Protein AF-A0ABD3SPG0-F1 (afdb_monomer_lite)

Organism: NCBI:txid382380

Radius of gyration: 36.23 Å; chains: 1; bounding box: 109×91×98 Å

Foldseek 3Di:
DDDDDDDDDDDDDDDDDDDDDDDDDDDDDDDDDDDDDDDDDDDDDDDDDDDDDDDDDDDDDDDDDDDDDDDDDDDDDDDDDDDDDDDDDDDDDDDDPDDDDPDQDQQQAPVSCVVCCCVVCVQQDQAEDAAAAAFFFQLLLVLLQLVQVLLVVVLVLVVVLLVLLVVVVDDLLQLVQDDPDDPPPDPCSPLNVVSVVSLVCLLSFFQFPSQVLVQLVVQLVLVVVLVVRFNYKYWYDGNQAHGGSLLLVLLLQAADFDPPDDDDPDPDDDDDDPPDGDHPAAEARAAEAEDADPVNLLLLLLPQCNRPQRYWYWHQDPNSGIDIDRNNVVLVQLQCLLQVVDPPDDDPDDDDPVPDDRDHDDSVRSSLSSLLLSLLLVCLPDSFAAHAALQVVRSVLQSVLLSVQLNVQVVPDDDDPNQLSHQWHQPPVRFIKGQLVSLLSSLVVSLVVSVVPVVPAQPDAPQCQLVVVLVVCVVSSVFADDKDKDKAQPVLDCVVVVLVVVCVVPVDPCVVVCCVLPVDSQKIKIKIKTHDDDVCVSHDPPPPPPVPDWDKDKDWDWDDPPPSFIKIKIWIWTDDPPPVSTHIMIMIMTIDGNPDDPSNVSSVRSVVVCCVSSNVVCCCVSPVCPPVVSDPSVRPSNNDDDPPPPVVVPAFEADLLLNVLSSQQVSCSSNNSHRQASQRHQFRHDHHRSVRNSVVSVVCVVVVDSIDGSCNRPHRDLHFRDGSLLSSLSSHQLVPLVRRDPPLSVCSPPVNPVVSVVQQQVQADPRRRRGGPVSSRVSSVVVSVVVCVVDDDDDDDDDDDDFAEQDDRNFWMKMKHFAPDFAPGFHQRSDDSDPVDDHDDTDRGIDIDTGTSDPPRDPPPPPDDDDDDDDDDDDDDDDDDDDDDDDDDDDDDDDDD

Sequence (897 aa):
GPAIVVSSAWGGGRGGRGRAKERNRSGVVFPSHMSMSPWAVSHAVPLLVTSLLMIALIVGAAFVCAFLPSSSSSSSSIGILPRDECIMPTSAIHHHHRRRRTTTTNLNGIKGFRSWFETAFPSAVITIRPGGDGSPGAAKLDRQRRRRYSICKKAESQERQIEALRHRGWEDGDFGFSVAGGGRKNRDNPVIRKHDRERVTLNITPGTAYMDRVTNALLYWSWRHVTRYPRVKVYLSPSSVHGEGEVKLLDWMTFGRGGRGGVSQTPPTTTGERRRHRPNVKRDETVAILGGDSDLVLMGLVVPPSITHNVHVILPSERGESLVASIWETTRIVARMIEGTMTYGVRRSGRSNKNRRKRSLTLNQVNQVRIDTTLLIILNGNDYLPKVRGCRAGFDSFFPVYLDLAKSWMDGRGGNDSEDSFLINLDRNGELQMNVRFAMNFFAALALNAEIVDRNMDNSSSSQWHLGNLNNLVDARIFPGPIRFDTIHPQDSFFRQELWEMNSKLNQNTTRLMSEVFADDEVEIVRLTIGHIPDDYVTSSDRRTNTGSGGEEIFTTLLGESDGHGVISRMVRRKNTIAAGGRRAYLFEVPHRQQSSMKNTKERLSRLALEEIFGRENMDTLFDESDSNGDDERDLESTNSASISEKQQGLAKSDAASYLGGVLWNLETYLYGCCVNYGYDYGSRASPTPSEIVEYLEGIEKQGKLKICCADLIGRTTTTPISDGLSCLAAVPPQAWHIVPEPYSWLVEPSRKERFEDLYNSCFHPKTRVFDIESFSRKCHAELSKIERTEKSPVLSQGISKGRRIHVGSKFWTVISRSDLPLADPFEPPEPYSDRVPRLRRNSRIKATKLPAKSHIERSSDATITELSKNEETSSRIQECVHDIPYKTAFKLSIPK

InterPro domains:
  IPR004859 Xrn1, N-terminal [PF03159] (133-253)
  IPR027073 5'-3' exoribonuclease [PTHR12341] (133-766)

Secondary structure (DSSP, 8-state):
------------------------------------------------------------------------------------------------------------HHHHHHHHHHHH-TT--EEEEEPSP----HHHHHHHHHHHHHHHHHHHHHHHHHHHHHHTT--TTTTT---TT--S-S---HHHHHHHHHHHHTTSSTTSHHHHHHHHHHHHHHHHHHHH-TT-EEEEE-TTSSS-HHHHHHHHHHS-S---S--------TT----PPPPSSPTT--EEEE-S-THHHHHHHHS-TTT-S-EEEEEE-TTS-EEEEEHHHHHHHHHHHHTTSS-SSS---S---TT---PPPPHHHHHHHHHHHHHHHHTT--SSSPPPTT-TTTHHHHHHHHHHHHHHHHHHS-SS--GGGSSEEE-TT--EEEEHHHHHHHHHHHHHHHHHHHTT-TTSSSS-HHHHHHHHHHHTTSSPSPEEEEEE-TTTSHHHHHHHHHHHHH-SSHHHHHHHHHSSTTEEEEEEEES---HHHHH---TT---TT--EEEEEEEE-TTTSS-EEEEEEEESS-TTTT---EEEEEEEEETTS-HHHHHHHHHHHHHHHHH-HHHHHHHH-TTTTTTS-TTTTTS--SS-TTSGGGGSBPP-HHHHHHHHHHHHHHHHTTS-S-TT----SBPPPPHHHHHHHHHHHHHTT-SEE-HHHHH----PPPPPHHHHHHHHS-GGGGGGSPTTGGGGSSTTTHHHHHHHHHTTB-TTT--B-HHHHHHHHHHHHHHHHHH-------PPPPSS-----BTTEEEEEEE-SS--SSPPPPPPPSSTTSPPPPP-TTEEEEEEEPP--------S----------------------------------

pLDDT: mean 73.13, std 24.95, range [19.28, 98.44]

Structure (mmCIF, N/CA/C/O backbone):
data_AF-A0ABD3SPG0-F1
#
_entry.id   AF-A0ABD3SPG0-F1
#
loop_
_atom_site.group_PDB
_atom_site.id
_atom_site.type_symbol
_atom_site.label_atom_id
_atom_site.label_alt_id
_atom_site.label_comp_id
_atom_site.label_asym_id
_atom_site.label_entity_id
_atom_site.label_seq_id
_atom_site.pdbx_PDB_ins_code
_atom_site.Cartn_x
_atom_site.Cartn_y
_atom_site.Cartn_z
_atom_site.occupancy
_atom_site.B_iso_or_equiv
_atom_site.auth_seq_id
_atom_site.auth_comp_id
_atom_site.auth_asym_id
_atom_site.auth_atom_id
_atom_site.pdbx_PDB_model_num
ATOM 1 N N . GLY A 1 1 ? -29.866 -46.680 14.813 1.00 22.48 1 GLY A N 1
ATOM 2 C CA . GLY A 1 1 ? -30.241 -47.118 16.169 1.00 22.48 1 GLY A CA 1
ATOM 3 C C . GLY A 1 1 ? -30.242 -45.902 17.073 1.00 22.48 1 GLY A C 1
ATOM 4 O O . GLY A 1 1 ? -29.217 -45.233 17.074 1.00 22.48 1 GLY A O 1
ATOM 5 N N . PRO A 1 2 ? -31.374 -45.552 17.706 1.00 29.08 2 PRO A N 1
ATOM 6 C CA . PRO A 1 2 ? -31.648 -44.231 18.285 1.00 29.08 2 PRO A CA 1
ATOM 7 C C . PRO A 1 2 ? -31.388 -44.140 19.803 1.00 29.08 2 PRO A C 1
ATOM 9 O O . PRO A 1 2 ? -31.460 -45.146 20.498 1.00 29.08 2 PRO A O 1
ATOM 12 N N . ALA A 1 3 ? -31.161 -42.916 20.292 1.00 19.28 3 ALA A N 1
ATOM 13 C CA . ALA A 1 3 ? -31.382 -42.409 21.664 1.00 19.28 3 ALA A CA 1
ATOM 14 C C . ALA A 1 3 ? -31.219 -40.871 21.567 1.00 19.28 3 ALA A C 1
ATOM 16 O O . ALA A 1 3 ? -30.224 -40.433 20.995 1.00 19.28 3 ALA A O 1
ATOM 17 N N . ILE A 1 4 ? -32.144 -39.945 21.866 1.00 21.34 4 ILE A N 1
ATOM 18 C CA . ILE A 1 4 ? -33.192 -39.733 22.894 1.00 21.34 4 ILE A CA 1
ATOM 19 C C . ILE A 1 4 ? -32.650 -39.634 24.332 1.00 21.34 4 ILE A C 1
ATOM 21 O O . ILE A 1 4 ? -31.947 -40.538 24.769 1.00 21.34 4 ILE A O 1
ATOM 25 N N . VAL A 1 5 ? -33.117 -38.567 25.025 1.00 20.33 5 VAL A N 1
ATOM 26 C CA . VAL A 1 5 ? -33.213 -38.275 26.486 1.00 20.33 5 VAL A CA 1
ATOM 27 C C . VAL A 1 5 ? -32.251 -37.162 26.973 1.00 20.33 5 VAL A C 1
ATOM 29 O O . VAL A 1 5 ? -31.061 -37.254 26.714 1.00 20.33 5 VAL A O 1
ATOM 32 N N . VAL A 1 6 ? -32.633 -36.089 27.698 1.00 20.41 6 VAL A N 1
ATOM 33 C CA . VAL A 1 6 ? -33.923 -35.542 28.200 1.00 20.41 6 VAL A CA 1
ATOM 34 C C . VAL A 1 6 ? -33.737 -34.053 28.568 1.00 20.41 6 VAL A C 1
ATOM 36 O O . VAL A 1 6 ? -32.664 -33.647 29.012 1.00 20.41 6 VAL A O 1
ATOM 39 N N . SER A 1 7 ? -34.802 -33.255 28.425 1.00 20.23 7 SER A N 1
ATOM 40 C CA . SER A 1 7 ? -34.958 -31.914 29.007 1.00 20.23 7 SER A CA 1
ATOM 41 C C . SER A 1 7 ? -35.524 -31.982 30.428 1.00 20.23 7 SER A C 1
ATOM 43 O O . SER A 1 7 ? -36.490 -32.711 30.647 1.00 20.23 7 SER A O 1
ATOM 45 N N . SER A 1 8 ? -35.072 -31.129 31.345 1.00 21.62 8 SER A N 1
ATOM 46 C CA . SER A 1 8 ? -35.847 -30.792 32.544 1.00 21.62 8 SER A CA 1
ATOM 47 C C . SER A 1 8 ? -36.202 -29.305 32.546 1.00 21.62 8 SER A C 1
ATOM 49 O O . SER A 1 8 ? -35.355 -28.426 32.676 1.00 21.62 8 SER A O 1
ATOM 51 N N . ALA A 1 9 ? -37.496 -29.042 32.385 1.00 21.91 9 ALA A N 1
ATOM 52 C CA . ALA A 1 9 ? -38.150 -27.858 32.912 1.00 21.91 9 ALA A CA 1
ATOM 53 C C . ALA A 1 9 ? -38.695 -28.225 34.294 1.00 21.91 9 ALA A C 1
ATOM 55 O O . ALA A 1 9 ? -39.269 -29.299 34.431 1.00 21.91 9 ALA A O 1
ATOM 56 N N . TRP A 1 10 ? -38.561 -27.341 35.280 1.00 23.27 10 TRP A N 1
ATOM 57 C CA . TRP A 1 10 ? -39.485 -27.223 36.410 1.00 23.27 10 TRP A CA 1
ATOM 58 C C . TRP A 1 10 ? -39.471 -25.763 36.868 1.00 23.27 10 TRP A C 1
ATOM 60 O O . TRP A 1 10 ? -38.411 -25.152 37.004 1.00 23.27 10 TRP A O 1
ATOM 70 N N . GLY A 1 11 ? -40.666 -25.193 37.001 1.00 23.89 11 GLY A N 1
ATOM 71 C CA . GLY A 1 11 ? -40.904 -23.815 37.411 1.00 23.89 11 GLY A CA 1
ATOM 72 C C . GLY A 1 11 ? -41.487 -23.709 38.820 1.00 23.89 11 GLY A C 1
ATOM 73 O O . GLY A 1 11 ? -41.857 -24.708 39.429 1.00 23.89 11 GLY A O 1
ATOM 74 N N . GLY A 1 12 ? -41.622 -22.454 39.267 1.00 25.47 12 GLY A N 1
ATOM 75 C CA . GLY A 1 12 ? -42.322 -22.019 40.484 1.00 25.47 12 GLY A CA 1
ATOM 76 C C . GLY A 1 12 ? -41.423 -21.994 41.726 1.00 25.47 12 GLY A C 1
ATOM 77 O O . GLY A 1 12 ? -40.716 -22.949 41.994 1.00 25.47 12 GLY A O 1
ATOM 78 N N . GLY A 1 13 ? -41.371 -20.957 42.560 1.00 26.19 13 GLY A N 1
ATOM 79 C CA . GLY A 1 13 ? -42.110 -19.701 42.664 1.00 26.19 13 GLY A CA 1
ATOM 80 C C . GLY A 1 13 ? -41.979 -19.172 44.106 1.00 26.19 13 GLY A C 1
ATOM 81 O O . GLY A 1 13 ? -41.789 -19.967 45.019 1.00 26.19 13 GLY A O 1
ATOM 82 N N . ARG A 1 14 ? -42.167 -17.850 44.291 1.00 28.34 14 ARG A N 1
ATOM 83 C CA . ARG A 1 14 ? -42.245 -17.084 45.570 1.00 28.34 14 ARG A CA 1
ATOM 84 C C . ARG A 1 14 ? -40.921 -16.981 46.357 1.00 28.34 14 ARG A C 1
ATOM 86 O O . ARG A 1 14 ? -40.174 -17.934 46.445 1.00 28.34 14 ARG A O 1
ATOM 93 N N . GLY A 1 15 ? -40.543 -15.876 46.996 1.00 26.97 15 GLY A N 1
ATOM 94 C CA . GLY A 1 15 ? -41.142 -14.564 47.227 1.00 26.97 15 GLY A CA 1
ATOM 95 C C . GLY A 1 15 ? -40.430 -13.902 48.423 1.00 26.97 15 GLY A C 1
ATOM 96 O O . GLY A 1 15 ? -39.962 -14.604 49.311 1.00 26.97 15 GLY A O 1
ATOM 97 N N . GLY A 1 16 ? -40.403 -12.565 48.470 1.00 27.31 16 GLY A N 1
ATOM 98 C CA . GLY A 1 16 ? -40.362 -11.812 49.734 1.00 27.31 16 GLY A CA 1
ATOM 99 C C . GLY A 1 16 ? -39.066 -11.083 50.130 1.00 27.31 16 GLY A C 1
ATOM 100 O O . GLY A 1 16 ? -38.066 -11.717 50.424 1.00 27.31 16 GLY A O 1
ATOM 101 N N . ARG A 1 17 ? -39.205 -9.744 50.243 1.00 29.50 17 ARG A N 1
ATOM 102 C CA . ARG A 1 17 ? -38.692 -8.806 51.281 1.00 29.50 17 ARG A CA 1
ATOM 103 C C . ARG A 1 17 ? -37.189 -8.899 51.625 1.00 29.50 17 ARG A C 1
ATOM 105 O O . ARG A 1 17 ? -36.720 -9.911 52.105 1.00 29.50 17 ARG A O 1
ATOM 112 N N . GLY A 1 18 ? -36.355 -7.868 51.513 1.00 27.98 18 GLY A N 1
ATOM 113 C CA . GLY A 1 18 ? -36.553 -6.437 51.735 1.00 27.98 18 GLY A CA 1
ATOM 114 C C . GLY A 1 18 ? -35.565 -5.975 52.817 1.00 27.98 18 GLY A C 1
ATOM 115 O O . GLY A 1 18 ? -35.518 -6.600 53.868 1.00 27.98 18 GLY A O 1
ATOM 116 N N . ARG A 1 19 ? -34.786 -4.911 52.577 1.00 31.31 19 ARG A N 1
ATOM 117 C CA . ARG A 1 19 ? -34.445 -3.842 53.546 1.00 31.31 19 ARG A CA 1
ATOM 118 C C . ARG A 1 19 ? -33.327 -2.941 53.026 1.00 31.31 19 ARG A C 1
ATOM 120 O O . ARG A 1 19 ? -32.243 -3.390 52.673 1.00 31.31 19 ARG A O 1
ATOM 127 N N . ALA A 1 20 ? -33.637 -1.652 53.070 1.00 31.80 20 ALA A N 1
ATOM 128 C CA . ALA A 1 20 ? -32.728 -0.530 52.975 1.00 31.80 20 ALA A CA 1
ATOM 129 C C . ALA A 1 20 ? -31.712 -0.502 54.129 1.00 31.80 20 ALA A C 1
ATOM 131 O O . ALA A 1 20 ? -32.011 -0.939 55.245 1.00 31.80 20 ALA A O 1
ATOM 132 N N . LYS A 1 21 ? -30.555 0.115 53.877 1.00 33.38 21 LYS A N 1
ATOM 133 C CA . LYS A 1 21 ? -29.834 0.895 54.887 1.00 33.38 21 LYS A CA 1
ATOM 134 C C . LYS A 1 21 ? -28.997 1.983 54.217 1.00 33.38 21 LYS A C 1
ATOM 136 O O . LYS A 1 21 ? -27.937 1.722 53.657 1.00 33.38 21 LYS A O 1
ATOM 141 N N . GLU A 1 22 ? -29.523 3.198 54.302 1.00 32.25 22 GLU A N 1
ATOM 142 C CA . GLU A 1 22 ? -28.781 4.454 54.289 1.00 32.25 22 GLU A CA 1
ATOM 143 C C . GLU A 1 22 ? -27.610 4.426 55.277 1.00 32.25 22 GLU A C 1
ATOM 145 O O . GLU A 1 22 ? -27.755 3.980 56.420 1.00 32.25 22 GLU A O 1
ATOM 150 N N . ARG A 1 23 ? -26.485 5.019 54.872 1.00 31.92 23 ARG A N 1
ATOM 151 C CA . ARG A 1 23 ? -25.672 5.839 55.773 1.00 31.92 23 ARG A CA 1
ATOM 152 C C . ARG A 1 23 ? -24.850 6.850 54.978 1.00 31.92 23 ARG A C 1
ATOM 154 O O . ARG A 1 23 ? -23.854 6.512 54.349 1.00 31.92 23 ARG A O 1
ATOM 161 N N . ASN A 1 24 ? -25.292 8.099 55.075 1.00 31.12 24 ASN A N 1
ATOM 162 C CA . ASN A 1 24 ? -24.478 9.295 54.917 1.00 31.12 24 ASN A CA 1
ATOM 163 C C . ASN A 1 24 ? -23.264 9.248 55.857 1.00 31.12 24 ASN A C 1
ATOM 165 O O . ASN A 1 24 ? -23.422 8.914 57.034 1.00 31.12 24 ASN A O 1
ATOM 169 N N . ARG A 1 25 ? -22.098 9.693 55.373 1.00 31.28 25 ARG A N 1
ATOM 170 C CA . ARG A 1 25 ? -21.297 10.730 56.046 1.00 31.28 25 ARG A CA 1
ATOM 171 C C . ARG A 1 25 ? -20.187 11.268 55.137 1.00 31.28 25 ARG A C 1
ATOM 173 O O . ARG A 1 25 ? -19.291 10.553 54.708 1.00 31.28 25 ARG A O 1
ATOM 180 N N . SER A 1 26 ? -20.323 12.564 54.898 1.00 29.39 26 SER A N 1
ATOM 181 C CA . SER A 1 26 ? -19.328 13.585 54.583 1.00 29.39 26 SER A CA 1
ATOM 182 C C . SER A 1 26 ? -18.026 13.485 55.386 1.00 29.39 26 SER A C 1
ATOM 184 O O . SER A 1 26 ? -18.054 13.094 56.553 1.00 29.39 26 SER A O 1
ATOM 186 N N . GLY A 1 27 ? -16.925 13.986 54.818 1.00 27.95 27 GLY A N 1
ATOM 187 C CA . GLY A 1 27 ? -15.714 14.291 55.584 1.00 27.95 27 GLY A CA 1
ATOM 188 C C . GLY A 1 27 ? -14.503 14.624 54.720 1.00 27.95 27 GLY A C 1
ATOM 189 O O . GLY A 1 27 ? -13.772 13.734 54.314 1.00 27.95 27 GLY A O 1
ATOM 190 N N . VAL A 1 28 ? -14.336 15.915 54.450 1.00 31.23 28 VAL A N 1
ATOM 191 C CA . VAL A 1 28 ? -13.194 16.594 53.816 1.00 31.23 28 VAL A CA 1
ATOM 192 C C . VAL A 1 28 ? -11.917 16.453 54.670 1.00 31.23 28 VAL A C 1
ATOM 194 O O . VAL A 1 28 ? -12.033 16.243 55.874 1.00 31.23 28 VAL A O 1
ATOM 197 N N . VAL A 1 29 ? -10.738 16.637 54.043 1.00 28.36 29 VAL A N 1
ATOM 198 C CA . VAL A 1 29 ? -9.509 17.333 54.529 1.00 28.36 29 VAL A CA 1
ATOM 199 C C . VAL A 1 29 ? -8.212 16.598 54.108 1.00 28.36 29 VAL A C 1
ATOM 201 O O . VAL A 1 29 ? -7.838 15.566 54.654 1.00 28.36 29 VAL A O 1
ATOM 204 N N . PHE A 1 30 ? -7.526 17.184 53.117 1.00 29.91 30 PHE A N 1
ATOM 205 C CA . PHE A 1 30 ? -6.062 17.171 52.904 1.00 29.91 30 PHE A CA 1
ATOM 206 C C . PHE A 1 30 ? -5.388 17.953 54.056 1.00 29.91 30 PHE A C 1
ATOM 208 O O . PHE A 1 30 ? -6.034 18.890 54.524 1.00 29.91 30 PHE A O 1
ATOM 215 N N . PRO A 1 31 ? -4.114 17.717 54.463 1.00 42.66 31 PRO A N 1
ATOM 216 C CA . PRO A 1 31 ? -3.017 18.156 53.591 1.00 42.66 31 PRO A CA 1
ATOM 217 C C . PRO A 1 31 ? -1.624 17.485 53.743 1.00 42.66 31 PRO A C 1
ATOM 219 O O . PRO A 1 31 ? -1.288 16.846 54.732 1.00 42.66 31 PRO A O 1
ATOM 222 N N . SER A 1 32 ? -0.821 17.739 52.700 1.00 26.98 32 SER A N 1
ATOM 223 C CA . SER A 1 32 ? 0.592 18.177 52.702 1.00 26.98 32 SER A CA 1
ATOM 224 C C . SER A 1 32 ? 1.748 17.307 53.234 1.00 26.98 32 SER A C 1
ATOM 226 O O . SER A 1 32 ? 1.837 17.001 54.413 1.00 26.98 32 SER A O 1
ATOM 228 N N . HIS A 1 33 ? 2.722 17.148 52.322 1.00 27.94 33 HIS A N 1
ATOM 229 C CA . HIS A 1 33 ? 4.177 17.334 52.473 1.00 27.94 33 HIS A CA 1
ATOM 230 C C . HIS A 1 33 ? 4.988 16.488 53.473 1.00 27.94 33 HIS A C 1
ATOM 232 O O . HIS A 1 33 ? 4.924 16.696 54.674 1.00 27.94 33 HIS A O 1
ATOM 238 N N . MET A 1 34 ? 5.918 15.692 52.927 1.00 27.38 34 MET A N 1
ATOM 239 C CA . MET A 1 34 ? 7.295 15.495 53.426 1.00 27.38 34 MET A CA 1
ATOM 240 C C . MET A 1 34 ? 8.114 14.867 52.281 1.00 27.38 34 MET A C 1
ATOM 242 O O . MET A 1 34 ? 7.778 13.796 51.787 1.00 27.38 34 MET A O 1
ATOM 246 N N . SER A 1 35 ? 8.917 15.659 51.567 1.00 25.38 35 SER A N 1
ATOM 247 C CA . SER A 1 35 ? 10.349 15.926 51.796 1.00 25.38 35 SER A CA 1
ATOM 248 C C . SER A 1 35 ? 11.253 14.707 51.582 1.00 25.38 35 SER A C 1
ATOM 250 O O . SER A 1 35 ? 11.259 13.755 52.358 1.00 25.38 35 SER A O 1
ATOM 252 N N . MET A 1 36 ? 12.042 14.810 50.514 1.00 25.02 36 MET A N 1
ATOM 253 C CA . MET A 1 36 ? 13.176 13.967 50.157 1.00 25.02 36 MET A CA 1
ATOM 254 C C . MET A 1 36 ? 14.268 13.999 51.232 1.00 25.02 36 MET A C 1
ATOM 256 O O . MET A 1 36 ? 14.518 15.046 51.826 1.00 25.02 36 MET A O 1
ATOM 260 N N . SER A 1 37 ? 14.996 12.894 51.385 1.00 27.77 37 SER A N 1
ATOM 261 C CA . SER A 1 37 ? 16.442 12.773 51.099 1.00 27.77 37 SER A CA 1
ATOM 262 C C . SER A 1 37 ? 17.003 11.497 51.770 1.00 27.77 37 SER A C 1
ATOM 264 O O . SER A 1 37 ? 16.226 10.724 52.328 1.00 27.77 37 SER A O 1
ATOM 266 N N . PRO A 1 38 ? 18.280 11.152 51.541 1.00 40.12 38 PRO A N 1
ATOM 267 C CA . PRO A 1 38 ? 18.719 10.005 50.748 1.00 40.12 38 PRO A CA 1
ATOM 268 C C . PRO A 1 38 ? 19.179 8.870 51.678 1.00 40.12 38 PRO A C 1
ATOM 270 O O . PRO A 1 38 ? 19.061 9.019 52.880 1.00 40.12 38 PRO A O 1
ATOM 273 N N . TRP A 1 39 ? 19.725 7.763 51.166 1.00 25.94 39 TRP A N 1
ATOM 274 C CA . TRP A 1 39 ? 20.869 7.081 51.796 1.00 25.94 39 TRP A CA 1
ATOM 275 C C . TRP A 1 39 ? 21.496 6.055 50.841 1.00 25.94 39 TRP A C 1
ATOM 277 O O . TRP A 1 39 ? 20.829 5.180 50.300 1.00 25.94 39 TRP A O 1
ATOM 287 N N . ALA A 1 40 ? 22.807 6.236 50.685 1.00 25.72 40 ALA A N 1
ATOM 288 C CA . ALA A 1 40 ? 23.868 5.235 50.644 1.00 25.72 40 ALA A CA 1
ATOM 289 C C . ALA A 1 40 ? 23.834 4.099 49.600 1.00 25.72 40 ALA A C 1
ATOM 291 O O . ALA A 1 40 ? 23.226 3.044 49.760 1.00 25.72 40 ALA A O 1
ATOM 292 N N . VAL A 1 41 ? 24.677 4.327 48.592 1.00 27.42 41 VAL A N 1
ATOM 293 C CA . VAL A 1 41 ? 25.643 3.400 47.984 1.00 27.42 41 VAL A CA 1
ATOM 294 C C . VAL A 1 41 ? 26.061 2.245 48.910 1.00 27.42 41 VAL A C 1
ATOM 296 O O . VAL A 1 41 ? 26.533 2.475 50.021 1.00 27.42 41 VAL A O 1
ATOM 299 N N . SER A 1 42 ? 26.028 1.013 48.396 1.00 25.84 42 SER A N 1
ATOM 300 C CA . SER A 1 42 ? 26.986 -0.018 48.804 1.00 25.84 42 SER A CA 1
ATOM 301 C C . SER A 1 42 ? 27.283 -0.971 47.644 1.00 25.84 42 SER A C 1
ATOM 303 O O . SER A 1 42 ? 26.392 -1.610 47.084 1.00 25.84 42 SER A O 1
ATOM 305 N N . HIS A 1 43 ? 28.559 -1.000 47.264 1.00 28.27 43 HIS A N 1
ATOM 306 C CA . HIS A 1 43 ? 29.180 -1.991 46.398 1.00 28.27 43 HIS A CA 1
ATOM 307 C C . HIS A 1 43 ? 29.331 -3.327 47.133 1.00 28.27 43 HIS A C 1
ATOM 309 O O . HIS A 1 43 ? 29.792 -3.338 48.269 1.00 28.27 43 HIS A O 1
ATOM 315 N N . ALA A 1 44 ? 29.084 -4.442 46.442 1.00 24.72 44 ALA A N 1
ATOM 316 C CA . ALA A 1 44 ? 29.828 -5.685 46.656 1.00 24.72 44 ALA A CA 1
ATOM 317 C C . ALA A 1 44 ? 29.677 -6.626 45.447 1.00 24.72 44 ALA A C 1
ATOM 319 O O . ALA A 1 44 ? 28.595 -7.127 45.151 1.00 24.72 44 ALA A O 1
ATOM 320 N N . VAL A 1 45 ? 30.801 -6.847 44.768 1.00 28.59 45 VAL A N 1
ATOM 321 C CA . VAL A 1 45 ? 31.107 -7.943 43.832 1.00 28.59 45 VAL A CA 1
ATOM 322 C C . VAL A 1 45 ? 31.884 -9.009 44.631 1.00 28.59 45 VAL A C 1
ATOM 324 O O . VAL A 1 45 ? 32.610 -8.634 45.553 1.00 28.59 45 VAL A O 1
ATOM 327 N N . PRO A 1 46 ? 31.706 -10.318 44.361 1.00 38.81 46 PRO A N 1
ATOM 328 C CA . PRO A 1 46 ? 32.768 -11.112 43.703 1.00 38.81 46 PRO A CA 1
ATOM 329 C C . PRO A 1 46 ? 32.178 -12.076 42.640 1.00 38.81 46 PRO A C 1
ATOM 331 O O . PRO A 1 46 ? 31.120 -12.657 42.850 1.00 38.81 46 PRO A O 1
ATOM 334 N N . LEU A 1 47 ? 32.653 -12.143 41.388 1.00 25.91 47 LEU A N 1
ATOM 335 C CA . LEU A 1 47 ? 33.883 -12.763 40.844 1.00 25.91 47 LEU A CA 1
ATOM 336 C C . LEU A 1 47 ? 34.108 -14.251 41.196 1.00 25.91 47 LEU A C 1
ATOM 338 O O . LEU A 1 47 ? 34.483 -14.558 42.321 1.00 25.91 47 LEU A O 1
ATOM 342 N N . LEU A 1 48 ? 33.936 -15.125 40.185 1.00 23.03 48 LEU A N 1
ATOM 343 C CA . LEU A 1 48 ? 34.774 -16.278 39.752 1.00 23.03 48 LEU A CA 1
ATOM 344 C C . LEU A 1 48 ? 33.922 -17.150 38.793 1.00 23.03 48 LEU A C 1
ATOM 346 O O . LEU A 1 48 ? 32.908 -17.699 39.205 1.00 23.03 48 LEU A O 1
ATOM 350 N N . VAL A 1 49 ? 34.087 -17.096 37.463 1.00 24.02 49 VAL A N 1
ATOM 351 C CA . VAL A 1 49 ? 35.160 -17.648 36.595 1.00 24.02 49 VAL A CA 1
ATOM 352 C C . VAL A 1 49 ? 35.166 -19.181 36.537 1.00 24.02 49 VAL A C 1
ATOM 354 O O . VAL A 1 49 ? 35.474 -19.839 37.523 1.00 24.02 49 VAL A O 1
ATOM 357 N N . THR A 1 50 ? 34.846 -19.711 35.349 1.00 26.27 50 THR A N 1
ATOM 358 C CA . THR A 1 50 ? 35.345 -20.925 34.643 1.00 26.27 50 THR A CA 1
ATOM 359 C C . THR A 1 50 ? 34.330 -21.224 33.517 1.00 26.27 50 THR A C 1
ATOM 361 O O . THR A 1 50 ? 33.133 -21.218 33.769 1.00 26.27 50 THR A O 1
ATOM 364 N N . SER A 1 51 ? 34.630 -21.442 32.237 1.00 23.41 51 SER A N 1
ATOM 365 C CA . SER A 1 51 ? 35.865 -21.433 31.457 1.00 23.41 51 SER A CA 1
ATOM 366 C C . SER A 1 51 ? 35.506 -21.226 29.976 1.00 23.41 51 SER A C 1
ATOM 368 O O . SER A 1 51 ? 34.485 -21.714 29.492 1.00 23.41 51 SER A O 1
ATOM 370 N N . LEU A 1 52 ? 36.376 -20.495 29.283 1.00 21.83 52 LEU A N 1
ATOM 371 C CA . LEU A 1 52 ? 36.513 -20.375 27.829 1.00 21.83 52 LEU A CA 1
ATOM 372 C C . LEU A 1 52 ? 37.384 -21.526 27.273 1.00 21.83 52 LEU A C 1
ATOM 374 O O . LEU A 1 52 ? 37.989 -22.251 28.058 1.00 21.83 52 LEU A O 1
ATOM 378 N N . LEU A 1 53 ? 37.519 -21.542 25.934 1.00 22.58 53 LEU A N 1
ATOM 379 C CA . LEU A 1 53 ? 38.455 -22.271 25.043 1.00 22.58 53 LEU A CA 1
ATOM 380 C C . LEU A 1 53 ? 37.950 -23.589 24.403 1.00 22.58 53 LEU A C 1
ATOM 382 O O . LEU A 1 53 ? 37.435 -24.445 25.103 1.00 22.58 53 LEU A O 1
ATOM 386 N N . MET A 1 54 ? 38.144 -23.886 23.103 1.00 21.31 54 MET A N 1
ATOM 387 C CA . MET A 1 54 ? 38.652 -23.155 21.915 1.00 21.31 54 MET A CA 1
ATOM 388 C C . MET A 1 54 ? 38.704 -24.120 20.691 1.00 21.31 54 MET A C 1
ATOM 390 O O . MET A 1 54 ? 38.769 -25.329 20.878 1.00 21.31 54 MET A O 1
ATOM 394 N N . ILE A 1 55 ? 38.801 -23.541 19.479 1.00 21.84 55 ILE A N 1
ATOM 395 C CA . ILE A 1 55 ? 39.458 -24.040 18.231 1.00 21.84 55 ILE A CA 1
ATOM 396 C C . ILE A 1 55 ? 38.730 -25.042 17.291 1.00 21.84 55 ILE A C 1
ATOM 398 O O . ILE A 1 55 ? 38.734 -26.251 17.472 1.00 21.84 55 ILE A O 1
ATOM 402 N N . ALA A 1 56 ? 38.108 -24.469 16.251 1.00 22.69 56 ALA A N 1
ATOM 403 C CA . ALA A 1 56 ? 38.403 -24.497 14.797 1.00 22.69 56 ALA A CA 1
ATOM 404 C C . ALA A 1 56 ? 39.172 -25.653 14.066 1.00 22.69 56 ALA A C 1
ATOM 406 O O . ALA A 1 56 ? 40.157 -26.169 14.577 1.00 22.69 56 ALA A O 1
ATOM 407 N N . LEU A 1 57 ? 38.807 -25.816 12.762 1.00 23.06 57 LEU A N 1
ATOM 408 C CA . LEU A 1 57 ? 39.582 -26.274 11.558 1.00 23.06 57 LEU A CA 1
ATOM 409 C C . LEU A 1 57 ? 39.707 -27.813 11.275 1.00 23.06 57 LEU A C 1
ATOM 411 O O . LEU A 1 57 ? 39.897 -28.551 12.225 1.00 23.06 57 LEU A O 1
ATOM 415 N N . ILE A 1 58 ? 39.651 -28.452 10.067 1.00 22.70 58 ILE A N 1
ATOM 416 C CA . ILE A 1 58 ? 39.501 -28.208 8.585 1.00 22.70 58 ILE A CA 1
ATOM 417 C C . ILE A 1 58 ? 39.112 -29.567 7.901 1.00 22.70 58 ILE A C 1
ATOM 419 O O . ILE A 1 58 ? 39.384 -30.627 8.453 1.00 22.70 58 ILE A O 1
ATOM 423 N N . VAL A 1 59 ? 38.595 -29.509 6.656 1.00 21.80 59 VAL A N 1
ATOM 424 C CA . VAL A 1 59 ? 38.831 -30.398 5.467 1.00 21.80 59 VAL A CA 1
ATOM 425 C C . VAL A 1 59 ? 37.571 -31.075 4.910 1.00 21.80 59 VAL A C 1
ATOM 427 O O . VAL A 1 59 ? 36.898 -31.853 5.575 1.00 21.80 59 VAL A O 1
ATOM 430 N N . GLY A 1 60 ? 37.275 -30.766 3.641 1.00 21.64 60 GLY A N 1
ATOM 431 C CA . GLY A 1 60 ? 36.148 -31.297 2.878 1.00 21.64 60 GLY A CA 1
ATOM 432 C C . GLY A 1 60 ? 36.428 -32.570 2.078 1.00 21.64 60 GLY A C 1
ATOM 433 O O . GLY A 1 60 ? 37.525 -33.114 2.085 1.00 21.64 60 GLY A O 1
ATOM 434 N N . ALA A 1 61 ? 35.417 -32.993 1.322 1.00 21.59 61 ALA A N 1
ATOM 435 C CA . ALA A 1 61 ? 35.569 -33.898 0.191 1.00 21.59 61 ALA A CA 1
ATOM 436 C C . ALA A 1 61 ? 34.432 -33.668 -0.812 1.00 21.59 61 ALA A C 1
ATOM 438 O O . ALA A 1 61 ? 33.249 -33.719 -0.474 1.00 21.59 61 ALA A O 1
ATOM 439 N N . ALA A 1 62 ? 34.826 -33.397 -2.052 1.00 22.42 62 ALA A N 1
ATOM 440 C CA . ALA A 1 62 ? 33.991 -33.477 -3.236 1.00 22.42 62 ALA A CA 1
ATOM 441 C C . ALA A 1 62 ? 33.673 -34.944 -3.563 1.00 22.42 62 ALA A C 1
ATOM 443 O O . ALA A 1 62 ? 34.529 -35.801 -3.372 1.00 22.42 62 ALA A O 1
ATOM 444 N N . PHE A 1 63 ? 32.505 -35.219 -4.152 1.00 22.86 63 PHE A N 1
ATOM 445 C CA . PHE A 1 63 ? 32.355 -36.373 -5.040 1.00 22.86 63 PHE A CA 1
ATOM 446 C C . PHE A 1 63 ? 31.400 -36.062 -6.197 1.00 22.86 63 PHE A C 1
ATOM 448 O O . PHE A 1 63 ? 30.212 -35.792 -6.028 1.00 22.86 63 PHE A O 1
ATOM 455 N N . VAL A 1 64 ? 31.995 -36.091 -7.386 1.00 23.31 64 VAL A N 1
ATOM 456 C CA . VAL A 1 64 ? 31.382 -36.213 -8.707 1.00 23.31 64 VAL A CA 1
ATOM 457 C C . VAL A 1 64 ? 31.011 -37.681 -8.901 1.00 23.31 64 VAL A C 1
ATOM 459 O O . VAL A 1 64 ? 31.864 -38.531 -8.688 1.00 23.31 64 VAL A O 1
ATOM 462 N N . CYS A 1 65 ? 29.794 -37.980 -9.359 1.00 22.84 65 CYS A N 1
ATOM 463 C CA . CYS A 1 65 ? 29.531 -39.171 -10.173 1.00 22.84 65 CYS A CA 1
ATOM 464 C C . CYS A 1 65 ? 28.263 -38.963 -11.009 1.00 22.84 65 CYS A C 1
ATOM 466 O O . CYS A 1 65 ? 27.139 -38.974 -10.510 1.00 22.84 65 CYS A O 1
ATOM 468 N N . ALA A 1 66 ? 28.483 -38.747 -12.303 1.00 24.31 66 ALA A N 1
ATOM 469 C CA . ALA A 1 66 ? 27.514 -38.986 -13.358 1.00 24.31 66 ALA A CA 1
ATOM 470 C C . ALA A 1 66 ? 27.308 -40.498 -13.525 1.00 24.31 66 ALA A C 1
ATOM 472 O O . ALA A 1 66 ? 28.282 -41.223 -13.403 1.00 24.31 66 ALA A O 1
ATOM 473 N N . PHE A 1 67 ? 26.095 -40.950 -13.856 1.00 24.19 67 PHE A N 1
ATOM 474 C CA . PHE A 1 67 ? 25.847 -42.052 -14.801 1.00 24.19 67 PHE A CA 1
ATOM 475 C C . PHE A 1 67 ? 24.346 -42.094 -15.158 1.00 24.19 67 PHE A C 1
ATOM 477 O O . PHE A 1 67 ? 23.486 -42.317 -14.309 1.00 24.19 67 PHE A O 1
ATOM 484 N N . LEU A 1 68 ? 24.045 -41.845 -16.436 1.00 25.42 68 LEU A N 1
ATOM 485 C CA . LEU A 1 68 ? 22.878 -42.393 -17.144 1.00 25.42 68 LEU A CA 1
ATOM 486 C C . LEU A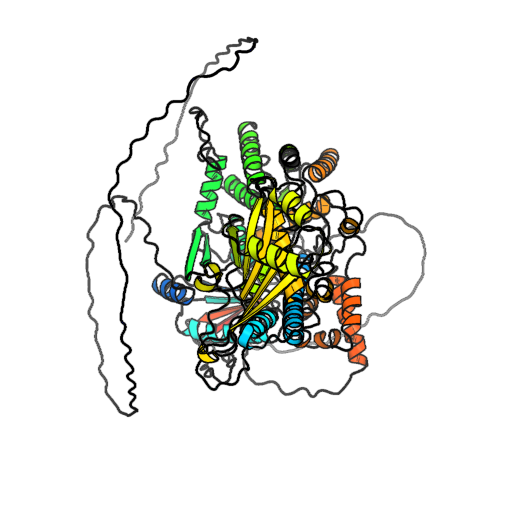 1 68 ? 23.149 -43.889 -17.414 1.00 25.42 68 LEU A C 1
ATOM 488 O O . LEU A 1 68 ? 24.317 -44.258 -17.530 1.00 25.42 68 LEU A O 1
ATOM 492 N N . PRO A 1 69 ? 22.120 -44.741 -17.585 1.00 32.72 69 PRO A N 1
ATOM 493 C CA . PRO A 1 69 ? 21.730 -45.037 -18.965 1.00 32.72 69 PRO A CA 1
ATOM 494 C C . PRO A 1 69 ? 20.216 -45.187 -19.225 1.00 32.72 69 PRO A C 1
ATOM 496 O O . PRO A 1 69 ? 19.432 -45.702 -18.435 1.00 32.72 69 PRO A O 1
ATOM 499 N N . SER A 1 70 ? 19.870 -44.691 -20.411 1.00 25.91 70 SER A N 1
ATOM 500 C CA . SER A 1 70 ? 18.927 -45.160 -21.437 1.00 25.91 70 SER A CA 1
ATOM 501 C C . SER A 1 70 ? 18.157 -46.494 -21.285 1.00 25.91 70 SER A C 1
ATOM 503 O O . SER A 1 70 ? 18.745 -47.557 -21.140 1.00 25.91 70 SER A O 1
ATOM 505 N N . SER A 1 71 ? 16.835 -46.382 -21.509 1.00 27.58 71 SER A N 1
ATOM 506 C CA . SER A 1 71 ? 15.932 -47.197 -22.365 1.00 27.58 71 SER A CA 1
ATOM 507 C C . SER A 1 71 ? 15.990 -48.736 -22.375 1.00 27.58 71 SER A C 1
ATOM 509 O O . SER A 1 71 ? 16.962 -49.313 -22.850 1.00 27.58 71 SER A O 1
ATOM 511 N N . SER A 1 72 ? 14.845 -49.395 -22.133 1.00 26.36 72 SER A N 1
ATOM 512 C CA . SER A 1 72 ? 13.986 -50.033 -23.167 1.00 26.36 72 SER A CA 1
ATOM 513 C C . SER A 1 72 ? 12.926 -50.995 -22.566 1.00 26.36 72 SER A C 1
ATOM 515 O O . SER A 1 72 ? 13.164 -51.636 -21.553 1.00 26.36 72 SER A O 1
ATOM 517 N N . SER A 1 73 ? 11.726 -50.984 -23.176 1.00 26.91 73 SER A N 1
ATOM 518 C CA . SER A 1 73 ? 10.702 -52.053 -23.363 1.00 26.91 73 SER A CA 1
ATOM 519 C C . SER A 1 73 ? 10.787 -53.351 -22.518 1.00 26.91 73 SER A C 1
ATOM 521 O O . SER A 1 73 ? 11.820 -53.996 -22.506 1.00 26.91 73 SER A O 1
ATOM 523 N N . SER A 1 74 ? 9.734 -53.938 -21.928 1.00 26.38 74 SER A N 1
ATOM 524 C CA . SER A 1 74 ? 8.471 -54.372 -22.554 1.00 26.38 74 SER A CA 1
ATOM 525 C C . SER A 1 74 ? 7.580 -55.171 -21.566 1.00 26.38 74 SER A C 1
ATOM 527 O O . SER A 1 74 ? 8.075 -55.950 -20.764 1.00 26.38 74 SER A O 1
ATOM 529 N N . SER A 1 75 ? 6.260 -54.975 -21.704 1.00 25.83 75 SER A N 1
ATOM 530 C CA . SER A 1 75 ? 5.155 -55.968 -21.686 1.00 25.83 75 SER A CA 1
ATOM 531 C C . SER A 1 75 ? 4.756 -56.842 -20.469 1.00 25.83 75 SER A C 1
ATOM 533 O O . SER A 1 75 ? 5.530 -57.659 -19.993 1.00 25.83 75 SER A O 1
ATOM 535 N N . SER A 1 76 ? 3.433 -56.773 -20.180 1.00 25.80 76 SER A N 1
ATOM 536 C CA . SER A 1 76 ? 2.476 -57.798 -19.661 1.00 25.80 76 SER A CA 1
ATOM 537 C C . SER A 1 76 ? 2.779 -58.451 -18.294 1.00 25.80 76 SER A C 1
ATOM 539 O O . SER A 1 76 ? 3.851 -58.982 -18.078 1.00 25.80 76 SER A O 1
ATOM 541 N N . SER A 1 77 ? 1.871 -58.534 -17.310 1.00 24.52 77 SER A N 1
ATOM 542 C CA . SER A 1 77 ? 0.540 -59.158 -17.385 1.00 24.52 77 SER A CA 1
ATOM 543 C C . SER A 1 77 ? -0.302 -58.881 -16.123 1.00 24.52 77 SER A C 1
ATOM 545 O O . SER A 1 77 ? 0.222 -58.768 -15.022 1.00 24.52 77 SER A O 1
ATOM 547 N N . ILE A 1 78 ? -1.616 -58.808 -16.343 1.00 25.81 78 ILE A N 1
ATOM 548 C CA . ILE A 1 78 ? -2.777 -59.241 -15.536 1.00 25.81 78 ILE A CA 1
ATOM 549 C C . ILE A 1 78 ? -2.513 -59.846 -14.135 1.00 25.81 78 ILE A C 1
ATOM 551 O O . ILE A 1 78 ? -1.813 -60.843 -14.000 1.00 25.81 78 ILE A O 1
ATOM 555 N N . GLY A 1 79 ? -3.246 -59.338 -13.134 1.00 23.42 79 GLY A N 1
ATOM 556 C CA . GLY A 1 79 ? -3.512 -59.998 -11.849 1.00 23.42 79 GLY A CA 1
ATOM 557 C C . GLY A 1 79 ? -4.654 -59.306 -11.090 1.00 23.42 79 GLY A C 1
ATOM 558 O O . GLY A 1 79 ? -4.522 -58.157 -10.677 1.00 23.42 79 GLY A O 1
ATOM 559 N N . ILE A 1 80 ? -5.795 -59.985 -10.973 1.00 25.33 80 ILE A N 1
ATOM 560 C CA . ILE A 1 80 ? -7.074 -59.527 -10.405 1.00 25.33 80 ILE A CA 1
ATOM 561 C C . ILE A 1 80 ? -7.227 -60.060 -8.962 1.00 25.33 80 ILE A C 1
ATOM 563 O O . ILE A 1 80 ? -7.204 -61.272 -8.802 1.00 25.33 80 ILE A O 1
ATOM 567 N N . LEU A 1 81 ? -7.494 -59.150 -7.997 1.00 24.14 81 LEU A N 1
ATOM 568 C CA . LEU A 1 81 ? -8.217 -59.289 -6.695 1.00 24.14 81 LEU A CA 1
ATOM 569 C C . LEU A 1 81 ? -7.725 -60.323 -5.635 1.00 24.14 81 LEU A C 1
ATOM 571 O O . LEU A 1 81 ? -6.933 -61.189 -5.977 1.00 24.14 81 LEU A O 1
ATOM 575 N N . PRO A 1 82 ? -8.231 -60.312 -4.368 1.00 36.72 82 PRO A N 1
ATOM 576 C CA . PRO A 1 82 ? -9.175 -59.388 -3.707 1.00 36.72 82 PRO A CA 1
ATOM 577 C C . PRO A 1 82 ? -8.745 -58.855 -2.313 1.00 36.72 82 PRO A C 1
ATOM 579 O O . PRO A 1 82 ? -7.720 -59.214 -1.753 1.00 36.72 82 PRO A O 1
ATOM 582 N N . ARG A 1 83 ? -9.616 -57.962 -1.812 1.00 28.75 83 ARG A N 1
ATOM 583 C CA . ARG A 1 83 ? -9.964 -57.604 -0.421 1.00 28.75 83 ARG A CA 1
ATOM 584 C C . ARG A 1 83 ? -9.326 -58.427 0.706 1.00 28.75 83 ARG A C 1
ATOM 586 O O . ARG A 1 83 ? -9.496 -59.634 0.715 1.00 28.75 83 ARG A O 1
ATOM 593 N N . ASP A 1 84 ? -8.876 -57.710 1.737 1.00 24.86 84 ASP A N 1
ATOM 594 C CA . ASP A 1 84 ? -9.091 -58.118 3.125 1.00 24.86 84 ASP A CA 1
ATOM 595 C C . ASP A 1 84 ? -9.479 -56.921 4.000 1.00 24.86 84 ASP A C 1
ATOM 597 O O . ASP A 1 84 ? -8.914 -55.824 3.932 1.00 24.86 84 ASP A O 1
ATOM 601 N N . GLU A 1 85 ? -10.530 -57.163 4.774 1.00 26.31 85 GLU A N 1
ATOM 602 C CA . GLU A 1 85 ? -11.047 -56.348 5.859 1.00 26.31 85 GLU A CA 1
ATOM 603 C C . GLU A 1 85 ? -10.057 -56.394 7.027 1.00 26.31 85 GLU A C 1
ATOM 605 O O . GLU A 1 85 ? -9.549 -57.456 7.371 1.00 26.31 85 GLU A O 1
ATOM 610 N N . CYS A 1 86 ? -9.808 -55.259 7.681 1.00 24.09 86 CYS A N 1
ATOM 611 C CA . CYS A 1 86 ? -9.114 -55.267 8.964 1.00 24.09 86 CYS A CA 1
ATOM 612 C C . CYS A 1 86 ? -9.862 -54.388 9.965 1.00 24.09 86 CYS A C 1
ATOM 614 O O . CYS A 1 86 ? -9.787 -53.157 9.965 1.00 24.09 86 CYS A O 1
ATOM 616 N N . ILE A 1 87 ? -10.642 -55.092 10.780 1.00 25.25 87 ILE A N 1
ATOM 617 C CA . ILE A 1 87 ? -11.210 -54.689 12.061 1.00 25.25 87 ILE A CA 1
ATOM 618 C C . ILE A 1 87 ? -10.050 -54.434 13.028 1.00 25.25 87 ILE A C 1
ATOM 620 O O . ILE A 1 87 ? -9.211 -55.310 13.192 1.00 25.25 87 ILE A O 1
ATOM 624 N N . MET A 1 88 ? -10.034 -53.288 13.713 1.00 24.56 88 MET A N 1
ATOM 625 C CA . MET A 1 88 ? -9.269 -53.083 14.953 1.00 24.56 88 MET A CA 1
ATOM 626 C C . MET A 1 88 ? -9.939 -51.993 15.821 1.00 24.56 88 MET A C 1
ATOM 628 O O . MET A 1 88 ? -10.732 -51.200 15.308 1.00 24.56 88 MET A O 1
ATOM 632 N N . PRO A 1 89 ? -9.707 -51.988 17.147 1.00 28.69 89 PRO A N 1
ATOM 633 C CA . PRO A 1 89 ? -10.781 -51.994 18.127 1.00 28.69 89 PRO A CA 1
ATOM 634 C C . PRO A 1 89 ? -10.909 -50.686 18.914 1.00 28.69 89 PRO A C 1
ATOM 636 O O . PRO A 1 89 ? -9.992 -49.874 19.026 1.00 28.69 89 PRO A O 1
ATOM 639 N N . THR A 1 90 ? -12.076 -50.528 19.528 1.00 24.98 90 THR A N 1
ATOM 640 C CA . THR A 1 90 ? -12.353 -49.573 20.598 1.00 24.98 90 THR A CA 1
ATOM 641 C C . THR A 1 90 ? -11.558 -49.919 21.856 1.00 24.98 90 THR A C 1
ATOM 643 O O . THR A 1 90 ? -11.850 -50.914 22.517 1.00 24.98 90 THR A O 1
ATOM 646 N N . SER A 1 91 ? -10.623 -49.056 22.251 1.00 27.05 91 SER A N 1
ATOM 647 C CA . SER A 1 91 ? -10.140 -48.992 23.633 1.00 27.05 91 SER A CA 1
ATOM 648 C C . SER A 1 91 ? -10.099 -47.543 24.107 1.00 27.05 91 SER A C 1
ATOM 650 O O . SER A 1 91 ? -9.435 -46.689 23.518 1.00 27.05 91 SER A O 1
ATOM 652 N N . ALA A 1 92 ? -10.851 -47.295 25.174 1.00 30.34 92 ALA A N 1
ATOM 653 C CA . ALA A 1 92 ? -10.944 -46.045 25.902 1.00 30.34 92 ALA A CA 1
ATOM 654 C C . ALA A 1 92 ? -9.580 -45.608 26.457 1.00 30.34 92 ALA A C 1
ATOM 656 O O . ALA A 1 92 ? -8.885 -46.392 27.099 1.00 30.34 92 ALA A O 1
ATOM 657 N N . ILE A 1 93 ? -9.227 -44.335 26.262 1.00 27.73 93 ILE A N 1
ATOM 658 C CA . ILE A 1 93 ? -8.115 -43.686 26.961 1.00 27.73 93 ILE A CA 1
ATOM 659 C C . ILE A 1 93 ? -8.620 -42.357 27.526 1.00 27.73 93 ILE A C 1
ATOM 661 O O . ILE A 1 93 ? -9.050 -41.464 26.796 1.00 27.73 93 ILE A O 1
ATOM 665 N N . HIS A 1 94 ? -8.572 -42.250 28.855 1.00 29.08 94 HIS A N 1
ATOM 666 C CA . HIS A 1 94 ? -8.798 -41.033 29.626 1.00 29.08 94 HIS A CA 1
ATOM 667 C C . HIS A 1 94 ? -7.894 -39.888 29.143 1.00 29.08 94 HIS A C 1
ATOM 669 O O . HIS A 1 94 ? -6.667 -39.971 29.204 1.00 29.08 94 HIS A O 1
ATOM 675 N N . HIS A 1 95 ? -8.500 -38.777 28.717 1.00 27.30 95 HIS A N 1
ATOM 676 C CA . HIS A 1 95 ? -7.775 -37.565 28.353 1.00 27.30 95 HIS A CA 1
ATOM 677 C C . HIS A 1 95 ? -7.440 -36.726 29.595 1.00 27.30 95 HIS A C 1
ATOM 679 O O . HIS A 1 95 ? -8.228 -35.907 30.060 1.00 27.30 95 HIS A O 1
ATOM 685 N N . HIS A 1 96 ? -6.214 -36.882 30.093 1.00 26.03 96 HIS A N 1
ATOM 686 C CA . HIS A 1 96 ? -5.551 -35.869 30.909 1.00 26.03 96 HIS A CA 1
ATOM 687 C C . HIS A 1 96 ? -5.120 -34.700 30.000 1.00 26.03 96 HIS A C 1
ATOM 689 O O . HIS A 1 96 ? -4.336 -34.879 29.063 1.00 26.03 96 HIS A O 1
ATOM 695 N N . HIS A 1 97 ? -5.606 -33.486 30.275 1.00 31.73 97 HIS A N 1
ATOM 696 C CA . HIS A 1 97 ? -5.170 -32.254 29.607 1.00 31.73 97 HIS A CA 1
ATOM 697 C C . HIS A 1 97 ? -3.721 -31.904 29.996 1.00 31.73 97 HIS A C 1
ATOM 699 O O . HIS A 1 97 ? -3.467 -31.127 30.915 1.00 31.73 97 HIS A O 1
ATOM 705 N N . ARG A 1 98 ? -2.743 -32.462 29.275 1.00 26.75 98 ARG A N 1
ATOM 706 C CA . ARG A 1 98 ? -1.340 -32.029 29.334 1.00 26.75 98 ARG A CA 1
ATOM 707 C C . ARG A 1 98 ? -1.100 -31.012 28.215 1.00 26.75 98 ARG A C 1
ATOM 709 O O . ARG A 1 98 ? -1.286 -31.329 27.043 1.00 26.75 98 ARG A O 1
ATOM 716 N N . ARG A 1 99 ? -0.704 -29.784 28.580 1.00 35.50 99 ARG A N 1
ATOM 717 C CA . ARG A 1 99 ? -0.259 -28.720 27.658 1.00 35.50 99 ARG A CA 1
ATOM 718 C C . ARG A 1 99 ? 0.815 -29.275 26.713 1.00 35.50 99 ARG A C 1
ATOM 720 O O . ARG A 1 99 ? 1.975 -29.392 27.104 1.00 35.50 99 ARG A O 1
ATOM 727 N N . ARG A 1 100 ? 0.446 -29.616 25.475 1.00 28.06 100 ARG A N 1
ATOM 728 C CA . ARG A 1 100 ? 1.421 -29.854 24.405 1.00 28.06 100 ARG A CA 1
ATOM 729 C C . ARG A 1 100 ? 2.029 -28.505 24.033 1.00 28.06 100 ARG A C 1
ATOM 731 O O . ARG A 1 100 ? 1.318 -27.611 23.586 1.00 28.06 100 ARG A O 1
ATOM 738 N N . ARG A 1 101 ? 3.343 -28.368 24.236 1.00 28.47 101 ARG A N 1
ATOM 739 C CA . ARG A 1 101 ? 4.150 -27.375 23.521 1.00 28.47 101 ARG A CA 1
ATOM 740 C C . ARG A 1 101 ? 3.917 -27.618 22.030 1.00 28.47 101 ARG A C 1
ATOM 742 O O . ARG A 1 101 ? 4.104 -28.738 21.560 1.00 28.47 101 ARG A O 1
ATOM 749 N N . THR A 1 102 ? 3.444 -26.602 21.322 1.00 30.31 102 THR A N 1
ATOM 750 C CA . THR A 1 102 ? 3.333 -26.611 19.865 1.00 30.31 102 THR A CA 1
ATOM 751 C C . THR A 1 102 ? 4.730 -26.810 19.293 1.00 30.31 102 THR A C 1
ATOM 753 O O . THR A 1 102 ? 5.579 -25.931 19.414 1.00 30.31 102 THR A O 1
ATOM 756 N N . THR A 1 103 ? 4.996 -27.983 18.726 1.00 29.81 103 THR A N 1
ATOM 757 C CA . THR A 1 103 ? 6.199 -28.225 17.931 1.00 29.81 103 THR A CA 1
ATOM 758 C C . THR A 1 103 ? 6.114 -27.341 16.692 1.00 29.81 103 THR A C 1
ATOM 760 O O . THR A 1 103 ? 5.254 -27.562 15.838 1.00 29.81 103 THR A O 1
ATOM 763 N N . THR A 1 104 ? 6.964 -26.319 16.618 1.00 33.84 104 THR A N 1
ATOM 764 C CA . THR A 1 104 ? 7.159 -25.495 15.423 1.00 33.84 104 THR A CA 1
ATOM 765 C C . THR A 1 104 ? 7.617 -26.409 14.295 1.00 33.84 104 THR A C 1
ATOM 767 O O . THR A 1 104 ? 8.730 -26.927 14.305 1.00 33.84 104 THR A O 1
ATOM 770 N N . THR A 1 105 ? 6.723 -26.696 13.355 1.00 40.12 105 THR A N 1
ATOM 771 C CA . THR A 1 105 ? 7.093 -27.391 12.124 1.00 40.12 105 THR A CA 1
ATOM 772 C C . THR A 1 105 ? 7.682 -26.338 11.200 1.00 40.12 105 THR A C 1
ATOM 774 O O . THR A 1 105 ? 6.976 -25.424 10.785 1.00 40.12 105 THR A O 1
ATOM 777 N N . ASN A 1 106 ? 8.980 -26.436 10.914 1.00 40.34 106 ASN A N 1
ATOM 778 C CA . ASN A 1 106 ? 9.639 -25.531 9.979 1.00 40.34 106 ASN A CA 1
ATOM 779 C C . ASN A 1 106 ? 9.077 -25.787 8.576 1.00 40.34 106 ASN A C 1
ATOM 781 O O . ASN A 1 106 ? 9.343 -26.814 7.951 1.00 40.34 106 ASN A O 1
ATOM 785 N N . LEU A 1 107 ? 8.243 -24.870 8.096 1.00 44.09 107 LEU A N 1
ATOM 786 C CA . LEU A 1 107 ? 7.742 -24.888 6.730 1.00 44.09 107 LEU A CA 1
ATOM 787 C C . LEU A 1 107 ? 8.860 -24.328 5.850 1.00 44.09 107 LEU A C 1
ATOM 789 O O . LEU A 1 107 ? 9.213 -23.179 6.010 1.00 44.09 107 LEU A O 1
ATOM 793 N N . ASN A 1 108 ? 9.454 -25.114 4.950 1.00 40.28 108 ASN A N 1
ATOM 794 C CA . ASN A 1 108 ? 10.541 -24.650 4.067 1.00 40.28 108 ASN A CA 1
ATOM 795 C C . ASN A 1 108 ? 10.006 -23.758 2.921 1.00 40.28 108 ASN A C 1
ATOM 797 O O . ASN A 1 108 ? 9.986 -24.166 1.752 1.00 40.28 108 ASN A O 1
ATOM 801 N N . GLY A 1 109 ? 9.495 -22.569 3.254 1.00 46.47 109 GLY A N 1
ATOM 802 C CA . GLY A 1 109 ? 8.863 -21.637 2.315 1.00 46.47 109 GLY A CA 1
ATOM 803 C C . GLY A 1 109 ? 7.600 -22.194 1.637 1.00 46.47 109 GLY A C 1
ATOM 804 O O . GLY A 1 109 ? 7.008 -23.178 2.081 1.00 46.47 109 GLY A O 1
ATOM 805 N N . ILE A 1 110 ? 7.187 -21.599 0.508 1.00 38.00 110 ILE A N 1
ATOM 806 C CA . ILE A 1 110 ? 5.928 -21.941 -0.197 1.00 38.00 110 ILE A CA 1
ATOM 807 C C . ILE A 1 110 ? 5.864 -23.425 -0.598 1.00 38.00 110 ILE A C 1
ATOM 809 O O . ILE A 1 110 ? 4.797 -24.035 -0.551 1.00 38.00 110 ILE A O 1
ATOM 813 N N . LYS A 1 111 ? 6.998 -24.035 -0.975 1.00 45.12 111 LYS A N 1
ATOM 814 C CA . LYS A 1 111 ? 7.057 -25.468 -1.315 1.00 45.12 111 LYS A CA 1
ATOM 815 C C . LYS A 1 111 ? 6.851 -26.353 -0.081 1.00 45.12 111 LYS A C 1
ATOM 817 O O . LYS A 1 111 ? 6.094 -27.319 -0.165 1.00 45.12 111 LYS A O 1
ATOM 822 N N . GLY A 1 112 ? 7.483 -26.014 1.046 1.00 55.00 112 GLY A N 1
ATOM 823 C CA . GLY A 1 112 ? 7.305 -26.717 2.317 1.00 55.00 112 GLY A CA 1
ATOM 824 C C . GLY A 1 112 ? 5.887 -26.570 2.865 1.00 55.00 112 GLY A C 1
ATOM 825 O O . GLY A 1 112 ? 5.265 -27.572 3.206 1.00 55.00 112 GLY A O 1
ATOM 826 N N . PHE A 1 113 ? 5.338 -25.352 2.842 1.00 49.47 113 PHE A N 1
ATOM 827 C CA . PHE A 1 113 ? 3.949 -25.085 3.213 1.00 49.47 113 PHE A CA 1
ATOM 828 C C . PHE A 1 113 ? 2.967 -25.852 2.340 1.00 49.47 113 PHE A C 1
ATOM 830 O O . PHE A 1 113 ? 2.076 -26.505 2.864 1.00 49.47 113 PHE A O 1
ATOM 837 N N . ARG A 1 114 ? 3.156 -25.842 1.018 1.00 54.44 114 ARG A N 1
ATOM 838 C CA . ARG A 1 114 ? 2.316 -26.609 0.098 1.00 54.44 114 ARG A CA 1
ATOM 839 C C . ARG A 1 114 ? 2.327 -28.099 0.432 1.00 54.44 114 ARG A C 1
ATOM 841 O O . ARG A 1 114 ? 1.259 -28.685 0.538 1.00 54.44 114 ARG A O 1
ATOM 848 N N . SER A 1 115 ? 3.510 -28.691 0.600 1.00 60.59 115 SER A N 1
ATOM 849 C CA . SER A 1 115 ? 3.651 -30.115 0.930 1.00 60.59 115 SER A CA 1
ATOM 850 C C . SER A 1 115 ? 2.979 -30.451 2.265 1.00 60.59 115 SER A C 1
ATOM 852 O O . SER A 1 115 ? 2.184 -31.386 2.355 1.00 60.59 115 SER A O 1
ATOM 854 N N . TRP A 1 116 ? 3.228 -29.634 3.291 1.00 68.94 116 TRP A N 1
ATOM 855 C CA . TRP A 1 116 ? 2.604 -29.778 4.603 1.00 68.94 116 TRP A CA 1
ATOM 856 C C . TRP A 1 116 ? 1.082 -29.629 4.537 1.00 68.94 116 TRP A C 1
ATOM 858 O O . TRP A 1 116 ? 0.368 -30.465 5.075 1.00 68.94 116 TRP A O 1
ATOM 868 N N . PHE A 1 117 ? 0.574 -28.614 3.839 1.00 54.38 117 PHE A N 1
ATOM 869 C CA . PHE A 1 117 ? -0.853 -28.314 3.746 1.00 54.38 117 PHE A CA 1
ATOM 870 C C . PHE A 1 117 ? -1.610 -29.373 2.935 1.00 54.38 117 PHE A C 1
ATOM 872 O O . PHE A 1 117 ? -2.674 -29.823 3.356 1.00 54.38 117 PHE A O 1
ATOM 879 N N . GLU A 1 118 ? -1.040 -29.826 1.810 1.00 61.34 118 GLU A N 1
ATOM 880 C CA . GLU A 1 118 ? -1.571 -30.945 1.017 1.00 61.34 118 GLU A CA 1
ATOM 881 C C . GLU A 1 118 ? -1.619 -32.247 1.844 1.00 61.34 118 GLU A C 1
ATOM 883 O O . GLU A 1 118 ? -2.550 -33.035 1.680 1.00 61.34 118 GLU A O 1
ATOM 888 N N . THR A 1 119 ? -0.666 -32.444 2.762 1.00 63.22 119 THR A N 1
ATOM 889 C CA . THR A 1 119 ? -0.605 -33.614 3.658 1.00 63.22 119 THR A CA 1
ATOM 890 C C . THR A 1 119 ? -1.572 -33.500 4.841 1.00 63.22 119 THR A C 1
ATOM 892 O O . THR A 1 119 ? -2.249 -34.465 5.183 1.00 63.22 119 THR A O 1
ATOM 895 N N . ALA A 1 120 ? -1.648 -32.329 5.473 1.00 47.34 120 ALA A N 1
ATOM 896 C CA . ALA A 1 120 ? -2.410 -32.110 6.700 1.00 47.34 120 ALA A CA 1
ATOM 897 C C . ALA A 1 120 ? -3.914 -31.930 6.448 1.00 47.34 120 ALA A C 1
ATOM 899 O O . ALA A 1 120 ? -4.725 -32.275 7.307 1.00 47.34 120 ALA A O 1
ATOM 900 N N . PHE A 1 121 ? -4.304 -31.417 5.276 1.00 55.38 121 PHE A N 1
ATOM 901 C CA . PHE A 1 121 ? -5.693 -31.057 4.981 1.00 55.38 121 PHE A CA 1
ATOM 902 C C . PHE A 1 121 ? -6.181 -31.554 3.607 1.00 55.38 121 PHE A C 1
ATOM 904 O O . PHE A 1 121 ? -6.723 -30.767 2.824 1.00 55.38 121 PHE A O 1
ATOM 911 N N . PRO A 1 122 ? -6.080 -32.863 3.297 1.00 52.88 122 PRO A N 1
ATOM 912 C CA . PRO A 1 122 ? -6.385 -33.403 1.965 1.00 52.88 122 PRO A CA 1
ATOM 913 C C . PRO A 1 122 ? -7.845 -33.188 1.519 1.00 52.88 122 PRO A C 1
ATOM 915 O O . PRO A 1 122 ? -8.151 -33.242 0.327 1.00 52.88 122 PRO A O 1
ATOM 918 N N . SER A 1 123 ? -8.759 -32.928 2.461 1.00 44.97 123 SER A N 1
ATOM 919 C CA . SER A 1 123 ? -10.195 -32.724 2.231 1.00 44.97 123 SER A CA 1
ATOM 920 C C . SER A 1 123 ? -10.699 -31.292 2.453 1.00 44.97 123 SER A C 1
ATOM 922 O O . SER A 1 123 ? -11.863 -31.038 2.155 1.00 44.97 123 SER A O 1
ATOM 924 N N . ALA A 1 124 ? -9.875 -30.368 2.967 1.00 43.97 124 ALA A N 1
ATOM 925 C CA . ALA A 1 124 ? -10.330 -29.040 3.414 1.00 43.97 124 ALA A CA 1
ATOM 926 C C . ALA A 1 124 ? -10.042 -27.904 2.417 1.00 43.97 124 ALA A C 1
ATOM 928 O O . ALA A 1 124 ? -10.222 -26.729 2.727 1.00 43.97 124 ALA A O 1
ATOM 929 N N . VAL A 1 125 ? -9.570 -28.228 1.213 1.00 44.81 125 VAL A N 1
ATOM 930 C CA . VAL A 1 125 ? -9.051 -27.204 0.310 1.00 44.81 125 VAL A CA 1
ATOM 931 C C . VAL A 1 125 ? -10.175 -26.587 -0.526 1.00 44.81 125 VAL A C 1
ATOM 933 O O . VAL A 1 125 ? -10.630 -27.146 -1.523 1.00 44.81 125 VAL A O 1
ATOM 936 N N . ILE A 1 126 ? -10.584 -25.379 -0.152 1.00 54.69 126 ILE A N 1
ATOM 937 C CA . ILE A 1 126 ? -11.085 -24.388 -1.104 1.00 54.69 126 ILE A CA 1
ATOM 938 C C . ILE A 1 126 ? -9.895 -23.483 -1.411 1.00 54.69 126 ILE A C 1
ATOM 940 O O . ILE A 1 126 ? -9.558 -22.607 -0.621 1.00 54.69 126 ILE A O 1
ATOM 944 N N . THR A 1 127 ? -9.197 -23.721 -2.525 1.00 50.47 127 THR A N 1
ATOM 945 C CA . THR A 1 127 ? -8.116 -22.810 -2.919 1.00 50.47 127 THR A CA 1
ATOM 946 C C . THR A 1 127 ? -8.752 -21.598 -3.572 1.00 50.47 127 THR A C 1
ATOM 948 O O . THR A 1 127 ? -9.123 -21.626 -4.747 1.00 50.47 127 THR A O 1
ATOM 951 N N . ILE A 1 128 ? -8.868 -20.516 -2.819 1.00 49.75 128 ILE A N 1
ATOM 952 C CA . ILE A 1 128 ? -9.031 -19.203 -3.421 1.00 49.75 128 ILE A CA 1
ATOM 953 C C . ILE A 1 128 ? -7.634 -18.794 -3.837 1.00 49.75 128 ILE A C 1
ATOM 955 O O . ILE A 1 128 ? -6.744 -18.638 -3.005 1.00 49.75 128 ILE A O 1
ATOM 959 N N . ARG A 1 129 ? -7.417 -18.692 -5.140 1.00 49.72 129 ARG A N 1
ATOM 960 C CA . ARG A 1 129 ? -6.300 -17.910 -5.631 1.00 49.72 129 ARG A CA 1
ATOM 961 C C . ARG A 1 129 ? -6.886 -16.537 -5.882 1.00 49.72 129 ARG A C 1
ATOM 963 O O . ARG A 1 129 ? -7.574 -16.398 -6.899 1.00 49.72 129 ARG A O 1
ATOM 970 N N . PRO A 1 130 ? -6.681 -15.548 -4.992 1.00 50.44 130 PRO A N 1
ATOM 971 C CA . PRO A 1 130 ? -6.771 -14.182 -5.467 1.00 50.44 130 PRO A CA 1
ATOM 972 C C . PRO A 1 130 ? -5.828 -14.140 -6.675 1.00 50.44 130 PRO A C 1
ATOM 974 O O . PRO A 1 130 ? -4.629 -14.397 -6.559 1.00 50.44 130 PRO A O 1
ATOM 977 N N . GLY A 1 131 ? -6.398 -14.038 -7.877 1.00 51.25 131 GLY A N 1
ATOM 978 C CA . GLY A 1 131 ? -5.589 -13.626 -9.011 1.00 51.25 131 GLY A CA 1
ATOM 979 C C . GLY A 1 131 ? -5.215 -12.175 -8.740 1.00 51.25 131 GLY A C 1
ATOM 980 O O . GLY A 1 131 ? -5.787 -11.550 -7.844 1.00 51.25 131 GLY A O 1
ATOM 981 N N . GLY A 1 132 ? -4.180 -11.704 -9.426 1.00 61.31 132 GLY A N 1
ATOM 982 C CA . GLY A 1 132 ? -3.510 -10.465 -9.050 1.00 61.31 132 GLY A CA 1
ATOM 983 C C . GLY A 1 132 ? -4.447 -9.278 -8.845 1.00 61.31 132 GLY A C 1
ATOM 984 O O . GLY A 1 132 ? -5.613 -9.280 -9.263 1.00 61.31 132 GLY A O 1
ATOM 985 N N . ASP A 1 133 ? -3.900 -8.259 -8.197 1.00 82.75 133 ASP A N 1
ATOM 986 C CA . ASP A 1 133 ? -4.598 -7.003 -7.972 1.00 82.75 133 ASP A CA 1
ATOM 987 C C . ASP A 1 133 ? -5.240 -6.514 -9.267 1.00 82.75 133 ASP A C 1
ATOM 989 O O . ASP A 1 133 ? -4.681 -6.642 -10.362 1.00 82.75 133 ASP A O 1
ATOM 993 N N . GLY A 1 134 ? -6.479 -6.052 -9.133 1.00 88.25 134 GLY A N 1
ATOM 994 C CA . GLY A 1 134 ? -7.193 -5.394 -10.213 1.00 88.25 134 GLY A CA 1
ATOM 995 C C . GLY A 1 134 ? -7.051 -3.895 -10.113 1.00 88.25 134 GLY A C 1
ATOM 996 O O . GLY A 1 134 ? -6.313 -3.416 -9.257 1.00 88.25 134 GLY A O 1
ATOM 997 N N . SER A 1 135 ? -7.786 -3.153 -10.946 1.00 90.81 135 SER A N 1
ATOM 998 C CA . SER A 1 135 ? -7.810 -1.691 -10.818 1.00 90.81 135 SER A CA 1
ATOM 999 C C . SER A 1 135 ? -8.246 -1.300 -9.402 1.00 90.81 135 SER A C 1
ATOM 1001 O O . SER A 1 135 ? -9.379 -1.634 -9.024 1.00 90.81 135 SER A O 1
ATOM 1003 N N . PRO A 1 136 ? -7.392 -0.618 -8.622 1.00 94.06 136 PRO A N 1
ATOM 1004 C CA . PRO A 1 136 ? -7.759 -0.133 -7.306 1.00 94.06 136 PRO A CA 1
ATOM 1005 C C . PRO A 1 136 ? -8.445 1.244 -7.414 1.00 94.06 136 PRO A C 1
ATOM 1007 O O . PRO A 1 136 ? -8.706 1.729 -8.521 1.00 94.06 136 PRO A O 1
ATOM 1010 N N . GLY A 1 137 ? -8.801 1.843 -6.274 1.00 94.44 137 GLY A N 1
ATOM 1011 C CA . GLY A 1 137 ? -9.330 3.214 -6.209 1.00 94.44 137 GLY A CA 1
ATOM 1012 C C . GLY A 1 137 ? -8.252 4.283 -6.427 1.00 94.44 137 GLY A C 1
ATOM 1013 O O . GLY A 1 137 ? -7.059 3.979 -6.404 1.00 94.44 137 GLY A O 1
ATOM 1014 N N . ALA A 1 138 ? -8.674 5.535 -6.613 1.00 96.38 138 ALA A N 1
ATOM 1015 C CA . ALA A 1 138 ? -7.815 6.687 -6.890 1.00 96.38 138 ALA A CA 1
ATOM 1016 C C . ALA A 1 138 ? -6.691 6.858 -5.852 1.00 96.38 138 ALA A C 1
ATOM 1018 O O . ALA A 1 138 ? -5.528 6.924 -6.244 1.00 96.38 138 ALA A O 1
ATOM 1019 N N . ALA A 1 139 ? -7.015 6.804 -4.553 1.00 94.81 139 ALA A N 1
ATOM 1020 C CA . ALA A 1 139 ? -6.033 6.881 -3.465 1.00 94.81 139 ALA A CA 1
ATOM 1021 C C . ALA A 1 139 ? -4.875 5.873 -3.624 1.00 94.81 139 ALA A C 1
ATOM 1023 O O . ALA A 1 139 ? -3.699 6.224 -3.546 1.00 94.81 139 ALA A O 1
ATOM 1024 N N . LYS A 1 140 ? -5.196 4.604 -3.909 1.00 95.12 140 LYS A N 1
ATOM 1025 C CA . LYS A 1 140 ? -4.184 3.553 -4.093 1.00 95.12 140 LYS A CA 1
ATOM 1026 C C . LYS A 1 140 ? -3.453 3.685 -5.426 1.00 95.12 140 LYS A C 1
ATOM 1028 O O . LYS A 1 140 ? -2.268 3.369 -5.491 1.00 95.12 140 LYS A O 1
ATOM 1033 N N . LEU A 1 141 ? -4.136 4.116 -6.491 1.00 95.19 141 LEU A N 1
ATOM 1034 C CA . LEU A 1 141 ? -3.517 4.345 -7.800 1.00 95.19 141 LEU A CA 1
ATOM 1035 C C . LEU A 1 141 ? -2.400 5.381 -7.715 1.00 95.19 141 LEU A C 1
ATOM 1037 O O . LEU A 1 141 ? -1.319 5.133 -8.250 1.00 95.19 141 LEU A O 1
ATOM 1041 N N . ASP A 1 142 ? -2.637 6.491 -7.016 1.00 91.00 142 ASP A N 1
ATOM 1042 C CA . ASP A 1 142 ? -1.619 7.521 -6.827 1.00 91.00 142 ASP A CA 1
ATOM 1043 C C . ASP A 1 142 ? -0.408 6.962 -6.062 1.00 91.00 142 ASP A C 1
ATOM 1045 O O . ASP A 1 142 ? 0.725 7.045 -6.546 1.00 91.00 142 ASP A O 1
ATOM 1049 N N . ARG A 1 143 ? -0.636 6.247 -4.947 1.00 90.69 143 ARG A N 1
ATOM 1050 C CA . ARG A 1 143 ? 0.446 5.589 -4.187 1.00 90.69 143 ARG A CA 1
ATOM 1051 C C . ARG A 1 143 ? 1.214 4.559 -5.024 1.00 90.69 143 ARG A C 1
ATOM 1053 O O . ARG A 1 143 ? 2.442 4.480 -4.952 1.00 90.69 143 ARG A O 1
ATOM 1060 N N . GLN A 1 144 ? 0.520 3.776 -5.854 1.00 94.06 144 GLN A N 1
ATOM 1061 C CA . GLN A 1 144 ? 1.158 2.829 -6.771 1.00 94.06 144 GLN A CA 1
ATOM 1062 C C . GLN A 1 144 ? 1.999 3.534 -7.838 1.00 94.06 144 GLN A C 1
ATOM 1064 O O . GLN A 1 144 ? 3.088 3.042 -8.149 1.00 94.06 144 GLN A O 1
ATOM 1069 N N . ARG A 1 145 ? 1.532 4.667 -8.382 1.00 94.12 145 ARG A N 1
ATOM 1070 C CA . ARG A 1 145 ? 2.295 5.458 -9.354 1.00 94.12 145 ARG A CA 1
ATOM 1071 C C . ARG A 1 145 ? 3.592 5.958 -8.743 1.00 94.12 145 ARG A C 1
ATOM 1073 O O . ARG A 1 145 ? 4.642 5.697 -9.324 1.00 94.12 145 ARG A O 1
ATOM 1080 N N . ARG A 1 146 ? 3.532 6.599 -7.571 1.00 90.00 146 ARG A N 1
ATOM 1081 C CA . ARG A 1 146 ? 4.715 7.127 -6.868 1.00 90.00 146 ARG A CA 1
ATOM 1082 C C . ARG A 1 146 ? 5.750 6.029 -6.632 1.00 90.00 146 ARG A C 1
ATOM 1084 O O . ARG A 1 146 ? 6.825 6.061 -7.229 1.00 90.00 146 ARG A O 1
ATOM 1091 N N . ARG A 1 147 ? 5.345 4.931 -5.977 1.00 89.31 147 ARG A N 1
ATOM 1092 C CA . ARG A 1 147 ? 6.203 3.756 -5.740 1.00 89.31 147 ARG A CA 1
ATOM 1093 C C . ARG A 1 147 ? 6.894 3.248 -7.010 1.00 89.31 147 ARG A C 1
ATOM 1095 O O . ARG A 1 147 ? 8.069 2.887 -6.976 1.00 89.31 147 ARG A O 1
ATOM 1102 N N . ARG A 1 148 ? 6.179 3.174 -8.134 1.00 93.25 148 ARG A N 1
ATOM 1103 C CA . ARG A 1 148 ? 6.742 2.701 -9.411 1.00 93.25 148 ARG A CA 1
ATOM 1104 C C . ARG A 1 148 ? 7.653 3.730 -10.066 1.00 93.25 148 ARG A C 1
ATOM 1106 O O . ARG A 1 148 ? 8.669 3.347 -10.644 1.00 93.25 148 ARG A O 1
ATOM 1113 N N . TYR A 1 149 ? 7.327 5.011 -9.943 1.00 92.19 149 TYR A N 1
ATOM 1114 C CA . TYR A 1 149 ? 8.192 6.103 -10.366 1.00 92.19 149 TYR A CA 1
ATOM 1115 C C . TYR A 1 149 ? 9.507 6.082 -9.580 1.00 92.19 149 TYR A C 1
ATOM 1117 O O . TYR A 1 149 ? 10.572 6.139 -10.186 1.00 92.19 149 TYR A O 1
ATOM 1125 N N . SER A 1 150 ? 9.443 5.879 -8.260 1.00 86.81 150 SER A N 1
ATOM 1126 C CA . SER A 1 150 ? 10.609 5.700 -7.390 1.00 86.81 150 SER A CA 1
ATOM 1127 C C . SER A 1 150 ? 11.480 4.517 -7.823 1.00 86.81 150 SER A C 1
ATOM 1129 O O . SER A 1 150 ? 12.696 4.666 -7.916 1.00 86.81 150 SER A O 1
ATOM 1131 N N . ILE A 1 151 ? 10.891 3.378 -8.216 1.00 88.19 151 ILE A N 1
ATOM 1132 C CA . ILE A 1 151 ? 11.651 2.244 -8.780 1.00 88.19 151 ILE A CA 1
ATOM 1133 C C . ILE A 1 151 ? 12.417 2.654 -10.048 1.00 88.19 151 ILE A C 1
ATOM 1135 O O . ILE A 1 151 ? 13.619 2.403 -10.149 1.00 88.19 151 ILE A O 1
ATOM 1139 N N . CYS A 1 152 ? 11.745 3.288 -11.016 1.00 89.75 152 CYS A N 1
ATOM 1140 C CA . CYS A 1 152 ? 12.387 3.737 -12.256 1.00 89.75 152 CYS A CA 1
ATOM 1141 C C . CYS A 1 152 ? 13.481 4.767 -11.986 1.00 89.75 152 CYS A C 1
ATOM 1143 O O . CYS A 1 152 ? 14.593 4.631 -12.492 1.00 89.75 152 CYS A O 1
ATOM 1145 N N . LYS A 1 153 ? 13.178 5.756 -11.150 1.00 87.12 153 LYS A N 1
ATOM 1146 C CA . LYS A 1 153 ? 14.091 6.834 -10.804 1.00 87.12 153 LYS A CA 1
ATOM 1147 C C . LYS A 1 153 ? 15.315 6.328 -10.048 1.00 87.12 153 LYS A C 1
ATOM 1149 O O . LYS A 1 153 ? 16.424 6.779 -10.315 1.00 87.12 153 LYS A O 1
ATOM 1154 N N . LYS A 1 154 ? 15.133 5.387 -9.121 1.00 85.06 154 LYS A N 1
ATOM 1155 C CA . LYS A 1 154 ? 16.226 4.742 -8.392 1.00 85.06 154 LYS A CA 1
ATOM 1156 C C . LYS A 1 154 ? 17.149 3.995 -9.350 1.00 85.06 154 LYS A C 1
ATOM 1158 O O . LYS A 1 154 ? 18.358 4.191 -9.284 1.00 85.06 154 LYS A O 1
ATOM 1163 N N . ALA A 1 155 ? 16.586 3.223 -10.282 1.00 86.06 155 ALA A N 1
ATOM 1164 C CA . ALA A 1 155 ? 17.370 2.553 -11.317 1.00 86.06 155 ALA A CA 1
ATOM 1165 C C . ALA A 1 155 ? 18.151 3.559 -12.186 1.00 86.06 155 ALA A C 1
ATOM 1167 O O . ALA A 1 155 ? 19.348 3.386 -12.377 1.00 86.06 155 ALA A O 1
ATOM 1168 N N . GLU A 1 156 ? 17.514 4.641 -12.643 1.00 88.25 156 GLU A N 1
ATOM 1169 C CA . GLU A 1 156 ? 18.165 5.696 -13.440 1.00 88.25 156 GLU A CA 1
ATOM 1170 C C . GLU A 1 156 ? 19.245 6.460 -12.655 1.00 88.25 156 GLU A C 1
ATOM 1172 O O . GLU A 1 156 ? 20.296 6.797 -13.195 1.00 88.25 156 GLU A O 1
ATOM 1177 N N . SER A 1 157 ? 19.006 6.753 -11.375 1.00 86.06 157 SER A N 1
ATOM 1178 C CA . SER A 1 157 ? 19.985 7.391 -10.488 1.00 86.06 157 SER A CA 1
ATOM 1179 C C . SER A 1 157 ? 21.208 6.496 -10.294 1.00 86.06 157 SER A C 1
ATOM 1181 O O . SER A 1 157 ? 22.335 6.965 -10.425 1.00 86.06 157 SER A O 1
ATOM 1183 N N . GLN A 1 158 ? 21.002 5.197 -10.075 1.00 86.31 158 GLN A N 1
ATOM 1184 C CA . GLN A 1 158 ? 22.094 4.239 -9.914 1.00 86.31 158 GLN A CA 1
ATOM 1185 C C . GLN A 1 158 ? 22.850 3.995 -11.225 1.00 86.31 158 GLN A C 1
ATOM 1187 O O . GLN A 1 158 ? 24.074 3.897 -11.204 1.00 86.31 158 GLN A O 1
ATOM 1192 N N . GLU A 1 159 ? 22.161 3.969 -12.370 1.00 87.56 159 GLU A N 1
ATOM 1193 C CA . GLU A 1 159 ? 22.794 3.955 -13.697 1.00 87.56 159 GLU A CA 1
ATOM 1194 C C . GLU A 1 159 ? 23.692 5.192 -13.889 1.00 87.56 159 GLU A C 1
ATOM 1196 O O . GLU A 1 159 ? 24.853 5.046 -14.271 1.00 87.56 159 GLU A O 1
ATOM 1201 N N . ARG A 1 160 ? 23.210 6.394 -13.533 1.00 90.50 160 ARG A N 1
ATOM 1202 C CA . ARG A 1 160 ? 24.009 7.635 -13.571 1.00 90.50 160 ARG A CA 1
ATOM 1203 C C . ARG A 1 160 ? 25.204 7.601 -12.619 1.00 90.50 160 ARG A C 1
ATOM 1205 O O . ARG A 1 160 ? 26.290 8.018 -13.004 1.00 90.50 160 ARG A O 1
ATOM 1212 N N . GLN A 1 161 ? 25.030 7.082 -11.403 1.00 90.19 161 GLN A N 1
ATOM 1213 C CA . GLN A 1 161 ? 26.117 6.920 -10.433 1.00 90.19 161 GLN A CA 1
ATOM 1214 C C . GLN A 1 161 ? 27.193 5.962 -10.959 1.00 90.19 161 GLN A C 1
ATOM 1216 O O . GLN A 1 161 ? 28.377 6.280 -10.898 1.00 90.19 161 GLN A O 1
ATOM 1221 N N . ILE A 1 162 ? 26.803 4.814 -11.521 1.00 89.44 162 ILE A N 1
ATOM 1222 C CA . ILE A 1 162 ? 27.747 3.860 -12.122 1.00 89.44 162 ILE A CA 1
ATOM 1223 C C . ILE A 1 162 ? 28.502 4.510 -13.287 1.00 89.44 162 ILE A C 1
ATOM 1225 O O . ILE A 1 162 ? 29.716 4.337 -13.395 1.00 89.44 162 ILE A O 1
ATOM 1229 N N . GLU A 1 163 ? 27.819 5.282 -14.133 1.00 90.94 163 GLU A N 1
ATOM 1230 C CA . GLU A 1 163 ? 28.458 5.962 -15.262 1.00 90.94 163 GLU A CA 1
ATOM 1231 C C . GLU A 1 163 ? 29.420 7.071 -14.809 1.00 90.94 163 GLU A C 1
ATOM 1233 O O . GLU A 1 163 ? 30.537 7.167 -15.315 1.00 90.94 163 GLU A O 1
ATOM 1238 N N . ALA A 1 164 ? 29.060 7.840 -13.778 1.00 92.25 164 ALA A N 1
ATOM 1239 C CA . ALA A 1 164 ? 29.961 8.815 -13.168 1.00 92.25 164 ALA A CA 1
ATOM 1240 C C . ALA A 1 164 ? 31.236 8.149 -12.619 1.00 92.25 164 ALA A C 1
ATOM 1242 O O . ALA A 1 164 ? 32.344 8.640 -12.833 1.00 92.25 164 ALA A O 1
ATOM 1243 N N . LEU A 1 165 ? 31.109 6.984 -11.975 1.00 91.38 165 LEU A N 1
ATOM 1244 C CA . LEU A 1 165 ? 32.265 6.218 -11.502 1.00 91.38 165 LEU A CA 1
ATOM 1245 C C . LEU A 1 165 ? 33.130 5.717 -12.667 1.00 91.38 165 LEU A C 1
ATOM 1247 O O . LEU A 1 165 ? 34.358 5.798 -12.592 1.00 91.38 165 LEU A O 1
ATOM 1251 N N . ARG A 1 166 ? 32.518 5.262 -13.767 1.00 90.69 166 ARG A N 1
ATOM 1252 C CA . ARG A 1 166 ? 33.244 4.862 -14.987 1.00 90.69 166 ARG A CA 1
ATOM 1253 C C . ARG A 1 166 ? 34.047 6.008 -15.584 1.00 90.69 166 ARG A C 1
ATOM 1255 O O . ARG A 1 166 ? 35.215 5.815 -15.915 1.00 90.69 166 ARG A O 1
ATOM 1262 N N . HIS A 1 167 ? 33.478 7.212 -15.638 1.00 91.75 167 HIS A N 1
ATOM 1263 C CA . HIS A 1 167 ? 34.208 8.409 -16.063 1.00 91.75 167 HIS A CA 1
ATOM 1264 C C . HIS A 1 167 ? 35.418 8.720 -15.171 1.00 91.75 167 HIS A C 1
ATOM 1266 O O . HIS A 1 167 ? 36.418 9.244 -15.657 1.00 91.75 167 HIS A O 1
ATOM 1272 N N . ARG A 1 168 ? 35.381 8.324 -13.892 1.00 88.94 168 ARG A N 1
ATOM 1273 C CA . ARG A 1 168 ? 36.512 8.428 -12.950 1.00 88.94 168 ARG A CA 1
ATOM 1274 C C . ARG A 1 168 ? 37.408 7.185 -12.926 1.00 88.94 168 ARG A C 1
ATOM 1276 O O . ARG A 1 168 ? 38.156 6.955 -11.975 1.00 88.94 168 ARG A O 1
ATOM 1283 N N . GLY A 1 169 ? 37.339 6.371 -13.976 1.00 90.50 169 GLY A N 1
ATOM 1284 C CA . GLY A 1 169 ? 38.208 5.221 -14.186 1.00 90.50 169 GLY A CA 1
ATOM 1285 C C . GLY A 1 169 ? 37.869 4.009 -13.325 1.00 90.50 169 GLY A C 1
ATOM 1286 O O . GLY A 1 169 ? 38.753 3.181 -13.112 1.00 90.50 169 GLY A O 1
ATOM 1287 N N . TRP A 1 170 ? 36.650 3.904 -12.781 1.00 88.38 170 TRP A N 1
ATOM 1288 C CA . TRP A 1 170 ? 36.148 2.643 -12.224 1.00 88.38 170 TRP A CA 1
ATOM 1289 C C . TRP A 1 170 ? 35.831 1.650 -13.341 1.00 88.38 170 TRP A C 1
ATOM 1291 O O . TRP A 1 170 ? 35.207 1.991 -14.344 1.00 88.38 170 TRP A O 1
ATOM 1301 N N . GLU A 1 171 ? 36.246 0.406 -13.149 1.00 86.44 171 GLU A N 1
ATOM 1302 C CA . GLU A 1 171 ? 36.016 -0.695 -14.078 1.00 86.44 171 GLU A CA 1
ATOM 1303 C C . GLU A 1 171 ? 34.935 -1.634 -13.533 1.00 86.44 171 GLU A C 1
ATOM 1305 O O . GLU A 1 171 ? 34.708 -1.706 -12.327 1.00 86.44 171 GLU A O 1
ATOM 1310 N N . ASP A 1 172 ? 34.304 -2.436 -14.397 1.00 82.19 172 ASP A N 1
ATOM 1311 C CA . ASP A 1 172 ? 33.290 -3.420 -13.978 1.00 82.19 172 ASP A CA 1
ATOM 1312 C C . ASP A 1 172 ? 33.815 -4.385 -12.881 1.00 82.19 172 ASP A C 1
ATOM 1314 O O . ASP A 1 172 ? 33.058 -4.869 -12.036 1.00 82.19 172 ASP A O 1
ATOM 1318 N N . GLY A 1 173 ? 35.129 -4.641 -12.858 1.00 78.81 173 GLY A N 1
ATOM 1319 C CA . GLY A 1 173 ? 35.781 -5.447 -11.826 1.00 78.81 173 GLY A CA 1
ATOM 1320 C C . GLY A 1 173 ? 35.773 -4.816 -10.430 1.00 78.81 173 GLY A C 1
ATOM 1321 O O . GLY A 1 173 ? 35.670 -5.554 -9.449 1.00 78.81 173 GLY A O 1
ATOM 1322 N N . ASP A 1 174 ? 35.807 -3.483 -10.335 1.00 80.94 174 ASP A N 1
ATOM 1323 C CA . ASP A 1 174 ? 35.850 -2.744 -9.065 1.00 80.94 174 ASP A CA 1
ATOM 1324 C C . ASP A 1 174 ? 34.535 -2.880 -8.275 1.00 80.94 174 ASP A C 1
ATOM 1326 O O . ASP A 1 174 ? 34.532 -2.876 -7.045 1.00 80.94 174 ASP A O 1
ATOM 1330 N N . PHE A 1 175 ? 33.417 -3.087 -8.972 1.00 78.44 175 PHE A N 1
ATOM 1331 C CA . PHE A 1 175 ? 32.102 -3.322 -8.370 1.00 78.44 175 PHE A CA 1
ATOM 1332 C C . PHE A 1 175 ? 31.872 -4.793 -7.960 1.00 78.44 175 PHE A C 1
ATOM 1334 O O . PHE A 1 175 ? 30.775 -5.196 -7.563 1.00 78.44 175 PHE A O 1
ATOM 1341 N N . GLY A 1 176 ? 32.891 -5.649 -8.104 1.00 72.88 176 GLY A N 1
ATOM 1342 C CA . GLY A 1 176 ? 32.791 -7.076 -7.804 1.00 72.88 176 GLY A CA 1
ATOM 1343 C C . GLY A 1 176 ? 31.961 -7.872 -8.818 1.00 72.88 176 GLY A C 1
ATOM 1344 O O . GLY A 1 176 ? 31.409 -8.917 -8.464 1.00 72.88 176 GLY A O 1
ATOM 1345 N N . PHE A 1 177 ? 31.852 -7.403 -10.070 1.00 72.69 177 PHE A N 1
ATOM 1346 C CA . PHE A 1 177 ? 31.105 -8.101 -11.130 1.00 72.69 177 PHE A CA 1
ATOM 1347 C C . PHE A 1 177 ? 31.889 -9.252 -11.770 1.00 72.69 177 PHE A C 1
ATOM 1349 O O . PHE A 1 177 ? 31.296 -10.144 -12.380 1.00 72.69 177 PHE A O 1
ATOM 1356 N N . SER A 1 178 ? 33.211 -9.273 -11.595 1.00 64.62 178 SER A N 1
ATOM 1357 C CA . SER A 1 178 ? 34.081 -10.317 -12.130 1.00 64.62 178 SER A CA 1
ATOM 1358 C C . SER A 1 178 ? 33.876 -11.639 -11.388 1.00 64.62 178 SER A C 1
ATOM 1360 O O . SER A 1 178 ? 34.453 -11.879 -10.327 1.00 64.62 178 SER A O 1
ATOM 1362 N N . VAL A 1 179 ? 33.065 -12.532 -11.959 1.00 61.62 179 VAL A N 1
ATOM 1363 C CA . VAL A 1 179 ? 33.005 -13.930 -11.517 1.00 61.62 179 VAL A CA 1
ATOM 1364 C C . VAL A 1 179 ? 34.301 -14.612 -11.953 1.00 61.62 179 VAL A C 1
ATOM 1366 O O . VAL A 1 179 ? 34.499 -14.899 -13.134 1.00 61.62 179 VAL A O 1
ATOM 1369 N N . ALA A 1 180 ? 35.192 -14.867 -10.997 1.00 59.44 180 ALA A N 1
ATOM 1370 C CA . ALA A 1 180 ? 36.394 -15.654 -11.227 1.00 59.44 180 ALA A CA 1
ATOM 1371 C C . ALA A 1 180 ? 35.997 -17.067 -11.700 1.00 59.44 180 ALA A C 1
ATOM 1373 O O . ALA A 1 180 ? 35.449 -17.850 -10.926 1.00 59.44 180 ALA A O 1
ATOM 1374 N N . GLY A 1 181 ? 36.246 -17.396 -12.974 1.00 64.94 181 GLY A N 1
ATOM 1375 C CA . GLY A 1 181 ? 36.321 -18.798 -13.410 1.00 64.94 181 GLY A CA 1
ATOM 1376 C C . GLY A 1 181 ? 35.381 -19.302 -14.513 1.00 64.94 181 GLY A C 1
ATOM 1377 O O . GLY A 1 181 ? 35.220 -20.513 -14.626 1.00 64.94 181 GLY A O 1
ATOM 1378 N N . GLY A 1 182 ? 34.788 -18.471 -15.376 1.00 59.03 182 GLY A N 1
ATOM 1379 C CA . GLY A 1 182 ? 34.068 -19.025 -16.533 1.00 59.03 182 GLY A CA 1
ATOM 1380 C C . GLY A 1 182 ? 33.889 -18.047 -17.681 1.00 59.03 182 GLY A C 1
ATOM 1381 O O . GLY A 1 182 ? 33.302 -16.991 -17.490 1.00 59.03 182 GLY A O 1
ATOM 1382 N N . GLY A 1 183 ? 34.324 -18.422 -18.890 1.00 62.81 183 GLY A N 1
ATOM 1383 C CA . GLY A 1 183 ? 34.258 -17.636 -20.136 1.00 62.81 183 GLY A CA 1
ATOM 1384 C C . GLY A 1 183 ? 32.855 -17.251 -20.640 1.00 62.81 183 GLY A C 1
ATOM 1385 O O . GLY A 1 183 ? 32.673 -16.972 -21.825 1.00 62.81 183 GLY A O 1
ATOM 1386 N N . ARG A 1 184 ? 31.840 -17.211 -19.770 1.00 62.06 184 ARG A N 1
ATOM 1387 C CA . ARG A 1 184 ? 30.571 -16.539 -20.048 1.00 62.06 184 ARG A CA 1
ATOM 1388 C C . ARG A 1 184 ? 30.800 -15.038 -19.916 1.00 62.06 184 ARG A C 1
ATOM 1390 O O . ARG A 1 184 ? 30.715 -14.482 -18.829 1.00 62.06 184 ARG A O 1
ATOM 1397 N N . LYS A 1 185 ? 31.126 -14.414 -21.051 1.00 56.81 185 LYS A N 1
ATOM 1398 C CA . LYS A 1 185 ? 31.267 -12.964 -21.234 1.00 56.81 185 LYS A CA 1
ATOM 1399 C C . LYS A 1 185 ? 30.227 -12.189 -20.414 1.00 56.81 185 LYS A C 1
ATOM 1401 O O . LYS A 1 185 ? 29.051 -12.232 -20.758 1.00 56.81 185 LYS A O 1
ATOM 1406 N N . ASN A 1 186 ? 30.697 -11.529 -19.355 1.00 52.66 186 ASN A N 1
ATOM 1407 C CA . ASN A 1 186 ? 30.414 -10.182 -18.828 1.00 52.66 186 ASN A CA 1
ATOM 1408 C C . ASN A 1 186 ? 29.032 -9.501 -19.003 1.00 52.66 186 ASN A C 1
ATOM 1410 O O . ASN A 1 186 ? 28.916 -8.309 -18.753 1.00 52.66 186 ASN A O 1
ATOM 1414 N N . ARG A 1 187 ? 27.967 -10.187 -19.427 1.00 56.19 187 ARG A N 1
ATOM 1415 C CA . ARG A 1 187 ? 26.665 -9.563 -19.740 1.00 56.19 187 ARG A CA 1
ATOM 1416 C C . ARG A 1 187 ? 25.764 -9.326 -18.532 1.00 56.19 187 ARG A C 1
ATOM 1418 O O . ARG A 1 187 ? 24.630 -8.904 -18.689 1.00 56.19 187 ARG A O 1
ATOM 1425 N N . ASP A 1 188 ? 26.247 -9.621 -17.336 1.00 66.00 188 ASP A N 1
ATOM 1426 C CA . ASP A 1 188 ? 25.380 -9.970 -16.223 1.00 66.00 188 ASP A CA 1
ATOM 1427 C C . ASP A 1 188 ? 25.811 -9.297 -14.917 1.00 66.00 188 ASP A C 1
ATOM 1429 O O . ASP A 1 188 ? 25.936 -9.947 -13.878 1.00 66.00 188 ASP A O 1
ATOM 1433 N N . ASN A 1 189 ? 26.020 -7.980 -14.976 1.00 70.69 189 ASN A N 1
ATOM 1434 C CA . ASN A 1 189 ? 26.227 -7.147 -13.797 1.00 70.69 189 ASN A CA 1
ATOM 1435 C C . ASN A 1 189 ? 25.067 -7.388 -12.793 1.00 70.69 189 ASN A C 1
ATOM 1437 O O . ASN A 1 189 ? 23.906 -7.156 -13.137 1.00 70.69 189 ASN A O 1
ATOM 1441 N N . PRO A 1 190 ? 25.331 -7.891 -11.570 1.00 76.38 190 PRO A N 1
ATOM 1442 C CA . PRO A 1 190 ? 24.307 -8.203 -10.574 1.00 76.38 190 PRO A CA 1
ATOM 1443 C C . PRO A 1 190 ? 23.460 -6.995 -10.155 1.00 76.38 190 PRO A C 1
ATOM 1445 O O . PRO A 1 190 ? 22.304 -7.191 -9.782 1.00 76.38 190 PRO A O 1
ATOM 1448 N N . VAL A 1 191 ? 24.004 -5.778 -10.234 1.00 73.88 191 VAL A N 1
ATOM 1449 C CA . VAL A 1 191 ? 23.318 -4.517 -9.917 1.00 73.88 191 VAL A CA 1
ATOM 1450 C C . VAL A 1 191 ? 22.358 -4.151 -11.036 1.00 73.88 191 VAL A C 1
ATOM 1452 O O . VAL A 1 191 ? 21.164 -4.021 -10.788 1.00 73.88 191 VAL A O 1
ATOM 1455 N N . ILE A 1 192 ? 22.834 -4.155 -12.286 1.00 75.56 192 ILE A N 1
ATOM 1456 C CA . ILE A 1 192 ? 21.966 -3.981 -13.463 1.00 75.56 192 ILE A CA 1
ATOM 1457 C C . ILE A 1 192 ? 20.876 -5.056 -13.473 1.00 75.56 192 ILE A C 1
ATOM 1459 O O . ILE A 1 192 ? 19.705 -4.743 -13.615 1.00 75.56 192 ILE A O 1
ATOM 1463 N N . ARG A 1 193 ? 21.209 -6.316 -13.169 1.00 80.62 193 ARG A N 1
ATOM 1464 C CA . ARG A 1 193 ? 20.221 -7.397 -13.023 1.00 80.62 193 ARG A CA 1
ATOM 1465 C C . ARG A 1 193 ? 19.224 -7.158 -11.896 1.00 80.62 193 ARG A C 1
ATOM 1467 O O . ARG A 1 193 ? 18.092 -7.622 -12.001 1.00 80.62 193 ARG A O 1
ATOM 1474 N N . LYS A 1 194 ? 19.628 -6.523 -10.793 1.00 83.12 194 LYS A N 1
ATOM 1475 C CA . LYS A 1 194 ? 18.709 -6.140 -9.717 1.00 83.12 194 LYS A CA 1
ATOM 1476 C C . LYS A 1 194 ? 17.740 -5.075 -10.228 1.00 83.12 194 LYS A C 1
ATOM 1478 O O . LYS A 1 194 ? 16.543 -5.263 -10.047 1.00 83.12 194 LYS A O 1
ATOM 1483 N N . HIS A 1 195 ? 18.221 -4.057 -10.935 1.00 80.94 195 HIS A N 1
ATOM 1484 C CA . HIS A 1 195 ? 17.366 -3.032 -11.544 1.00 80.94 195 HIS A CA 1
ATOM 1485 C C . HIS A 1 195 ? 16.461 -3.594 -12.626 1.00 80.94 195 HIS A C 1
ATOM 1487 O O . HIS A 1 195 ? 15.277 -3.290 -12.637 1.00 80.94 195 HIS A O 1
ATOM 1493 N N . ASP A 1 196 ? 16.964 -4.487 -13.472 1.00 83.81 196 ASP A N 1
ATOM 1494 C CA . ASP A 1 196 ? 16.151 -5.195 -14.453 1.00 83.81 196 ASP A CA 1
ATOM 1495 C C . ASP A 1 196 ? 15.077 -6.026 -13.755 1.00 83.81 196 ASP A C 1
ATOM 1497 O O . ASP A 1 196 ? 13.928 -6.025 -14.179 1.00 83.81 196 ASP A O 1
ATOM 1501 N N . ARG A 1 197 ? 15.403 -6.702 -12.645 1.00 85.75 197 ARG A N 1
ATOM 1502 C CA . ARG A 1 197 ? 14.406 -7.422 -11.835 1.00 85.75 197 ARG A CA 1
ATOM 1503 C C . ARG A 1 197 ? 13.373 -6.472 -11.239 1.00 85.75 197 ARG A C 1
ATOM 1505 O O . ARG A 1 197 ? 12.189 -6.790 -11.293 1.00 85.75 197 ARG A O 1
ATOM 1512 N N . GLU A 1 198 ? 13.796 -5.335 -10.695 1.00 85.75 198 GLU A N 1
ATOM 1513 C CA . GLU A 1 198 ? 12.916 -4.304 -10.136 1.00 85.75 198 GLU A CA 1
ATOM 1514 C C . GLU A 1 198 ? 12.015 -3.696 -11.225 1.00 85.75 198 GLU A C 1
ATOM 1516 O O . GLU A 1 198 ? 10.800 -3.654 -11.054 1.00 85.75 198 GLU A O 1
ATOM 1521 N N . ARG A 1 199 ? 12.552 -3.359 -12.401 1.00 87.81 199 ARG A N 1
ATOM 1522 C CA . ARG A 1 199 ? 11.789 -2.927 -13.584 1.00 87.81 199 ARG A CA 1
ATOM 1523 C C . ARG A 1 199 ? 10.840 -4.018 -14.075 1.00 87.81 199 ARG A C 1
ATOM 1525 O O . ARG A 1 199 ? 9.698 -3.735 -14.421 1.00 87.81 199 ARG A O 1
ATOM 1532 N N . VAL A 1 200 ? 11.250 -5.287 -14.037 1.00 91.38 200 VAL A N 1
ATOM 1533 C CA . VAL A 1 200 ? 10.368 -6.418 -14.356 1.00 91.38 200 VAL A CA 1
ATOM 1534 C C . VAL A 1 200 ? 9.188 -6.479 -13.386 1.00 91.38 200 VAL A C 1
ATOM 1536 O O . VAL A 1 200 ? 8.097 -6.837 -13.827 1.00 91.38 200 VAL A O 1
ATOM 1539 N N . THR A 1 201 ? 9.335 -6.065 -12.120 1.00 93.31 201 THR A N 1
ATOM 1540 C CA . THR A 1 201 ? 8.192 -6.013 -11.187 1.00 93.31 201 THR A CA 1
ATOM 1541 C C . THR A 1 201 ? 7.101 -5.032 -11.613 1.00 93.31 201 THR A C 1
ATOM 1543 O O . THR A 1 201 ? 5.949 -5.244 -11.246 1.00 93.31 201 THR A O 1
ATOM 1546 N N . LEU A 1 202 ? 7.399 -4.045 -12.470 1.00 95.19 202 LEU A N 1
ATOM 1547 C CA . LEU A 1 202 ? 6.385 -3.158 -13.058 1.00 95.19 202 LEU A CA 1
ATOM 1548 C C . LEU A 1 202 ? 5.380 -3.924 -13.931 1.00 95.19 202 LEU A C 1
ATOM 1550 O O . LEU A 1 202 ? 4.239 -3.496 -14.076 1.00 95.19 202 LEU A O 1
ATOM 1554 N N . ASN A 1 203 ? 5.760 -5.093 -14.458 1.00 96.19 203 ASN A N 1
ATOM 1555 C CA . ASN A 1 203 ? 4.836 -5.983 -15.163 1.00 96.19 203 ASN A CA 1
ATOM 1556 C C . ASN A 1 203 ? 3.775 -6.588 -14.231 1.00 96.19 203 ASN A C 1
ATOM 1558 O O . ASN A 1 203 ? 2.777 -7.118 -14.707 1.00 96.19 203 ASN A O 1
ATOM 1562 N N . ILE A 1 204 ? 3.958 -6.532 -12.909 1.00 96.25 204 ILE A N 1
ATOM 1563 C CA . ILE A 1 204 ? 2.966 -6.978 -11.923 1.00 96.25 204 ILE A CA 1
ATOM 1564 C C . ILE A 1 204 ? 1.965 -5.836 -11.698 1.00 96.25 204 ILE A C 1
ATOM 1566 O O . ILE A 1 204 ? 1.829 -5.279 -10.612 1.00 96.25 204 ILE A O 1
ATOM 1570 N N . THR A 1 205 ? 1.289 -5.472 -12.785 1.00 95.94 205 THR A N 1
ATOM 1571 C CA . THR A 1 205 ? 0.315 -4.384 -12.860 1.00 95.94 205 THR A CA 1
ATOM 1572 C C . THR A 1 205 ? -0.904 -4.866 -13.645 1.00 95.94 205 THR A C 1
ATOM 1574 O O . THR A 1 205 ? -0.715 -5.440 -14.729 1.00 95.94 205 THR A O 1
ATOM 1577 N N . PRO A 1 206 ? -2.139 -4.662 -13.144 1.00 96.06 206 PRO A N 1
ATOM 1578 C CA . PRO A 1 206 ? -3.349 -4.972 -13.903 1.00 96.06 206 PRO A CA 1
ATOM 1579 C C . PRO A 1 206 ? -3.324 -4.332 -15.297 1.00 96.06 206 PRO A C 1
ATOM 1581 O O . PRO A 1 206 ? -2.838 -3.222 -15.448 1.00 96.06 206 PRO A O 1
ATOM 1584 N N . GLY A 1 207 ? -3.817 -5.042 -16.313 1.00 95.50 207 GLY A N 1
ATOM 1585 C CA . GLY A 1 207 ? -3.850 -4.577 -17.706 1.00 95.50 207 GLY A CA 1
ATOM 1586 C C . GLY A 1 207 ? -2.599 -4.903 -18.529 1.00 95.50 207 GLY A C 1
ATOM 1587 O O . GLY A 1 207 ? -2.652 -4.873 -19.752 1.00 95.50 207 GLY A O 1
ATOM 1588 N N . THR A 1 208 ? -1.477 -5.273 -17.907 1.00 96.75 208 THR A N 1
ATOM 1589 C CA . THR A 1 208 ? -0.282 -5.678 -18.666 1.00 96.75 208 THR A CA 1
ATOM 1590 C C . THR A 1 208 ? -0.450 -7.062 -19.304 1.00 96.75 208 THR A C 1
ATOM 1592 O O . THR A 1 208 ? -1.019 -7.986 -18.713 1.00 96.75 208 THR A O 1
ATOM 1595 N N . ALA A 1 209 ? 0.187 -7.276 -20.460 1.00 95.06 209 ALA A N 1
ATOM 1596 C CA . ALA A 1 209 ? 0.223 -8.588 -21.115 1.00 95.06 209 ALA A CA 1
ATOM 1597 C C . ALA A 1 209 ? 0.856 -9.689 -20.235 1.00 95.06 209 ALA A C 1
ATOM 1599 O O . ALA A 1 209 ? 0.592 -10.883 -20.404 1.00 95.06 209 ALA A O 1
ATOM 1600 N N . TYR A 1 210 ? 1.723 -9.312 -19.289 1.00 95.31 210 TYR A N 1
ATOM 1601 C CA . TYR A 1 210 ? 2.267 -10.247 -18.308 1.00 95.31 210 TYR A CA 1
ATOM 1602 C C . TYR A 1 210 ? 1.180 -10.792 -17.378 1.00 95.31 210 TYR A C 1
ATOM 1604 O O . TYR A 1 210 ? 1.123 -12.006 -17.172 1.00 95.31 210 TYR A O 1
ATOM 1612 N N . MET A 1 211 ? 0.291 -9.940 -16.863 1.00 95.00 211 MET A N 1
ATOM 1613 C CA . MET A 1 211 ? -0.787 -10.374 -15.971 1.00 95.00 211 MET A CA 1
ATOM 1614 C C . MET A 1 211 ? -1.829 -11.256 -16.675 1.00 95.00 211 MET A C 1
ATOM 1616 O O . MET A 1 211 ? -2.361 -12.188 -16.059 1.00 95.00 211 MET A O 1
ATOM 1620 N N . ASP A 1 212 ? -2.028 -11.081 -17.982 1.00 90.56 212 ASP A N 1
ATOM 1621 C CA . ASP A 1 212 ? -2.814 -12.014 -18.800 1.00 90.56 212 ASP A CA 1
ATOM 1622 C C . ASP A 1 212 ? -2.151 -13.392 -18.895 1.00 90.56 212 ASP A C 1
ATOM 1624 O O . ASP A 1 212 ? -2.794 -14.427 -18.681 1.00 90.56 212 ASP A O 1
ATOM 1628 N N . ARG A 1 213 ? -0.832 -13.433 -19.138 1.00 92.31 213 ARG A N 1
ATOM 1629 C CA . ARG A 1 213 ? -0.065 -14.690 -19.126 1.00 92.31 213 ARG A CA 1
ATOM 1630 C C . ARG A 1 213 ? -0.114 -15.367 -17.761 1.00 92.31 213 ARG A C 1
ATOM 1632 O O . ARG A 1 213 ? -0.279 -16.586 -17.703 1.00 92.31 213 ARG A O 1
ATOM 1639 N N . VAL A 1 214 ? -0.020 -14.603 -16.671 1.00 92.12 214 VAL A N 1
ATOM 1640 C CA . VAL A 1 214 ? -0.180 -15.122 -15.304 1.00 92.12 214 VAL A CA 1
ATOM 1641 C C . VAL A 1 214 ? -1.572 -15.724 -15.128 1.00 92.12 214 VAL A C 1
ATOM 1643 O O . VAL A 1 214 ? -1.687 -16.857 -14.663 1.00 92.12 214 VAL A O 1
ATOM 1646 N N . THR A 1 215 ? -2.626 -15.033 -15.558 1.00 90.50 215 THR A N 1
ATOM 1647 C CA . THR A 1 215 ? -4.005 -15.539 -15.498 1.00 90.50 215 THR A CA 1
ATOM 1648 C C . THR A 1 215 ? -4.154 -16.860 -16.258 1.00 90.50 215 THR A C 1
ATOM 1650 O O . THR A 1 215 ? -4.667 -17.838 -15.707 1.00 90.50 215 THR A O 1
ATOM 1653 N N . ASN A 1 216 ? -3.621 -16.943 -17.478 1.00 89.56 216 ASN A N 1
ATOM 1654 C CA . ASN A 1 216 ? -3.630 -18.168 -18.281 1.00 89.56 216 ASN A CA 1
ATOM 1655 C C . ASN A 1 216 ? -2.830 -19.302 -17.622 1.00 89.56 216 ASN A C 1
ATOM 1657 O O . ASN A 1 216 ? -3.301 -20.442 -17.551 1.00 89.56 216 ASN A O 1
ATOM 1661 N N . ALA A 1 217 ? -1.662 -18.998 -17.054 1.00 91.69 217 ALA A N 1
ATOM 1662 C CA . ALA A 1 217 ? -0.861 -19.964 -16.308 1.00 91.69 217 ALA A CA 1
ATOM 1663 C C . ALA A 1 217 ? -1.591 -20.483 -15.057 1.00 91.69 217 ALA A C 1
ATOM 1665 O O . ALA A 1 217 ? -1.536 -21.678 -14.750 1.00 91.69 217 ALA A O 1
ATOM 1666 N N . LEU A 1 218 ? -2.327 -19.618 -14.352 1.00 91.69 218 LEU A N 1
ATOM 1667 C CA . LEU A 1 218 ? -3.139 -19.995 -13.196 1.00 91.69 218 LEU A CA 1
ATOM 1668 C C . LEU A 1 218 ? -4.344 -20.854 -13.596 1.00 91.69 218 LEU A C 1
ATOM 1670 O O . LEU A 1 218 ? -4.646 -21.819 -12.889 1.00 91.69 218 LEU A O 1
ATOM 1674 N N . LEU A 1 219 ? -5.000 -20.571 -14.724 1.00 90.56 219 LEU A N 1
ATOM 1675 C CA . LEU A 1 219 ? -6.060 -21.422 -15.277 1.00 90.56 219 LEU A CA 1
ATOM 1676 C C . LEU A 1 219 ? -5.528 -22.807 -15.649 1.00 90.56 219 LEU A C 1
ATOM 1678 O O . LEU A 1 219 ? -6.104 -23.818 -15.239 1.00 90.56 219 LEU A O 1
ATOM 1682 N N . TYR A 1 220 ? -4.407 -22.854 -16.373 1.00 92.50 220 TYR A N 1
ATOM 1683 C CA . TYR A 1 220 ? -3.716 -24.088 -16.741 1.00 92.50 220 TYR A CA 1
ATOM 1684 C C . TYR A 1 220 ? -3.383 -24.916 -15.490 1.00 92.50 220 TYR A C 1
ATOM 1686 O O . TYR A 1 220 ? -3.697 -26.108 -15.399 1.00 92.50 220 TYR A O 1
ATOM 1694 N N . TRP A 1 221 ? -2.796 -24.269 -14.478 1.00 92.06 221 TRP A N 1
ATOM 1695 C CA . TRP A 1 221 ? -2.484 -24.896 -13.195 1.00 92.06 221 TRP A CA 1
ATOM 1696 C C . TRP A 1 221 ? -3.743 -25.448 -12.515 1.00 92.06 221 TRP A C 1
ATOM 1698 O O . TRP A 1 221 ? -3.758 -26.600 -12.075 1.00 92.06 221 TRP A O 1
ATOM 1708 N N . SER A 1 222 ? -4.815 -24.656 -12.472 1.00 90.50 222 SER A N 1
ATOM 1709 C CA . SER A 1 222 ? -6.073 -25.019 -11.812 1.00 90.50 222 SER A CA 1
ATOM 1710 C C . SER A 1 222 ? -6.724 -26.225 -12.480 1.00 90.50 222 SER A C 1
ATOM 1712 O O . SER A 1 222 ? -7.116 -27.168 -11.794 1.00 90.50 222 SER A O 1
ATOM 1714 N N . TRP A 1 223 ? -6.760 -26.252 -13.815 1.00 91.94 223 TRP A N 1
ATOM 1715 C CA . TRP A 1 223 ? -7.252 -27.388 -14.597 1.00 91.94 223 TRP A CA 1
ATOM 1716 C C . TRP A 1 223 ? -6.503 -28.680 -14.249 1.00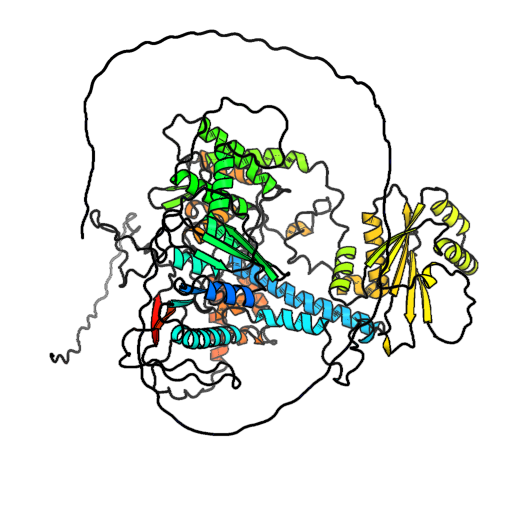 91.94 223 TRP A C 1
ATOM 1718 O O . TRP A 1 223 ? -7.105 -29.716 -13.934 1.00 91.94 223 TRP A O 1
ATOM 1728 N N . ARG A 1 224 ? -5.166 -28.610 -14.242 1.00 90.44 224 ARG A N 1
ATOM 1729 C CA . ARG A 1 224 ? -4.301 -29.749 -13.916 1.00 90.44 224 ARG A CA 1
ATOM 1730 C C . ARG A 1 224 ? -4.540 -30.263 -12.495 1.00 90.44 224 ARG A C 1
ATOM 1732 O O . ARG A 1 224 ? -4.557 -31.476 -12.286 1.00 90.44 224 ARG A O 1
ATOM 1739 N N . HIS A 1 225 ? -4.718 -29.369 -11.524 1.00 87.88 225 HIS A N 1
ATOM 1740 C CA . HIS A 1 225 ? -4.818 -29.747 -10.114 1.00 87.88 225 HIS A CA 1
ATOM 1741 C C . HIS A 1 225 ? -6.218 -30.174 -9.677 1.00 87.88 225 HIS A C 1
ATOM 1743 O O . HIS A 1 225 ? -6.335 -31.173 -8.972 1.00 87.88 225 HIS A O 1
ATOM 1749 N N . VAL A 1 226 ? -7.283 -29.532 -10.157 1.00 89.56 226 VAL A N 1
ATOM 1750 C CA . VAL A 1 226 ? -8.668 -29.951 -9.863 1.00 89.56 226 VAL A CA 1
ATOM 1751 C C . VAL A 1 226 ? -8.947 -31.375 -10.362 1.00 89.56 226 VAL A C 1
ATOM 1753 O O . VAL A 1 226 ? -9.720 -32.115 -9.757 1.00 89.56 226 VAL A O 1
ATOM 1756 N N . THR A 1 227 ? -8.255 -31.815 -11.417 1.00 87.94 227 THR A N 1
ATOM 1757 C CA . THR A 1 227 ? -8.309 -33.216 -11.865 1.00 87.94 227 THR A CA 1
ATOM 1758 C C . THR A 1 227 ? -7.852 -34.189 -10.770 1.00 87.94 227 THR A C 1
ATOM 1760 O O . THR A 1 227 ? -8.471 -35.240 -10.589 1.00 87.94 227 THR A O 1
ATOM 1763 N N . ARG A 1 228 ? -6.789 -33.832 -10.035 1.00 88.38 228 ARG A N 1
ATOM 1764 C CA . ARG A 1 228 ? -6.169 -34.657 -8.984 1.00 88.38 228 ARG A CA 1
ATOM 1765 C C . ARG A 1 228 ? -6.929 -34.600 -7.662 1.00 88.38 228 ARG A C 1
ATOM 1767 O O . ARG A 1 228 ? -6.943 -35.589 -6.941 1.00 88.38 228 ARG A O 1
ATOM 1774 N N . TYR A 1 229 ? -7.587 -33.478 -7.374 1.00 87.19 229 TYR A N 1
ATOM 1775 C CA . TYR A 1 229 ? -8.286 -33.245 -6.112 1.00 87.19 229 TYR A CA 1
ATOM 1776 C C . TYR A 1 229 ? -9.782 -32.984 -6.362 1.00 87.19 229 TYR A C 1
ATOM 1778 O O . TYR A 1 229 ? -10.211 -31.833 -6.410 1.00 87.19 229 TYR A O 1
ATOM 1786 N N . PRO A 1 230 ? -10.608 -34.037 -6.530 1.00 83.19 230 PRO A N 1
ATOM 1787 C CA . PRO A 1 230 ? -11.997 -33.907 -6.987 1.00 83.19 230 PRO A CA 1
ATOM 1788 C C . PRO A 1 230 ? -12.904 -33.103 -6.046 1.00 83.19 230 PRO A C 1
ATOM 1790 O O . PRO A 1 230 ? -13.898 -32.543 -6.493 1.00 83.19 230 PRO A O 1
ATOM 1793 N N . ARG A 1 231 ? -12.569 -33.037 -4.752 1.00 88.31 231 ARG A N 1
ATOM 1794 C CA . ARG A 1 231 ? -13.343 -32.303 -3.736 1.00 88.31 231 ARG A CA 1
ATOM 1795 C C . ARG A 1 231 ? -12.957 -30.825 -3.629 1.00 88.31 231 ARG A C 1
ATOM 1797 O O . ARG A 1 231 ? -13.611 -30.079 -2.907 1.00 88.31 231 ARG A O 1
ATOM 1804 N N . VAL A 1 232 ? -11.920 -30.406 -4.350 1.00 88.06 232 VAL A N 1
ATOM 1805 C CA . VAL A 1 232 ? -11.382 -29.049 -4.292 1.00 88.06 232 VAL A CA 1
ATOM 1806 C C . VAL A 1 232 ? -12.069 -28.172 -5.322 1.00 88.06 232 VAL A C 1
ATOM 1808 O O . VAL A 1 232 ? -12.218 -28.532 -6.492 1.00 88.06 232 VAL A O 1
ATOM 1811 N N . LYS A 1 233 ? -12.469 -26.984 -4.875 1.00 90.31 233 LYS A N 1
ATOM 1812 C CA . LYS A 1 233 ? -12.933 -25.905 -5.745 1.00 90.31 233 LYS A CA 1
ATOM 1813 C C . LYS A 1 233 ? -11.854 -24.841 -5.795 1.00 90.31 233 LYS A C 1
ATOM 1815 O O . LYS A 1 233 ? -11.372 -24.411 -4.748 1.00 90.31 233 LYS A O 1
ATOM 1820 N N . VAL A 1 234 ? -11.502 -24.425 -7.007 1.00 91.50 234 VAL A N 1
ATOM 1821 C CA . VAL A 1 234 ? -10.556 -23.334 -7.227 1.00 91.50 234 VAL A CA 1
ATOM 1822 C C . VAL A 1 234 ? -11.323 -22.111 -7.692 1.00 91.50 234 VAL A C 1
ATOM 1824 O O . VAL A 1 234 ? -12.022 -22.166 -8.703 1.00 91.50 234 VAL A O 1
ATOM 1827 N N . TYR A 1 235 ? -11.191 -21.021 -6.946 1.00 91.94 235 TYR A N 1
ATOM 1828 C CA . TYR A 1 235 ? -11.738 -19.715 -7.296 1.00 91.94 235 TYR A CA 1
ATOM 1829 C C . TYR A 1 235 ? -10.586 -18.850 -7.795 1.00 91.94 235 TYR A C 1
ATOM 1831 O O . TYR A 1 235 ? -9.582 -18.717 -7.098 1.00 91.94 235 TYR A O 1
ATOM 1839 N N . LEU A 1 236 ? -10.724 -18.304 -9.001 1.00 92.50 236 LEU A N 1
ATOM 1840 C CA . LEU A 1 236 ? -9.747 -17.428 -9.633 1.00 92.50 236 LEU A CA 1
ATOM 1841 C C . LEU A 1 236 ? -10.385 -16.062 -9.891 1.00 92.50 236 LEU A C 1
ATOM 1843 O O . LEU A 1 236 ? -11.335 -15.962 -10.673 1.00 92.50 236 LEU A O 1
ATOM 1847 N N . SER A 1 237 ? -9.841 -15.026 -9.258 1.00 92.94 237 SER A N 1
ATOM 1848 C CA . SER A 1 237 ? -10.196 -13.628 -9.524 1.00 92.94 237 SER A CA 1
ATOM 1849 C C . SER A 1 237 ? -9.054 -12.949 -10.284 1.00 92.94 237 SER A C 1
ATOM 1851 O O . SER A 1 237 ? -8.116 -12.524 -9.629 1.00 92.94 237 SER A O 1
ATOM 1853 N N . PRO A 1 238 ? -9.068 -12.874 -11.623 1.00 92.94 238 PRO A N 1
ATOM 1854 C CA . PRO A 1 238 ? -7.966 -12.299 -12.412 1.00 92.94 238 PRO A CA 1
ATOM 1855 C C . PRO A 1 238 ? -7.721 -10.810 -12.094 1.00 92.94 238 PRO A C 1
ATOM 1857 O O . PRO A 1 238 ? -8.578 -10.147 -11.506 1.00 92.94 238 PRO A O 1
ATOM 1860 N N . SER A 1 239 ? -6.607 -10.264 -12.588 1.00 93.94 239 SER A N 1
ATOM 1861 C CA . SER A 1 239 ? -6.316 -8.821 -12.534 1.00 93.94 239 SER A CA 1
ATOM 1862 C C . SER A 1 239 ? -7.314 -7.968 -13.322 1.00 93.94 239 SER A C 1
ATOM 1864 O O . SER A 1 239 ? -7.465 -6.786 -13.050 1.00 93.94 239 SER A O 1
ATOM 1866 N N . SER A 1 240 ? -8.052 -8.555 -14.267 1.00 91.44 240 SER A N 1
ATOM 1867 C CA . SER A 1 240 ? -9.116 -7.837 -14.976 1.00 91.44 240 SER A CA 1
ATOM 1868 C C . SER A 1 240 ? -10.328 -7.533 -14.086 1.00 91.44 240 SER A C 1
ATOM 1870 O O . SER A 1 240 ? -11.122 -6.658 -14.411 1.00 91.44 240 SER A O 1
ATOM 1872 N N . VAL A 1 241 ? -10.543 -8.286 -12.996 1.00 92.56 241 VAL A N 1
ATOM 1873 C CA . VAL A 1 241 ? -11.604 -7.980 -12.018 1.00 92.56 241 VAL A CA 1
ATOM 1874 C C . VAL A 1 241 ? -11.109 -6.839 -11.143 1.00 92.56 241 VAL A C 1
ATOM 1876 O O . VAL A 1 241 ? -10.022 -6.953 -10.595 1.00 92.56 241 VAL A O 1
ATOM 1879 N N . HIS A 1 242 ? -11.879 -5.764 -10.989 1.00 91.88 242 HIS A N 1
ATOM 1880 C CA . HIS A 1 242 ? -11.460 -4.583 -10.224 1.00 91.88 242 HIS A CA 1
ATOM 1881 C C . HIS A 1 242 ? -11.324 -4.858 -8.715 1.00 91.88 242 HIS A C 1
ATOM 1883 O O . HIS A 1 242 ? -11.955 -5.774 -8.184 1.00 91.88 242 HIS A O 1
ATOM 1889 N N . GLY A 1 243 ? -10.521 -4.044 -8.027 1.00 92.19 243 GLY A N 1
ATOM 1890 C CA . GLY A 1 243 ? -10.234 -4.144 -6.594 1.00 92.19 243 GLY A CA 1
ATOM 1891 C C . GLY A 1 243 ? -8.937 -4.886 -6.259 1.00 92.19 243 GLY A C 1
ATOM 1892 O O . GLY A 1 243 ? -8.441 -5.715 -7.032 1.00 92.19 243 GLY A O 1
ATOM 1893 N N . GLU A 1 244 ? -8.397 -4.587 -5.084 1.00 94.50 244 GLU A N 1
ATOM 1894 C CA . GLU A 1 244 ? -7.202 -5.227 -4.524 1.00 94.50 244 GLU A CA 1
ATOM 1895 C C . GLU A 1 244 ? -7.473 -6.676 -4.112 1.00 94.50 244 GLU A C 1
ATOM 1897 O O . GLU A 1 244 ? -8.618 -7.057 -3.837 1.00 94.50 244 GLU A O 1
ATOM 1902 N N . GLY A 1 245 ? -6.427 -7.506 -4.117 1.00 92.88 245 GLY A N 1
ATOM 1903 C CA . GLY A 1 245 ? -6.518 -8.928 -3.802 1.00 92.88 245 GLY A CA 1
ATOM 1904 C C . GLY A 1 245 ? -7.140 -9.203 -2.432 1.00 92.88 245 GLY A C 1
ATOM 1905 O O . GLY A 1 245 ? -8.035 -10.050 -2.335 1.00 92.88 245 GLY A O 1
ATOM 1906 N N . GLU A 1 246 ? -6.723 -8.477 -1.390 1.00 93.50 246 GLU A N 1
ATOM 1907 C CA . GLU A 1 246 ? -7.289 -8.598 -0.041 1.00 93.50 246 GLU A CA 1
ATOM 1908 C C . GLU A 1 246 ? -8.757 -8.157 0.031 1.00 93.50 246 GLU A C 1
ATOM 1910 O O . GLU A 1 246 ? -9.583 -8.855 0.621 1.00 93.50 246 GLU A O 1
ATOM 1915 N N . VAL A 1 247 ? -9.128 -7.071 -0.649 1.00 93.19 247 VAL A N 1
ATOM 1916 C CA . VAL A 1 247 ? -10.510 -6.567 -0.664 1.00 93.19 247 VAL A CA 1
ATOM 1917 C C . VAL A 1 247 ? -11.432 -7.557 -1.383 1.00 93.19 247 VAL A C 1
ATOM 1919 O O . VAL A 1 247 ? -12.462 -7.954 -0.846 1.00 93.19 247 VAL A O 1
ATOM 1922 N N . LYS A 1 248 ? -11.023 -8.078 -2.547 1.00 91.69 248 LYS A N 1
ATOM 1923 C CA . LYS A 1 248 ? -11.745 -9.155 -3.254 1.00 91.69 248 LYS A CA 1
ATOM 1924 C C . LYS A 1 248 ? -11.929 -10.394 -2.379 1.00 91.69 248 LYS A C 1
ATOM 1926 O O . LYS A 1 248 ? -12.977 -11.041 -2.419 1.00 91.69 248 LYS A O 1
ATOM 1931 N N . LEU A 1 249 ? -10.902 -10.768 -1.616 1.00 92.69 249 LEU A N 1
ATOM 1932 C CA . LEU A 1 249 ? -10.971 -11.918 -0.722 1.00 92.69 249 LEU A CA 1
ATOM 1933 C C . LEU A 1 249 ? -11.999 -11.688 0.394 1.00 92.69 249 LEU A C 1
ATOM 1935 O O . LEU A 1 249 ? -12.769 -12.603 0.693 1.00 92.69 249 LEU A O 1
ATOM 1939 N N . LEU A 1 250 ? -12.060 -10.478 0.954 1.00 91.88 250 LEU A N 1
ATOM 1940 C CA . LEU A 1 250 ? -13.117 -10.075 1.882 1.00 91.88 250 LEU A CA 1
ATOM 1941 C C . LEU A 1 250 ? -14.503 -10.176 1.252 1.00 91.88 250 LEU A C 1
ATOM 1943 O O . LEU A 1 250 ? -15.334 -10.854 1.852 1.00 91.88 250 LEU A O 1
ATOM 1947 N N . ASP A 1 251 ? -14.733 -9.603 0.058 1.00 89.69 251 ASP A N 1
ATOM 1948 C CA . ASP A 1 251 ? -16.020 -9.714 -0.664 1.00 89.69 251 ASP A CA 1
ATOM 1949 C C . ASP A 1 251 ? -16.459 -11.174 -0.745 1.00 89.69 251 ASP A C 1
ATOM 1951 O O . ASP A 1 251 ? -17.580 -11.544 -0.396 1.00 89.69 251 ASP A O 1
ATOM 1955 N N . TRP A 1 252 ? -15.532 -12.045 -1.147 1.00 89.62 252 TRP A N 1
ATOM 1956 C CA . TRP A 1 252 ? -15.812 -13.463 -1.274 1.00 89.62 252 TRP A CA 1
ATOM 1957 C C . TRP A 1 252 ? -16.163 -14.112 0.065 1.00 89.62 252 TRP A C 1
ATOM 1959 O O . TRP A 1 252 ? -17.064 -14.951 0.107 1.00 89.62 252 TRP A O 1
ATOM 1969 N N . MET A 1 253 ? -15.475 -13.767 1.156 1.00 90.44 253 MET A N 1
ATOM 1970 C CA . MET A 1 253 ? -15.742 -14.357 2.470 1.00 90.44 253 MET A CA 1
ATOM 1971 C C . MET A 1 253 ? -17.092 -13.902 3.027 1.00 90.44 253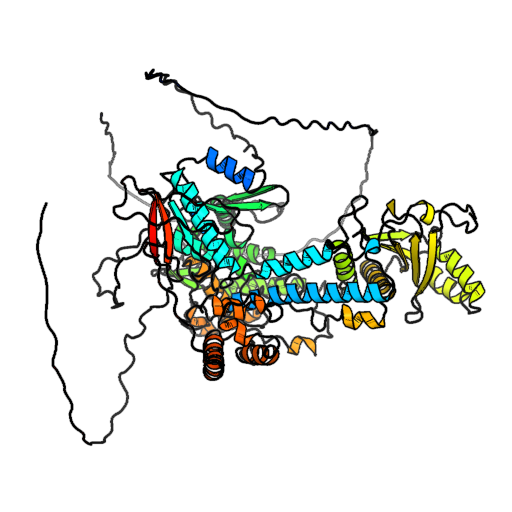 MET A C 1
ATOM 1973 O O . MET A 1 253 ? -17.864 -14.728 3.527 1.00 90.44 253 MET A O 1
ATOM 1977 N N . THR A 1 254 ? -17.380 -12.606 2.927 1.00 85.50 254 THR A N 1
ATOM 1978 C CA . THR A 1 254 ? -18.533 -11.965 3.565 1.00 85.50 254 THR A CA 1
ATOM 1979 C C . THR A 1 254 ? -19.807 -12.094 2.734 1.00 85.50 254 THR A C 1
ATOM 1981 O O . THR A 1 254 ? -20.884 -12.333 3.290 1.00 85.50 254 THR A O 1
ATOM 1984 N N . PHE A 1 255 ? -19.709 -12.049 1.405 1.00 76.50 255 PHE A N 1
ATOM 1985 C CA . PHE A 1 255 ? -20.853 -12.074 0.503 1.00 76.50 255 PHE A CA 1
ATOM 1986 C C . PHE A 1 255 ? -20.847 -13.330 -0.365 1.00 76.50 255 PHE A C 1
ATOM 1988 O O . PHE A 1 255 ? -20.222 -13.424 -1.421 1.00 76.50 255 PHE A O 1
ATOM 1995 N N . GLY A 1 256 ? -21.598 -14.340 0.077 1.00 59.09 256 GLY A N 1
ATOM 1996 C CA . GLY A 1 256 ? -21.721 -15.563 -0.699 1.00 59.09 256 GLY A CA 1
ATOM 1997 C C . GLY A 1 256 ? -22.599 -15.435 -1.939 1.00 59.09 256 GLY A C 1
ATOM 1998 O O . GLY A 1 256 ? -23.384 -14.499 -2.102 1.00 59.09 256 GLY A O 1
ATOM 1999 N N . ARG A 1 257 ? -22.413 -16.415 -2.833 1.00 49.28 257 ARG A N 1
ATOM 2000 C CA . ARG A 1 257 ? -23.070 -16.599 -4.140 1.00 49.28 257 ARG A CA 1
ATOM 2001 C C . ARG A 1 257 ? -24.438 -15.905 -4.273 1.00 49.28 257 ARG A C 1
ATOM 2003 O O . ARG A 1 257 ? -25.444 -16.439 -3.825 1.00 49.28 257 ARG A O 1
ATOM 2010 N N . GLY A 1 258 ? -24.432 -14.775 -4.983 1.00 47.22 258 GLY A N 1
ATOM 2011 C CA . GLY A 1 258 ? -25.510 -14.178 -5.778 1.00 47.22 258 GLY A CA 1
ATOM 2012 C C . GLY A 1 258 ? -26.964 -14.418 -5.362 1.00 47.22 258 GLY A C 1
ATOM 2013 O O . GLY A 1 258 ? -27.505 -15.514 -5.512 1.00 47.22 258 GLY A O 1
ATOM 2014 N N . GLY A 1 259 ? -27.671 -13.319 -5.098 1.00 38.56 259 GLY A N 1
ATOM 2015 C CA . GLY A 1 259 ? -29.011 -13.198 -5.666 1.00 38.56 259 GLY A CA 1
ATOM 2016 C C . GLY A 1 259 ? -28.860 -13.251 -7.185 1.00 38.56 259 GLY A C 1
ATOM 2017 O O . GLY A 1 259 ? -28.425 -12.288 -7.805 1.00 38.56 259 GLY A O 1
ATOM 2018 N N . ARG A 1 260 ? -29.087 -14.423 -7.783 1.00 39.69 260 ARG A N 1
ATOM 2019 C CA . ARG A 1 260 ? -29.240 -14.547 -9.234 1.00 39.69 260 ARG A CA 1
ATOM 2020 C C . ARG A 1 260 ? -30.494 -13.775 -9.637 1.00 39.69 260 ARG A C 1
ATOM 2022 O O . ARG A 1 260 ? -31.564 -14.084 -9.127 1.00 39.69 260 ARG A O 1
ATOM 2029 N N . GLY A 1 261 ? -30.346 -12.883 -10.608 1.00 36.91 261 GLY A N 1
ATOM 2030 C CA . GLY A 1 261 ? -31.448 -12.200 -11.280 1.00 36.91 261 GLY A CA 1
ATOM 2031 C C . GLY A 1 261 ? -31.526 -10.744 -10.858 1.00 36.91 261 GLY A C 1
ATOM 2032 O O . GLY A 1 261 ? -31.617 -10.465 -9.669 1.00 36.91 261 GLY A O 1
ATOM 2033 N N . GLY A 1 262 ? -31.446 -9.841 -11.836 1.00 40.88 262 GLY A N 1
ATOM 2034 C CA . GLY A 1 262 ? -31.589 -8.406 -11.629 1.00 40.88 262 GLY A CA 1
ATOM 2035 C C . GLY A 1 262 ? -32.817 -8.108 -10.777 1.00 40.88 262 GLY A C 1
ATOM 2036 O O . GLY A 1 262 ? -33.943 -8.424 -11.153 1.00 40.88 262 GLY A O 1
ATOM 2037 N N . VAL A 1 263 ? -32.571 -7.539 -9.606 1.00 39.62 263 VAL A N 1
ATOM 2038 C CA . VAL A 1 263 ? -33.598 -6.941 -8.771 1.00 39.62 263 VAL A CA 1
ATOM 2039 C C . VAL A 1 263 ? -33.492 -5.458 -9.054 1.00 39.62 263 VAL A C 1
ATOM 2041 O O . VAL A 1 263 ? -32.550 -4.801 -8.615 1.00 39.62 263 VAL A O 1
ATOM 2044 N N . SER A 1 264 ? -34.444 -4.973 -9.848 1.00 41.31 264 SER A N 1
ATOM 2045 C CA . SER A 1 264 ? -34.857 -3.576 -9.826 1.00 41.31 264 SER A CA 1
ATOM 2046 C C . SER A 1 264 ? -34.864 -3.100 -8.376 1.00 41.31 264 SER A C 1
ATOM 2048 O O . SER A 1 264 ? -35.480 -3.726 -7.511 1.00 41.31 264 SER A O 1
ATOM 2050 N N . GLN A 1 265 ? -34.128 -2.031 -8.105 1.00 40.50 265 GLN A N 1
ATOM 2051 C CA . GLN A 1 265 ? -33.947 -1.471 -6.771 1.00 40.50 265 GLN A CA 1
ATOM 2052 C C . GLN A 1 265 ? -35.140 -0.627 -6.342 1.00 40.50 265 GLN A C 1
ATOM 2054 O O . GLN A 1 265 ? -34.987 0.450 -5.773 1.00 40.50 265 GLN A O 1
ATOM 2059 N N . THR A 1 266 ? -36.349 -1.121 -6.584 1.00 42.59 266 THR A N 1
ATOM 2060 C CA . THR A 1 266 ? -37.508 -0.598 -5.879 1.00 42.59 266 THR A CA 1
ATOM 2061 C C . THR A 1 266 ? -37.316 -0.886 -4.388 1.00 42.59 266 THR A C 1
ATOM 2063 O O . THR A 1 266 ? -37.077 -2.049 -4.027 1.00 42.59 266 THR A O 1
ATOM 2066 N N . PRO A 1 267 ? -37.390 0.137 -3.516 1.00 41.81 267 PRO A N 1
ATOM 2067 C CA . PRO A 1 267 ? -37.348 -0.040 -2.075 1.00 41.81 267 PRO A CA 1
ATOM 2068 C C . PRO A 1 267 ? -38.360 -1.115 -1.670 1.00 41.81 267 PRO A C 1
ATOM 2070 O O . PRO A 1 267 ? -39.483 -1.112 -2.180 1.00 41.81 267 PRO A O 1
ATOM 2073 N N . PRO A 1 268 ? -37.989 -2.059 -0.791 1.00 39.56 268 PRO A N 1
ATOM 2074 C CA . PRO A 1 268 ? -38.904 -3.099 -0.366 1.00 39.56 268 PRO A CA 1
ATOM 2075 C C . PRO A 1 268 ? -40.089 -2.437 0.337 1.00 39.56 268 PRO A C 1
ATOM 2077 O O . PRO A 1 268 ? -39.943 -1.872 1.421 1.00 39.56 268 PRO A O 1
ATOM 2080 N N . THR A 1 269 ? -41.265 -2.523 -0.283 1.00 46.59 269 THR A N 1
ATOM 2081 C CA . THR A 1 269 ? -42.535 -2.314 0.407 1.00 46.59 269 THR A CA 1
ATOM 2082 C C . THR A 1 269 ? -42.539 -3.178 1.669 1.00 46.59 269 THR A C 1
ATOM 2084 O O . THR A 1 269 ? -42.071 -4.320 1.661 1.00 46.59 269 THR A O 1
ATOM 2087 N N . THR A 1 270 ? -43.028 -2.587 2.752 1.00 52.72 270 THR A N 1
ATOM 2088 C CA . THR A 1 270 ? -42.815 -2.837 4.191 1.00 52.72 270 THR A CA 1
ATOM 2089 C C . THR A 1 270 ? -43.042 -4.252 4.749 1.00 52.72 270 THR A C 1
ATOM 2091 O O . THR A 1 270 ? -43.015 -4.433 5.962 1.00 52.72 270 THR A O 1
ATOM 2094 N N . THR A 1 271 ? -43.212 -5.282 3.924 1.00 58.50 271 THR A N 1
ATOM 2095 C CA . THR A 1 271 ? -43.578 -6.639 4.370 1.00 58.50 271 THR A CA 1
ATOM 2096 C C . THR A 1 271 ? -42.724 -7.770 3.782 1.00 58.50 271 THR A C 1
ATOM 2098 O O . THR A 1 271 ? -42.928 -8.930 4.132 1.00 58.50 271 THR A O 1
ATOM 2101 N N . GLY A 1 272 ? -41.732 -7.478 2.934 1.00 48.97 272 GLY A N 1
ATOM 2102 C CA . GLY A 1 272 ? -40.879 -8.507 2.326 1.00 48.97 272 GLY A CA 1
ATOM 2103 C C . GLY A 1 272 ? -39.677 -8.903 3.188 1.00 48.97 272 GLY A C 1
ATOM 2104 O O . GLY A 1 272 ? -38.719 -8.137 3.306 1.00 48.97 272 GLY A O 1
ATOM 2105 N N . GLU A 1 273 ? -39.679 -10.119 3.742 1.00 54.44 273 GLU A N 1
ATOM 2106 C CA . GLU A 1 273 ? -38.514 -10.724 4.403 1.00 54.44 273 GLU A CA 1
ATOM 2107 C C . GLU A 1 273 ? -37.260 -10.617 3.517 1.00 54.44 273 GLU A C 1
ATOM 2109 O O . GLU A 1 273 ? -37.152 -11.245 2.459 1.00 54.44 273 GLU A O 1
ATOM 2114 N N . ARG A 1 274 ? -36.268 -9.832 3.959 1.00 52.34 274 ARG A N 1
ATOM 2115 C CA . ARG A 1 274 ? -34.949 -9.774 3.320 1.00 52.34 274 ARG A CA 1
ATOM 2116 C C . ARG A 1 274 ? -34.336 -11.175 3.344 1.00 52.34 274 ARG A C 1
ATOM 2118 O O . ARG A 1 274 ? -33.798 -11.599 4.369 1.00 52.34 274 ARG A O 1
ATOM 2125 N N . ARG A 1 275 ? -34.364 -11.888 2.212 1.00 58.53 275 ARG A N 1
ATOM 2126 C CA . ARG A 1 275 ? -33.575 -13.113 2.010 1.00 58.53 275 ARG A CA 1
ATOM 2127 C C . ARG A 1 275 ? -32.095 -12.762 2.158 1.00 58.53 275 ARG A C 1
ATOM 2129 O O . ARG A 1 275 ? -31.451 -12.321 1.212 1.00 58.53 275 ARG A O 1
ATOM 2136 N N . ARG A 1 276 ? -31.566 -12.930 3.373 1.00 61.69 276 ARG A N 1
ATOM 2137 C CA . ARG A 1 276 ? -30.159 -12.681 3.694 1.00 61.69 276 ARG A CA 1
ATOM 2138 C C . ARG A 1 276 ? -29.290 -13.573 2.809 1.00 61.69 276 ARG A C 1
ATOM 2140 O O . ARG A 1 276 ? -29.462 -14.794 2.797 1.00 61.69 276 ARG A O 1
ATOM 2147 N N . HIS A 1 277 ? -28.364 -12.966 2.069 1.00 67.88 277 HIS A N 1
ATOM 2148 C CA . HIS A 1 277 ? -27.343 -13.712 1.342 1.00 67.88 277 HIS A CA 1
ATOM 2149 C C . HIS A 1 277 ? -26.562 -14.578 2.333 1.00 67.88 277 HIS A C 1
ATOM 2151 O O . HIS A 1 277 ? -26.142 -14.104 3.388 1.00 67.88 277 HIS A O 1
ATOM 2157 N N . ARG A 1 278 ? -26.401 -15.866 2.018 1.00 79.19 278 ARG A N 1
ATOM 2158 C CA . ARG A 1 278 ? -25.564 -16.755 2.827 1.00 79.19 278 ARG A CA 1
ATOM 2159 C C . ARG A 1 278 ? -24.098 -16.471 2.489 1.00 79.19 278 ARG A C 1
ATOM 2161 O O . ARG A 1 278 ? -23.807 -16.462 1.296 1.00 79.19 278 ARG A O 1
ATOM 2168 N N . PRO A 1 279 ? -23.202 -16.265 3.470 1.00 84.88 279 PRO A N 1
ATOM 2169 C CA . PRO A 1 279 ? -21.764 -16.112 3.223 1.00 84.88 279 PRO A CA 1
ATOM 2170 C C . PRO A 1 279 ? -21.176 -17.371 2.562 1.00 84.88 279 PRO A C 1
ATOM 2172 O O . PRO A 1 279 ? -21.739 -18.464 2.698 1.00 84.88 279 PRO A O 1
ATOM 2175 N N . ASN A 1 280 ? -20.066 -17.234 1.820 1.00 85.75 280 ASN A N 1
ATOM 2176 C CA . ASN A 1 280 ? -19.385 -18.404 1.238 1.00 85.75 280 ASN A CA 1
ATOM 2177 C C . ASN A 1 280 ? -18.670 -19.229 2.314 1.00 85.75 280 ASN A C 1
ATOM 2179 O O . ASN A 1 280 ? -18.579 -20.447 2.165 1.00 85.75 280 ASN A O 1
ATOM 2183 N N . VAL A 1 281 ? -18.195 -18.567 3.373 1.00 90.12 281 VAL A N 1
ATOM 2184 C CA . VAL A 1 281 ? -17.603 -19.198 4.555 1.00 90.12 281 VAL A CA 1
ATOM 2185 C C . VAL A 1 281 ? -18.708 -19.503 5.556 1.00 90.12 281 VAL A C 1
ATOM 2187 O O . VAL A 1 281 ? -19.524 -18.637 5.883 1.00 90.12 281 VAL A O 1
ATOM 2190 N N . LYS A 1 282 ? -18.758 -20.741 6.042 1.00 89.25 282 LYS A N 1
ATOM 2191 C CA . LYS A 1 282 ? -19.721 -21.134 7.074 1.00 89.25 282 LYS A CA 1
ATOM 2192 C C . LYS A 1 282 ? -19.189 -20.829 8.467 1.00 89.25 282 LYS A C 1
ATOM 2194 O O . LYS A 1 282 ? -17.983 -20.833 8.709 1.00 89.25 282 LYS A O 1
ATOM 2199 N N . ARG A 1 283 ? -20.130 -20.687 9.404 1.00 87.00 283 ARG A N 1
ATOM 2200 C CA . ARG A 1 283 ? -19.838 -20.684 10.837 1.00 87.00 283 ARG A CA 1
ATOM 2201 C C . ARG A 1 283 ? -18.999 -21.919 11.170 1.00 87.00 283 ARG A C 1
ATOM 2203 O O . ARG A 1 283 ? -19.354 -23.023 10.768 1.00 87.00 283 ARG A O 1
ATOM 2210 N N . ASP A 1 284 ? -17.876 -21.682 11.839 1.00 87.88 284 ASP A N 1
ATOM 2211 C CA . ASP A 1 284 ? -16.881 -22.670 12.281 1.00 87.88 284 ASP A CA 1
ATOM 2212 C C . ASP A 1 284 ? -15.898 -23.188 11.214 1.00 87.88 284 ASP A C 1
ATOM 2214 O O . ASP A 1 284 ? -14.960 -23.907 11.563 1.00 87.88 284 ASP A O 1
ATOM 2218 N N . GLU A 1 285 ? -16.011 -22.773 9.946 1.00 91.56 285 GLU A N 1
ATOM 2219 C CA . GLU A 1 285 ? -14.972 -23.069 8.952 1.00 91.56 285 GLU A CA 1
ATOM 2220 C C . GLU A 1 285 ? -13.670 -22.323 9.276 1.00 91.56 285 GLU A C 1
ATOM 2222 O O . GLU A 1 285 ? -13.667 -21.140 9.629 1.00 91.56 285 GLU A O 1
ATOM 2227 N N . THR A 1 286 ? -12.544 -23.026 9.147 1.00 93.31 286 THR A N 1
ATOM 2228 C CA . THR A 1 286 ? -11.210 -22.442 9.295 1.00 93.31 286 THR A CA 1
ATOM 2229 C C . THR A 1 286 ? -10.794 -21.761 8.000 1.00 93.31 286 THR A C 1
ATOM 2231 O O . THR A 1 286 ? -10.790 -22.377 6.935 1.00 93.31 286 THR A O 1
ATOM 2234 N N . VAL A 1 287 ? -10.393 -20.499 8.106 1.00 94.25 287 VAL A N 1
ATOM 2235 C CA . VAL A 1 287 ? -9.869 -19.704 6.999 1.00 94.25 287 VAL A CA 1
ATOM 2236 C C . VAL A 1 287 ? -8.379 -19.487 7.225 1.00 94.25 287 VAL A C 1
ATOM 2238 O O . VAL A 1 287 ? -7.973 -18.962 8.259 1.00 94.25 287 VAL A O 1
ATOM 2241 N N . ALA A 1 288 ? -7.567 -19.880 6.247 1.00 94.25 288 ALA A N 1
ATOM 2242 C CA . ALA A 1 288 ? -6.142 -19.581 6.208 1.00 94.25 288 ALA A CA 1
ATOM 2243 C C . ALA A 1 288 ? -5.863 -18.617 5.047 1.00 94.25 288 ALA A C 1
ATOM 2245 O O . ALA A 1 288 ? -6.117 -18.946 3.889 1.00 94.25 288 ALA A O 1
ATOM 2246 N N . ILE A 1 289 ? -5.349 -17.434 5.369 1.00 93.94 289 ILE A N 1
ATOM 2247 C CA . ILE A 1 289 ? -4.956 -16.384 4.427 1.00 93.94 289 ILE A CA 1
ATOM 2248 C C . ILE A 1 289 ? -3.435 -16.425 4.303 1.00 93.94 289 ILE A C 1
ATOM 2250 O O . ILE A 1 289 ? -2.744 -16.494 5.315 1.00 93.94 289 ILE A O 1
ATOM 2254 N N . LEU A 1 290 ? -2.906 -16.378 3.082 1.00 91.69 290 LEU A N 1
ATOM 2255 C CA . LEU A 1 290 ? -1.466 -16.366 2.818 1.00 91.69 290 LEU A CA 1
ATOM 2256 C C . LEU A 1 290 ? -1.086 -15.063 2.116 1.00 91.69 290 LEU A C 1
ATOM 2258 O O . LEU A 1 290 ? -1.608 -14.786 1.038 1.00 91.69 290 LEU A O 1
ATOM 2262 N N . GLY A 1 291 ? -0.135 -14.324 2.679 1.00 90.69 291 GLY A N 1
ATOM 2263 C CA . GLY A 1 291 ? 0.464 -13.158 2.032 1.00 90.69 291 GLY A CA 1
ATOM 2264 C C . GLY A 1 291 ? 1.451 -12.440 2.948 1.00 90.69 291 GLY A C 1
ATOM 2265 O O . GLY A 1 291 ? 1.586 -12.808 4.107 1.00 90.69 291 GLY A O 1
ATOM 2266 N N . GLY A 1 292 ? 2.202 -11.483 2.401 1.00 88.31 292 GLY A N 1
ATOM 2267 C CA . GLY A 1 292 ? 3.257 -10.766 3.132 1.00 88.31 292 GLY A CA 1
ATOM 2268 C C . GLY A 1 292 ? 2.829 -9.423 3.722 1.00 88.31 292 GLY A C 1
ATOM 2269 O O . GLY A 1 292 ? 3.616 -8.819 4.441 1.00 88.31 292 GLY A O 1
ATOM 2270 N N . ASP A 1 293 ? 1.619 -8.959 3.408 1.00 89.75 293 ASP A N 1
ATOM 2271 C CA . ASP A 1 293 ? 1.140 -7.640 3.812 1.00 89.75 293 ASP A CA 1
ATOM 2272 C C . ASP A 1 293 ? 0.546 -7.656 5.230 1.00 89.75 293 ASP A C 1
ATOM 2274 O O . ASP A 1 293 ? -0.166 -8.593 5.613 1.00 89.75 293 ASP A O 1
ATOM 2278 N N . SER A 1 294 ? 0.820 -6.607 6.005 1.00 87.94 294 SER A N 1
ATOM 2279 C CA . SER A 1 294 ? 0.209 -6.384 7.317 1.00 87.94 294 SER A CA 1
ATOM 2280 C C . SER A 1 294 ? -1.295 -6.142 7.223 1.00 87.94 294 SER A C 1
ATOM 2282 O O . SER A 1 294 ? -2.026 -6.523 8.143 1.00 87.94 294 SER A O 1
ATOM 2284 N N . ASP A 1 295 ? -1.775 -5.605 6.099 1.00 91.44 295 ASP A N 1
ATOM 2285 C CA . ASP A 1 295 ? -3.196 -5.321 5.874 1.00 91.44 295 ASP A CA 1
ATOM 2286 C C . ASP A 1 295 ? -4.056 -6.596 5.898 1.00 91.44 295 ASP A C 1
ATOM 2288 O O . ASP A 1 295 ? -5.237 -6.570 6.245 1.00 91.44 295 ASP A O 1
ATOM 2292 N N . LEU A 1 296 ? -3.450 -7.769 5.685 1.00 93.62 296 LEU A N 1
ATOM 2293 C CA . LEU A 1 296 ? -4.127 -9.062 5.821 1.00 93.62 296 LEU A CA 1
ATOM 2294 C C . LEU A 1 296 ? -4.574 -9.353 7.260 1.00 93.62 296 LEU A C 1
ATOM 2296 O O . LEU A 1 296 ? -5.572 -10.049 7.472 1.00 93.62 296 LEU A O 1
ATOM 2300 N N . VAL A 1 297 ? -3.860 -8.826 8.258 1.00 91.88 297 VAL A N 1
ATOM 2301 C CA . VAL A 1 297 ? -4.256 -8.931 9.669 1.00 91.88 297 VAL A CA 1
ATOM 2302 C C . VAL A 1 297 ? -5.442 -8.011 9.956 1.00 91.88 297 VAL A C 1
ATOM 2304 O O . VAL A 1 297 ? -6.373 -8.436 10.642 1.00 91.88 297 VAL A O 1
ATOM 2307 N N . LEU A 1 298 ? -5.455 -6.803 9.381 1.00 92.31 298 LEU A N 1
ATOM 2308 C CA . LEU A 1 298 ? -6.578 -5.857 9.463 1.00 92.31 298 LEU A CA 1
ATOM 2309 C C . LEU A 1 298 ? -7.841 -6.443 8.838 1.00 92.31 298 LEU A C 1
ATOM 2311 O O . LEU A 1 298 ? -8.889 -6.513 9.480 1.00 92.31 298 LEU A O 1
ATOM 2315 N N . MET A 1 299 ? -7.700 -6.987 7.631 1.00 93.50 299 MET A N 1
ATOM 2316 C CA . MET A 1 299 ? -8.727 -7.768 6.956 1.00 93.50 299 MET A CA 1
ATOM 2317 C C . MET A 1 299 ? -9.264 -8.883 7.863 1.00 93.50 299 MET A C 1
ATOM 2319 O O . MET A 1 299 ? -10.472 -9.050 8.014 1.00 93.50 299 MET A O 1
ATOM 2323 N N . GLY A 1 300 ? -8.375 -9.648 8.500 1.00 94.38 300 GLY A N 1
ATOM 2324 C CA . GLY A 1 300 ? -8.774 -10.685 9.443 1.00 94.38 300 GLY A CA 1
ATOM 2325 C C . GLY A 1 300 ? -9.585 -10.128 10.617 1.00 94.38 300 GLY A C 1
ATOM 2326 O O . GLY A 1 300 ? -10.602 -10.714 10.993 1.00 94.38 300 GLY A O 1
ATOM 2327 N N . LEU A 1 301 ? -9.180 -8.989 11.184 1.00 94.56 301 LEU A N 1
ATOM 2328 C CA . LEU A 1 301 ? -9.861 -8.334 12.305 1.00 94.56 301 LEU A CA 1
ATOM 2329 C C . LEU A 1 301 ? -11.271 -7.846 11.956 1.00 94.56 301 LEU A C 1
ATOM 2331 O O . LEU A 1 301 ? -12.127 -7.909 12.834 1.00 94.56 301 LEU A O 1
ATOM 2335 N N . VAL A 1 302 ? -11.560 -7.461 10.713 1.00 94.25 302 VAL A N 1
ATOM 2336 C CA . VAL A 1 302 ? -12.915 -7.019 10.335 1.00 94.25 302 VAL A CA 1
ATOM 2337 C C . VAL A 1 302 ? -13.889 -8.164 10.033 1.00 94.25 302 VAL A C 1
ATOM 2339 O O . VAL A 1 302 ? -15.096 -7.937 10.054 1.00 94.25 302 VAL A O 1
ATOM 2342 N N . VAL A 1 303 ? -13.419 -9.403 9.805 1.00 93.25 303 VAL A N 1
ATOM 2343 C CA . VAL A 1 303 ? -14.308 -10.560 9.552 1.00 93.25 303 VAL A CA 1
ATOM 2344 C C . VAL A 1 303 ? -15.168 -10.842 10.790 1.00 93.25 303 VAL A C 1
ATOM 2346 O O . VAL A 1 303 ? -14.623 -11.283 11.808 1.00 93.25 303 VAL A O 1
ATOM 2349 N N . PRO A 1 304 ? -16.502 -10.668 10.752 1.00 89.56 304 PRO A N 1
ATOM 2350 C CA . PRO A 1 304 ? -17.332 -10.836 11.939 1.00 89.56 304 PRO A CA 1
ATOM 2351 C C . PRO A 1 304 ? -17.228 -12.258 12.519 1.00 89.56 304 PRO A C 1
ATOM 2353 O O . PRO A 1 304 ? -17.276 -13.227 11.753 1.00 89.56 304 PRO A O 1
ATOM 2356 N N . PRO A 1 305 ? -17.179 -12.438 13.857 1.00 88.69 305 PRO A N 1
ATOM 2357 C CA . PRO A 1 305 ? -17.136 -13.774 14.465 1.00 88.69 305 PRO A CA 1
ATOM 2358 C C . PRO A 1 305 ? -18.361 -14.635 14.122 1.00 88.69 305 PRO A C 1
ATOM 2360 O O . PRO A 1 305 ? -18.317 -15.859 14.230 1.00 88.69 305 PRO A O 1
ATOM 2363 N N . SER A 1 306 ? -19.466 -13.990 13.731 1.00 87.06 306 SER A N 1
ATOM 2364 C CA . SER A 1 306 ? -20.686 -14.638 13.248 1.00 87.06 306 SER A CA 1
ATOM 2365 C C . SER A 1 306 ? -20.506 -15.336 11.896 1.00 87.06 306 SER A C 1
ATOM 2367 O O . SER A 1 306 ? -21.250 -16.277 11.620 1.00 87.06 306 SER A O 1
ATOM 2369 N N . ILE A 1 307 ? -19.529 -14.908 11.085 1.00 89.50 307 ILE A N 1
ATOM 2370 C CA . ILE A 1 307 ? -19.100 -15.605 9.867 1.00 89.50 307 ILE A CA 1
ATOM 2371 C C . ILE A 1 307 ? -18.138 -16.718 10.256 1.00 89.50 307 ILE A C 1
ATOM 2373 O O . ILE A 1 307 ? -18.447 -17.888 10.070 1.00 89.50 307 ILE A O 1
ATOM 2377 N N . THR A 1 308 ? -16.994 -16.364 10.840 1.00 91.56 308 THR A N 1
ATOM 2378 C CA . THR A 1 308 ? -16.067 -17.320 11.445 1.00 91.56 308 THR A CA 1
ATOM 2379 C C . THR A 1 308 ? -15.136 -16.605 12.419 1.00 91.56 308 THR A C 1
ATOM 2381 O O . THR A 1 308 ? -14.759 -15.453 12.215 1.00 91.56 308 THR A O 1
ATOM 2384 N N . HIS A 1 309 ? -14.754 -17.297 13.489 1.00 90.38 309 HIS A N 1
ATOM 2385 C CA . HIS A 1 309 ? -13.699 -16.862 14.402 1.00 90.38 309 HIS A CA 1
ATOM 2386 C C . HIS A 1 309 ? -12.350 -17.527 14.078 1.00 90.38 309 HIS A C 1
ATOM 2388 O O . HIS A 1 309 ? -11.317 -17.081 14.565 1.00 90.38 309 HIS A O 1
ATOM 2394 N N . ASN A 1 310 ? -12.330 -18.564 13.236 1.00 94.31 310 ASN A N 1
ATOM 2395 C CA . ASN A 1 310 ? -11.144 -19.372 12.947 1.00 94.31 310 ASN A CA 1
ATOM 2396 C C . ASN A 1 310 ? -10.358 -18.813 11.753 1.00 94.31 310 ASN A C 1
ATOM 2398 O O . ASN A 1 310 ? -10.168 -19.503 10.752 1.00 94.31 310 ASN A O 1
ATOM 2402 N N . VAL A 1 311 ? -9.932 -17.550 11.849 1.00 95.62 311 VAL A N 1
ATOM 2403 C CA . VAL A 1 311 ? -9.128 -16.878 10.817 1.00 95.62 311 VAL A CA 1
ATOM 2404 C C . VAL A 1 311 ? -7.651 -16.883 11.211 1.00 95.62 311 VAL A C 1
ATOM 2406 O O . VAL A 1 311 ? -7.277 -16.418 12.292 1.00 95.62 311 VAL A O 1
ATOM 2409 N N . HIS A 1 312 ? -6.813 -17.389 10.311 1.00 95.31 312 HIS A N 1
ATOM 2410 C CA . HIS A 1 312 ? -5.363 -17.451 10.448 1.00 95.31 312 HIS A CA 1
ATOM 2411 C C . HIS A 1 312 ? -4.700 -16.722 9.282 1.00 95.31 312 HIS A C 1
ATOM 2413 O O . HIS A 1 312 ? -5.007 -17.008 8.126 1.00 95.31 312 HIS A O 1
ATOM 2419 N N . VAL A 1 313 ? -3.765 -15.822 9.576 1.00 94.44 313 VAL A N 1
ATOM 2420 C CA . VAL A 1 313 ? -2.938 -15.149 8.567 1.00 94.44 313 VAL A CA 1
ATOM 2421 C C . VAL A 1 313 ? -1.536 -15.740 8.622 1.00 94.44 313 VAL A C 1
ATOM 2423 O O . VAL A 1 313 ? -0.907 -15.762 9.677 1.00 94.44 313 VAL A O 1
ATOM 2426 N N . ILE A 1 314 ? -1.069 -16.264 7.497 1.00 93.12 314 ILE A N 1
ATOM 2427 C CA . ILE A 1 314 ? 0.229 -16.911 7.335 1.00 93.12 314 ILE A CA 1
ATOM 2428 C C . ILE A 1 314 ? 1.139 -15.929 6.601 1.00 93.12 314 ILE A C 1
ATOM 2430 O O . ILE A 1 314 ? 0.950 -15.676 5.411 1.00 93.12 314 ILE A O 1
ATOM 2434 N N . LEU A 1 315 ? 2.116 -15.392 7.325 1.00 87.44 315 LEU A N 1
ATOM 2435 C CA . LEU A 1 315 ? 3.085 -14.416 6.845 1.00 87.44 315 LEU A CA 1
ATOM 2436 C C . LEU A 1 315 ? 4.406 -15.141 6.525 1.00 87.44 315 LEU A C 1
ATOM 2438 O O . LEU A 1 315 ? 5.034 -15.688 7.440 1.00 87.44 315 LEU A O 1
ATOM 2442 N N . PRO A 1 316 ? 4.830 -15.211 5.251 1.00 87.06 316 PRO A N 1
ATOM 2443 C CA . PRO A 1 316 ? 6.099 -15.831 4.888 1.00 87.06 316 PRO A CA 1
ATOM 2444 C C . PRO A 1 316 ? 7.279 -14.981 5.387 1.00 87.06 316 PRO A C 1
ATOM 2446 O O . PRO A 1 316 ? 7.299 -13.771 5.182 1.00 87.06 316 PRO A O 1
ATOM 2449 N N . SER A 1 317 ? 8.273 -15.614 6.014 1.00 83.12 317 SER A N 1
ATOM 2450 C CA . SER A 1 317 ? 9.538 -14.988 6.423 1.00 83.12 317 SER A CA 1
ATOM 2451 C C . SER A 1 317 ? 10.643 -15.263 5.405 1.00 83.12 317 SER A C 1
ATOM 2453 O O . SER A 1 317 ? 10.674 -16.311 4.753 1.00 83.12 317 SER A O 1
ATOM 2455 N N . GLU A 1 318 ? 11.607 -14.347 5.311 1.00 78.00 318 GLU A N 1
ATOM 2456 C CA . GLU A 1 318 ? 12.795 -14.479 4.458 1.00 78.00 318 GLU A CA 1
ATOM 2457 C C . GLU A 1 318 ? 13.640 -15.710 4.808 1.00 78.00 318 GLU A C 1
ATOM 2459 O O . GLU A 1 318 ? 14.247 -16.327 3.935 1.00 78.00 318 GLU A O 1
ATOM 2464 N N . ARG A 1 319 ? 13.630 -16.124 6.083 1.00 81.94 319 ARG A N 1
ATOM 2465 C CA . ARG A 1 319 ? 14.375 -17.297 6.576 1.00 81.94 319 ARG A CA 1
ATOM 2466 C C . ARG A 1 319 ? 13.687 -18.628 6.265 1.00 81.94 319 ARG A C 1
ATOM 2468 O O . ARG A 1 319 ? 14.039 -19.658 6.830 1.00 81.94 319 ARG A O 1
ATOM 2475 N N . GLY A 1 320 ? 12.673 -18.616 5.405 1.00 78.88 320 GLY A N 1
ATOM 2476 C CA . GLY A 1 320 ? 11.858 -19.780 5.078 1.00 78.88 320 GLY A CA 1
ATOM 2477 C C . GLY A 1 320 ? 10.777 -20.073 6.114 1.00 78.88 320 GLY A C 1
ATOM 2478 O O . GLY A 1 320 ? 9.758 -20.630 5.732 1.00 78.88 320 GLY A O 1
ATOM 2479 N N . GLU A 1 321 ? 10.939 -19.655 7.372 1.00 84.06 321 GLU A N 1
ATOM 2480 C CA . GLU A 1 321 ? 9.916 -19.777 8.415 1.00 84.06 321 GLU A CA 1
ATOM 2481 C C . GLU A 1 321 ? 8.621 -19.037 8.034 1.00 84.06 321 GLU A C 1
ATOM 2483 O O . GLU A 1 321 ? 8.606 -18.137 7.199 1.00 84.06 321 GLU A O 1
ATOM 2488 N N . SER A 1 322 ? 7.486 -19.426 8.607 1.00 84.19 322 SER A N 1
ATOM 2489 C CA . SER A 1 322 ? 6.218 -18.718 8.397 1.00 84.19 322 SER A CA 1
ATOM 2490 C C . SER A 1 322 ? 5.613 -18.371 9.745 1.00 84.19 322 SER A C 1
ATOM 2492 O O . SER A 1 322 ? 5.473 -19.241 10.605 1.00 84.19 322 SER A O 1
ATOM 2494 N N . LEU A 1 323 ? 5.255 -17.104 9.928 1.00 87.81 323 LEU A N 1
ATOM 2495 C CA . LEU A 1 323 ? 4.544 -16.640 11.110 1.00 87.81 323 LEU A CA 1
ATOM 2496 C C . LEU A 1 323 ? 3.046 -16.867 10.898 1.00 87.81 323 LEU A C 1
ATOM 2498 O O . LEU A 1 323 ? 2.502 -16.503 9.860 1.00 87.81 323 LEU A O 1
ATOM 2502 N N . VAL A 1 324 ? 2.371 -17.461 11.881 1.00 91.44 324 VAL A N 1
ATOM 2503 C CA . VAL A 1 324 ? 0.917 -17.659 11.838 1.00 91.44 324 VAL A CA 1
ATOM 2504 C C . VAL A 1 324 ? 0.263 -16.765 12.883 1.00 91.44 324 VAL A C 1
ATOM 2506 O O . VAL A 1 324 ? 0.332 -17.042 14.080 1.00 91.44 324 VAL A O 1
ATOM 2509 N N . ALA A 1 325 ? -0.401 -15.706 12.431 1.00 91.00 325 ALA A N 1
ATOM 2510 C CA . ALA A 1 325 ? -1.206 -14.838 13.276 1.00 91.00 325 ALA A CA 1
ATOM 2511 C C . ALA A 1 325 ? -2.628 -15.407 13.403 1.00 91.00 325 ALA A C 1
ATOM 2513 O O . ALA A 1 325 ? -3.367 -15.514 12.424 1.00 91.00 325 ALA A O 1
ATOM 2514 N N . SER A 1 326 ? -3.018 -15.787 14.622 1.00 95.25 326 SER A N 1
ATOM 2515 C CA . SER A 1 326 ? -4.396 -16.178 14.942 1.00 95.25 326 SER A CA 1
ATOM 2516 C C . SER A 1 326 ? -5.206 -14.938 15.296 1.00 95.25 326 SER A C 1
ATOM 2518 O O . SER A 1 326 ? -5.029 -14.368 16.374 1.00 95.25 326 SER A O 1
ATOM 2520 N N . ILE A 1 327 ? -6.135 -14.549 14.422 1.00 94.94 327 ILE A N 1
ATOM 2521 C CA . ILE A 1 327 ? -6.988 -13.373 14.639 1.00 94.94 327 ILE A CA 1
ATOM 2522 C C . ILE A 1 327 ? -7.824 -13.526 15.913 1.00 94.94 327 ILE A C 1
ATOM 2524 O O . ILE A 1 327 ? -8.056 -12.556 16.639 1.00 94.94 327 ILE A O 1
ATOM 2528 N N . TRP A 1 328 ? -8.237 -14.754 16.232 1.00 93.44 328 TRP A N 1
ATOM 2529 C CA . TRP A 1 328 ? -8.970 -15.043 17.460 1.00 93.44 328 TRP A CA 1
ATOM 2530 C C . TRP A 1 328 ? -8.130 -14.849 18.723 1.00 93.44 328 TRP A C 1
ATOM 2532 O O . TRP A 1 328 ? -8.640 -14.366 19.735 1.00 93.44 328 TRP A O 1
ATOM 2542 N N . GLU A 1 329 ? -6.849 -15.225 18.699 1.00 92.75 329 GLU A N 1
ATOM 2543 C CA . GLU A 1 329 ? -5.954 -14.967 19.833 1.00 92.75 329 GLU A CA 1
ATOM 2544 C C . GLU A 1 329 ? -5.716 -13.464 19.996 1.00 92.75 329 GLU A C 1
ATOM 2546 O O . GLU A 1 329 ? -5.895 -12.950 21.097 1.00 92.75 329 GLU A O 1
ATOM 2551 N N . THR A 1 330 ? -5.436 -12.747 18.902 1.00 91.44 330 THR A N 1
ATOM 2552 C CA . THR A 1 330 ? -5.289 -11.282 18.910 1.00 91.44 330 THR A CA 1
ATOM 2553 C C . THR A 1 330 ? -6.528 -10.604 19.494 1.00 91.44 330 THR A C 1
ATOM 2555 O O . THR A 1 330 ? -6.424 -9.799 20.417 1.00 91.44 330 THR A O 1
ATOM 2558 N N . THR A 1 331 ? -7.719 -11.002 19.039 1.00 92.56 331 THR A N 1
ATOM 2559 C CA . THR A 1 331 ? -8.998 -10.489 19.552 1.00 92.56 331 THR A CA 1
ATOM 2560 C C . THR A 1 331 ? -9.142 -10.736 21.055 1.00 92.56 331 THR A C 1
ATOM 2562 O O . THR A 1 331 ? -9.524 -9.834 21.796 1.00 92.56 331 THR A O 1
ATOM 2565 N N . ARG A 1 332 ? -8.815 -11.945 21.536 1.00 91.88 332 ARG A N 1
ATOM 2566 C CA . ARG A 1 332 ? -8.890 -12.275 22.968 1.00 91.88 332 ARG A CA 1
ATOM 2567 C C . ARG A 1 332 ? -7.901 -11.474 23.805 1.00 91.88 332 ARG A C 1
ATOM 2569 O O . ARG A 1 332 ? -8.240 -11.106 24.926 1.00 91.88 332 ARG A O 1
ATOM 2576 N N . ILE A 1 333 ? -6.705 -11.209 23.289 1.00 91.88 333 ILE A N 1
ATOM 2577 C CA . ILE A 1 333 ? -5.702 -10.380 23.964 1.00 91.88 333 ILE A CA 1
ATOM 2578 C C . ILE A 1 333 ? -6.231 -8.951 24.132 1.00 91.88 333 ILE A C 1
ATOM 2580 O O . ILE A 1 333 ? -6.269 -8.454 25.257 1.00 91.88 333 ILE A O 1
ATOM 2584 N N . VAL A 1 334 ? -6.721 -8.330 23.054 1.00 91.00 334 VAL A N 1
ATOM 2585 C CA . VAL A 1 334 ? -7.276 -6.966 23.099 1.00 91.00 334 VAL A CA 1
ATOM 2586 C C . VAL A 1 334 ? -8.509 -6.902 24.006 1.00 91.00 334 VAL A C 1
ATOM 2588 O O . VAL A 1 334 ? -8.596 -6.033 24.873 1.00 91.00 334 VAL A O 1
ATOM 2591 N N . ALA A 1 335 ? -9.429 -7.865 23.892 1.00 91.62 335 ALA A N 1
ATOM 2592 C CA . ALA A 1 335 ? -10.600 -7.948 24.763 1.00 91.62 335 ALA A CA 1
ATOM 2593 C C . ALA A 1 335 ? -10.198 -8.025 26.245 1.00 91.62 335 ALA A C 1
ATOM 2595 O O . ALA A 1 335 ? -10.707 -7.265 27.063 1.00 91.62 335 ALA A O 1
ATOM 2596 N N . ARG A 1 336 ? -9.214 -8.864 26.596 1.00 91.94 336 ARG A N 1
ATOM 2597 C CA . ARG A 1 336 ? -8.697 -8.967 27.971 1.00 91.94 336 ARG A CA 1
ATOM 2598 C C . ARG A 1 336 ? -8.041 -7.680 28.460 1.00 91.94 336 ARG A C 1
ATOM 2600 O O . ARG A 1 336 ? -8.140 -7.365 29.648 1.00 91.94 336 ARG A O 1
ATOM 2607 N N . MET A 1 337 ? -7.372 -6.941 27.574 1.00 92.12 337 MET A N 1
ATOM 2608 C CA . MET A 1 337 ? -6.808 -5.633 27.911 1.00 92.12 337 MET A CA 1
ATOM 2609 C C . MET A 1 337 ? -7.903 -4.641 28.287 1.00 92.12 337 MET A C 1
ATOM 2611 O O . MET A 1 337 ? -7.748 -3.921 29.272 1.00 92.12 337 MET A O 1
ATOM 2615 N N . ILE A 1 338 ? -9.020 -4.651 27.561 1.00 88.81 338 ILE A N 1
ATOM 2616 C CA . ILE A 1 338 ? -10.189 -3.799 27.802 1.00 88.81 338 ILE A CA 1
ATOM 2617 C C . ILE A 1 338 ? -10.951 -4.223 29.063 1.00 88.81 338 ILE A C 1
ATOM 2619 O O . ILE A 1 338 ? -11.268 -3.381 29.896 1.00 88.81 338 ILE A O 1
ATOM 2623 N N . GLU A 1 339 ? -11.139 -5.525 29.283 1.00 89.44 339 GLU A N 1
ATOM 2624 C CA . GLU A 1 339 ? -11.717 -6.083 30.518 1.00 89.44 339 GLU A CA 1
ATOM 2625 C C . GLU A 1 339 ? -10.837 -5.837 31.762 1.00 89.44 339 GLU A C 1
ATOM 2627 O O . GLU A 1 339 ? -11.251 -6.110 32.890 1.00 89.44 339 GLU A O 1
ATOM 2632 N N . GLY A 1 340 ? -9.598 -5.366 31.576 1.00 85.94 340 GLY A N 1
ATOM 2633 C CA . GLY A 1 340 ? -8.630 -5.143 32.651 1.00 85.94 340 GLY A CA 1
ATOM 2634 C C . GLY A 1 340 ? -8.030 -6.432 33.219 1.00 85.94 340 GLY A C 1
ATOM 2635 O O . GLY A 1 340 ? -7.418 -6.410 34.286 1.00 85.94 340 GLY A O 1
ATOM 2636 N N . THR A 1 341 ? -8.191 -7.563 32.525 1.00 85.94 341 THR A N 1
ATOM 2637 C CA . THR A 1 341 ? -7.580 -8.849 32.899 1.00 85.94 341 THR A CA 1
ATOM 2638 C C . THR A 1 341 ? -6.169 -9.021 32.330 1.00 85.94 341 THR A C 1
ATOM 2640 O O . THR A 1 341 ? -5.443 -9.922 32.752 1.00 85.94 341 THR A O 1
ATOM 2643 N N . MET A 1 342 ? -5.761 -8.133 31.419 1.00 87.25 342 MET A N 1
ATOM 2644 C CA . MET A 1 342 ? -4.412 -8.019 30.871 1.00 87.25 342 MET A CA 1
ATOM 2645 C C . MET A 1 342 ? -3.983 -6.544 30.824 1.00 87.25 342 MET A C 1
ATOM 2647 O O . MET A 1 342 ? -4.816 -5.651 30.686 1.00 87.25 342 MET A O 1
ATOM 2651 N N . THR A 1 343 ? -2.685 -6.273 30.957 1.00 83.81 343 THR A N 1
ATOM 2652 C CA . THR A 1 343 ? -2.111 -4.922 30.840 1.00 83.81 343 THR A CA 1
ATOM 2653 C C . THR A 1 343 ? -1.380 -4.771 29.511 1.00 83.81 343 THR A C 1
ATOM 2655 O O . THR A 1 343 ? -0.728 -5.714 29.064 1.00 83.81 343 THR A O 1
ATOM 2658 N N . TYR A 1 344 ? -1.469 -3.590 28.902 1.00 85.56 344 TYR A N 1
ATOM 2659 C CA . TYR A 1 344 ? -0.631 -3.210 27.766 1.00 85.56 344 TYR A CA 1
ATOM 2660 C C . TYR A 1 344 ? 0.756 -2.768 28.264 1.00 85.56 344 TYR A C 1
ATOM 2662 O O . TYR A 1 344 ? 0.837 -2.037 29.251 1.00 85.56 344 TYR A O 1
ATOM 2670 N N . GLY A 1 345 ? 1.836 -3.214 27.613 1.00 83.06 345 GLY A N 1
ATOM 2671 C CA . GLY A 1 345 ? 3.215 -2.841 27.962 1.00 83.06 345 GLY A CA 1
ATOM 2672 C C . GLY A 1 345 ? 3.812 -3.510 29.217 1.00 83.06 345 GLY A C 1
ATOM 2673 O O . GLY A 1 345 ? 3.242 -4.430 29.812 1.00 83.06 345 GLY A O 1
ATOM 2674 N N . VAL A 1 346 ? 5.018 -3.061 29.596 1.00 60.59 346 VAL A N 1
ATOM 2675 C CA . VAL A 1 346 ? 5.818 -3.602 30.714 1.00 60.59 346 VAL A CA 1
ATOM 2676 C C . VAL A 1 346 ? 5.136 -3.327 32.059 1.00 60.59 346 VAL A C 1
ATOM 2678 O O . VAL A 1 346 ? 4.638 -2.231 32.311 1.00 60.59 346 VAL A O 1
ATOM 2681 N N . ARG A 1 347 ? 5.119 -4.344 32.936 1.00 53.25 347 ARG A N 1
ATOM 2682 C CA . ARG A 1 347 ? 4.507 -4.330 34.277 1.00 53.25 347 ARG A CA 1
ATOM 2683 C C . ARG A 1 347 ? 4.881 -3.064 35.059 1.00 53.25 347 ARG A C 1
ATOM 2685 O O . ARG A 1 347 ? 5.946 -3.016 35.669 1.00 53.25 347 ARG A O 1
ATOM 2692 N N . ARG A 1 348 ? 3.966 -2.094 35.155 1.00 54.62 348 ARG A N 1
ATOM 2693 C CA . ARG A 1 348 ? 4.022 -1.099 36.233 1.00 54.62 348 ARG A CA 1
ATOM 2694 C C . ARG A 1 348 ? 3.881 -1.839 37.563 1.00 54.62 348 ARG A C 1
ATOM 2696 O O . ARG A 1 348 ? 2.834 -2.405 37.882 1.00 54.62 348 ARG A O 1
ATOM 2703 N N . SER A 1 349 ? 4.973 -1.886 38.312 1.00 51.97 349 SER A N 1
ATOM 2704 C CA . SER A 1 349 ? 5.024 -2.394 39.674 1.00 51.97 349 SER A CA 1
ATOM 2705 C C . SER A 1 349 ? 4.166 -1.513 40.584 1.00 51.97 349 SER A C 1
ATOM 2707 O O . SER A 1 349 ? 4.429 -0.324 40.717 1.00 51.97 349 SER A O 1
ATOM 2709 N N . GLY A 1 350 ? 3.177 -2.109 41.255 1.00 58.41 350 GLY A N 1
ATOM 2710 C CA . GLY A 1 350 ? 2.748 -1.607 42.564 1.00 58.41 350 GLY A CA 1
ATOM 2711 C C . GLY A 1 350 ? 1.408 -0.874 42.651 1.00 58.41 350 GLY A C 1
ATOM 2712 O O . GLY A 1 350 ? 1.374 0.272 43.068 1.00 58.41 350 GLY A O 1
ATOM 2713 N N . ARG A 1 351 ? 0.296 -1.558 42.352 1.00 59.78 351 ARG A N 1
ATOM 2714 C CA . ARG A 1 351 ? -0.943 -1.603 43.176 1.00 59.78 351 ARG A CA 1
ATOM 2715 C C . ARG A 1 351 ? -2.047 -2.286 42.370 1.00 59.78 351 ARG A C 1
ATOM 2717 O O . ARG A 1 351 ? -2.825 -1.662 41.659 1.00 59.78 351 ARG A O 1
ATOM 2724 N N . SER A 1 352 ? -2.106 -3.612 42.478 1.00 58.34 352 SER A N 1
ATOM 2725 C CA . SER A 1 352 ? -3.223 -4.396 41.947 1.00 58.34 352 SER A CA 1
ATOM 2726 C C . SER A 1 352 ? -4.496 -4.012 42.699 1.00 58.34 352 SER A C 1
ATOM 2728 O O . SER A 1 352 ? -4.655 -4.380 43.863 1.00 58.34 352 SER A O 1
ATOM 2730 N N . ASN A 1 353 ? -5.415 -3.316 42.035 1.00 63.22 353 ASN A N 1
ATOM 2731 C CA . ASN A 1 353 ? -6.731 -3.005 42.579 1.00 63.22 353 ASN A CA 1
ATOM 2732 C C . ASN A 1 353 ? -7.590 -4.289 42.579 1.00 63.22 353 ASN A C 1
ATOM 2734 O O . ASN A 1 353 ? -8.360 -4.544 41.656 1.00 63.22 353 ASN A O 1
ATOM 2738 N N . LYS A 1 354 ? -7.386 -5.159 43.584 1.00 73.62 354 LYS A N 1
ATOM 2739 C CA . LYS A 1 354 ? -7.956 -6.524 43.664 1.00 73.62 354 LYS A CA 1
ATOM 2740 C C . LYS A 1 354 ? -9.495 -6.572 43.712 1.00 73.62 354 LYS A C 1
ATOM 2742 O O . LYS A 1 354 ? -10.053 -7.653 43.566 1.00 73.62 354 LYS A O 1
ATOM 2747 N N . ASN A 1 355 ? -10.173 -5.433 43.864 1.00 76.75 355 ASN A N 1
ATOM 2748 C CA . ASN A 1 355 ? -11.619 -5.375 44.094 1.00 76.75 355 ASN A CA 1
ATOM 2749 C C . ASN A 1 355 ? -12.462 -4.988 42.865 1.00 76.75 355 ASN A C 1
ATOM 2751 O O . ASN A 1 355 ? -13.683 -4.894 42.983 1.00 76.75 355 ASN A O 1
ATOM 2755 N N . ARG A 1 356 ? -11.872 -4.773 41.680 1.00 73.38 356 ARG A N 1
ATOM 2756 C CA . ARG A 1 356 ? -12.673 -4.498 40.474 1.00 73.38 356 ARG A CA 1
ATOM 2757 C C . ARG A 1 356 ? -13.370 -5.777 39.992 1.00 73.38 356 ARG A C 1
ATOM 2759 O O . ARG A 1 356 ? -12.717 -6.783 39.711 1.00 73.38 356 ARG A O 1
ATOM 2766 N N . ARG A 1 357 ? -14.707 -5.744 39.902 1.00 72.56 357 ARG A N 1
ATOM 2767 C CA . ARG A 1 357 ? -15.513 -6.830 39.319 1.00 72.56 357 ARG A CA 1
ATOM 2768 C C . ARG A 1 357 ? -15.054 -7.065 37.880 1.00 72.56 357 ARG A C 1
ATOM 2770 O O . ARG A 1 357 ? -15.012 -6.131 37.088 1.00 72.56 357 ARG A O 1
ATOM 2777 N N . LYS A 1 358 ? -14.727 -8.314 37.544 1.00 79.25 358 LYS A N 1
ATOM 2778 C CA . LYS A 1 358 ? -14.386 -8.708 36.173 1.00 79.25 358 LYS A CA 1
ATOM 2779 C C . LYS A 1 358 ? -15.649 -8.627 35.320 1.00 79.25 358 LYS A C 1
ATOM 2781 O O . LYS A 1 358 ? -16.536 -9.467 35.462 1.00 79.25 358 LYS A O 1
ATOM 2786 N N . ARG A 1 359 ? -15.744 -7.610 34.468 1.00 84.25 359 ARG A N 1
ATOM 2787 C CA . ARG A 1 359 ? -16.757 -7.551 33.413 1.00 84.25 359 ARG A CA 1
ATOM 2788 C C . ARG A 1 359 ? -16.260 -8.386 32.237 1.00 84.25 359 ARG A C 1
ATOM 2790 O O . ARG A 1 359 ? -15.091 -8.285 31.886 1.00 84.25 359 ARG A O 1
ATOM 2797 N N . SER A 1 360 ? -17.136 -9.202 31.656 1.00 90.50 360 SER A N 1
ATOM 2798 C CA . SER A 1 360 ? -16.863 -9.873 30.384 1.00 90.50 360 SER A CA 1
ATOM 2799 C C . SER A 1 360 ? -17.560 -9.114 29.260 1.00 90.50 360 SER A C 1
ATOM 2801 O O . SER A 1 360 ? -18.706 -8.688 29.434 1.00 90.50 360 SER A O 1
ATOM 2803 N N . LEU A 1 361 ? -16.870 -8.909 28.140 1.00 91.00 361 LEU A N 1
ATOM 2804 C CA . LEU A 1 361 ? -17.447 -8.252 26.968 1.00 91.00 361 LEU A CA 1
ATOM 2805 C C . LEU A 1 361 ? -18.479 -9.159 26.285 1.00 91.00 361 LEU A C 1
ATOM 2807 O O . LEU A 1 361 ? -18.276 -10.364 26.135 1.00 91.00 361 LEU A O 1
ATOM 2811 N N . THR A 1 362 ? -19.586 -8.575 25.823 1.00 91.06 362 THR A N 1
ATOM 2812 C CA . THR A 1 362 ? -20.534 -9.289 24.954 1.00 91.06 362 THR A CA 1
ATOM 2813 C C . THR A 1 362 ? -19.922 -9.524 23.570 1.00 91.06 362 THR A C 1
ATOM 2815 O O . THR A 1 362 ? -18.981 -8.841 23.171 1.00 91.06 362 THR A O 1
ATOM 2818 N N . LEU A 1 363 ? -20.472 -10.457 22.784 1.00 88.75 363 LEU A N 1
ATOM 2819 C CA . LEU A 1 363 ? -19.970 -10.725 21.429 1.00 88.75 363 LEU A CA 1
ATOM 2820 C C . LEU A 1 363 ? -19.996 -9.476 20.528 1.00 88.75 363 LEU A C 1
ATOM 2822 O O . LEU A 1 363 ? -19.071 -9.265 19.747 1.00 88.75 363 LEU A O 1
ATOM 2826 N N . ASN A 1 364 ? -21.023 -8.632 20.670 1.00 89.19 364 ASN A N 1
ATOM 2827 C CA . ASN A 1 364 ? -21.123 -7.371 19.933 1.00 89.19 364 ASN A CA 1
ATOM 2828 C C . ASN A 1 364 ? -20.024 -6.394 20.360 1.00 89.19 364 ASN A C 1
ATOM 2830 O O . ASN A 1 364 ? -19.387 -5.796 19.503 1.00 89.19 364 ASN A O 1
ATOM 2834 N N . GLN A 1 365 ? -19.748 -6.288 21.663 1.00 91.12 365 GLN A N 1
ATOM 2835 C CA . GLN A 1 365 ? -18.650 -5.460 22.169 1.00 91.12 365 GLN A CA 1
ATOM 2836 C C . GLN A 1 365 ? -17.292 -5.970 21.679 1.00 91.12 365 GLN A C 1
ATOM 2838 O O . GLN A 1 365 ? -16.471 -5.176 21.246 1.00 91.12 365 GLN A O 1
ATOM 2843 N N . VAL A 1 366 ? -17.067 -7.287 21.664 1.00 91.50 366 VAL A N 1
ATOM 2844 C CA . VAL A 1 366 ? -15.848 -7.876 21.083 1.00 91.50 366 VAL A CA 1
ATOM 2845 C C . VAL A 1 366 ? -15.717 -7.519 19.599 1.00 91.50 366 VAL A C 1
ATOM 2847 O O . VAL A 1 366 ? -14.616 -7.233 19.139 1.00 91.50 366 VAL A O 1
ATOM 2850 N N . ASN A 1 367 ? -16.821 -7.502 18.847 1.00 91.56 367 ASN A N 1
ATOM 2851 C CA . ASN A 1 367 ? -16.797 -7.074 17.451 1.00 91.56 367 ASN A CA 1
ATOM 2852 C C . ASN A 1 367 ? -16.440 -5.585 17.310 1.00 91.56 367 ASN A C 1
ATOM 2854 O O . ASN A 1 367 ? -15.579 -5.260 16.499 1.00 91.56 367 ASN A O 1
ATOM 2858 N N . GLN A 1 368 ? -17.020 -4.707 18.136 1.00 92.44 368 GLN A N 1
ATOM 2859 C CA . GLN A 1 368 ? -16.679 -3.278 18.120 1.00 92.44 368 GLN A CA 1
ATOM 2860 C C . GLN A 1 368 ? -15.222 -3.022 18.477 1.00 92.44 368 GLN A C 1
ATOM 2862 O O . GLN A 1 368 ? -14.546 -2.269 17.791 1.00 92.44 368 GLN A O 1
ATOM 2867 N N . VAL A 1 369 ? -14.691 -3.734 19.469 1.00 92.75 369 VAL A N 1
ATOM 2868 C CA . VAL A 1 369 ? -13.272 -3.658 19.826 1.00 92.75 369 VAL A CA 1
ATOM 2869 C C . VAL A 1 369 ? -12.364 -3.992 18.641 1.00 92.75 369 VAL A C 1
ATOM 2871 O O . VAL A 1 369 ? -11.329 -3.352 18.463 1.00 92.75 369 VAL A O 1
ATOM 2874 N N . ARG A 1 370 ? -12.727 -4.977 17.808 1.00 94.38 370 ARG A N 1
ATOM 2875 C CA . ARG A 1 370 ? -11.948 -5.321 16.605 1.00 94.38 370 ARG A CA 1
ATOM 2876 C C . ARG A 1 370 ? -12.006 -4.217 15.552 1.00 94.38 370 ARG A C 1
ATOM 2878 O O . ARG A 1 370 ? -10.981 -3.920 14.940 1.00 94.38 370 ARG A O 1
ATOM 2885 N N . ILE A 1 371 ? -13.180 -3.616 15.361 1.00 95.56 371 ILE A N 1
ATOM 2886 C CA . ILE A 1 371 ? -13.390 -2.509 14.420 1.00 95.56 371 ILE A CA 1
ATOM 2887 C C . ILE A 1 371 ? -12.601 -1.276 14.874 1.00 95.56 371 ILE A C 1
ATOM 2889 O O . ILE A 1 371 ? -11.814 -0.749 14.092 1.00 95.56 371 ILE A O 1
ATOM 2893 N N . ASP A 1 372 ? -12.709 -0.892 16.146 1.00 96.31 372 ASP A N 1
ATOM 2894 C CA . ASP A 1 372 ? -11.930 0.201 16.735 1.00 96.31 372 ASP A CA 1
ATOM 2895 C C . ASP A 1 372 ? -10.426 -0.067 16.611 1.00 96.31 372 ASP A C 1
ATOM 2897 O O . ASP A 1 372 ? -9.684 0.798 16.162 1.00 96.31 372 ASP A O 1
ATOM 2901 N N . THR A 1 373 ? -9.964 -1.283 16.925 1.00 94.88 373 THR A N 1
ATOM 2902 C CA . THR A 1 373 ? -8.543 -1.649 16.772 1.00 94.88 373 THR A CA 1
ATOM 2903 C C . THR A 1 373 ? -8.076 -1.497 15.325 1.00 94.88 373 THR A C 1
ATOM 2905 O O . THR A 1 373 ? -6.981 -0.995 15.087 1.00 94.88 373 THR A O 1
ATOM 2908 N N . THR A 1 374 ? -8.906 -1.893 14.357 1.00 96.00 374 THR A N 1
ATOM 2909 C CA . THR A 1 374 ? -8.608 -1.718 12.927 1.00 96.00 374 THR A CA 1
ATOM 2910 C C . THR A 1 374 ? -8.485 -0.236 12.581 1.00 96.00 374 THR A C 1
ATOM 2912 O O . THR A 1 374 ? -7.515 0.163 11.942 1.00 96.00 374 THR A O 1
ATOM 2915 N N . LEU A 1 375 ? -9.408 0.599 13.069 1.00 96.38 375 LEU A N 1
ATOM 2916 C CA . LEU A 1 375 ? -9.350 2.046 12.884 1.00 96.38 375 LEU A CA 1
ATOM 2917 C C . LEU A 1 375 ? -8.075 2.654 13.484 1.00 96.38 375 LEU A C 1
ATOM 2919 O O . LEU A 1 375 ? -7.421 3.457 12.826 1.00 96.38 375 LEU A O 1
ATOM 2923 N N . LEU A 1 376 ? -7.683 2.262 14.699 1.00 95.69 376 LEU A N 1
ATOM 2924 C CA . LEU A 1 376 ? -6.459 2.766 15.335 1.00 95.69 376 LEU A CA 1
ATOM 2925 C C . LEU A 1 376 ? -5.200 2.440 14.521 1.00 95.69 376 LEU A C 1
ATOM 2927 O O . LEU A 1 376 ? -4.257 3.228 14.515 1.00 95.69 376 LEU A O 1
ATOM 2931 N N . ILE A 1 377 ? -5.181 1.299 13.825 1.00 94.62 377 ILE A N 1
ATOM 2932 C CA . ILE A 1 377 ? -4.076 0.950 12.926 1.00 94.62 377 ILE A CA 1
ATOM 2933 C C . ILE A 1 377 ? -4.137 1.795 11.646 1.00 94.62 377 ILE A C 1
ATOM 2935 O O . ILE A 1 377 ? -3.103 2.286 11.211 1.00 94.62 377 ILE A O 1
ATOM 2939 N N . ILE A 1 378 ? -5.329 2.060 11.099 1.00 95.75 378 ILE A N 1
ATOM 2940 C CA . ILE A 1 378 ? -5.513 2.980 9.961 1.00 95.75 378 ILE A CA 1
ATOM 2941 C C . ILE A 1 378 ? -4.980 4.387 10.298 1.00 95.75 378 ILE A C 1
ATOM 2943 O O . ILE A 1 378 ? -4.271 4.971 9.479 1.00 95.75 378 ILE A O 1
ATOM 2947 N N . LEU A 1 379 ? -5.241 4.910 11.505 1.00 95.62 379 LEU A N 1
ATOM 2948 C CA . LEU A 1 379 ? -4.717 6.211 11.968 1.00 95.62 379 LEU A CA 1
ATOM 2949 C C . LEU A 1 379 ? -3.184 6.256 12.074 1.00 95.62 379 LEU A C 1
ATOM 2951 O O . LEU A 1 379 ? -2.592 7.337 12.061 1.00 95.62 379 LEU A O 1
ATOM 2955 N N . ASN A 1 380 ? -2.533 5.095 12.162 1.00 93.88 380 ASN A N 1
ATOM 2956 C CA . ASN A 1 380 ? -1.079 4.985 12.191 1.00 93.88 380 ASN A CA 1
ATOM 2957 C C . ASN A 1 380 ? -0.418 5.132 10.807 1.00 93.88 380 ASN A C 1
ATOM 2959 O O . ASN A 1 380 ? 0.801 5.018 10.704 1.00 93.88 380 ASN A O 1
ATOM 2963 N N . GLY A 1 381 ? -1.207 5.411 9.769 1.00 92.81 381 GLY A N 1
ATOM 2964 C CA . GLY A 1 381 ? -0.751 5.499 8.387 1.00 92.81 381 GLY A CA 1
ATOM 2965 C C . GLY A 1 381 ? -0.946 4.178 7.652 1.00 92.81 381 GLY A C 1
ATOM 2966 O O . GLY A 1 381 ? -0.780 3.097 8.215 1.00 92.81 381 GLY A O 1
ATOM 2967 N N . ASN A 1 382 ? -1.359 4.272 6.393 1.00 93.94 382 ASN A N 1
ATOM 2968 C CA . ASN A 1 382 ? -1.653 3.132 5.526 1.00 93.94 382 ASN A CA 1
ATOM 2969 C C . ASN A 1 382 ? -1.559 3.552 4.050 1.00 93.94 382 ASN A C 1
ATOM 2971 O O . ASN A 1 382 ? -1.185 4.678 3.731 1.00 93.94 382 ASN A O 1
ATOM 2975 N N . ASP A 1 383 ? -1.905 2.653 3.128 1.00 92.56 383 ASP A N 1
ATOM 2976 C CA . ASP A 1 383 ? -1.850 2.870 1.671 1.00 92.56 383 ASP A CA 1
ATOM 2977 C C . ASP A 1 383 ? -2.708 3.999 1.108 1.00 92.56 383 ASP A C 1
ATOM 2979 O O . ASP A 1 383 ? -2.486 4.415 -0.026 1.00 92.56 383 ASP A O 1
ATOM 2983 N N . TYR A 1 384 ? -3.623 4.536 1.902 1.00 95.00 384 TYR A N 1
ATOM 2984 C CA . TYR A 1 384 ? -4.604 5.513 1.455 1.00 95.00 384 TYR A CA 1
ATOM 2985 C C . TYR A 1 384 ? -4.512 6.838 2.209 1.00 95.00 384 TYR A C 1
ATOM 2987 O O . TYR A 1 384 ? -5.045 7.842 1.738 1.00 95.00 384 TYR A O 1
ATOM 2995 N N . LEU A 1 385 ? -3.902 6.844 3.398 1.00 95.81 385 LEU A N 1
ATOM 2996 C CA . LEU A 1 385 ? -3.866 8.003 4.284 1.00 95.81 385 LEU A CA 1
ATOM 2997 C C . LEU A 1 385 ? -2.520 8.121 4.999 1.00 95.81 385 LEU A C 1
ATOM 2999 O O . LEU A 1 385 ? -2.028 7.117 5.530 1.00 95.81 385 LEU A O 1
ATOM 3003 N N . PRO A 1 386 ? -1.987 9.349 5.128 1.00 93.75 386 PRO A N 1
ATOM 3004 C CA . PRO A 1 386 ? -0.864 9.599 6.014 1.00 93.75 386 PRO A CA 1
ATOM 3005 C C . PRO A 1 386 ? -1.254 9.332 7.474 1.00 93.75 386 PRO A C 1
ATOM 3007 O O . PRO A 1 386 ? -2.422 9.426 7.868 1.00 93.75 386 PRO A O 1
ATOM 3010 N N . LYS A 1 387 ? -0.259 9.010 8.295 1.00 93.88 387 LYS A N 1
ATOM 3011 C CA . LYS A 1 387 ? -0.391 8.890 9.752 1.00 93.88 387 LYS A CA 1
ATOM 3012 C C . LYS A 1 387 ? -0.860 10.210 10.368 1.00 93.88 387 LYS A C 1
ATOM 3014 O O . LYS A 1 387 ? -0.502 11.262 9.865 1.00 93.88 387 LYS A O 1
ATOM 3019 N N . VAL A 1 388 ? -1.630 10.173 11.460 1.00 94.75 388 VAL A N 1
ATOM 3020 C CA . VAL A 1 388 ? -2.042 11.394 12.184 1.00 94.75 388 VAL A CA 1
ATOM 3021 C C . VAL A 1 388 ? -0.817 12.168 12.694 1.00 94.75 388 VAL A C 1
ATOM 3023 O O . VAL A 1 388 ? -0.032 11.661 13.503 1.00 94.75 388 VAL A O 1
ATOM 3026 N N . ARG A 1 389 ? -0.686 13.427 12.262 1.00 92.50 389 ARG A N 1
ATOM 3027 C CA . ARG A 1 389 ? 0.447 14.305 12.587 1.00 92.50 389 ARG A CA 1
ATOM 3028 C C . ARG A 1 389 ? 0.494 14.633 14.076 1.00 92.50 389 ARG A C 1
ATOM 3030 O O . ARG A 1 389 ? -0.523 14.916 14.696 1.00 92.50 389 ARG A O 1
ATOM 3037 N N . GLY A 1 390 ? 1.699 14.663 14.641 1.00 87.56 390 GLY A N 1
ATOM 3038 C CA . GLY A 1 390 ? 1.929 14.962 16.061 1.00 87.56 390 GLY A CA 1
ATOM 3039 C C . GLY A 1 390 ? 1.914 13.726 16.968 1.00 87.56 390 GLY A C 1
ATOM 3040 O O . GLY A 1 390 ? 2.311 13.808 18.127 1.00 87.56 390 GLY A O 1
ATOM 3041 N N . CYS A 1 391 ? 1.551 12.548 16.452 1.00 85.25 391 CYS A N 1
ATOM 3042 C CA . CYS A 1 391 ? 1.561 11.295 17.209 1.00 85.25 391 CYS A CA 1
ATOM 3043 C C . CYS A 1 391 ? 2.851 10.496 16.947 1.00 85.25 391 CYS A C 1
ATOM 3045 O O . CYS A 1 391 ? 2.854 9.485 16.243 1.00 85.25 391 CYS A O 1
ATOM 3047 N N . ARG A 1 392 ? 3.985 10.949 17.506 1.00 72.81 392 ARG A N 1
ATOM 3048 C CA . ARG A 1 392 ? 5.324 10.414 17.170 1.00 72.81 392 ARG A CA 1
ATOM 3049 C C . ARG A 1 392 ? 5.477 8.898 17.412 1.00 72.81 392 ARG A C 1
ATOM 3051 O O . ARG A 1 392 ? 6.041 8.223 16.560 1.00 72.81 392 ARG A O 1
ATOM 3058 N N . ALA A 1 393 ? 4.909 8.335 18.486 1.00 70.12 393 ALA A N 1
ATOM 3059 C CA . ALA A 1 393 ? 5.053 6.904 18.818 1.00 70.12 393 ALA A CA 1
ATOM 3060 C C . ALA A 1 393 ? 4.076 5.957 18.085 1.00 70.12 393 ALA A C 1
ATOM 3062 O O . ALA A 1 393 ? 4.011 4.768 18.396 1.00 70.12 393 ALA A O 1
ATOM 3063 N N . GLY A 1 394 ? 3.294 6.464 17.127 1.00 82.88 394 GLY A N 1
ATOM 3064 C CA . GLY A 1 394 ? 2.403 5.637 16.316 1.00 82.88 394 GLY A CA 1
ATOM 3065 C C . GLY A 1 394 ? 1.373 4.860 17.139 1.00 82.88 394 GLY A C 1
ATOM 3066 O O . GLY A 1 394 ? 0.784 5.412 18.070 1.00 82.88 394 GLY A O 1
ATOM 3067 N N . PHE A 1 395 ? 1.167 3.574 16.837 1.00 86.38 395 PHE A N 1
ATOM 3068 C CA . PHE A 1 395 ? 0.190 2.721 17.531 1.00 86.38 395 PHE A CA 1
ATOM 3069 C C . PHE A 1 395 ? 0.357 2.702 19.060 1.00 86.38 395 PHE A C 1
ATOM 3071 O O . PHE A 1 395 ? -0.640 2.713 19.785 1.00 86.38 395 PHE A O 1
ATOM 3078 N N . ASP A 1 396 ? 1.595 2.777 19.558 1.00 86.75 396 ASP A N 1
ATOM 3079 C CA . ASP A 1 396 ? 1.890 2.816 20.994 1.00 86.75 396 ASP A CA 1
ATOM 3080 C C . ASP A 1 396 ? 1.430 4.112 21.678 1.00 86.75 396 ASP A C 1
ATOM 3082 O O . ASP A 1 396 ? 1.256 4.128 22.895 1.00 86.75 396 ASP A O 1
ATOM 3086 N N . SER A 1 397 ? 1.179 5.182 20.916 1.00 87.56 397 SER A N 1
ATOM 3087 C CA . SER A 1 397 ? 0.539 6.399 21.436 1.00 87.56 397 SER A CA 1
ATOM 3088 C C . SER A 1 397 ? -0.986 6.308 21.437 1.00 87.56 397 SER A C 1
ATOM 3090 O O . SER A 1 397 ? -1.627 6.712 22.407 1.00 87.56 397 SER A O 1
ATOM 3092 N N . PHE A 1 398 ? -1.574 5.733 20.385 1.00 90.06 398 PHE A N 1
ATOM 3093 C CA . PHE A 1 398 ? -3.026 5.655 20.216 1.00 90.06 398 PHE A CA 1
ATOM 3094 C C . PHE A 1 398 ? -3.666 4.668 21.188 1.00 90.06 398 PHE A C 1
ATOM 3096 O O . PHE A 1 398 ? -4.669 4.959 21.843 1.00 90.06 398 PHE A O 1
ATOM 3103 N N . PHE A 1 399 ? -3.086 3.475 21.277 1.00 93.25 399 PHE A N 1
ATOM 3104 C CA . PHE A 1 399 ? -3.750 2.341 21.894 1.00 93.25 399 PHE A CA 1
ATOM 3105 C C . PHE A 1 399 ? -3.929 2.470 23.416 1.00 93.25 399 PHE A C 1
ATOM 3107 O O . PHE A 1 399 ? -5.033 2.197 23.890 1.00 93.25 399 PHE A O 1
ATOM 3114 N N . PRO A 1 400 ? -2.943 2.941 24.210 1.00 93.44 400 PRO A N 1
ATOM 3115 C CA . PRO A 1 400 ? -3.147 3.158 25.643 1.00 93.44 400 PRO A CA 1
ATOM 3116 C C . PRO A 1 400 ? -4.244 4.184 25.943 1.00 93.44 400 PRO A C 1
ATOM 3118 O O . PRO A 1 400 ? -5.091 3.934 26.798 1.00 93.44 400 PRO A O 1
ATOM 3121 N N . VAL A 1 401 ? -4.271 5.296 25.196 1.00 95.31 401 VAL A N 1
ATOM 3122 C CA . VAL A 1 401 ? -5.290 6.349 25.342 1.00 95.31 401 VAL A CA 1
ATOM 3123 C C . VAL A 1 401 ? -6.681 5.792 25.057 1.00 95.31 401 VAL A C 1
ATOM 3125 O O . VAL A 1 401 ? -7.607 5.995 25.843 1.00 95.31 401 VAL A O 1
ATOM 3128 N N . TYR A 1 402 ? -6.818 5.021 23.976 1.00 96.44 402 TYR A N 1
ATOM 3129 C CA . TYR A 1 402 ? -8.061 4.328 23.654 1.00 96.44 402 TYR A CA 1
ATOM 3130 C C . TYR A 1 402 ? -8.489 3.359 24.766 1.00 96.44 402 TYR A C 1
ATOM 3132 O O . TYR A 1 402 ? -9.640 3.396 25.201 1.00 96.44 402 TYR A O 1
ATOM 3140 N N . LEU A 1 403 ? -7.575 2.508 25.250 1.00 94.50 403 LEU A N 1
ATOM 3141 C CA . LEU A 1 403 ? -7.873 1.517 26.287 1.00 94.50 403 LEU A CA 1
ATOM 3142 C C . LEU A 1 403 ? -8.383 2.169 27.574 1.00 94.50 403 LEU A C 1
ATOM 3144 O O . LEU A 1 403 ? -9.339 1.669 28.172 1.00 94.50 403 LEU A O 1
ATOM 3148 N N . ASP A 1 404 ? -7.743 3.251 28.014 1.00 93.81 404 ASP A N 1
ATOM 3149 C CA . ASP A 1 404 ? -8.118 3.953 29.240 1.00 93.81 404 ASP A CA 1
ATOM 3150 C C . ASP A 1 404 ? -9.475 4.654 29.090 1.00 93.81 404 ASP A C 1
ATOM 3152 O O . ASP A 1 404 ? -10.326 4.550 29.983 1.00 93.81 404 ASP A O 1
ATOM 3156 N N . LEU A 1 405 ? -9.728 5.278 27.935 1.00 94.75 405 LEU A N 1
ATOM 3157 C CA . LEU A 1 405 ? -11.003 5.932 27.645 1.00 94.75 405 LEU A CA 1
ATOM 3158 C C . LEU A 1 405 ? -12.155 4.921 27.541 1.00 94.75 405 LEU A C 1
ATOM 3160 O O . LEU A 1 405 ? -13.175 5.086 28.213 1.00 94.75 405 LEU A O 1
ATOM 3164 N N . ALA A 1 406 ? -11.970 3.837 26.780 1.00 93.62 406 ALA A N 1
ATOM 3165 C CA . ALA A 1 406 ? -12.964 2.776 26.618 1.00 93.62 406 ALA A CA 1
ATOM 3166 C C . ALA A 1 406 ? -13.342 2.142 27.969 1.00 93.62 406 ALA A C 1
ATOM 3168 O O . ALA A 1 406 ? -14.523 1.945 28.262 1.00 93.62 406 ALA A O 1
ATOM 3169 N N . LYS A 1 407 ? -12.357 1.880 28.841 1.00 91.62 407 LYS A N 1
ATOM 3170 C CA . LYS A 1 407 ? -12.595 1.390 30.212 1.00 91.62 407 LYS A CA 1
ATOM 3171 C C . LYS A 1 407 ? -13.412 2.368 31.042 1.00 91.62 407 LYS A C 1
ATOM 3173 O O . LYS A 1 407 ? -14.395 1.966 31.658 1.00 91.62 407 LYS A O 1
ATOM 3178 N N . SER A 1 408 ? -13.001 3.635 31.056 1.00 92.12 408 SER A N 1
ATOM 3179 C CA . SER A 1 408 ? -13.670 4.686 31.825 1.00 92.12 408 SER A CA 1
ATOM 3180 C C . SER A 1 408 ? -15.143 4.824 31.424 1.00 92.12 408 SER A C 1
ATOM 3182 O O . SER A 1 408 ? -16.031 4.835 32.277 1.00 92.12 408 SER A O 1
ATOM 3184 N N . TRP A 1 409 ? -15.423 4.825 30.120 1.00 92.69 409 TRP A N 1
ATOM 3185 C CA . TRP A 1 409 ? -16.780 4.961 29.589 1.00 92.69 409 TRP A CA 1
ATOM 3186 C C . TRP A 1 409 ? -17.669 3.762 29.907 1.00 92.69 409 TRP A C 1
ATOM 3188 O O . TRP A 1 409 ? -18.822 3.933 30.310 1.00 92.69 409 TRP A O 1
ATOM 3198 N N . MET A 1 410 ? -17.128 2.549 29.786 1.00 89.00 410 MET A N 1
ATOM 3199 C CA . MET A 1 410 ? -17.862 1.337 30.142 1.00 89.00 410 MET A CA 1
ATOM 3200 C C . MET A 1 410 ? -18.167 1.237 31.639 1.00 89.00 410 MET A C 1
ATOM 3202 O O . MET A 1 410 ? -19.194 0.656 31.994 1.00 89.00 410 MET A O 1
ATOM 3206 N N . ASP A 1 411 ? -17.291 1.757 32.501 1.00 87.88 411 ASP A N 1
ATOM 3207 C CA . ASP A 1 411 ? -17.488 1.759 33.953 1.00 87.88 411 ASP A CA 1
ATOM 3208 C C . ASP A 1 411 ? -18.464 2.860 34.407 1.00 87.88 411 ASP A C 1
ATOM 3210 O O . ASP A 1 411 ? -19.179 2.673 35.392 1.00 87.88 411 ASP A O 1
ATOM 3214 N N . GLY A 1 412 ? -18.510 3.996 33.699 1.00 86.81 412 GLY A N 1
ATOM 3215 C CA . GLY A 1 412 ? -19.306 5.168 34.075 1.00 86.81 412 GLY A CA 1
ATOM 3216 C C . GLY A 1 412 ? -20.796 5.101 33.719 1.00 86.81 412 GLY A C 1
ATOM 3217 O O . GLY A 1 412 ? -21.613 5.709 34.411 1.00 86.81 412 GLY A O 1
ATOM 3218 N N . ARG A 1 413 ? -21.191 4.367 32.668 1.00 77.31 413 ARG A N 1
ATOM 3219 C CA . ARG A 1 413 ? -22.605 4.261 32.260 1.00 77.31 413 ARG A CA 1
ATOM 3220 C C . ARG A 1 413 ? -23.284 3.070 32.933 1.00 77.31 413 ARG A C 1
ATOM 3222 O O . ARG A 1 413 ? -22.910 1.917 32.720 1.00 77.31 413 ARG A O 1
ATOM 3229 N N . GLY A 1 414 ? -24.318 3.342 33.727 1.00 67.25 414 GLY A N 1
ATOM 3230 C CA . GLY A 1 414 ? -25.137 2.323 34.383 1.00 67.25 414 GLY A CA 1
ATOM 3231 C C . GLY A 1 414 ? -25.851 1.410 33.382 1.00 67.25 414 GLY A C 1
ATOM 3232 O O . GLY A 1 414 ? -26.969 1.696 32.982 1.00 67.25 414 GLY A O 1
ATOM 3233 N N . GLY A 1 415 ? -25.208 0.307 32.992 1.00 63.97 415 GLY A N 1
ATOM 3234 C CA . GLY A 1 415 ? -25.793 -0.912 32.412 1.00 63.97 415 GLY A CA 1
ATOM 3235 C C . GLY A 1 415 ? -26.429 -0.845 31.015 1.00 63.97 415 GLY A C 1
ATOM 3236 O O . GLY A 1 415 ? -26.189 -1.760 30.231 1.00 63.97 415 GLY A O 1
ATOM 3237 N N . ASN A 1 416 ? -27.216 0.185 30.689 1.00 66.00 416 ASN A N 1
ATOM 3238 C CA . ASN A 1 416 ? -28.159 0.131 29.564 1.00 66.00 416 ASN A CA 1
ATOM 3239 C C . ASN A 1 416 ? -27.670 0.801 28.263 1.00 66.00 416 ASN A C 1
ATOM 3241 O O . ASN A 1 416 ? -28.006 0.299 27.196 1.00 66.00 416 ASN A O 1
ATOM 3245 N N . ASP A 1 417 ? -26.813 1.828 28.313 1.00 66.38 417 ASP A N 1
ATOM 3246 C CA . ASP A 1 417 ? -26.318 2.525 27.106 1.00 66.38 417 ASP A CA 1
ATOM 3247 C C . ASP A 1 417 ? -24.900 2.082 26.713 1.00 66.38 417 ASP A C 1
ATOM 3249 O O . ASP A 1 417 ? -23.947 2.865 26.728 1.00 66.38 417 ASP A O 1
ATOM 3253 N N . SER A 1 418 ? -24.729 0.795 26.391 1.00 69.50 418 SER A N 1
ATOM 3254 C CA . SER A 1 418 ? -23.401 0.260 26.047 1.00 69.50 418 SER A CA 1
ATOM 3255 C C . SER A 1 418 ? -22.911 0.637 24.647 1.00 69.50 418 SER A C 1
ATOM 3257 O O . SER A 1 418 ? -21.717 0.519 24.383 1.00 69.50 418 SER A O 1
ATOM 3259 N N . GLU A 1 419 ? -23.809 1.036 23.741 1.00 72.31 419 GLU A N 1
ATOM 3260 C CA . GLU A 1 419 ? -23.459 1.308 22.337 1.00 72.31 419 GLU A CA 1
ATOM 3261 C C . GLU A 1 419 ? -22.592 2.565 22.183 1.00 72.31 419 GLU A C 1
ATOM 3263 O O . GLU A 1 419 ? -21.745 2.624 21.306 1.00 72.31 419 GLU A O 1
ATOM 3268 N N . ASP A 1 420 ? -22.671 3.535 23.089 1.00 84.31 420 ASP A N 1
ATOM 3269 C CA . ASP A 1 420 ? -21.865 4.758 22.974 1.00 84.31 420 ASP A CA 1
ATOM 3270 C C . ASP A 1 420 ? -20.452 4.627 23.573 1.00 84.31 420 ASP A C 1
ATOM 3272 O O . ASP A 1 420 ? -19.769 5.631 23.733 1.00 84.31 420 ASP A O 1
ATOM 3276 N N . SER A 1 421 ? -20.000 3.428 23.954 1.00 91.62 421 SER A N 1
ATOM 3277 C CA . SER A 1 421 ? -18.704 3.239 24.642 1.00 91.62 421 SER A CA 1
ATOM 3278 C C . SER A 1 421 ? -17.509 3.010 23.707 1.00 91.62 421 SER A C 1
ATOM 3280 O O . SER A 1 421 ? -16.413 2.736 24.192 1.00 91.62 421 SER A O 1
ATOM 3282 N N . PHE A 1 422 ? -17.723 3.084 22.394 1.00 94.88 422 PHE A N 1
ATOM 3283 C CA . PHE A 1 422 ? -16.733 2.772 21.363 1.00 94.88 422 PHE A CA 1
ATOM 3284 C C . PHE A 1 422 ? -16.552 3.943 20.402 1.00 94.88 422 PHE A C 1
ATOM 3286 O O . PHE A 1 422 ? -17.417 4.824 20.308 1.00 94.88 422 PHE A O 1
ATOM 3293 N N . LEU A 1 423 ? -15.420 3.938 19.699 1.00 96.56 423 LEU A N 1
ATOM 3294 C CA . LEU A 1 423 ? -15.076 4.969 18.726 1.00 96.56 423 LEU A CA 1
ATOM 3295 C C . LEU A 1 423 ? -15.943 4.836 17.469 1.00 96.56 423 LEU A C 1
ATOM 3297 O O . LEU A 1 423 ? -16.459 5.836 16.967 1.00 96.56 423 LEU A O 1
ATOM 3301 N N . ILE A 1 424 ? -16.150 3.601 17.011 1.00 96.38 424 ILE A N 1
ATOM 3302 C CA . ILE A 1 424 ? -17.022 3.253 15.894 1.00 96.38 424 ILE A CA 1
ATOM 3303 C C . ILE A 1 424 ? -18.230 2.459 16.369 1.00 96.38 424 ILE A C 1
ATOM 3305 O O . ILE A 1 424 ? -18.146 1.543 17.186 1.00 96.38 424 ILE A O 1
ATOM 3309 N N . ASN A 1 425 ? -19.370 2.794 15.776 1.00 94.19 425 ASN A N 1
ATOM 3310 C CA . ASN A 1 425 ? -20.628 2.106 15.937 1.00 94.19 425 ASN A CA 1
ATOM 3311 C C . ASN A 1 425 ? -21.165 1.610 14.601 1.00 94.19 425 ASN A C 1
ATOM 3313 O O . ASN A 1 425 ? -21.017 2.261 13.572 1.00 94.19 425 ASN A O 1
ATOM 3317 N N . LEU A 1 426 ? -21.815 0.450 14.646 1.00 91.19 426 LEU A N 1
ATOM 3318 C CA . LEU A 1 426 ? -22.633 -0.039 13.548 1.00 91.19 426 LEU A CA 1
ATOM 3319 C C . LEU A 1 426 ? -24.076 0.212 13.956 1.00 91.19 426 LEU A C 1
ATOM 3321 O O . LEU A 1 426 ? -24.499 -0.238 15.023 1.00 91.19 426 LEU A O 1
ATOM 3325 N N . ASP A 1 427 ? -24.813 0.962 13.147 1.00 89.19 427 ASP A N 1
ATOM 3326 C CA . ASP A 1 427 ? -26.229 1.186 13.406 1.00 89.19 427 ASP A CA 1
ATOM 3327 C C . ASP A 1 427 ? -27.050 -0.103 13.165 1.00 89.19 427 ASP A C 1
ATOM 3329 O O . ASP A 1 427 ? -26.535 -1.169 12.810 1.00 89.19 427 ASP A O 1
ATOM 3333 N N . ARG A 1 428 ? -28.375 -0.025 13.330 1.00 86.31 428 ARG A N 1
ATOM 3334 C CA . ARG A 1 428 ? -29.269 -1.176 13.095 1.00 86.31 428 ARG A CA 1
ATOM 3335 C C . ARG A 1 428 ? -29.283 -1.652 11.637 1.00 86.31 428 ARG A C 1
ATOM 3337 O O . ARG A 1 428 ? -29.683 -2.788 11.377 1.00 86.31 428 ARG A O 1
ATOM 3344 N N . ASN A 1 429 ? -28.872 -0.802 10.701 1.00 84.38 429 ASN A N 1
ATOM 3345 C CA . ASN A 1 429 ? -28.754 -1.108 9.280 1.00 84.38 429 ASN A CA 1
ATOM 3346 C C . ASN A 1 429 ? -27.371 -1.669 8.914 1.00 84.38 429 ASN A C 1
ATOM 3348 O O . ASN A 1 429 ? -27.197 -2.140 7.789 1.00 84.38 429 ASN A O 1
ATOM 3352 N N . GLY A 1 430 ? -26.422 -1.665 9.856 1.00 86.00 430 GLY A N 1
ATOM 3353 C CA . GLY A 1 430 ? -25.026 -2.012 9.626 1.00 86.00 430 GLY A CA 1
ATOM 3354 C C . GLY A 1 430 ? -24.215 -0.884 8.986 1.00 86.00 430 GLY A C 1
ATOM 3355 O O . GLY A 1 430 ? -23.136 -1.163 8.476 1.00 86.00 430 GLY A O 1
ATOM 3356 N N . GLU A 1 431 ? -24.726 0.350 8.983 1.00 89.56 431 GLU A N 1
ATOM 3357 C CA . GLU A 1 431 ? -23.994 1.536 8.543 1.00 89.56 431 GLU A CA 1
ATOM 3358 C C . GLU A 1 431 ? -22.972 1.939 9.606 1.00 89.56 431 GLU A C 1
ATOM 3360 O O . GLU A 1 431 ? -23.252 1.940 10.810 1.00 89.56 431 GLU A O 1
ATOM 3365 N N . LEU A 1 432 ? -21.772 2.267 9.138 1.00 94.50 432 LEU A N 1
ATOM 3366 C CA . LEU A 1 432 ? -20.649 2.634 9.974 1.00 94.50 432 LEU A CA 1
ATOM 3367 C C . LEU A 1 432 ? -20.741 4.104 10.384 1.00 94.50 432 LEU A C 1
ATOM 3369 O O . LEU A 1 432 ? -20.833 5.002 9.549 1.00 94.50 432 LEU A O 1
ATOM 3373 N N . GLN A 1 433 ? -20.700 4.347 11.689 1.00 96.88 433 GLN A N 1
ATOM 3374 C CA . GLN A 1 433 ? -20.828 5.673 12.274 1.00 96.88 433 GLN A CA 1
ATOM 3375 C C . GLN A 1 433 ? -19.742 5.898 13.323 1.00 96.88 433 GLN A C 1
ATOM 3377 O O . GLN A 1 433 ? -19.580 5.100 14.244 1.00 96.88 433 GLN A O 1
ATOM 3382 N N . MET A 1 434 ? -19.023 7.010 13.225 1.00 97.94 434 MET A N 1
ATOM 3383 C CA . MET A 1 434 ? -18.116 7.457 14.275 1.00 97.94 434 MET A CA 1
ATOM 3384 C C . MET A 1 434 ? -18.906 8.128 15.397 1.00 97.94 434 MET A C 1
ATOM 3386 O O . MET A 1 434 ? -19.760 8.981 15.151 1.00 97.94 434 MET A O 1
ATOM 3390 N N . ASN A 1 435 ? -18.609 7.750 16.637 1.00 97.56 435 ASN A N 1
ATOM 3391 C CA . ASN A 1 435 ? -19.144 8.378 17.838 1.00 97.56 435 ASN A CA 1
ATOM 3392 C C . ASN A 1 435 ? -18.389 9.683 18.115 1.00 97.56 435 ASN A C 1
ATOM 3394 O O . ASN A 1 435 ? -17.261 9.655 18.609 1.00 97.56 435 ASN A O 1
ATOM 3398 N N . VAL A 1 436 ? -19.018 10.819 17.807 1.00 97.62 436 VAL A N 1
ATOM 3399 C CA . VAL A 1 436 ? -18.379 12.146 17.840 1.00 97.62 436 VAL A CA 1
ATOM 3400 C C . VAL A 1 436 ? -17.832 12.460 19.231 1.00 97.62 436 VAL A C 1
ATOM 3402 O O . VAL A 1 436 ? -16.679 12.860 19.363 1.00 97.62 436 VAL A O 1
ATOM 3405 N N . ARG A 1 437 ? -18.610 12.193 20.287 1.00 97.06 437 ARG A N 1
ATOM 3406 C CA . ARG A 1 437 ? -18.189 12.467 21.669 1.00 97.06 437 ARG A CA 1
ATOM 3407 C C . ARG A 1 437 ? -17.004 11.616 22.095 1.00 97.06 437 ARG A C 1
ATOM 3409 O O . ARG A 1 437 ? -16.093 12.119 22.751 1.00 97.06 437 ARG A O 1
ATOM 3416 N N . PHE A 1 438 ? -17.017 10.327 21.762 1.00 97.19 438 PHE A N 1
ATOM 3417 C CA . PHE A 1 438 ? -15.903 9.444 22.103 1.00 97.19 438 PHE A CA 1
ATOM 3418 C C . PHE A 1 438 ? -14.644 9.850 21.331 1.00 97.19 438 PHE A C 1
ATOM 3420 O O . PHE A 1 438 ? -13.583 10.001 21.932 1.00 97.19 438 PHE A O 1
ATOM 3427 N N . ALA A 1 439 ? -14.777 10.094 20.023 1.00 98.00 439 ALA A N 1
ATOM 3428 C CA . ALA A 1 439 ? -13.688 10.537 19.160 1.00 98.00 439 ALA A CA 1
ATOM 3429 C C . ALA A 1 439 ? -13.063 11.846 19.655 1.00 98.00 439 ALA A C 1
ATOM 3431 O O . ALA A 1 439 ? -11.847 11.925 19.794 1.00 98.00 439 ALA A O 1
ATOM 3432 N N . MET A 1 440 ? -13.881 12.839 20.006 1.00 98.00 440 MET A N 1
ATOM 3433 C CA . MET A 1 440 ? -13.411 14.122 20.527 1.00 98.00 440 MET A CA 1
ATOM 3434 C C . MET A 1 440 ? -12.580 13.947 21.806 1.00 98.00 440 MET A C 1
ATOM 3436 O O . MET A 1 440 ? -11.468 14.458 21.889 1.00 98.00 440 MET A O 1
ATOM 3440 N N . ASN A 1 441 ? -13.057 13.153 22.772 1.00 97.81 441 ASN A N 1
ATOM 3441 C CA . ASN A 1 441 ? -12.300 12.869 23.997 1.00 97.81 441 ASN A CA 1
ATOM 3442 C C . ASN A 1 441 ? -11.011 12.078 23.725 1.00 97.81 441 ASN A C 1
ATOM 3444 O O . ASN A 1 441 ? -9.988 12.319 24.366 1.00 97.81 441 ASN A O 1
ATOM 3448 N N . PHE A 1 442 ? -11.049 11.146 22.773 1.00 97.69 442 PHE A N 1
ATOM 3449 C CA . PHE A 1 442 ? -9.884 10.373 22.356 1.00 97.69 442 PHE A CA 1
ATOM 3450 C C . PHE A 1 442 ? -8.801 11.272 21.747 1.00 97.69 442 PHE A C 1
ATOM 3452 O O . PHE A 1 442 ? -7.659 11.250 22.206 1.00 97.69 442 PHE A O 1
ATOM 3459 N N . PHE A 1 443 ? -9.152 12.108 20.768 1.00 97.62 443 PHE A N 1
ATOM 3460 C CA . PHE A 1 443 ? -8.198 13.013 20.124 1.00 97.62 443 PHE A CA 1
ATOM 3461 C C . PHE A 1 443 ? -7.739 14.147 21.051 1.00 97.62 443 PHE A C 1
ATOM 3463 O O . PHE A 1 443 ? -6.569 14.514 21.000 1.00 97.62 443 PHE A O 1
ATOM 3470 N N . ALA A 1 444 ? -8.582 14.631 21.967 1.00 97.00 444 ALA A N 1
ATOM 3471 C CA . ALA A 1 444 ? -8.164 15.594 22.989 1.00 97.00 444 ALA A CA 1
ATOM 3472 C C . ALA A 1 444 ? -7.105 14.998 23.930 1.00 97.00 444 ALA A C 1
ATOM 3474 O O . ALA A 1 444 ? -6.086 15.627 24.209 1.00 97.00 444 ALA A O 1
ATOM 3475 N N . ALA A 1 445 ? -7.290 13.749 24.366 1.00 95.44 445 ALA A N 1
ATOM 3476 C CA . ALA A 1 445 ? -6.293 13.052 25.174 1.00 95.44 445 ALA A CA 1
ATOM 3477 C C . ALA A 1 445 ? -4.983 12.795 24.402 1.00 95.44 445 ALA A C 1
ATOM 3479 O O . ALA A 1 445 ? -3.903 12.845 24.990 1.00 95.44 445 ALA A O 1
ATOM 3480 N N . LEU A 1 446 ? -5.053 12.565 23.086 1.00 94.81 446 LEU A N 1
ATOM 3481 C CA . LEU A 1 446 ? -3.860 12.474 22.238 1.00 94.81 446 LEU A CA 1
ATOM 3482 C C . LEU A 1 446 ? -3.140 13.815 22.085 1.00 94.81 446 LEU A C 1
ATOM 3484 O O . LEU A 1 446 ? -1.912 13.835 22.153 1.00 94.81 446 LEU A O 1
ATOM 3488 N N . ALA A 1 447 ? -3.876 14.915 21.907 1.00 94.38 447 ALA A N 1
ATOM 3489 C CA . ALA A 1 447 ? -3.309 16.258 21.809 1.00 94.38 447 ALA A CA 1
ATOM 3490 C C . ALA A 1 447 ? -2.478 16.602 23.054 1.00 94.38 447 ALA A C 1
ATOM 3492 O O . ALA A 1 447 ? -1.322 16.999 22.935 1.00 94.38 447 ALA A O 1
ATOM 3493 N N . LEU A 1 448 ? -3.021 16.324 24.245 1.00 92.31 448 LEU A N 1
ATOM 3494 C CA . LEU A 1 448 ? -2.327 16.535 25.520 1.00 92.31 448 LEU A CA 1
ATOM 3495 C C . LEU A 1 448 ? -1.019 15.731 25.630 1.00 92.31 448 LEU A C 1
ATOM 3497 O O . LEU A 1 448 ? -0.047 16.202 26.217 1.00 92.31 448 LEU A O 1
ATOM 3501 N N . ASN A 1 449 ? -0.973 14.525 25.058 1.00 87.62 449 ASN A N 1
ATOM 3502 C CA . ASN A 1 449 ? 0.236 13.699 25.061 1.00 87.62 449 ASN A CA 1
ATOM 3503 C C . ASN A 1 449 ? 1.276 14.155 24.025 1.00 87.62 449 ASN A C 1
ATOM 3505 O O . ASN A 1 449 ? 2.470 13.939 24.236 1.00 87.62 449 ASN A O 1
ATOM 3509 N N . ALA A 1 450 ? 0.846 14.763 22.915 1.00 85.50 450 ALA A N 1
ATOM 3510 C CA . ALA A 1 450 ? 1.736 15.231 21.853 1.00 85.50 450 ALA A CA 1
ATOM 3511 C C . ALA A 1 450 ? 2.609 16.417 22.306 1.00 85.50 450 ALA A C 1
ATOM 3513 O O . ALA A 1 450 ? 3.808 16.438 22.025 1.00 85.50 450 ALA A O 1
ATOM 3514 N N . GLU A 1 451 ? 2.048 17.351 23.082 1.00 77.56 451 GLU A N 1
ATOM 3515 C CA . GLU A 1 451 ? 2.752 18.553 23.567 1.00 77.56 451 GLU A CA 1
ATOM 3516 C C . GLU A 1 451 ? 3.968 18.245 24.461 1.00 77.56 451 GLU A C 1
ATOM 3518 O O . GLU A 1 451 ? 4.920 19.025 24.525 1.00 77.56 451 GLU A O 1
ATOM 3523 N N . ILE A 1 452 ? 3.970 17.095 25.139 1.00 72.94 452 ILE A N 1
ATOM 3524 C CA . ILE A 1 452 ? 5.042 16.698 26.064 1.00 72.94 452 ILE A CA 1
ATOM 3525 C C . ILE A 1 452 ? 6.314 16.277 25.307 1.00 72.94 452 ILE A C 1
ATOM 3527 O O . ILE A 1 452 ? 7.420 16.409 25.833 1.00 72.94 452 ILE A O 1
ATOM 3531 N N . VAL A 1 453 ? 6.182 15.771 24.076 1.00 63.44 453 VAL A N 1
ATOM 3532 C CA . VAL A 1 453 ? 7.292 15.142 23.336 1.00 63.44 453 VAL A CA 1
ATOM 3533 C C . VAL A 1 453 ? 8.082 16.148 22.491 1.00 63.44 453 VAL A C 1
ATOM 3535 O O . VAL A 1 453 ? 9.288 15.970 22.317 1.00 63.44 453 VAL A O 1
ATOM 3538 N N . ASP A 1 454 ? 7.442 17.216 22.004 1.00 58.34 454 ASP A N 1
ATOM 3539 C CA . ASP A 1 454 ? 8.051 18.172 21.061 1.00 58.34 454 ASP A CA 1
ATOM 3540 C C . ASP A 1 454 ? 9.262 18.916 21.653 1.00 58.34 454 ASP A C 1
ATOM 3542 O O . ASP A 1 454 ? 10.260 19.132 20.976 1.00 58.34 454 ASP A O 1
ATOM 3546 N N . ARG A 1 455 ? 9.257 19.217 22.959 1.00 59.00 455 ARG A N 1
ATOM 3547 C CA . ARG A 1 455 ? 10.286 20.072 23.583 1.00 59.00 455 ARG A CA 1
ATOM 3548 C C . ARG A 1 455 ? 11.696 19.470 23.670 1.00 59.00 455 ARG A C 1
ATOM 3550 O O . ARG A 1 455 ? 12.624 20.197 24.008 1.00 59.00 455 ARG A O 1
ATOM 3557 N N . ASN A 1 456 ? 11.879 18.177 23.395 1.00 57.47 456 ASN A N 1
ATOM 3558 C CA . ASN A 1 456 ? 13.136 17.476 23.689 1.00 57.47 456 ASN A CA 1
ATOM 3559 C C . ASN A 1 456 ? 13.939 17.001 22.461 1.00 57.47 456 ASN A C 1
ATOM 3561 O O . ASN A 1 456 ? 14.999 16.411 22.664 1.00 57.47 456 ASN A O 1
ATOM 3565 N N . MET A 1 457 ? 13.490 17.196 21.208 1.00 53.44 457 MET A N 1
ATOM 3566 C CA . MET A 1 457 ? 14.101 16.489 20.056 1.00 53.44 457 MET A CA 1
ATOM 3567 C C . MET A 1 457 ? 14.406 17.296 18.777 1.00 53.44 457 MET A C 1
ATOM 3569 O O . MET A 1 457 ? 14.900 16.701 17.817 1.00 53.44 457 MET A O 1
ATOM 3573 N N . ASP A 1 458 ? 14.219 18.616 18.746 1.00 47.91 458 ASP A N 1
ATOM 3574 C CA . ASP A 1 458 ? 14.272 19.418 17.502 1.00 47.91 458 ASP A CA 1
ATOM 3575 C C . ASP A 1 458 ? 15.668 19.627 16.861 1.00 47.91 458 ASP A C 1
ATOM 3577 O O . ASP A 1 458 ? 15.790 20.315 15.854 1.00 47.91 458 ASP A O 1
ATOM 3581 N N . ASN A 1 459 ? 16.734 18.988 17.360 1.00 55.00 459 ASN A N 1
ATOM 3582 C CA . ASN A 1 459 ? 18.109 19.230 16.883 1.00 55.00 459 ASN A CA 1
ATOM 3583 C C . ASN A 1 459 ? 18.753 18.089 16.067 1.00 55.00 459 ASN A C 1
ATOM 3585 O O . ASN A 1 459 ? 19.967 18.116 15.868 1.00 55.00 459 ASN A O 1
ATOM 3589 N N . SER A 1 460 ? 18.020 17.056 15.622 1.00 53.41 460 SER A N 1
ATOM 3590 C CA . SER A 1 460 ? 18.678 15.812 15.160 1.00 53.41 460 SER A CA 1
ATOM 3591 C C . SER A 1 460 ? 18.395 15.297 13.742 1.00 53.41 460 SER A C 1
ATOM 3593 O O . SER A 1 460 ? 18.956 14.255 13.400 1.00 53.41 460 SER A O 1
ATOM 3595 N N . SER A 1 461 ? 17.600 15.951 12.895 1.00 49.97 461 SER A N 1
ATOM 3596 C CA . SER A 1 461 ? 16.962 15.235 11.772 1.00 49.97 461 SER A CA 1
ATOM 3597 C C . SER A 1 461 ? 17.387 15.557 10.336 1.00 49.97 461 SER A C 1
ATOM 3599 O O . SER A 1 461 ? 17.116 14.730 9.475 1.00 49.97 461 SER A O 1
ATOM 3601 N N . SER A 1 462 ? 18.083 16.655 10.026 1.00 52.56 462 SER A N 1
ATOM 3602 C CA . SER A 1 462 ? 18.451 16.940 8.619 1.00 52.56 462 SER A CA 1
ATOM 3603 C C . SER A 1 462 ? 19.801 16.363 8.165 1.00 52.56 462 SER A C 1
ATOM 3605 O O . SER A 1 462 ? 20.131 16.426 6.986 1.00 52.56 462 SER A O 1
ATOM 3607 N N . SER A 1 463 ? 20.586 15.768 9.067 1.00 53.84 463 SER A N 1
ATOM 3608 C CA . SER A 1 463 ? 22.005 15.448 8.819 1.00 53.84 463 SER A CA 1
ATOM 3609 C C . SER A 1 463 ? 22.307 13.942 8.769 1.00 53.84 463 SER A C 1
ATOM 3611 O O . SER A 1 463 ? 23.287 13.509 9.366 1.00 53.84 463 SER A O 1
ATOM 3613 N N . GLN A 1 464 ? 21.444 13.110 8.176 1.00 62.19 464 GLN A N 1
ATOM 3614 C CA . GLN A 1 464 ? 21.687 11.653 8.053 1.00 62.19 464 GLN A CA 1
ATOM 3615 C C . GLN A 1 464 ? 21.645 11.108 6.619 1.00 62.19 464 GLN A C 1
ATOM 3617 O O . GLN A 1 464 ? 21.720 9.892 6.411 1.00 62.19 464 GLN A O 1
ATOM 3622 N N . TRP A 1 465 ? 21.514 11.988 5.633 1.00 77.81 465 TRP A N 1
ATOM 3623 C CA . TRP A 1 465 ? 21.282 11.620 4.245 1.00 77.81 465 TRP A CA 1
ATOM 3624 C C . TRP A 1 465 ? 22.529 11.044 3.575 1.00 77.81 465 TRP A C 1
ATOM 3626 O O . TRP A 1 465 ? 22.437 10.058 2.844 1.00 77.81 465 TRP A O 1
ATOM 3636 N N . HIS A 1 466 ? 23.720 11.565 3.873 1.00 88.06 466 HIS A N 1
ATOM 3637 C CA . HIS A 1 466 ? 24.955 11.071 3.273 1.00 88.06 466 HIS A CA 1
ATOM 3638 C C . HIS A 1 466 ? 25.309 9.673 3.755 1.00 88.06 466 HIS A C 1
ATOM 3640 O O . HIS A 1 466 ? 25.674 8.822 2.944 1.00 88.06 466 HIS A O 1
ATOM 3646 N N . LEU A 1 467 ? 25.187 9.406 5.059 1.00 89.56 467 LEU A N 1
ATOM 3647 C CA . LEU A 1 467 ? 25.409 8.063 5.584 1.00 89.56 467 LEU A CA 1
ATOM 3648 C C . LEU A 1 467 ? 24.365 7.075 5.040 1.00 89.56 467 LEU A C 1
ATOM 3650 O O . LEU A 1 467 ? 24.710 5.939 4.709 1.00 89.56 467 LEU A O 1
ATOM 3654 N N . GLY A 1 468 ? 23.104 7.498 4.905 1.00 87.50 468 GLY A N 1
ATOM 3655 C CA . GLY A 1 468 ? 22.058 6.712 4.244 1.00 87.50 468 GLY A CA 1
ATOM 3656 C C . GLY A 1 468 ? 22.423 6.367 2.797 1.00 87.50 468 GLY A C 1
ATOM 3657 O O . GLY A 1 468 ? 22.422 5.194 2.420 1.00 87.50 468 GLY A O 1
ATOM 3658 N N . ASN A 1 469 ? 22.837 7.366 2.014 1.00 89.19 469 ASN A N 1
ATOM 3659 C CA . ASN A 1 469 ? 23.292 7.199 0.633 1.00 89.19 469 ASN A CA 1
ATOM 3660 C C . ASN A 1 469 ? 24.503 6.266 0.535 1.00 89.19 469 ASN A C 1
ATOM 3662 O O . ASN A 1 469 ? 24.529 5.376 -0.314 1.00 89.19 469 ASN A O 1
ATOM 3666 N N . LEU A 1 470 ? 25.474 6.402 1.439 1.00 91.25 470 LEU A N 1
ATOM 3667 C CA . LEU A 1 470 ? 26.655 5.548 1.461 1.00 91.25 470 LEU A CA 1
ATOM 3668 C C . LEU A 1 470 ? 26.301 4.080 1.742 1.00 91.25 470 LEU A C 1
ATOM 3670 O O . LEU A 1 470 ? 26.759 3.189 1.024 1.00 91.25 470 LEU A O 1
ATOM 3674 N N . ASN A 1 471 ? 25.442 3.825 2.736 1.00 88.75 471 ASN A N 1
ATOM 3675 C CA . ASN A 1 471 ? 24.932 2.480 3.015 1.00 88.75 471 ASN A CA 1
ATOM 3676 C C . ASN A 1 471 ? 24.167 1.916 1.811 1.00 88.75 471 ASN A C 1
ATOM 3678 O O . ASN A 1 471 ? 24.424 0.786 1.404 1.00 88.75 471 ASN A O 1
ATOM 3682 N N . ASN A 1 472 ? 23.309 2.724 1.179 1.00 85.00 472 ASN A N 1
ATOM 3683 C CA . ASN A 1 472 ? 22.564 2.330 -0.016 1.00 85.00 472 ASN A CA 1
ATOM 3684 C C . ASN A 1 472 ? 23.488 1.913 -1.171 1.00 85.00 472 ASN A C 1
ATOM 3686 O O . ASN A 1 472 ? 23.194 0.936 -1.863 1.00 85.00 472 ASN A O 1
ATOM 3690 N N . LEU A 1 473 ? 24.612 2.609 -1.376 1.00 89.88 473 LEU A N 1
ATOM 3691 C CA . LEU A 1 473 ? 25.606 2.267 -2.401 1.00 89.88 473 LEU A CA 1
ATOM 3692 C C . LEU A 1 473 ? 26.340 0.957 -2.088 1.00 89.88 473 LEU A C 1
ATOM 3694 O O . LEU A 1 473 ? 26.595 0.165 -2.999 1.00 89.88 473 LEU A O 1
ATOM 3698 N N . VAL A 1 474 ? 26.653 0.691 -0.819 1.00 88.00 474 VAL A N 1
ATOM 3699 C CA . VAL A 1 474 ? 27.291 -0.567 -0.395 1.00 88.00 474 VAL A CA 1
ATOM 3700 C C . VAL A 1 474 ? 26.318 -1.745 -0.459 1.00 88.00 474 VAL A C 1
ATOM 3702 O O . VAL A 1 474 ? 26.669 -2.800 -0.989 1.00 88.00 474 VAL A O 1
ATOM 3705 N N . ASP A 1 475 ? 25.070 -1.563 -0.031 1.00 83.19 475 ASP A N 1
ATOM 3706 C CA . ASP A 1 475 ? 24.011 -2.574 -0.138 1.00 83.19 475 ASP A CA 1
ATOM 3707 C C . ASP A 1 475 ? 23.652 -2.871 -1.598 1.00 83.19 475 ASP A C 1
ATOM 3709 O O . ASP A 1 475 ? 23.358 -4.013 -1.976 1.00 83.19 475 ASP A O 1
ATOM 3713 N N . ALA A 1 476 ? 23.721 -1.847 -2.452 1.00 81.12 476 ALA A N 1
ATOM 3714 C CA . ALA A 1 476 ? 23.624 -1.992 -3.896 1.00 81.12 476 ALA A CA 1
ATOM 3715 C C . ALA A 1 476 ? 24.876 -2.618 -4.522 1.00 81.12 476 ALA A C 1
ATOM 3717 O O . ALA A 1 476 ? 24.836 -2.914 -5.708 1.00 81.12 476 ALA A O 1
ATOM 3718 N N . ARG A 1 477 ? 25.956 -2.861 -3.763 1.00 86.12 477 ARG A N 1
ATOM 3719 C CA . ARG A 1 477 ? 27.261 -3.343 -4.255 1.00 86.12 477 ARG A CA 1
ATOM 3720 C C . ARG A 1 477 ? 27.886 -2.446 -5.326 1.00 86.12 477 ARG A C 1
ATOM 3722 O O . ARG A 1 477 ? 28.667 -2.918 -6.146 1.00 86.12 477 ARG A O 1
ATOM 3729 N N . ILE A 1 478 ? 27.534 -1.163 -5.323 1.00 87.19 478 ILE A N 1
ATOM 3730 C CA . ILE A 1 478 ? 28.228 -0.139 -6.107 1.00 87.19 478 ILE A CA 1
ATOM 3731 C C . ILE A 1 478 ? 29.564 0.169 -5.421 1.00 87.19 478 ILE A C 1
ATOM 3733 O O . ILE A 1 478 ? 30.589 0.299 -6.081 1.00 87.19 478 ILE A O 1
ATOM 3737 N N . PHE A 1 479 ? 29.570 0.206 -4.087 1.00 89.25 479 PHE A N 1
ATOM 3738 C CA . PHE A 1 479 ? 30.780 0.357 -3.286 1.00 89.25 479 PHE A CA 1
ATOM 3739 C C . PHE A 1 479 ? 31.213 -0.954 -2.623 1.00 89.25 479 PHE A C 1
ATOM 3741 O O . PHE A 1 479 ? 30.375 -1.808 -2.311 1.00 89.25 479 PHE A O 1
ATOM 3748 N N . PRO A 1 480 ? 32.524 -1.125 -2.375 1.00 86.06 480 PRO A N 1
ATOM 3749 C CA . PRO A 1 480 ? 33.030 -2.274 -1.645 1.00 86.06 480 PRO A CA 1
ATOM 3750 C C . PRO A 1 480 ? 32.560 -2.200 -0.185 1.00 86.06 480 PRO A C 1
ATOM 3752 O O . PRO A 1 480 ? 32.805 -1.223 0.511 1.00 86.06 480 PRO A O 1
ATOM 3755 N N . GLY A 1 481 ? 31.868 -3.237 0.290 1.00 85.25 481 GLY A N 1
ATOM 3756 C CA . GLY A 1 481 ? 31.525 -3.389 1.708 1.00 85.25 481 GLY A CA 1
ATOM 3757 C C . GLY A 1 481 ? 32.606 -4.144 2.495 1.00 85.25 481 GLY A C 1
ATOM 3758 O O . GLY A 1 481 ? 33.419 -4.853 1.889 1.00 85.25 481 GLY A O 1
ATOM 3759 N N . PRO A 1 482 ? 32.594 -4.077 3.839 1.00 91.06 482 PRO A N 1
ATOM 3760 C CA . PRO A 1 482 ? 31.651 -3.338 4.691 1.00 91.06 482 PRO A CA 1
ATOM 3761 C C . PRO A 1 482 ? 32.007 -1.846 4.857 1.00 91.06 482 PRO A C 1
ATOM 3763 O O . PRO A 1 482 ? 33.118 -1.436 4.538 1.00 91.06 482 PRO A O 1
ATOM 3766 N N . ILE A 1 483 ? 31.067 -1.062 5.399 1.00 93.44 483 ILE A N 1
ATOM 3767 C CA . ILE A 1 483 ? 31.318 0.278 5.959 1.00 93.44 483 ILE A CA 1
ATOM 3768 C C . ILE A 1 483 ? 31.660 0.102 7.438 1.00 93.44 483 ILE A C 1
ATOM 3770 O O . ILE A 1 483 ? 30.905 -0.548 8.166 1.00 93.44 483 ILE A O 1
ATOM 3774 N N . ARG A 1 484 ? 32.781 0.662 7.894 1.00 94.19 484 ARG A N 1
ATOM 3775 C CA . ARG A 1 484 ? 33.193 0.634 9.305 1.00 94.19 484 ARG A CA 1
ATOM 3776 C C . ARG A 1 484 ? 33.525 2.032 9.794 1.00 94.19 484 ARG A C 1
ATOM 3778 O O . ARG A 1 484 ? 34.133 2.806 9.062 1.00 94.19 484 ARG A O 1
ATOM 3785 N N . PHE A 1 485 ? 33.097 2.328 11.018 1.00 94.75 485 PHE A N 1
ATOM 3786 C CA . PHE A 1 485 ? 33.470 3.538 11.736 1.00 94.75 485 PHE A CA 1
ATOM 3787 C C . PHE A 1 485 ? 34.230 3.138 12.986 1.00 94.75 485 PHE A C 1
ATOM 3789 O O . PHE A 1 485 ? 33.648 2.484 13.853 1.00 94.75 485 PHE A O 1
ATOM 3796 N N . ASP A 1 486 ? 35.478 3.569 13.074 1.00 93.94 486 ASP A N 1
ATOM 3797 C CA . ASP A 1 486 ? 36.365 3.286 14.193 1.00 93.94 486 ASP A CA 1
ATOM 3798 C C . ASP A 1 486 ? 36.810 4.604 14.830 1.00 93.94 486 ASP A C 1
ATOM 3800 O O . ASP A 1 486 ? 36.990 5.607 14.138 1.00 93.94 486 ASP A O 1
ATOM 3804 N N . THR A 1 487 ? 36.983 4.607 16.148 1.00 92.06 487 THR A N 1
ATOM 3805 C CA . THR A 1 487 ? 37.593 5.720 16.880 1.00 92.06 487 THR A CA 1
ATOM 3806 C C . THR A 1 487 ? 39.009 5.317 17.249 1.00 92.06 487 THR A C 1
ATOM 3808 O O . THR A 1 487 ? 39.226 4.233 17.788 1.00 92.06 487 THR A O 1
ATOM 3811 N N . ILE A 1 488 ? 39.972 6.171 16.932 1.00 88.88 488 ILE A N 1
ATOM 3812 C CA . ILE A 1 488 ? 41.397 5.879 17.021 1.00 88.88 488 ILE A CA 1
ATOM 3813 C C . ILE A 1 488 ? 42.060 6.985 17.819 1.00 88.88 488 ILE A C 1
ATOM 3815 O O . ILE A 1 488 ? 41.774 8.170 17.621 1.00 88.88 488 ILE A O 1
ATOM 3819 N N . HIS A 1 489 ? 42.963 6.595 18.711 1.00 84.56 489 HIS A N 1
ATOM 3820 C CA . HIS A 1 489 ? 43.740 7.559 19.461 1.00 84.56 489 HIS A CA 1
ATOM 3821 C C . HIS A 1 489 ? 44.690 8.314 18.513 1.00 84.56 489 HIS A C 1
ATOM 3823 O O . HIS A 1 489 ? 45.286 7.690 17.630 1.00 84.56 489 HIS A O 1
ATOM 3829 N N . PRO A 1 490 ? 44.897 9.635 18.663 1.00 80.56 490 PRO A N 1
ATOM 3830 C CA . PRO A 1 490 ? 45.754 10.399 17.750 1.00 80.56 490 PRO A CA 1
ATOM 3831 C C . PRO A 1 490 ? 47.187 9.871 17.619 1.00 80.56 490 PRO A C 1
ATOM 3833 O O . PRO A 1 490 ? 47.846 10.141 16.618 1.00 80.56 490 PRO A O 1
ATOM 3836 N N . GLN A 1 491 ? 47.686 9.147 18.627 1.00 78.44 491 GLN A N 1
ATOM 3837 C CA . GLN A 1 491 ? 49.026 8.546 18.610 1.00 78.44 491 GLN A CA 1
ATOM 3838 C C . GLN A 1 491 ? 49.090 7.229 17.827 1.00 78.44 491 GLN A C 1
ATOM 3840 O O . GLN A 1 491 ? 50.141 6.917 17.279 1.00 78.44 491 GLN A O 1
ATOM 3845 N N . ASP A 1 492 ? 47.970 6.512 17.730 1.00 74.12 492 ASP A N 1
ATOM 3846 C CA . ASP A 1 492 ? 47.854 5.261 16.972 1.00 74.12 492 ASP A CA 1
ATOM 3847 C C . ASP A 1 492 ? 47.472 5.514 15.507 1.00 74.12 492 ASP A C 1
ATOM 3849 O O . ASP A 1 492 ? 47.471 4.606 14.676 1.00 74.12 492 ASP A O 1
ATOM 3853 N N . SER A 1 493 ? 47.117 6.757 15.175 1.00 69.25 493 SER A N 1
ATOM 3854 C CA . SER A 1 493 ? 46.776 7.138 13.818 1.00 69.25 493 SER A CA 1
ATOM 3855 C C . SER A 1 493 ? 47.994 7.638 13.046 1.00 69.25 493 SER A C 1
ATOM 3857 O O . SER A 1 493 ? 48.715 8.546 13.467 1.00 69.25 493 SER A O 1
ATOM 3859 N N . PHE A 1 494 ? 48.148 7.132 11.823 1.00 67.56 494 PHE A N 1
ATOM 3860 C CA . PHE A 1 494 ? 49.072 7.689 10.837 1.00 67.56 494 PHE A CA 1
ATOM 3861 C C . PHE A 1 494 ? 48.792 9.163 10.503 1.00 67.56 494 PHE A C 1
ATOM 3863 O O . PHE A 1 494 ? 49.650 9.831 9.924 1.00 67.56 494 PHE A O 1
ATOM 3870 N N . PHE A 1 495 ? 47.606 9.667 10.855 1.00 66.31 495 PHE A N 1
ATOM 3871 C CA . PHE A 1 495 ? 47.179 11.046 10.652 1.00 66.31 495 PHE A CA 1
ATOM 3872 C C . PHE A 1 495 ? 48.193 12.050 11.198 1.00 66.31 495 PHE A C 1
ATOM 3874 O O . PHE A 1 495 ? 48.522 13.016 10.514 1.00 66.31 495 PHE A O 1
ATOM 3881 N N . ARG A 1 496 ? 48.757 11.803 12.391 1.00 68.38 496 ARG A N 1
ATOM 3882 C CA . ARG A 1 496 ? 49.720 12.720 13.020 1.00 68.38 496 ARG A CA 1
ATOM 3883 C C . ARG A 1 496 ? 51.037 12.796 12.246 1.00 68.38 496 ARG A C 1
ATOM 3885 O O . ARG A 1 496 ? 51.552 13.891 12.037 1.00 68.38 496 ARG A O 1
ATOM 3892 N N . GLN A 1 497 ? 51.565 11.653 11.806 1.00 71.75 497 GLN A N 1
ATOM 3893 C CA . GLN A 1 497 ? 52.810 11.594 11.037 1.00 71.75 497 GLN A CA 1
ATOM 3894 C C . GLN A 1 497 ? 52.630 12.185 9.635 1.00 71.75 497 GLN A C 1
ATOM 3896 O O . GLN A 1 497 ? 53.455 12.985 9.204 1.00 71.75 497 GLN A O 1
ATOM 3901 N N . GLU A 1 498 ? 51.541 11.858 8.936 1.00 66.56 498 GLU A N 1
ATOM 3902 C CA . GLU A 1 498 ? 51.284 12.397 7.597 1.00 66.56 498 GLU A CA 1
ATOM 3903 C C . GLU A 1 498 ? 50.987 13.895 7.614 1.00 66.56 498 GLU A C 1
ATOM 3905 O O . GLU A 1 498 ? 51.489 14.606 6.747 1.00 66.56 498 GLU A O 1
ATOM 3910 N N . LEU A 1 499 ? 50.240 14.410 8.597 1.00 65.75 499 LEU A N 1
ATOM 3911 C CA . LEU A 1 499 ? 50.085 15.859 8.757 1.00 65.75 499 LEU A CA 1
ATOM 3912 C C . LEU A 1 499 ? 51.426 16.546 8.985 1.00 65.75 499 LEU A C 1
ATOM 3914 O O . LEU A 1 499 ? 51.662 17.615 8.427 1.00 65.75 499 LEU A O 1
ATOM 3918 N N . TRP A 1 500 ? 52.315 15.928 9.760 1.00 69.38 500 TRP A N 1
ATOM 3919 C CA . TRP A 1 500 ? 53.651 16.459 10.005 1.00 69.38 500 TRP A CA 1
ATOM 3920 C C . TRP A 1 500 ? 54.531 16.426 8.740 1.00 69.38 500 TRP A C 1
ATOM 3922 O O . TRP A 1 500 ? 55.177 17.419 8.403 1.00 69.38 500 TRP A O 1
ATOM 3932 N N . GLU A 1 501 ? 54.497 15.332 7.974 1.00 68.62 501 GLU A N 1
ATOM 3933 C CA . GLU A 1 501 ? 55.207 15.201 6.694 1.00 68.62 501 GLU A CA 1
ATOM 3934 C C . GLU A 1 501 ? 54.652 16.145 5.616 1.00 68.62 501 GLU A C 1
ATOM 3936 O O . GLU A 1 501 ? 55.418 16.756 4.870 1.00 68.62 501 GLU A O 1
ATOM 3941 N N . MET A 1 502 ? 53.333 16.316 5.527 1.00 61.00 502 MET A N 1
ATOM 3942 C CA . MET A 1 502 ? 52.712 17.271 4.606 1.00 61.00 502 MET A CA 1
ATOM 3943 C C . MET A 1 502 ? 53.021 18.715 5.003 1.00 61.00 502 MET A C 1
ATOM 3945 O O . MET A 1 502 ? 53.312 19.532 4.132 1.00 61.00 502 MET A O 1
ATOM 3949 N N . ASN A 1 503 ? 53.051 19.016 6.305 1.00 63.31 503 ASN A N 1
ATOM 3950 C CA . ASN A 1 503 ? 53.460 20.319 6.827 1.00 63.31 503 ASN A CA 1
ATOM 3951 C C . ASN A 1 503 ? 54.883 20.684 6.380 1.00 63.31 503 ASN A C 1
ATOM 3953 O O . ASN A 1 503 ? 55.117 21.798 5.919 1.00 63.31 503 ASN A O 1
ATOM 3957 N N . SER A 1 504 ? 55.808 19.718 6.413 1.00 66.38 504 SER A N 1
ATOM 3958 C CA . SER A 1 504 ? 57.177 19.932 5.925 1.00 66.38 504 SER A CA 1
ATOM 3959 C C . SER A 1 504 ? 57.251 20.294 4.432 1.00 66.38 504 SER A C 1
ATOM 3961 O O . SER A 1 504 ? 58.224 20.903 3.999 1.00 66.38 504 SER A O 1
ATOM 3963 N N . LYS A 1 505 ? 56.222 19.946 3.644 1.00 65.38 505 LYS A N 1
ATOM 3964 C CA . LYS A 1 505 ? 56.142 20.211 2.198 1.00 65.38 505 LYS A CA 1
ATOM 3965 C C . LYS A 1 505 ? 55.346 21.470 1.841 1.00 65.38 505 LYS A C 1
ATOM 3967 O O . LYS A 1 505 ? 55.618 22.064 0.803 1.00 65.38 505 LYS A O 1
ATOM 3972 N N . LEU A 1 506 ? 54.367 21.866 2.660 1.00 61.09 506 LEU A N 1
ATOM 3973 C CA . LEU A 1 506 ? 53.449 22.979 2.375 1.00 61.09 506 LEU A CA 1
ATOM 3974 C C . LEU A 1 506 ? 53.944 24.355 2.857 1.00 61.09 506 LEU A C 1
ATOM 3976 O O . LEU A 1 506 ? 53.368 25.358 2.448 1.00 61.09 506 LEU A O 1
ATOM 3980 N N . ASN A 1 507 ? 55.003 24.442 3.677 1.00 62.31 507 ASN A N 1
ATOM 3981 C CA . ASN A 1 507 ? 55.580 25.705 4.187 1.00 62.31 507 ASN A CA 1
ATOM 3982 C C . ASN A 1 507 ? 54.562 26.678 4.836 1.00 62.31 507 ASN A C 1
ATOM 3984 O O . ASN A 1 507 ? 54.798 27.885 4.894 1.00 62.31 507 ASN A O 1
ATOM 3988 N N . GLN A 1 508 ? 53.426 26.181 5.329 1.00 57.75 508 GLN A N 1
ATOM 3989 C CA . GLN A 1 508 ? 52.412 26.986 6.018 1.00 57.75 508 GLN A CA 1
ATOM 3990 C C . GLN A 1 508 ? 52.583 26.917 7.544 1.00 57.75 508 GLN A C 1
ATOM 3992 O O . GLN A 1 508 ? 53.251 26.033 8.077 1.00 57.75 508 GLN A O 1
ATOM 3997 N N . ASN A 1 509 ? 51.976 27.871 8.262 1.00 59.53 509 ASN A N 1
ATOM 3998 C CA . ASN A 1 509 ? 52.077 28.074 9.718 1.00 59.53 509 ASN A CA 1
ATOM 3999 C C . ASN A 1 509 ? 51.287 27.009 10.528 1.00 59.53 509 ASN A C 1
ATOM 4001 O O . ASN A 1 509 ? 50.540 27.316 11.457 1.00 59.53 509 ASN A O 1
ATOM 4005 N N . THR A 1 510 ? 51.408 25.738 10.144 1.00 58.03 510 THR A N 1
ATOM 4006 C CA . THR A 1 510 ? 50.569 24.608 10.576 1.00 58.03 510 THR A CA 1
ATOM 4007 C C . THR A 1 510 ? 50.938 24.078 11.959 1.00 58.03 510 THR A C 1
ATOM 4009 O O . THR A 1 510 ? 50.144 23.372 12.572 1.00 58.03 510 THR A O 1
ATOM 4012 N N . THR A 1 511 ? 52.101 24.453 12.504 1.00 65.00 511 THR A N 1
ATOM 4013 C CA . THR A 1 511 ? 52.449 24.195 13.913 1.00 65.00 511 THR A CA 1
ATOM 4014 C C . THR A 1 511 ? 51.382 24.770 14.846 1.00 65.00 511 THR A C 1
ATOM 4016 O O . THR A 1 511 ? 51.020 24.131 15.829 1.00 65.00 511 THR A O 1
ATOM 4019 N N . ARG A 1 512 ? 50.810 25.926 14.475 1.00 66.12 512 ARG A N 1
ATOM 4020 C CA . ARG A 1 512 ? 49.691 26.552 15.181 1.00 66.12 512 ARG A CA 1
ATOM 4021 C C . ARG A 1 512 ? 48.392 25.755 15.036 1.00 66.12 512 ARG A C 1
ATOM 4023 O O . ARG A 1 512 ? 47.702 25.569 16.026 1.00 66.12 512 ARG A O 1
ATOM 4030 N N . LEU A 1 513 ? 48.092 25.229 13.847 1.00 66.81 513 LEU A N 1
ATOM 4031 C CA . LEU A 1 513 ? 46.910 24.389 13.611 1.00 66.81 513 LEU A CA 1
ATOM 4032 C C . LEU A 1 513 ? 47.002 23.056 14.372 1.00 66.81 513 LEU A C 1
ATOM 4034 O O . LEU A 1 513 ? 46.028 22.627 14.972 1.00 66.81 513 LEU A O 1
ATOM 4038 N N . MET A 1 514 ? 48.176 22.416 14.398 1.00 67.44 514 MET A N 1
ATOM 4039 C CA . MET A 1 514 ? 48.418 21.200 15.185 1.00 67.44 514 MET A CA 1
ATOM 4040 C C . MET A 1 514 ? 48.217 21.462 16.678 1.00 67.44 514 MET A C 1
ATOM 4042 O O . MET A 1 514 ? 47.560 20.665 17.340 1.00 67.44 514 MET A O 1
ATOM 4046 N N . SER A 1 515 ? 48.729 22.585 17.199 1.00 71.12 515 SER A N 1
ATOM 4047 C CA . SER A 1 515 ? 48.451 22.975 18.580 1.00 71.12 515 SER A CA 1
ATOM 4048 C C . SER A 1 515 ? 46.987 23.357 18.785 1.00 71.12 515 SER A C 1
ATOM 4050 O O . SER A 1 515 ? 46.421 22.978 19.781 1.00 71.12 515 SER A O 1
ATOM 4052 N N . GLU A 1 516 ? 46.309 24.042 17.868 1.00 72.44 516 GLU A N 1
ATOM 4053 C CA . GLU A 1 516 ? 44.906 24.443 18.077 1.00 72.44 516 GLU A CA 1
ATOM 4054 C C . GLU A 1 516 ? 43.921 23.267 17.946 1.00 72.44 516 GLU A C 1
ATOM 4056 O O . GLU A 1 516 ? 42.897 23.237 18.626 1.00 72.44 516 GLU A O 1
ATOM 4061 N N . VAL A 1 517 ? 44.219 22.289 17.086 1.00 69.25 517 VAL A N 1
ATOM 4062 C CA . VAL A 1 517 ? 43.370 21.109 16.864 1.00 69.25 517 VAL A CA 1
ATOM 4063 C C . VAL A 1 517 ? 43.639 20.018 17.898 1.00 69.25 517 VAL A C 1
ATOM 4065 O O . VAL A 1 517 ? 42.697 19.332 18.269 1.00 69.25 517 VAL A O 1
ATOM 4068 N N . PHE A 1 518 ? 44.879 19.863 18.374 1.00 72.00 518 PHE A N 1
ATOM 4069 C CA . PHE A 1 518 ? 45.279 18.793 19.300 1.00 72.00 518 PHE A CA 1
ATOM 4070 C C . PHE A 1 518 ? 45.840 19.293 20.647 1.00 72.00 518 PHE A C 1
ATOM 4072 O O . PHE A 1 518 ? 46.459 18.504 21.354 1.00 72.00 518 PHE A O 1
ATOM 4079 N N . ALA A 1 519 ? 45.686 20.575 21.016 1.00 71.38 519 ALA A N 1
ATOM 4080 C CA . ALA A 1 519 ? 46.079 21.056 22.357 1.00 71.38 519 ALA A CA 1
ATOM 4081 C C . ALA A 1 519 ? 45.218 20.457 23.465 1.00 71.38 519 ALA A C 1
ATOM 4083 O O . ALA A 1 519 ? 45.687 20.345 24.594 1.00 71.38 519 ALA A O 1
ATOM 4084 N N . ASP A 1 520 ? 43.980 20.095 23.140 1.00 72.00 520 ASP A N 1
ATOM 4085 C CA . ASP A 1 520 ? 43.085 19.432 24.070 1.00 72.00 520 ASP A CA 1
ATOM 4086 C C . ASP A 1 520 ? 43.283 17.916 23.936 1.00 72.00 520 ASP A C 1
ATOM 4088 O O . ASP A 1 520 ? 43.067 17.351 22.860 1.00 72.00 520 ASP A O 1
ATOM 4092 N N . ASP A 1 521 ? 43.628 17.243 25.038 1.00 74.56 521 ASP A N 1
ATOM 4093 C CA . ASP A 1 521 ? 43.738 15.772 25.131 1.00 74.56 521 ASP A CA 1
ATOM 4094 C C . ASP A 1 521 ? 42.404 15.039 24.829 1.00 74.56 521 ASP A C 1
ATOM 4096 O O . ASP A 1 521 ? 42.334 13.813 24.849 1.00 74.56 521 ASP A O 1
ATOM 4100 N N . GLU A 1 522 ? 41.332 15.776 24.522 1.00 84.44 522 GLU A N 1
ATOM 4101 C CA . GLU A 1 522 ? 39.985 15.275 24.229 1.00 84.44 522 GLU A CA 1
ATOM 4102 C C . GLU A 1 522 ? 39.696 15.088 22.727 1.00 84.44 522 GLU A C 1
ATOM 4104 O O . GLU A 1 522 ? 38.537 14.914 22.329 1.00 84.44 522 GLU A O 1
ATOM 4109 N N . VAL A 1 523 ? 40.710 15.170 21.860 1.00 83.62 523 VAL A N 1
ATOM 4110 C CA . VAL A 1 523 ? 40.535 14.955 20.415 1.00 83.62 523 VAL A CA 1
ATOM 4111 C C . VAL A 1 523 ? 40.910 13.534 20.034 1.00 83.62 523 VAL A C 1
ATOM 4113 O O . VAL A 1 523 ? 42.051 13.115 20.168 1.00 83.62 523 VAL A O 1
ATOM 4116 N N . GLU A 1 524 ? 39.945 12.806 19.490 1.00 89.62 524 GLU A N 1
ATOM 4117 C CA . GLU A 1 524 ? 40.116 11.486 18.894 1.00 89.62 524 GLU A CA 1
ATOM 4118 C C . GLU A 1 524 ? 40.039 11.583 17.369 1.00 89.62 524 GLU A C 1
ATOM 4120 O O . GLU A 1 524 ? 39.638 12.604 16.809 1.00 89.62 524 GLU A O 1
ATOM 4125 N N . ILE A 1 525 ? 40.405 10.515 16.666 1.00 88.81 525 ILE A N 1
ATOM 4126 C CA . ILE A 1 525 ? 40.234 10.431 15.215 1.00 88.81 525 ILE A CA 1
ATOM 4127 C C . ILE A 1 525 ? 39.136 9.438 14.906 1.00 88.81 525 ILE A C 1
ATOM 4129 O O . ILE A 1 525 ? 39.212 8.275 15.288 1.00 88.81 525 ILE A O 1
ATOM 4133 N N . VAL A 1 526 ? 38.124 9.886 14.171 1.00 92.25 526 VAL A N 1
ATOM 4134 C CA . VAL A 1 526 ? 37.107 8.984 13.639 1.00 92.25 526 VAL A CA 1
ATOM 4135 C C . VAL A 1 526 ? 37.524 8.595 12.232 1.00 92.25 526 VAL A C 1
ATOM 4137 O O . VAL A 1 526 ? 37.726 9.449 11.364 1.00 92.25 526 VAL A O 1
ATOM 4140 N N . ARG A 1 527 ? 37.652 7.290 12.019 1.00 93.00 527 ARG A N 1
ATOM 4141 C CA . ARG A 1 527 ? 37.987 6.668 10.747 1.00 93.00 527 ARG A CA 1
ATOM 4142 C C . ARG A 1 527 ? 36.735 6.062 10.131 1.00 93.00 527 ARG A C 1
ATOM 4144 O O . ARG A 1 527 ? 36.039 5.291 10.781 1.00 93.00 527 ARG A O 1
ATOM 4151 N N . LEU A 1 528 ? 36.482 6.368 8.865 1.00 94.94 528 LEU A N 1
ATOM 4152 C CA . LEU A 1 528 ? 35.538 5.666 8.002 1.00 94.94 528 LEU A CA 1
ATOM 4153 C C . LEU A 1 528 ? 36.326 4.776 7.037 1.00 94.94 528 LEU A C 1
ATOM 4155 O O . LEU A 1 528 ? 37.153 5.266 6.273 1.00 94.94 528 LEU A O 1
ATOM 4159 N N . THR A 1 529 ? 36.054 3.476 7.042 1.00 93.19 529 THR A N 1
ATOM 4160 C CA . THR A 1 529 ? 36.589 2.523 6.063 1.00 93.19 529 THR A CA 1
ATOM 4161 C C . THR A 1 529 ? 35.473 1.990 5.174 1.00 93.19 529 THR A C 1
ATOM 4163 O O . THR A 1 529 ? 34.441 1.540 5.673 1.00 93.19 529 THR A O 1
ATOM 4166 N N . ILE A 1 530 ? 35.693 2.027 3.859 1.00 93.06 530 ILE A N 1
ATOM 4167 C CA . ILE A 1 530 ? 34.807 1.463 2.836 1.00 93.06 530 ILE A CA 1
ATOM 4168 C C . ILE A 1 530 ? 35.564 0.337 2.136 1.00 93.06 530 ILE A C 1
ATOM 4170 O O . ILE A 1 530 ? 36.537 0.576 1.415 1.00 93.06 530 ILE A O 1
ATOM 4174 N N . GLY A 1 531 ? 35.112 -0.894 2.359 1.00 90.38 531 GLY A N 1
ATOM 4175 C CA . GLY A 1 531 ? 35.741 -2.101 1.838 1.00 90.38 531 GLY A CA 1
ATOM 4176 C C . GLY A 1 531 ? 36.628 -2.792 2.869 1.00 90.38 531 GLY A C 1
ATOM 4177 O O . GLY A 1 531 ? 36.574 -2.514 4.064 1.00 90.38 531 GLY A O 1
ATOM 4178 N N . HIS A 1 532 ? 37.429 -3.748 2.405 1.00 88.44 532 HIS A N 1
ATOM 4179 C CA . HIS A 1 532 ? 38.364 -4.475 3.259 1.00 88.44 532 HIS A CA 1
ATOM 4180 C C . HIS A 1 532 ? 39.774 -3.922 3.063 1.00 88.44 532 HIS A C 1
ATOM 4182 O O . HIS A 1 532 ? 40.378 -4.144 2.014 1.00 88.44 532 HIS A O 1
ATOM 4188 N N . ILE A 1 533 ? 40.300 -3.251 4.083 1.00 85.44 533 ILE A N 1
ATOM 4189 C CA . ILE A 1 533 ? 41.711 -2.867 4.170 1.00 85.44 533 ILE A CA 1
ATOM 4190 C C . ILE A 1 533 ? 42.394 -3.938 5.022 1.00 85.44 533 ILE A C 1
ATOM 4192 O O . ILE A 1 533 ? 41.903 -4.199 6.119 1.00 85.44 533 ILE A O 1
ATOM 4196 N N . PRO A 1 534 ? 43.429 -4.632 4.522 1.00 82.25 534 PRO A N 1
ATOM 4197 C CA . PRO A 1 534 ? 44.098 -5.643 5.324 1.00 82.25 534 PRO A CA 1
ATOM 4198 C C . PRO A 1 534 ? 44.853 -4.999 6.501 1.00 82.25 534 PRO A C 1
ATOM 4200 O O . PRO A 1 534 ? 45.308 -3.860 6.418 1.00 82.25 534 PRO A O 1
ATOM 4203 N N . ASP A 1 535 ? 44.895 -5.700 7.636 1.00 80.00 535 ASP A N 1
ATOM 4204 C CA . ASP A 1 535 ? 45.325 -5.125 8.921 1.00 80.00 535 ASP A CA 1
ATOM 4205 C C . ASP A 1 535 ? 46.801 -4.690 8.919 1.00 80.00 535 ASP A C 1
ATOM 4207 O O . ASP A 1 535 ? 47.183 -3.761 9.628 1.00 80.00 535 ASP A O 1
ATOM 4211 N N . ASP A 1 536 ? 47.623 -5.306 8.067 1.00 75.69 536 ASP A N 1
ATOM 4212 C CA . ASP A 1 536 ? 49.032 -4.961 7.859 1.00 75.69 536 ASP A CA 1
ATOM 4213 C C . ASP A 1 536 ? 49.225 -3.523 7.350 1.00 75.69 536 ASP A C 1
ATOM 4215 O O . ASP A 1 536 ? 50.177 -2.848 7.754 1.00 75.69 536 ASP A O 1
ATOM 4219 N N . TYR A 1 537 ? 48.274 -3.008 6.564 1.00 72.38 537 TYR A N 1
ATOM 4220 C CA . TYR A 1 537 ? 48.236 -1.606 6.136 1.00 72.38 537 TYR A CA 1
ATOM 4221 C C . TYR A 1 537 ? 47.888 -0.633 7.257 1.00 72.38 537 TYR A C 1
ATOM 4223 O O . TYR A 1 537 ? 48.218 0.550 7.174 1.00 72.38 537 TYR A O 1
ATOM 4231 N N . VAL A 1 538 ? 47.196 -1.107 8.291 1.00 68.69 538 VAL A N 1
ATOM 4232 C CA . VAL A 1 538 ? 46.780 -0.268 9.416 1.00 68.69 538 VAL A CA 1
ATOM 4233 C C . VAL A 1 538 ? 47.913 -0.104 10.434 1.00 68.69 538 VAL A C 1
ATOM 4235 O O . VAL A 1 538 ? 47.919 0.874 11.173 1.00 68.69 538 VAL A O 1
ATOM 4238 N N . THR A 1 539 ? 48.893 -1.013 10.457 1.00 66.31 539 THR A N 1
ATOM 4239 C CA . THR A 1 539 ? 49.923 -1.047 11.511 1.00 66.31 539 THR A CA 1
ATOM 4240 C C . THR A 1 539 ? 51.345 -0.695 11.063 1.00 66.31 539 THR A C 1
ATOM 4242 O O . THR A 1 539 ? 52.176 -0.403 11.918 1.00 66.31 539 THR A O 1
ATOM 4245 N N . SER A 1 540 ? 51.673 -0.722 9.764 1.00 60.09 540 SER A N 1
ATOM 4246 C CA . SER A 1 540 ? 53.051 -0.488 9.292 1.00 60.09 540 SER A CA 1
ATOM 4247 C C . SER A 1 540 ? 53.264 0.940 8.769 1.00 60.09 540 SER A C 1
ATOM 4249 O O . SER A 1 540 ? 52.755 1.304 7.712 1.00 60.09 540 SER A O 1
ATOM 4251 N N . SER A 1 541 ? 54.032 1.760 9.500 1.00 52.91 541 SER A N 1
ATOM 4252 C CA . SER A 1 541 ? 54.453 3.116 9.088 1.00 52.91 541 SER A CA 1
ATOM 4253 C C . SER A 1 541 ? 55.729 3.137 8.237 1.00 52.91 541 SER A C 1
ATOM 4255 O O . SER A 1 541 ? 56.109 4.186 7.711 1.00 52.91 541 SER A O 1
ATOM 4257 N N . ASP A 1 542 ? 56.389 1.989 8.053 1.00 56.25 542 ASP A N 1
ATOM 4258 C CA . ASP A 1 542 ? 57.665 1.908 7.346 1.00 56.25 542 ASP A CA 1
ATOM 4259 C C . ASP A 1 542 ? 57.468 1.850 5.828 1.00 56.25 542 ASP A C 1
ATOM 4261 O O . ASP A 1 542 ? 57.401 0.802 5.185 1.00 56.25 542 ASP A O 1
ATOM 4265 N N . ARG A 1 543 ? 57.449 3.046 5.235 1.00 54.31 543 ARG A N 1
ATOM 4266 C CA . ARG A 1 543 ? 57.274 3.365 3.806 1.00 54.31 543 ARG A CA 1
ATOM 4267 C C . ARG A 1 543 ? 58.357 2.803 2.860 1.00 54.31 543 ARG A C 1
ATOM 4269 O O . ARG A 1 543 ? 58.476 3.259 1.724 1.00 54.31 543 ARG A O 1
ATOM 4276 N N . ARG A 1 544 ? 59.195 1.864 3.310 1.00 49.50 544 ARG A N 1
ATOM 4277 C CA . ARG A 1 544 ? 60.371 1.352 2.580 1.00 49.50 544 ARG A CA 1
ATOM 4278 C C . ARG A 1 544 ? 60.446 -0.170 2.481 1.00 49.50 544 ARG A C 1
ATOM 4280 O O . ARG A 1 544 ? 61.529 -0.712 2.263 1.00 49.50 544 ARG A O 1
ATOM 4287 N N . THR A 1 545 ? 59.325 -0.880 2.521 1.00 50.72 545 THR A N 1
ATOM 4288 C CA . THR A 1 545 ? 59.300 -2.257 2.009 1.00 50.72 545 THR A CA 1
ATOM 4289 C C . THR A 1 545 ? 59.278 -2.229 0.480 1.00 50.72 545 THR A C 1
ATOM 4291 O O . THR A 1 545 ? 58.276 -2.438 -0.192 1.00 50.72 545 THR A O 1
ATOM 4294 N N . ASN A 1 546 ? 60.454 -1.977 -0.093 1.00 50.91 546 ASN A N 1
ATOM 4295 C CA . ASN A 1 546 ? 60.768 -2.131 -1.513 1.00 50.91 546 ASN A CA 1
ATOM 4296 C C . ASN A 1 546 ? 60.817 -3.632 -1.898 1.00 50.91 546 ASN A C 1
ATOM 4298 O O . ASN A 1 546 ? 61.729 -4.096 -2.578 1.00 50.91 546 ASN A O 1
ATOM 4302 N N . THR A 1 547 ? 59.881 -4.436 -1.386 1.00 51.53 547 THR A N 1
ATOM 4303 C CA . THR A 1 547 ? 59.793 -5.877 -1.633 1.00 51.53 547 THR A CA 1
ATOM 4304 C C . THR A 1 547 ? 58.967 -6.089 -2.896 1.00 51.53 547 THR A C 1
ATOM 4306 O O . THR A 1 547 ? 57.748 -6.244 -2.855 1.00 51.53 547 THR A O 1
ATOM 4309 N N . GLY A 1 548 ? 59.643 -6.029 -4.042 1.00 55.72 548 GLY A N 1
ATOM 4310 C CA . GLY A 1 548 ? 59.061 -6.068 -5.383 1.00 55.72 548 GLY A CA 1
ATOM 4311 C C . GLY A 1 548 ? 58.357 -7.370 -5.780 1.00 55.72 548 GLY A C 1
ATOM 4312 O O . GLY A 1 548 ? 58.814 -8.043 -6.695 1.00 55.72 548 GLY A O 1
ATOM 4313 N N . SER A 1 549 ? 57.215 -7.713 -5.178 1.00 57.38 549 SER A N 1
ATOM 4314 C CA . SER A 1 549 ? 56.393 -8.832 -5.683 1.00 57.38 549 SER A CA 1
ATOM 4315 C C . SER A 1 549 ? 54.878 -8.601 -5.748 1.00 57.38 549 SER A C 1
ATOM 4317 O O . SER A 1 549 ? 54.152 -9.475 -6.214 1.00 57.38 549 SER A O 1
ATOM 4319 N N . GLY A 1 550 ? 54.374 -7.406 -5.432 1.00 61.09 550 GLY A N 1
ATOM 4320 C CA . GLY A 1 550 ? 52.964 -7.080 -5.664 1.00 61.09 550 GLY A CA 1
ATOM 4321 C C . GLY A 1 550 ? 52.722 -5.581 -5.658 1.00 61.09 550 GLY A C 1
ATOM 4322 O O . GLY A 1 550 ? 52.651 -4.984 -4.596 1.00 61.09 550 GLY A O 1
ATOM 4323 N N . GLY A 1 551 ? 52.625 -4.967 -6.841 1.00 64.50 551 GLY A N 1
ATOM 4324 C CA . GLY A 1 551 ? 52.392 -3.528 -6.994 1.00 64.50 551 GLY A CA 1
ATOM 4325 C C . GLY A 1 551 ? 51.017 -3.107 -6.471 1.00 64.50 551 GLY A C 1
ATOM 4326 O O . GLY A 1 551 ? 50.028 -3.133 -7.204 1.00 64.50 551 GLY A O 1
ATOM 4327 N N . GLU A 1 552 ? 50.951 -2.740 -5.200 1.00 71.50 552 GLU A N 1
ATOM 4328 C CA . GLU A 1 552 ? 49.827 -2.035 -4.591 1.00 71.50 552 GLU A CA 1
ATOM 4329 C C . GLU A 1 552 ? 50.138 -0.537 -4.595 1.00 71.50 552 GLU A C 1
ATOM 4331 O O . GLU A 1 552 ? 51.248 -0.113 -4.281 1.00 71.50 552 GLU A O 1
ATOM 4336 N N . GLU A 1 553 ? 49.178 0.262 -5.048 1.00 77.00 553 GLU A N 1
ATOM 4337 C CA . GLU A 1 553 ? 49.316 1.704 -5.204 1.00 77.00 553 GLU A CA 1
ATOM 4338 C C . GLU A 1 553 ? 48.402 2.380 -4.182 1.00 77.00 553 GLU A C 1
ATOM 4340 O O . GLU A 1 553 ? 47.181 2.197 -4.206 1.00 77.00 553 GLU A O 1
ATOM 4345 N N . ILE A 1 554 ? 49.005 3.122 -3.253 1.00 78.38 554 ILE A N 1
ATOM 4346 C CA . ILE A 1 554 ? 48.287 3.933 -2.270 1.00 78.38 554 ILE A CA 1
ATOM 4347 C C . ILE A 1 554 ? 48.294 5.371 -2.770 1.00 78.38 554 ILE A C 1
ATOM 4349 O O . ILE A 1 554 ? 49.358 5.963 -2.958 1.00 78.38 554 ILE A O 1
ATOM 4353 N N . PHE A 1 555 ? 47.108 5.937 -2.941 1.00 78.44 555 PHE A N 1
ATOM 4354 C CA . PHE A 1 555 ? 46.928 7.354 -3.213 1.00 78.44 555 PHE A CA 1
ATOM 4355 C C . PHE A 1 555 ? 46.419 8.028 -1.944 1.00 78.44 555 PHE A C 1
ATOM 4357 O O . PHE A 1 555 ? 45.360 7.658 -1.438 1.00 78.44 555 PHE A O 1
ATOM 4364 N N . THR A 1 556 ? 47.168 9.002 -1.433 1.00 77.50 556 THR A N 1
ATOM 4365 C CA . THR A 1 556 ? 46.738 9.840 -0.309 1.00 77.50 556 THR A CA 1
ATOM 4366 C C . THR A 1 556 ? 46.353 11.213 -0.849 1.00 77.50 556 THR A C 1
ATOM 4368 O O . THR A 1 556 ? 47.186 11.883 -1.463 1.00 77.50 556 THR A O 1
ATOM 4371 N N . THR A 1 557 ? 45.114 11.631 -0.601 1.00 78.00 557 THR A N 1
ATOM 4372 C CA . THR A 1 557 ? 44.579 12.953 -0.947 1.00 78.00 557 THR A CA 1
ATOM 4373 C C . THR A 1 557 ? 44.216 13.681 0.346 1.00 78.00 557 THR A C 1
ATOM 4375 O O . THR A 1 557 ? 43.562 13.112 1.222 1.00 78.00 557 THR A O 1
ATOM 4378 N N . LEU A 1 558 ? 44.612 14.946 0.479 1.00 69.75 558 LEU A N 1
ATOM 4379 C CA . LEU A 1 558 ? 44.125 15.804 1.558 1.00 69.75 558 LEU A CA 1
ATOM 4380 C C . LEU A 1 558 ? 42.833 16.484 1.095 1.00 69.75 558 LEU A C 1
ATOM 4382 O O . LEU A 1 558 ? 42.820 17.146 0.059 1.00 69.75 558 LEU A O 1
ATOM 4386 N N . LEU A 1 559 ? 41.758 16.325 1.859 1.00 66.25 559 LEU A N 1
ATOM 4387 C CA . LEU A 1 559 ? 40.466 16.953 1.591 1.00 66.25 559 LEU A CA 1
ATOM 4388 C C . LEU A 1 559 ? 40.185 18.018 2.664 1.00 66.25 559 LEU A C 1
ATOM 4390 O O . LEU A 1 559 ? 40.586 17.874 3.818 1.00 66.25 559 LEU A O 1
ATOM 4394 N N . GLY A 1 560 ? 39.472 19.090 2.307 1.00 57.22 560 GLY A N 1
ATOM 4395 C CA . GLY A 1 560 ? 38.923 20.029 3.299 1.00 57.22 560 GLY A CA 1
ATOM 4396 C C . GLY A 1 560 ? 39.605 21.394 3.448 1.00 57.22 560 GLY A C 1
ATOM 4397 O O . GLY A 1 560 ? 39.539 21.969 4.531 1.00 57.22 560 GLY A O 1
ATOM 4398 N N . GLU A 1 561 ? 40.174 21.978 2.386 1.00 55.56 561 GLU A N 1
ATOM 4399 C CA . GLU A 1 561 ? 40.613 23.393 2.420 1.00 55.56 561 GLU A CA 1
ATOM 4400 C C . GLU A 1 561 ? 39.475 24.367 2.803 1.00 55.56 561 GLU A C 1
ATOM 4402 O O . GLU A 1 561 ? 39.726 25.446 3.330 1.00 55.56 561 GLU A O 1
ATOM 4407 N N . SER A 1 562 ? 38.212 23.985 2.577 1.00 46.44 562 SER A N 1
ATOM 4408 C CA . SER A 1 562 ? 37.049 24.866 2.723 1.00 46.44 562 SER A CA 1
ATOM 4409 C C . SER A 1 562 ? 36.423 24.933 4.123 1.00 46.44 562 SER A C 1
ATOM 4411 O O . SER A 1 562 ? 35.653 25.856 4.366 1.00 46.44 562 SER A O 1
ATOM 4413 N N . ASP A 1 563 ? 36.685 23.979 5.027 1.00 57.31 563 ASP A N 1
ATOM 4414 C CA . ASP A 1 563 ? 36.067 23.953 6.372 1.00 57.31 563 ASP A CA 1
ATOM 4415 C C . ASP A 1 563 ? 37.069 24.048 7.536 1.00 57.31 563 ASP A C 1
ATOM 4417 O O . ASP A 1 563 ? 36.663 24.031 8.695 1.00 57.31 563 ASP A O 1
ATOM 4421 N N . GLY A 1 564 ? 38.369 24.177 7.240 1.00 59.47 564 GLY A N 1
ATOM 4422 C CA . GLY A 1 564 ? 39.426 24.410 8.232 1.00 59.47 564 GLY A CA 1
ATOM 4423 C C . GLY A 1 564 ? 39.749 23.219 9.143 1.00 59.47 564 GLY A C 1
ATOM 4424 O O . GLY A 1 564 ? 40.552 23.360 10.062 1.00 59.47 564 GLY A O 1
ATOM 4425 N N . HIS A 1 565 ? 39.155 22.045 8.908 1.00 62.78 565 HIS A N 1
ATOM 4426 C CA . HIS A 1 565 ? 39.205 20.919 9.844 1.00 62.78 565 HIS A CA 1
ATOM 4427 C C . HIS A 1 565 ? 39.914 19.665 9.307 1.00 62.78 565 HIS A C 1
ATOM 4429 O O . HIS A 1 565 ? 39.731 18.610 9.905 1.00 62.78 565 HIS A O 1
ATOM 4435 N N . GLY A 1 566 ? 40.685 19.777 8.214 1.00 64.12 566 GLY A N 1
ATOM 4436 C CA . GLY A 1 566 ? 41.667 18.801 7.705 1.00 64.12 566 GLY A CA 1
ATOM 4437 C C . GLY A 1 566 ? 41.219 17.333 7.654 1.00 64.12 566 GLY A C 1
ATOM 4438 O O . GLY A 1 566 ? 41.137 16.659 8.676 1.00 64.12 566 GLY A O 1
ATOM 4439 N N . VAL A 1 567 ? 40.995 16.794 6.459 1.00 72.69 567 VAL A N 1
ATOM 4440 C CA . VAL A 1 567 ? 40.579 15.398 6.254 1.00 72.69 567 VAL A CA 1
ATOM 4441 C C . VAL A 1 567 ? 41.677 14.667 5.495 1.00 72.69 567 VAL A C 1
ATOM 4443 O O . VAL A 1 567 ? 42.103 15.125 4.435 1.00 72.69 567 VAL A O 1
ATOM 4446 N N . ILE A 1 568 ? 42.096 13.500 5.982 1.00 74.19 568 ILE A N 1
ATOM 4447 C CA . ILE A 1 568 ? 42.979 12.618 5.210 1.00 74.19 568 ILE A CA 1
ATOM 4448 C C . ILE A 1 568 ? 42.122 11.551 4.534 1.00 74.19 568 ILE A C 1
ATOM 4450 O O . ILE A 1 568 ? 41.387 10.822 5.200 1.00 74.19 568 ILE A O 1
ATOM 4454 N N . SER A 1 569 ? 42.220 11.474 3.207 1.00 80.06 569 SER A N 1
ATOM 4455 C CA . SER A 1 569 ? 41.634 10.418 2.384 1.00 80.06 569 SER A CA 1
ATOM 4456 C C . SER A 1 569 ? 42.742 9.529 1.832 1.00 80.06 569 SER A C 1
ATOM 4458 O O . SER A 1 569 ? 43.751 10.017 1.320 1.00 80.06 569 SER A O 1
ATOM 4460 N N . ARG A 1 570 ? 42.558 8.213 1.917 1.00 79.44 570 ARG A N 1
ATOM 4461 C CA . ARG A 1 570 ? 43.435 7.221 1.295 1.00 79.44 570 ARG A CA 1
ATOM 4462 C C . ARG A 1 570 ? 42.620 6.282 0.430 1.00 79.44 570 ARG A C 1
ATOM 4464 O O . ARG A 1 570 ? 41.664 5.664 0.899 1.00 79.44 570 ARG A O 1
ATOM 4471 N N . MET A 1 571 ? 43.051 6.123 -0.813 1.00 80.25 571 MET A N 1
ATOM 4472 C CA . MET A 1 571 ? 42.557 5.102 -1.725 1.00 80.25 571 MET A CA 1
ATOM 4473 C C . MET A 1 571 ? 43.647 4.054 -1.931 1.00 80.25 571 MET A C 1
ATOM 4475 O O . MET A 1 571 ? 44.734 4.356 -2.424 1.00 80.25 571 MET A O 1
ATOM 4479 N N . VAL A 1 572 ? 43.340 2.807 -1.585 1.00 79.81 572 VAL A N 1
ATOM 4480 C CA . VAL A 1 572 ? 44.220 1.661 -1.832 1.00 79.81 572 VAL A CA 1
ATOM 4481 C C . VAL A 1 572 ? 43.730 0.940 -3.087 1.00 79.81 572 VAL A C 1
ATOM 4483 O O . VAL A 1 572 ? 42.595 0.455 -3.125 1.00 79.81 572 VAL A O 1
ATOM 4486 N N . ARG A 1 573 ? 44.577 0.873 -4.127 1.00 77.00 573 ARG A N 1
ATOM 4487 C CA . ARG A 1 573 ? 44.303 0.140 -5.375 1.00 77.00 573 ARG A CA 1
ATOM 4488 C C . ARG A 1 573 ? 45.341 -0.960 -5.589 1.00 77.00 573 ARG A C 1
ATOM 4490 O O . ARG A 1 573 ? 46.542 -0.715 -5.660 1.00 77.00 573 ARG A O 1
ATOM 4497 N N . ARG A 1 574 ? 44.877 -2.197 -5.768 1.00 73.81 574 ARG A N 1
ATOM 4498 C CA . ARG A 1 574 ? 45.733 -3.362 -6.035 1.00 73.81 574 ARG A CA 1
ATOM 4499 C C . ARG A 1 574 ? 45.845 -3.614 -7.542 1.00 73.81 574 ARG A C 1
ATOM 4501 O O . ARG A 1 574 ? 44.861 -4.039 -8.142 1.00 73.81 574 ARG A O 1
ATOM 4508 N N . LYS A 1 575 ? 47.013 -3.385 -8.168 1.00 65.12 575 LYS A N 1
ATOM 4509 C CA . LYS A 1 575 ? 47.153 -3.451 -9.645 1.00 65.12 575 LYS A CA 1
ATOM 4510 C C . LYS A 1 575 ? 47.117 -4.868 -10.246 1.00 65.12 575 LYS A C 1
ATOM 4512 O O . LYS A 1 575 ? 46.734 -4.991 -11.400 1.00 65.12 575 LYS A O 1
ATOM 4517 N N . ASN A 1 576 ? 47.461 -5.936 -9.509 1.00 57.91 576 ASN A N 1
ATOM 4518 C CA . ASN A 1 576 ? 47.878 -7.201 -10.157 1.00 57.91 576 ASN A CA 1
ATOM 4519 C C . ASN A 1 576 ? 47.202 -8.518 -9.721 1.00 57.91 576 ASN A C 1
ATOM 4521 O O . ASN A 1 576 ? 47.709 -9.589 -10.042 1.00 57.91 576 ASN A O 1
ATOM 4525 N N . THR A 1 577 ? 46.043 -8.512 -9.056 1.00 55.66 577 THR A N 1
ATOM 4526 C CA . THR A 1 577 ? 45.328 -9.778 -8.764 1.00 55.66 577 THR A CA 1
ATOM 4527 C C . THR A 1 577 ? 44.017 -9.886 -9.533 1.00 55.66 577 THR A C 1
ATOM 4529 O O . THR A 1 577 ? 42.926 -9.789 -8.976 1.00 55.66 577 THR A O 1
ATOM 4532 N N . ILE A 1 578 ? 44.128 -10.185 -10.833 1.00 57.12 578 ILE A N 1
ATOM 4533 C CA . ILE A 1 578 ? 42.993 -10.584 -11.692 1.00 57.12 578 ILE A CA 1
ATOM 4534 C C . ILE A 1 578 ? 42.188 -11.728 -11.035 1.00 57.12 578 ILE A C 1
ATOM 4536 O O . ILE A 1 578 ? 40.972 -11.806 -11.183 1.00 57.12 578 ILE A O 1
ATOM 4540 N N . ALA A 1 579 ? 42.848 -12.578 -10.238 1.00 58.00 579 ALA A N 1
ATOM 4541 C CA . ALA A 1 579 ? 42.228 -13.699 -9.536 1.00 58.00 579 ALA A CA 1
ATOM 4542 C C . ALA A 1 579 ? 41.442 -13.328 -8.258 1.00 58.00 579 ALA A C 1
ATOM 4544 O O . ALA A 1 579 ? 40.593 -14.111 -7.841 1.00 58.00 579 ALA A O 1
ATOM 4545 N N . ALA A 1 580 ? 41.688 -12.167 -7.636 1.00 55.28 580 ALA A N 1
ATOM 4546 C CA . ALA A 1 580 ? 41.036 -11.774 -6.376 1.00 55.28 580 ALA A CA 1
ATOM 4547 C C . ALA A 1 580 ? 39.953 -10.693 -6.550 1.00 55.28 580 ALA A C 1
ATOM 4549 O O . ALA A 1 580 ? 39.321 -10.304 -5.567 1.00 55.28 580 ALA A O 1
ATOM 4550 N N . GLY A 1 581 ? 39.725 -10.234 -7.789 1.00 57.41 581 GLY A N 1
ATOM 4551 C CA . GLY A 1 581 ? 38.790 -9.156 -8.111 1.00 57.41 581 GLY A CA 1
ATOM 4552 C C . GLY A 1 581 ? 39.224 -7.864 -7.436 1.00 57.41 581 GLY A C 1
ATOM 4553 O O . GLY A 1 581 ? 38.634 -7.515 -6.421 1.00 57.41 581 GLY A O 1
ATOM 4554 N N . GLY A 1 582 ? 40.289 -7.235 -7.956 1.00 56.03 582 GLY A N 1
ATOM 4555 C CA . GLY A 1 582 ? 40.931 -6.036 -7.403 1.00 56.03 582 GLY A CA 1
ATOM 4556 C C . GLY A 1 582 ? 39.927 -5.086 -6.759 1.00 56.03 582 GLY A C 1
ATOM 4557 O O . GLY A 1 582 ? 39.188 -4.395 -7.449 1.00 56.03 582 GLY A O 1
ATOM 4558 N N . ARG A 1 583 ? 39.863 -5.110 -5.425 1.00 69.38 583 ARG A N 1
ATOM 4559 C CA . ARG A 1 583 ? 38.917 -4.292 -4.671 1.00 69.38 583 ARG A CA 1
ATOM 4560 C C . ARG A 1 583 ? 39.606 -2.984 -4.348 1.00 69.38 583 ARG A C 1
ATOM 4562 O O . ARG A 1 583 ? 40.682 -2.994 -3.751 1.00 69.38 583 ARG A O 1
ATOM 4569 N N . ARG A 1 584 ? 38.985 -1.874 -4.733 1.00 85.62 584 ARG A N 1
ATOM 4570 C CA . ARG A 1 584 ? 39.305 -0.577 -4.138 1.00 85.62 584 ARG A CA 1
ATOM 4571 C C . ARG A 1 584 ? 38.930 -0.637 -2.665 1.00 85.62 584 ARG A C 1
ATOM 4573 O O . ARG A 1 584 ? 37.948 -1.283 -2.298 1.00 85.62 584 ARG A O 1
ATOM 4580 N N . ALA A 1 585 ? 39.710 0.021 -1.831 1.00 88.75 585 ALA A N 1
ATOM 4581 C CA . ALA A 1 585 ? 39.310 0.310 -0.469 1.00 88.75 585 ALA A CA 1
ATOM 4582 C C . ALA A 1 585 ? 39.608 1.776 -0.185 1.00 88.75 585 ALA A C 1
ATOM 4584 O O . ALA A 1 585 ? 40.617 2.311 -0.654 1.00 88.75 585 ALA A O 1
ATOM 4585 N N . TYR A 1 586 ? 38.709 2.410 0.555 1.00 90.50 586 TYR A N 1
ATOM 4586 C CA . TYR A 1 586 ? 38.822 3.813 0.914 1.00 90.50 586 TYR A CA 1
ATOM 4587 C C . TYR A 1 586 ? 38.885 3.956 2.426 1.00 90.50 586 TYR A C 1
ATOM 4589 O O . TYR A 1 586 ? 38.182 3.252 3.155 1.00 90.50 586 TYR A O 1
ATOM 4597 N N . LEU A 1 587 ? 39.718 4.880 2.883 1.00 91.94 587 LEU A N 1
ATOM 4598 C CA . LEU A 1 587 ? 39.887 5.228 4.283 1.00 91.94 587 LEU A CA 1
ATOM 4599 C C . LEU A 1 587 ? 39.838 6.745 4.412 1.00 91.94 587 LEU A C 1
ATOM 4601 O O . LEU A 1 587 ? 40.597 7.444 3.750 1.00 91.94 587 LEU A O 1
ATOM 4605 N N . PHE A 1 588 ? 38.949 7.235 5.266 1.00 91.56 588 PHE A N 1
ATOM 4606 C CA . PHE A 1 588 ? 38.776 8.653 5.556 1.00 91.56 588 PHE A CA 1
ATOM 4607 C C . PHE A 1 588 ? 38.959 8.877 7.049 1.00 91.56 588 PHE A C 1
ATOM 4609 O O . PHE A 1 588 ? 38.364 8.157 7.847 1.00 91.56 588 PHE A O 1
ATOM 4616 N N . GLU A 1 589 ? 39.750 9.870 7.431 1.00 90.56 589 GLU A N 1
ATOM 4617 C CA . GLU A 1 589 ? 40.026 10.202 8.830 1.00 90.56 589 GLU A CA 1
ATOM 4618 C C . GLU A 1 589 ? 39.755 11.674 9.103 1.00 90.56 589 GLU A C 1
ATOM 4620 O O . GLU A 1 589 ? 40.161 12.548 8.332 1.00 90.56 589 GLU A O 1
ATOM 4625 N N . VAL A 1 590 ? 39.060 11.935 10.213 1.00 89.75 590 VAL A N 1
ATOM 4626 C CA . VAL A 1 590 ? 38.689 13.281 10.654 1.00 89.75 590 VAL A CA 1
ATOM 4627 C C . VAL A 1 590 ? 38.885 13.414 12.166 1.00 89.75 590 VAL A C 1
ATOM 4629 O O . VAL A 1 590 ? 38.468 12.515 12.904 1.00 89.75 590 VAL A O 1
ATOM 4632 N N . PRO A 1 591 ? 39.458 14.532 12.652 1.00 86.56 591 PRO A N 1
ATOM 4633 C CA . PRO A 1 591 ? 39.520 14.816 14.080 1.00 86.56 591 PRO A CA 1
ATOM 4634 C C . PRO A 1 591 ? 38.115 15.040 14.660 1.00 86.56 591 PRO A C 1
ATOM 4636 O O . PRO A 1 591 ? 37.273 15.733 14.081 1.00 86.56 591 PRO A O 1
ATOM 4639 N N . HIS A 1 592 ? 37.866 14.462 15.828 1.00 89.19 592 HIS A N 1
ATOM 4640 C CA . HIS A 1 592 ? 36.603 14.488 16.551 1.00 89.19 592 HIS A CA 1
ATOM 4641 C C . HIS A 1 592 ? 36.857 14.812 18.020 1.00 89.19 592 HIS A C 1
ATOM 4643 O O . HIS A 1 592 ? 37.572 14.093 18.707 1.00 89.19 592 HIS A O 1
ATOM 4649 N N . ARG A 1 593 ? 36.241 15.881 18.524 1.00 87.50 593 ARG A N 1
ATOM 4650 C CA . ARG A 1 593 ? 36.256 16.180 19.961 1.00 87.50 593 ARG A CA 1
ATOM 4651 C C . ARG A 1 593 ? 35.305 15.221 20.672 1.00 87.50 593 ARG A C 1
ATOM 4653 O O . ARG A 1 593 ? 34.146 15.167 20.269 1.00 87.50 593 ARG A O 1
ATOM 4660 N N . GLN A 1 594 ? 35.738 14.549 21.738 1.00 86.31 594 GLN A N 1
ATOM 4661 C CA . GLN A 1 594 ? 34.931 13.575 22.497 1.00 86.31 594 GLN A CA 1
ATOM 4662 C C . GLN A 1 594 ? 33.572 14.129 22.966 1.00 86.31 594 GLN A C 1
ATOM 4664 O O . GLN A 1 594 ? 32.594 13.393 23.075 1.00 86.31 594 GLN A O 1
ATOM 4669 N N . GLN A 1 595 ? 33.485 15.440 23.207 1.00 86.44 595 GLN A N 1
ATOM 4670 C CA . GLN A 1 595 ? 32.244 16.113 23.611 1.00 86.44 595 GLN A CA 1
ATOM 4671 C C . GLN A 1 595 ? 31.260 16.363 22.449 1.00 86.44 595 GLN A C 1
ATOM 4673 O O . GLN A 1 595 ? 30.114 16.755 22.668 1.00 86.44 595 GLN A O 1
ATOM 4678 N N . SER A 1 596 ? 31.691 16.174 21.199 1.00 85.00 596 SER A N 1
ATOM 4679 C CA . SER A 1 596 ? 30.864 16.388 20.009 1.00 85.00 596 SER A CA 1
ATOM 4680 C C . SER A 1 596 ? 30.026 15.157 19.668 1.00 85.00 596 SER A C 1
ATOM 4682 O O . SER A 1 596 ? 30.370 14.019 19.966 1.00 85.00 596 SER A O 1
ATOM 4684 N N . SER A 1 597 ? 28.907 15.362 18.973 1.00 88.69 597 SER A N 1
ATOM 4685 C CA . SER A 1 597 ? 28.060 14.250 18.538 1.00 88.69 597 SER A CA 1
ATOM 4686 C C . SER A 1 597 ? 28.752 13.406 17.463 1.00 88.69 597 SER A C 1
ATOM 4688 O O . SER A 1 597 ? 28.968 13.869 16.340 1.00 88.69 597 SER A O 1
ATOM 4690 N N . MET A 1 598 ? 29.016 12.132 17.771 1.00 89.62 598 MET A N 1
ATOM 4691 C CA . MET A 1 598 ? 29.541 11.141 16.820 1.00 89.62 598 MET A CA 1
ATOM 4692 C C . MET A 1 598 ? 28.679 11.037 15.549 1.00 89.62 598 MET A C 1
ATOM 4694 O O . MET A 1 598 ? 29.186 10.757 14.465 1.00 89.62 598 MET A O 1
ATOM 4698 N N . LYS A 1 599 ? 27.371 11.306 15.658 1.00 88.81 599 LYS A N 1
ATOM 4699 C CA . LYS A 1 599 ? 26.438 11.331 14.522 1.00 88.81 599 LYS A CA 1
ATOM 4700 C C . LYS A 1 599 ? 26.882 12.331 13.447 1.00 88.81 599 LYS A C 1
ATOM 4702 O O . LYS A 1 599 ? 26.961 11.962 12.280 1.00 88.81 599 LYS A O 1
ATOM 4707 N N . ASN A 1 600 ? 27.230 13.555 13.847 1.00 87.25 600 ASN A N 1
ATOM 4708 C CA . ASN A 1 600 ? 27.630 14.618 12.919 1.00 87.25 600 ASN A CA 1
ATOM 4709 C C . ASN A 1 600 ? 28.972 14.301 12.251 1.00 87.25 600 ASN A C 1
ATOM 4711 O O . ASN A 1 600 ? 29.152 14.565 11.066 1.00 87.25 600 ASN A O 1
ATOM 4715 N N . THR A 1 601 ? 29.904 13.695 12.990 1.00 90.50 601 THR A N 1
ATOM 4716 C CA . THR A 1 601 ? 31.194 13.275 12.430 1.00 90.50 601 THR A CA 1
ATOM 4717 C C . THR A 1 601 ? 31.040 12.130 11.433 1.00 90.50 601 THR A C 1
ATOM 4719 O O . THR A 1 601 ? 31.641 12.186 10.362 1.00 90.50 601 THR A O 1
ATOM 4722 N N . LYS A 1 602 ? 30.194 11.132 11.723 1.00 92.94 602 LYS A N 1
ATOM 4723 C CA . LYS A 1 602 ? 29.880 10.051 10.774 1.00 92.94 602 LYS A CA 1
ATOM 4724 C C . LYS A 1 602 ? 29.251 10.581 9.489 1.00 92.94 602 LYS A C 1
ATOM 4726 O O . LYS A 1 602 ? 29.624 10.143 8.401 1.00 92.94 602 LYS A O 1
ATOM 4731 N N . GLU A 1 603 ? 28.338 11.540 9.606 1.00 89.69 603 GLU A N 1
ATOM 4732 C CA . GLU A 1 603 ? 27.727 12.185 8.445 1.00 89.69 603 GLU A CA 1
ATOM 4733 C C . GLU A 1 603 ? 28.757 12.973 7.630 1.00 89.69 603 GLU A C 1
ATOM 4735 O O . GLU A 1 603 ? 28.843 12.805 6.415 1.00 89.69 603 GLU A O 1
ATOM 4740 N N . ARG A 1 604 ? 29.597 13.774 8.299 1.00 88.88 604 ARG A N 1
ATOM 4741 C CA . ARG A 1 604 ? 30.671 14.539 7.651 1.00 88.88 604 ARG A CA 1
ATOM 4742 C C . ARG A 1 604 ? 31.622 13.623 6.882 1.00 88.88 604 ARG A C 1
ATOM 4744 O O . ARG A 1 604 ? 31.906 13.894 5.720 1.00 88.88 604 ARG A O 1
ATOM 4751 N N . LEU A 1 605 ? 32.075 12.531 7.500 1.00 92.00 605 LEU A N 1
ATOM 4752 C CA . LEU A 1 605 ? 32.914 11.522 6.845 1.00 92.00 605 LEU A CA 1
ATOM 4753 C C . LEU A 1 605 ? 32.216 10.893 5.636 1.00 92.00 605 LEU A C 1
ATOM 4755 O O . LEU A 1 605 ? 32.840 10.725 4.593 1.00 92.00 605 LEU A O 1
ATOM 4759 N N . SER A 1 606 ? 30.923 10.589 5.753 1.00 93.38 606 SER A N 1
ATOM 4760 C CA . SER A 1 606 ? 30.142 10.018 4.650 1.00 93.38 606 SER A CA 1
ATOM 4761 C C . SER A 1 606 ? 30.030 10.992 3.476 1.00 93.38 606 SER A C 1
ATOM 4763 O O . SER A 1 606 ? 30.221 10.586 2.332 1.00 93.38 606 SER A O 1
ATOM 4765 N N . ARG A 1 607 ? 29.803 12.286 3.743 1.00 91.31 607 ARG A N 1
ATOM 4766 C CA . ARG A 1 607 ? 29.801 13.337 2.715 1.00 91.31 607 ARG A CA 1
ATOM 4767 C C . ARG A 1 607 ? 31.142 13.432 2.000 1.00 91.31 607 ARG A C 1
ATOM 4769 O O . ARG A 1 607 ? 31.178 13.413 0.776 1.00 91.31 607 ARG A O 1
ATOM 4776 N N . LEU A 1 608 ? 32.232 13.511 2.763 1.00 90.50 608 LEU A N 1
ATOM 4777 C CA . LEU A 1 608 ? 33.591 13.613 2.223 1.00 90.50 608 LEU A CA 1
ATOM 4778 C C . LEU A 1 608 ? 33.947 12.395 1.370 1.00 90.50 608 LEU A C 1
ATOM 4780 O O . LEU A 1 608 ? 34.552 12.545 0.314 1.00 90.50 608 LEU A O 1
ATOM 4784 N N . ALA A 1 609 ? 33.520 11.204 1.794 1.00 92.75 609 ALA A N 1
ATOM 4785 C CA . ALA A 1 609 ? 33.693 9.995 1.008 1.00 92.75 609 ALA A CA 1
ATOM 4786 C C . ALA A 1 609 ? 32.944 10.053 -0.326 1.00 92.75 609 ALA A C 1
ATOM 4788 O O . ALA A 1 609 ? 33.501 9.690 -1.360 1.00 92.75 609 ALA A O 1
ATOM 4789 N N . LEU A 1 610 ? 31.700 10.534 -0.324 1.00 93.12 610 LEU A N 1
ATOM 4790 C CA . LEU A 1 610 ? 30.919 10.699 -1.548 1.00 93.12 610 LEU A CA 1
ATOM 4791 C C . LEU A 1 610 ? 31.525 11.768 -2.471 1.00 93.12 610 LEU A C 1
ATOM 4793 O O . LEU A 1 610 ? 31.685 11.494 -3.658 1.00 93.12 610 LEU A O 1
ATOM 4797 N N . GLU A 1 611 ? 31.929 12.927 -1.936 1.00 91.94 611 GLU A N 1
ATOM 4798 C CA . GLU A 1 611 ? 32.613 13.992 -2.691 1.00 91.94 611 GLU A CA 1
ATOM 4799 C C . GLU A 1 611 ? 33.900 13.476 -3.344 1.00 91.94 611 GLU A C 1
ATOM 4801 O O . GLU A 1 611 ? 34.127 13.702 -4.531 1.00 91.94 611 GLU A O 1
ATOM 4806 N N . GLU A 1 612 ? 34.726 12.738 -2.599 1.00 91.69 612 GLU A N 1
ATOM 4807 C CA . GLU A 1 612 ? 35.987 12.208 -3.121 1.00 91.69 612 GLU A CA 1
ATOM 4808 C C . GLU A 1 612 ? 35.772 11.126 -4.174 1.00 91.69 612 GLU A C 1
ATOM 4810 O O . GLU A 1 612 ? 36.535 11.051 -5.134 1.00 91.69 612 GLU A O 1
ATOM 4815 N N . ILE A 1 613 ? 34.744 10.285 -4.030 1.00 92.00 613 ILE A N 1
ATOM 4816 C CA . ILE A 1 613 ? 34.506 9.160 -4.941 1.00 92.00 613 ILE A CA 1
ATOM 4817 C C . ILE A 1 613 ? 33.753 9.597 -6.205 1.00 92.00 613 ILE A C 1
ATOM 4819 O O . ILE A 1 613 ? 34.129 9.187 -7.307 1.00 92.00 613 ILE A O 1
ATOM 4823 N N . PHE A 1 614 ? 32.752 10.470 -6.096 1.00 91.75 614 PHE A N 1
ATOM 4824 C CA . PHE A 1 614 ? 31.950 10.927 -7.240 1.00 91.75 614 PHE A CA 1
ATOM 4825 C C . PHE A 1 614 ? 32.415 12.249 -7.847 1.00 91.75 614 PHE A C 1
ATOM 4827 O O . PHE A 1 614 ? 32.136 12.487 -9.017 1.00 91.75 614 PHE A O 1
ATOM 4834 N N . GLY A 1 615 ? 33.167 13.065 -7.112 1.00 91.81 615 GLY A N 1
ATOM 4835 C CA . GLY A 1 615 ? 33.512 14.428 -7.503 1.00 91.81 615 GLY A CA 1
ATOM 4836 C C . GLY A 1 615 ? 32.482 15.403 -6.946 1.00 91.81 615 GLY A C 1
ATOM 4837 O O . GLY A 1 615 ? 31.275 15.145 -6.989 1.00 91.81 615 GLY A O 1
ATOM 4838 N N . ARG A 1 616 ? 32.951 16.529 -6.401 1.00 89.00 616 ARG A N 1
ATOM 4839 C CA . ARG A 1 616 ? 32.092 17.549 -5.782 1.00 89.00 616 ARG A CA 1
ATOM 4840 C C . ARG A 1 616 ? 31.068 18.100 -6.777 1.00 89.00 616 ARG A C 1
ATOM 4842 O O . ARG A 1 616 ? 29.922 18.314 -6.412 1.00 89.00 616 ARG A O 1
ATOM 4849 N N . GLU A 1 617 ? 31.465 18.256 -8.034 1.00 88.75 617 GLU A N 1
ATOM 4850 C CA . GLU A 1 617 ? 30.628 18.708 -9.148 1.00 88.75 617 GLU A CA 1
ATOM 4851 C C . GLU A 1 617 ? 29.461 17.762 -9.470 1.00 88.75 617 GLU A C 1
ATOM 4853 O O . GLU A 1 617 ? 28.438 18.191 -10.000 1.00 88.75 617 GLU A O 1
ATOM 4858 N N . ASN A 1 618 ? 29.592 16.479 -9.123 1.00 89.62 618 ASN A N 1
ATOM 4859 C CA . ASN A 1 618 ? 28.561 15.477 -9.369 1.00 89.62 618 ASN A CA 1
ATOM 4860 C C . ASN A 1 618 ? 27.650 15.259 -8.159 1.00 89.62 618 ASN A C 1
ATOM 4862 O O . ASN A 1 618 ? 26.633 14.582 -8.303 1.00 89.62 618 ASN A O 1
ATOM 4866 N N . MET A 1 619 ? 27.985 15.808 -6.985 1.00 89.19 619 MET A N 1
ATOM 4867 C CA . MET A 1 619 ? 27.212 15.578 -5.763 1.00 89.19 619 MET A CA 1
ATOM 4868 C C . MET A 1 619 ? 25.775 16.059 -5.906 1.00 89.19 619 MET A C 1
ATOM 4870 O O . MET A 1 619 ? 24.856 15.283 -5.652 1.00 89.19 619 MET A O 1
ATOM 4874 N N . ASP A 1 620 ? 25.587 17.277 -6.407 1.00 86.00 620 ASP A N 1
ATOM 4875 C CA . ASP A 1 620 ? 24.251 17.805 -6.660 1.00 86.00 620 ASP A CA 1
ATOM 4876 C C . ASP A 1 620 ? 23.579 16.971 -7.768 1.00 86.00 620 ASP A C 1
ATOM 4878 O O . ASP A 1 620 ? 22.547 16.357 -7.573 1.00 86.00 620 ASP A O 1
ATOM 4882 N N . T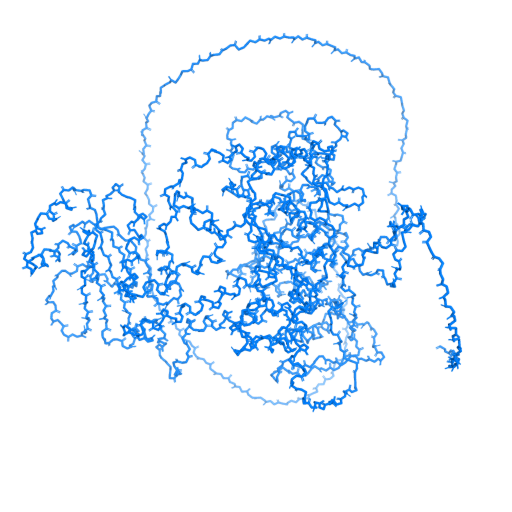HR A 1 621 ? 24.205 16.748 -8.919 1.00 86.62 621 THR A N 1
ATOM 4883 C CA . THR A 1 621 ? 23.522 16.016 -10.011 1.00 86.62 621 THR A CA 1
ATOM 4884 C C . THR A 1 621 ? 23.118 14.562 -9.666 1.00 86.62 621 THR A C 1
ATOM 4886 O O . THR A 1 621 ? 22.109 14.054 -10.174 1.00 86.62 621 THR A O 1
ATOM 4889 N N . LEU A 1 622 ? 23.905 13.862 -8.840 1.00 86.06 622 LEU A N 1
ATOM 4890 C CA . LEU A 1 622 ? 23.709 12.442 -8.515 1.00 86.06 622 LEU A CA 1
ATOM 4891 C C . LEU A 1 622 ? 22.910 12.198 -7.234 1.00 86.06 622 LEU A C 1
ATOM 4893 O O . LEU A 1 622 ? 22.274 11.143 -7.126 1.00 86.06 622 LEU A O 1
ATOM 4897 N N . PHE A 1 623 ? 22.973 13.131 -6.282 1.00 85.75 623 PHE A N 1
ATOM 4898 C CA . PHE A 1 623 ? 22.366 13.010 -4.958 1.00 85.75 623 PHE A CA 1
ATOM 4899 C C . PHE A 1 623 ? 21.458 14.187 -4.596 1.00 85.75 623 PHE A C 1
ATOM 4901 O O . PHE A 1 623 ? 20.945 14.184 -3.481 1.00 85.75 623 PHE A O 1
ATOM 4908 N N . ASP A 1 624 ? 21.244 15.165 -5.486 1.00 73.81 624 ASP A N 1
ATOM 4909 C CA . ASP A 1 624 ? 20.329 16.274 -5.216 1.00 73.81 624 ASP A CA 1
ATOM 4910 C C . ASP A 1 624 ? 18.928 15.723 -4.961 1.00 73.81 624 ASP A C 1
ATOM 4912 O O . ASP A 1 624 ? 18.256 15.107 -5.800 1.00 73.81 624 ASP A O 1
ATOM 4916 N N . GLU A 1 625 ? 18.533 15.941 -3.715 1.00 58.81 625 GLU A N 1
ATOM 4917 C CA . GLU A 1 625 ? 17.278 15.527 -3.130 1.00 58.81 625 GLU A CA 1
ATOM 4918 C C . GLU A 1 625 ? 16.107 16.395 -3.580 1.00 58.81 625 GLU A C 1
ATOM 4920 O O . GLU A 1 625 ? 14.964 16.119 -3.194 1.00 58.81 625 GLU A O 1
ATOM 4925 N N . SER A 1 626 ? 16.360 17.438 -4.383 1.00 56.72 626 SER A N 1
ATOM 4926 C CA . SER A 1 626 ? 15.312 18.291 -4.946 1.00 56.72 626 SER A CA 1
ATOM 4927 C C . SER A 1 626 ? 14.200 17.467 -5.598 1.00 56.72 626 SER A C 1
ATOM 4929 O O . SER A 1 626 ? 13.028 17.790 -5.409 1.00 56.72 626 SER A O 1
ATOM 4931 N N . ASP A 1 627 ? 14.542 16.321 -6.194 1.00 51.00 627 ASP A N 1
ATOM 4932 C CA . ASP A 1 627 ? 13.555 15.421 -6.777 1.00 51.00 627 ASP A CA 1
ATOM 4933 C C . ASP A 1 627 ? 13.338 14.101 -5.987 1.00 51.00 627 ASP A C 1
ATOM 4935 O O . ASP A 1 627 ? 12.411 13.351 -6.311 1.00 51.00 627 ASP A O 1
ATOM 4939 N N . SER A 1 628 ? 14.223 13.673 -5.069 1.00 49.12 628 SER A N 1
ATOM 4940 C CA . SER A 1 628 ? 14.170 12.316 -4.454 1.00 49.12 628 SER A CA 1
ATOM 4941 C C . SER A 1 628 ? 13.373 12.213 -3.153 1.00 49.12 628 SER A C 1
ATOM 4943 O O . SER A 1 628 ? 13.136 11.099 -2.693 1.00 49.12 628 SER A O 1
ATOM 4945 N N . ASN A 1 629 ? 12.857 13.323 -2.620 1.00 50.00 629 ASN A N 1
ATOM 4946 C CA . ASN A 1 629 ? 11.959 13.337 -1.453 1.00 50.00 629 ASN A CA 1
ATOM 4947 C C . ASN A 1 629 ? 10.546 12.774 -1.733 1.00 50.00 629 ASN A C 1
ATOM 4949 O O . ASN A 1 629 ? 9.591 13.074 -1.020 1.00 50.00 629 ASN A O 1
ATOM 4953 N N . GLY A 1 630 ? 10.398 11.973 -2.789 1.00 49.31 630 GLY A N 1
ATOM 4954 C CA . GLY A 1 630 ? 9.115 11.488 -3.274 1.00 49.31 630 GLY A CA 1
ATOM 4955 C C . GLY A 1 630 ? 8.532 10.282 -2.541 1.00 49.31 630 GLY A C 1
ATOM 4956 O O . GLY A 1 630 ? 7.322 10.135 -2.625 1.00 49.31 630 GLY A O 1
ATOM 4957 N N . ASP A 1 631 ? 9.310 9.417 -1.866 1.00 46.78 631 ASP A N 1
ATOM 4958 C CA . ASP A 1 631 ? 8.764 8.081 -1.529 1.00 46.78 631 ASP A CA 1
ATOM 4959 C C . ASP A 1 631 ? 9.387 7.275 -0.374 1.00 46.78 631 ASP A C 1
ATOM 4961 O O . ASP A 1 631 ? 8.989 6.124 -0.176 1.00 46.78 631 ASP A O 1
ATOM 4965 N N . ASP A 1 632 ? 10.274 7.829 0.456 1.00 46.62 632 ASP A N 1
ATOM 4966 C CA . ASP A 1 632 ? 10.552 7.193 1.754 1.00 46.62 632 ASP A CA 1
ATOM 4967 C C . ASP A 1 632 ? 9.526 7.683 2.788 1.00 46.62 632 ASP A C 1
ATOM 4969 O O . ASP A 1 632 ? 9.817 8.435 3.716 1.00 46.62 632 ASP A O 1
ATOM 4973 N N . GLU A 1 633 ? 8.285 7.202 2.653 1.00 52.00 633 GLU A N 1
ATOM 4974 C CA . GLU A 1 633 ? 7.196 7.402 3.627 1.00 52.00 633 GLU A CA 1
ATOM 4975 C C . GLU A 1 633 ? 7.489 6.831 5.032 1.00 52.00 633 GLU A C 1
ATOM 4977 O O . GLU A 1 633 ? 6.614 6.822 5.897 1.00 52.00 633 GLU A O 1
ATOM 4982 N N . ARG A 1 634 ? 8.711 6.355 5.302 1.00 46.94 634 ARG A N 1
ATOM 4983 C CA . ARG A 1 634 ? 9.120 5.980 6.656 1.00 46.94 634 ARG A CA 1
ATOM 4984 C C . ARG A 1 634 ? 9.802 7.086 7.455 1.00 46.94 634 ARG A C 1
ATOM 4986 O O . ARG A 1 634 ? 9.763 6.961 8.670 1.00 46.94 634 ARG A O 1
ATOM 4993 N N . ASP A 1 635 ? 10.308 8.168 6.848 1.00 43.78 635 ASP A N 1
ATOM 4994 C CA . ASP A 1 635 ? 11.104 9.159 7.604 1.00 43.78 635 ASP A CA 1
ATOM 4995 C C . ASP A 1 635 ? 10.834 10.651 7.298 1.00 43.78 635 ASP A C 1
ATOM 4997 O O . ASP A 1 635 ? 11.467 11.521 7.903 1.00 43.78 635 ASP A O 1
ATOM 5001 N N . LEU A 1 636 ? 9.828 10.995 6.480 1.00 46.16 636 LEU A N 1
ATOM 5002 C CA . LEU A 1 636 ? 9.431 12.402 6.242 1.00 46.16 636 LEU A CA 1
ATOM 5003 C C . LEU A 1 636 ? 8.829 13.124 7.476 1.00 46.16 636 LEU A C 1
ATOM 5005 O O . LEU A 1 636 ? 8.489 14.301 7.390 1.00 46.16 636 LEU A O 1
ATOM 5009 N N . GLU A 1 637 ? 8.715 12.463 8.636 1.00 47.19 637 GLU A N 1
ATOM 5010 C CA . GLU A 1 637 ? 8.226 13.068 9.891 1.00 47.19 637 GLU A CA 1
ATOM 5011 C C . GLU A 1 637 ? 9.334 13.619 10.811 1.00 47.19 637 GLU A C 1
ATOM 5013 O O . GLU A 1 637 ? 9.007 14.190 11.853 1.00 47.19 637 GLU A O 1
ATOM 5018 N N . SER A 1 638 ? 10.628 13.473 10.492 1.00 44.44 638 SER A N 1
ATOM 5019 C CA . SER A 1 638 ? 11.674 13.923 11.429 1.00 44.44 638 SER A CA 1
ATOM 5020 C C . SER A 1 638 ? 12.165 15.361 11.218 1.00 44.44 638 SER A C 1
ATOM 5022 O O . SER A 1 638 ? 12.647 15.965 12.175 1.00 44.44 638 SER A O 1
ATOM 5024 N N . THR A 1 639 ? 12.010 15.979 10.046 1.00 42.53 639 THR A N 1
ATOM 5025 C CA . THR A 1 639 ? 12.520 17.335 9.756 1.00 42.53 639 THR A CA 1
ATOM 5026 C C . THR A 1 639 ? 11.554 18.447 10.187 1.00 42.53 639 THR A C 1
ATOM 5028 O O . THR A 1 639 ? 10.863 19.046 9.371 1.00 42.53 639 THR A O 1
ATOM 5031 N N . ASN A 1 640 ? 11.557 18.775 11.484 1.00 45.03 640 ASN A N 1
ATOM 5032 C CA . ASN A 1 640 ? 11.016 20.028 12.023 1.00 45.03 640 ASN A CA 1
ATOM 5033 C C . ASN A 1 640 ? 12.153 20.865 12.635 1.00 45.03 640 ASN A C 1
ATOM 5035 O O . ASN A 1 640 ? 12.455 20.749 13.816 1.00 45.03 640 ASN A O 1
ATOM 5039 N N . SER A 1 641 ? 12.783 21.729 11.834 1.00 40.38 641 SER A N 1
ATOM 5040 C CA . SER A 1 641 ? 13.635 22.808 12.351 1.00 40.38 641 SER A CA 1
ATOM 5041 C C . SER A 1 641 ? 13.555 24.030 11.432 1.00 40.38 641 SER A C 1
ATOM 5043 O O . SER A 1 641 ? 14.039 23.970 10.308 1.00 40.38 641 SER A O 1
ATOM 5045 N N . ALA A 1 642 ? 12.900 25.088 11.921 1.00 39.03 642 ALA A N 1
ATOM 5046 C CA . ALA A 1 642 ? 12.972 26.541 11.662 1.00 39.03 642 ALA A CA 1
ATOM 5047 C C . ALA A 1 642 ? 13.405 27.173 10.305 1.00 39.03 642 ALA A C 1
ATOM 5049 O O . ALA A 1 642 ? 13.227 28.378 10.159 1.00 39.03 642 ALA A O 1
ATOM 5050 N N . SER A 1 643 ? 13.896 26.450 9.296 1.00 39.09 643 SER A N 1
ATOM 5051 C CA . SER A 1 643 ? 14.121 26.949 7.922 1.00 39.09 643 SER A CA 1
ATOM 5052 C C . SER A 1 643 ? 13.021 26.517 6.938 1.00 39.09 643 SER A C 1
ATOM 5054 O O . SER A 1 643 ? 13.121 26.707 5.727 1.00 39.09 643 SER A O 1
ATOM 5056 N N . ILE A 1 644 ? 11.925 25.968 7.466 1.00 43.59 644 ILE A N 1
ATOM 5057 C CA . ILE A 1 644 ? 10.748 25.504 6.730 1.00 43.59 644 ILE A CA 1
ATOM 5058 C C . ILE A 1 644 ? 9.799 26.682 6.433 1.00 43.59 644 ILE A C 1
ATOM 5060 O O . ILE A 1 644 ? 8.657 26.701 6.878 1.00 43.59 644 ILE A O 1
ATOM 5064 N N . SER A 1 645 ? 10.255 27.699 5.700 1.00 44.91 645 SER A N 1
ATOM 5065 C CA . SER A 1 645 ? 9.340 28.709 5.133 1.00 44.91 645 SER A CA 1
ATOM 5066 C C . SER A 1 645 ? 9.157 28.565 3.618 1.00 44.91 645 SER A C 1
ATOM 5068 O O . SER A 1 645 ? 8.122 28.980 3.096 1.00 44.91 645 SER A O 1
ATOM 5070 N N . GLU A 1 646 ? 10.079 27.896 2.913 1.00 42.66 646 GLU A N 1
ATOM 5071 C CA . GLU A 1 646 ? 9.998 27.748 1.449 1.00 42.66 646 GLU A CA 1
ATOM 5072 C C . GLU A 1 646 ? 9.524 26.369 0.959 1.00 42.66 646 GLU A C 1
ATOM 5074 O O . GLU A 1 646 ? 8.744 26.314 0.015 1.00 42.66 646 GLU A O 1
ATOM 5079 N N . LYS A 1 647 ? 9.874 25.241 1.601 1.00 41.34 647 LYS A N 1
ATOM 5080 C CA . LYS A 1 647 ? 9.499 23.895 1.089 1.00 41.34 647 LYS A CA 1
ATOM 5081 C C . LYS A 1 647 ? 8.184 23.306 1.640 1.00 41.34 647 LYS A C 1
ATOM 5083 O O . LYS A 1 647 ? 7.602 22.437 0.997 1.00 41.34 647 LYS A O 1
ATOM 5088 N N . GLN A 1 648 ? 7.631 23.829 2.744 1.00 47.84 648 GLN A N 1
ATOM 5089 C CA . GLN A 1 648 ? 6.240 23.534 3.166 1.00 47.84 648 GLN A CA 1
ATOM 5090 C C . GLN A 1 648 ? 5.184 24.154 2.237 1.00 47.84 648 GLN A C 1
ATOM 5092 O O . GLN A 1 648 ? 4.004 23.842 2.368 1.00 47.84 648 GLN A O 1
ATOM 5097 N N . GLN A 1 649 ? 5.589 24.982 1.269 1.00 49.50 649 GLN A N 1
ATOM 5098 C CA . GLN A 1 649 ? 4.676 25.584 0.296 1.00 49.50 649 GLN A CA 1
ATOM 5099 C C . GLN A 1 649 ? 4.054 24.556 -0.674 1.00 49.50 649 GLN A C 1
ATOM 5101 O O . GLN A 1 649 ? 3.118 24.896 -1.392 1.00 49.50 649 GLN A O 1
ATOM 5106 N N . GLY A 1 650 ? 4.529 23.299 -0.688 1.00 63.94 650 GLY A N 1
ATOM 5107 C CA . GLY A 1 650 ? 4.021 22.250 -1.580 1.00 63.94 650 GLY A CA 1
ATOM 5108 C C . GLY A 1 650 ? 2.879 21.383 -1.030 1.00 63.94 650 GLY A C 1
ATOM 5109 O O . GLY A 1 650 ? 2.056 20.912 -1.818 1.00 63.94 650 GLY A O 1
ATOM 5110 N N . LEU A 1 651 ? 2.807 21.152 0.288 1.00 74.19 651 LEU A N 1
ATOM 5111 C CA . LEU A 1 651 ? 1.732 20.342 0.873 1.00 74.19 651 LEU A CA 1
ATOM 5112 C C . LEU A 1 651 ? 0.506 21.211 1.124 1.00 74.19 651 LEU A C 1
ATOM 5114 O O . LEU A 1 651 ? 0.568 22.260 1.763 1.00 74.19 651 LEU A O 1
ATOM 5118 N N . ALA A 1 652 ? -0.637 20.739 0.645 1.00 85.62 652 ALA A N 1
ATOM 5119 C CA . ALA A 1 652 ? -1.896 21.401 0.913 1.00 85.62 652 ALA A CA 1
ATOM 5120 C C . ALA A 1 652 ? -2.213 21.358 2.419 1.00 85.62 652 ALA A C 1
ATOM 5122 O O . ALA A 1 652 ? -1.884 20.388 3.114 1.00 85.62 652 ALA A O 1
ATOM 5123 N N . LYS A 1 653 ? -2.878 22.412 2.916 1.00 92.62 653 LYS A N 1
ATOM 5124 C CA . LYS A 1 653 ? -3.362 22.486 4.303 1.00 92.62 653 LYS A CA 1
ATOM 5125 C C . LYS A 1 653 ? -4.153 21.216 4.645 1.00 92.62 653 LYS A C 1
ATOM 5127 O O . LYS A 1 653 ? -4.903 20.710 3.805 1.00 92.62 653 LYS A O 1
ATOM 5132 N N . SER A 1 654 ? -3.974 20.717 5.868 1.00 94.69 654 SER A N 1
ATOM 5133 C CA . SER A 1 654 ? -4.745 19.588 6.387 1.00 94.69 654 SER A CA 1
ATOM 5134 C C . SER A 1 654 ? -6.249 19.869 6.306 1.00 94.69 654 SER A C 1
ATOM 5136 O O . SER A 1 654 ? -6.703 21.009 6.429 1.00 94.69 654 SER A O 1
ATOM 5138 N N . ASP A 1 655 ? -7.026 18.812 6.081 1.00 97.06 655 ASP A N 1
ATOM 5139 C CA . ASP A 1 655 ? -8.485 18.862 6.002 1.00 97.06 655 ASP A CA 1
ATOM 5140 C C . ASP A 1 655 ? -9.050 17.740 6.875 1.00 97.06 655 ASP A C 1
ATOM 5142 O O . ASP A 1 655 ? -9.094 16.577 6.466 1.00 97.06 655 ASP A O 1
ATOM 5146 N N . ALA A 1 656 ? -9.435 18.083 8.108 1.00 97.88 656 ALA A N 1
ATOM 5147 C CA . ALA A 1 656 ? -9.915 17.113 9.088 1.00 97.88 656 ALA A CA 1
ATOM 5148 C C . ALA A 1 656 ? -11.167 16.364 8.605 1.00 97.88 656 ALA A C 1
ATOM 5150 O O . ALA A 1 656 ? -11.278 15.161 8.842 1.00 97.88 656 ALA A O 1
ATOM 5151 N N . ALA A 1 657 ? -12.066 17.038 7.878 1.00 98.00 657 ALA A N 1
ATOM 5152 C CA . ALA A 1 657 ? -13.270 16.421 7.331 1.00 98.00 657 ALA A CA 1
ATOM 5153 C C . ALA A 1 657 ? -12.908 15.361 6.286 1.00 98.00 657 ALA A C 1
ATOM 5155 O O . ALA A 1 657 ? -13.310 14.203 6.409 1.00 98.00 657 ALA A O 1
ATOM 5156 N N . SER A 1 658 ? -12.084 15.735 5.299 1.00 97.44 658 SER A N 1
ATOM 5157 C CA . SER A 1 658 ? -11.632 14.801 4.264 1.00 97.44 658 SER A CA 1
ATOM 5158 C C . SER A 1 658 ? -10.823 13.648 4.858 1.00 97.44 658 SER A C 1
ATOM 5160 O O . SER A 1 658 ? -11.002 12.513 4.426 1.00 97.44 658 SER A O 1
ATOM 5162 N N . TYR A 1 659 ? -9.969 13.907 5.854 1.00 98.31 659 TYR A N 1
ATOM 5163 C CA . TYR A 1 659 ? -9.140 12.880 6.490 1.00 98.31 659 TYR A CA 1
ATOM 5164 C C . TYR A 1 659 ? -9.988 11.855 7.245 1.00 98.31 659 TYR A C 1
ATOM 5166 O O . TYR A 1 659 ? -9.876 10.655 6.995 1.00 98.31 659 TYR A O 1
ATOM 5174 N N . LEU A 1 660 ? -10.882 12.315 8.130 1.00 98.31 660 LEU A N 1
ATOM 5175 C CA . LEU A 1 660 ? -11.810 11.440 8.851 1.00 98.31 660 LEU A CA 1
ATOM 5176 C C . LEU A 1 660 ? -12.738 10.694 7.881 1.00 98.31 660 LEU A C 1
ATOM 5178 O O . LEU A 1 660 ? -13.009 9.510 8.080 1.00 98.31 660 LEU A O 1
ATOM 5182 N N . GLY A 1 661 ? -13.175 11.353 6.804 1.00 98.06 661 GLY A N 1
ATOM 5183 C CA . GLY A 1 661 ? -13.946 10.728 5.731 1.00 98.06 661 GLY A CA 1
ATOM 5184 C C . GLY A 1 661 ? -13.190 9.583 5.068 1.00 98.06 661 GLY A C 1
ATOM 5185 O O . GLY A 1 661 ? -13.760 8.510 4.885 1.00 98.06 661 GLY A O 1
ATOM 5186 N N . GLY A 1 662 ? -11.894 9.768 4.811 1.00 97.88 662 GLY A N 1
ATOM 5187 C CA . GLY A 1 662 ? -10.993 8.721 4.342 1.00 97.88 662 GLY A CA 1
ATOM 5188 C C . GLY A 1 662 ? -10.814 7.568 5.319 1.00 97.88 662 GLY A C 1
ATOM 5189 O O . GLY A 1 662 ? -10.789 6.412 4.900 1.00 97.88 662 GLY A O 1
ATOM 5190 N N . VAL A 1 663 ? -10.701 7.857 6.620 1.00 97.94 663 VAL A N 1
ATOM 5191 C CA . VAL A 1 663 ? -10.588 6.819 7.660 1.00 97.94 663 VAL A CA 1
ATOM 5192 C C . VAL A 1 663 ? -11.831 5.930 7.642 1.00 97.94 663 VAL A C 1
ATOM 5194 O O . VAL A 1 663 ? -11.709 4.703 7.627 1.00 97.94 663 VAL A O 1
ATOM 5197 N N . LEU A 1 664 ? -13.024 6.535 7.589 1.00 97.75 664 LEU A N 1
ATOM 5198 C CA . LEU A 1 664 ? -14.282 5.791 7.499 1.00 97.75 664 LEU A CA 1
ATOM 5199 C C . LEU A 1 664 ? -14.421 5.072 6.152 1.00 97.75 664 LEU A C 1
ATOM 5201 O O . LEU A 1 664 ? -14.804 3.909 6.146 1.00 97.75 664 LEU A O 1
ATOM 5205 N N . TRP A 1 665 ? -14.045 5.702 5.035 1.00 97.12 665 TRP A N 1
ATOM 5206 C CA . TRP A 1 665 ? -14.041 5.088 3.700 1.00 97.12 665 TRP A CA 1
ATOM 5207 C C . TRP A 1 665 ? -13.167 3.825 3.640 1.00 97.12 665 TRP A C 1
ATOM 5209 O O . TRP A 1 665 ? -13.575 2.802 3.083 1.00 97.12 665 TRP A O 1
ATOM 5219 N N . ASN A 1 666 ? -11.978 3.868 4.246 1.00 97.31 666 ASN A N 1
ATOM 5220 C CA . ASN A 1 666 ? -11.055 2.734 4.273 1.00 97.31 666 ASN A CA 1
ATOM 5221 C C . ASN A 1 666 ? -11.622 1.599 5.144 1.00 97.31 666 ASN A C 1
ATOM 5223 O O . ASN A 1 666 ? -11.691 0.440 4.734 1.00 97.31 666 ASN A O 1
ATOM 5227 N N . LEU A 1 667 ? -12.136 1.943 6.328 1.00 96.88 667 LEU A N 1
ATOM 5228 C CA . LEU A 1 667 ? -12.759 0.975 7.226 1.00 96.88 667 LEU A CA 1
ATOM 5229 C C . LEU A 1 667 ? -14.014 0.327 6.616 1.00 96.88 667 LEU A C 1
ATOM 5231 O O . LEU A 1 667 ? -14.198 -0.885 6.731 1.00 96.88 667 LEU A O 1
ATOM 5235 N N . GLU A 1 668 ? -14.851 1.105 5.928 1.00 95.00 668 GLU A N 1
ATOM 5236 C CA . GLU A 1 668 ? -15.988 0.603 5.154 1.00 95.00 668 GLU A CA 1
ATOM 5237 C C . GLU A 1 668 ? -15.538 -0.324 4.021 1.00 95.00 668 GLU A C 1
ATOM 5239 O O . GLU A 1 668 ? -16.141 -1.379 3.824 1.00 95.00 668 GLU A O 1
ATOM 5244 N N . THR A 1 669 ? -14.452 0.015 3.319 1.00 94.06 669 THR A N 1
ATOM 5245 C CA . THR A 1 669 ? -13.886 -0.829 2.257 1.00 94.06 669 THR A CA 1
ATOM 5246 C C . THR A 1 669 ? -13.518 -2.218 2.781 1.00 94.06 669 THR A C 1
ATOM 5248 O O . THR A 1 669 ? -13.862 -3.226 2.157 1.00 94.06 669 THR A O 1
ATOM 5251 N N . TYR A 1 670 ? -12.908 -2.295 3.966 1.00 94.88 670 TYR A N 1
ATOM 5252 C CA . TYR A 1 670 ? -12.611 -3.566 4.623 1.00 94.88 670 TYR A CA 1
ATOM 5253 C C . TYR A 1 670 ? -13.869 -4.287 5.130 1.00 94.88 670 TYR A C 1
ATOM 5255 O O . TYR A 1 670 ? -14.035 -5.486 4.903 1.00 94.88 670 TYR A O 1
ATOM 5263 N N . LEU A 1 671 ? -14.790 -3.584 5.792 1.00 92.19 671 LEU A N 1
ATOM 5264 C CA . LEU A 1 671 ? -15.996 -4.201 6.359 1.00 92.19 671 LEU A CA 1
ATOM 5265 C C . LEU A 1 671 ? -16.942 -4.756 5.293 1.00 92.19 671 LEU A C 1
ATOM 5267 O O . LEU A 1 671 ? -17.495 -5.846 5.458 1.00 92.19 671 LEU A O 1
ATOM 5271 N N . TYR A 1 672 ? -17.120 -4.022 4.198 1.00 89.81 672 TYR A N 1
ATOM 5272 C CA . TYR A 1 672 ? -17.957 -4.440 3.079 1.00 89.81 672 TYR A CA 1
ATOM 5273 C C . TYR A 1 672 ? -17.192 -5.273 2.048 1.00 89.81 672 TYR A C 1
ATOM 5275 O O . TYR A 1 672 ? -17.798 -5.762 1.098 1.00 89.81 672 TYR A O 1
ATOM 5283 N N . GLY A 1 673 ? -15.879 -5.452 2.206 1.00 89.94 673 GLY A N 1
ATOM 5284 C CA . GLY A 1 673 ? -15.054 -6.185 1.251 1.00 89.94 673 GLY A CA 1
ATOM 5285 C C . GLY A 1 673 ? -15.085 -5.607 -0.164 1.00 89.94 673 GLY A C 1
ATOM 5286 O O . GLY A 1 673 ? -14.792 -6.310 -1.117 1.00 89.94 673 GLY A O 1
ATOM 5287 N N . CYS A 1 674 ? -15.458 -4.345 -0.347 1.00 89.31 674 CYS A N 1
ATOM 5288 C CA . CYS A 1 674 ? -15.459 -3.692 -1.650 1.00 89.31 674 CYS A CA 1
ATOM 5289 C C . CYS A 1 674 ? -15.150 -2.210 -1.483 1.00 89.31 674 CYS A C 1
ATOM 5291 O O . CYS A 1 674 ? -15.620 -1.592 -0.531 1.00 89.31 674 CYS A O 1
ATOM 5293 N N . CYS A 1 675 ? -14.411 -1.628 -2.428 1.00 92.69 675 CYS A N 1
ATOM 5294 C CA . CYS A 1 675 ? -14.159 -0.192 -2.430 1.00 92.69 675 CYS A CA 1
ATOM 5295 C C . CYS A 1 675 ? -15.490 0.556 -2.588 1.00 92.69 675 CYS A C 1
ATOM 5297 O O . CYS A 1 675 ? -16.178 0.403 -3.601 1.00 92.69 675 CYS A O 1
ATOM 5299 N N . VAL A 1 676 ? -15.868 1.327 -1.566 1.00 91.06 676 VAL A N 1
ATOM 5300 C CA . VAL A 1 676 ? -17.167 2.019 -1.527 1.00 91.06 676 VAL A CA 1
ATOM 5301 C C . VAL A 1 676 ? -17.232 3.207 -2.483 1.00 91.06 676 VAL A C 1
ATOM 5303 O O . VAL A 1 676 ? -18.311 3.560 -2.951 1.00 91.06 676 VAL A O 1
ATOM 5306 N N . ASN A 1 677 ? -16.078 3.789 -2.804 1.00 94.12 677 ASN A N 1
ATOM 5307 C CA . ASN A 1 677 ? -15.939 4.885 -3.750 1.00 94.12 677 ASN A CA 1
ATOM 5308 C C . ASN A 1 677 ? -14.547 4.840 -4.392 1.00 94.12 677 ASN A C 1
ATOM 5310 O O . ASN A 1 677 ? -13.557 5.135 -3.721 1.00 94.12 677 ASN A O 1
ATOM 5314 N N . TYR A 1 678 ? -14.470 4.513 -5.684 1.00 95.69 678 TYR A N 1
ATOM 5315 C CA . TYR A 1 678 ? -13.192 4.435 -6.398 1.00 95.69 678 TYR A CA 1
ATOM 5316 C C . TYR A 1 678 ? -12.579 5.808 -6.701 1.00 95.69 678 TYR A C 1
ATOM 5318 O O . TYR A 1 678 ? -11.416 5.861 -7.086 1.00 95.69 678 TYR A O 1
ATOM 5326 N N . GLY A 1 679 ? -13.329 6.899 -6.535 1.00 96.56 679 GLY A N 1
ATOM 5327 C CA . GLY A 1 679 ? -12.865 8.269 -6.760 1.00 96.56 679 GLY A CA 1
ATOM 5328 C C . GLY A 1 679 ? -12.280 8.947 -5.525 1.00 96.56 679 GLY A C 1
ATOM 5329 O O . GLY A 1 679 ? -11.796 10.067 -5.636 1.00 96.56 679 GLY A O 1
ATOM 5330 N N . TYR A 1 680 ? -12.325 8.308 -4.350 1.00 97.31 680 TYR A N 1
ATOM 5331 C CA . TYR A 1 680 ? -11.746 8.899 -3.148 1.00 97.31 680 TYR A CA 1
ATOM 5332 C C . TYR A 1 680 ? -10.216 8.933 -3.237 1.00 97.31 680 TYR A C 1
ATOM 5334 O O . TYR A 1 680 ? -9.573 7.907 -3.475 1.00 97.31 680 TYR A O 1
ATOM 5342 N N . ASP A 1 681 ? -9.657 10.113 -2.993 1.00 97.00 681 ASP A N 1
ATOM 5343 C CA . ASP A 1 681 ? -8.238 10.361 -2.782 1.00 97.00 681 ASP A CA 1
ATOM 5344 C C . ASP A 1 681 ? -8.078 11.530 -1.793 1.00 97.00 681 ASP A C 1
ATOM 5346 O O . ASP A 1 681 ? -8.767 12.549 -1.893 1.00 97.00 681 ASP A O 1
ATOM 5350 N N . TYR A 1 682 ? -7.194 11.371 -0.804 1.00 96.81 682 TYR A N 1
ATOM 5351 C CA . TYR A 1 682 ? -6.892 12.432 0.162 1.00 96.81 682 TYR A CA 1
ATOM 5352 C C . TYR A 1 682 ? -5.992 13.515 -0.453 1.00 96.81 682 TYR A C 1
ATOM 5354 O O . TYR A 1 682 ? -6.009 14.664 0.004 1.00 96.81 682 TYR A O 1
ATOM 5362 N N . GLY A 1 683 ? -5.269 13.176 -1.525 1.00 94.00 683 GLY A N 1
ATOM 5363 C CA . GLY A 1 683 ? -4.312 14.044 -2.197 1.00 94.00 683 GLY A CA 1
ATOM 5364 C C . GLY A 1 683 ? -3.060 14.314 -1.359 1.00 94.00 683 GLY A C 1
ATOM 5365 O O . GLY A 1 683 ? -2.872 13.779 -0.265 1.00 94.00 683 GLY A O 1
ATOM 5366 N N . SER A 1 684 ? -2.194 15.198 -1.853 1.00 90.38 684 SER A N 1
ATOM 5367 C CA . SER A 1 684 ? -0.948 15.603 -1.176 1.00 90.38 684 SER A CA 1
ATOM 5368 C C . SER A 1 684 ? -1.188 16.646 -0.075 1.00 90.38 684 SER A C 1
ATOM 5370 O O . SER A 1 684 ? -0.602 17.732 -0.074 1.00 90.38 684 SER A O 1
ATOM 5372 N N . ARG A 1 685 ? -2.096 16.334 0.852 1.00 92.69 685 ARG A N 1
ATOM 5373 C CA . ARG A 1 685 ? -2.359 17.117 2.064 1.00 92.69 685 ARG A CA 1
ATOM 5374 C C . ARG A 1 685 ? -1.573 16.545 3.236 1.00 92.69 685 ARG A C 1
ATOM 5376 O O . ARG A 1 685 ? -1.415 15.333 3.358 1.00 92.69 685 ARG A O 1
ATOM 5383 N N . ALA A 1 686 ? -1.174 17.406 4.166 1.00 91.06 686 ALA A N 1
ATOM 5384 C CA . ALA A 1 686 ? -0.762 16.928 5.481 1.00 91.06 686 ALA A CA 1
ATOM 5385 C C . ALA A 1 686 ? -1.955 16.266 6.199 1.00 91.06 686 ALA A C 1
ATOM 5387 O O . ALA A 1 686 ? -3.101 16.707 6.065 1.00 91.06 686 ALA A O 1
ATOM 5388 N N . SER A 1 687 ? -1.717 15.222 6.991 1.00 94.62 687 SER A N 1
ATOM 5389 C CA . SER A 1 687 ? -2.716 14.741 7.955 1.00 94.62 687 SER A CA 1
ATOM 5390 C C . SER A 1 687 ? -3.012 15.823 9.006 1.00 94.62 687 SER A C 1
ATOM 5392 O O . SER A 1 687 ? -2.085 16.550 9.395 1.00 94.62 687 SER A O 1
ATOM 5394 N N . PRO A 1 688 ? -4.242 15.904 9.533 1.00 96.81 688 PRO A N 1
ATOM 5395 C CA . PRO A 1 688 ? -4.550 16.805 10.632 1.00 96.81 688 PRO A CA 1
ATOM 5396 C C . PRO A 1 688 ? -3.831 16.392 11.928 1.00 96.81 688 PRO A C 1
ATOM 5398 O O . PRO A 1 688 ? -3.481 15.224 12.112 1.00 96.81 688 PRO A O 1
ATOM 5401 N N . THR A 1 689 ? -3.608 17.346 12.833 1.00 95.69 689 THR A N 1
ATOM 5402 C CA . THR A 1 689 ? -3.212 17.056 14.221 1.00 95.69 689 THR A CA 1
ATOM 5403 C C . THR A 1 689 ? -4.423 16.612 15.048 1.00 95.69 689 THR A C 1
ATOM 5405 O O . THR A 1 689 ? -5.562 16.911 14.676 1.00 95.69 689 THR A O 1
ATOM 5408 N N . PRO A 1 690 ? -4.228 15.950 16.205 1.00 96.81 690 PRO A N 1
ATOM 5409 C CA . PRO A 1 690 ? -5.331 15.647 17.110 1.00 96.81 690 PRO A CA 1
ATOM 5410 C C . PRO A 1 690 ? -6.150 16.888 17.502 1.00 96.81 690 PRO A C 1
ATOM 5412 O O . PRO A 1 690 ? -7.373 16.807 17.534 1.00 96.81 690 PRO A O 1
ATOM 5415 N N . SER A 1 691 ? -5.512 18.045 17.718 1.00 96.88 691 SER A N 1
ATOM 5416 C CA . SER A 1 691 ? -6.209 19.301 18.038 1.00 96.88 691 SER A CA 1
ATOM 5417 C C . SER A 1 691 ? -7.072 19.812 16.879 1.00 96.88 691 SER A C 1
ATOM 5419 O O . SER A 1 691 ? -8.215 20.198 17.106 1.00 96.88 691 SER A O 1
ATOM 5421 N N . GLU A 1 692 ? -6.572 19.751 15.637 1.00 97.25 692 GLU A N 1
ATOM 5422 C CA . GLU A 1 692 ? -7.348 20.108 14.434 1.00 97.25 692 GLU A CA 1
ATOM 5423 C C . GLU A 1 692 ? -8.574 19.188 14.268 1.00 97.25 692 GLU A C 1
ATOM 5425 O O . GLU A 1 692 ? -9.652 19.634 13.872 1.00 97.25 692 GLU A O 1
ATOM 5430 N N . ILE A 1 693 ? -8.436 17.899 14.607 1.00 98.25 693 ILE A N 1
ATOM 5431 C CA . ILE A 1 693 ? -9.557 16.948 14.612 1.00 98.25 693 ILE A CA 1
ATOM 5432 C C . ILE A 1 693 ? -10.580 17.302 15.702 1.00 98.25 693 ILE A C 1
ATOM 5434 O O . ILE A 1 693 ? -11.781 17.263 15.437 1.00 98.25 693 ILE A O 1
ATOM 5438 N N . VAL A 1 694 ? -10.134 17.647 16.916 1.00 98.25 694 VAL A N 1
ATOM 5439 C CA . VAL A 1 694 ? -11.025 18.044 18.023 1.00 98.25 694 VAL A CA 1
ATOM 5440 C C . VAL A 1 694 ? -11.834 19.282 17.655 1.00 98.25 694 VAL A C 1
ATOM 5442 O O . VAL A 1 694 ? -13.054 19.243 17.769 1.00 98.25 694 VAL A O 1
ATOM 5445 N N . GLU A 1 695 ? -11.187 20.333 17.145 1.00 98.19 695 GLU A N 1
ATOM 5446 C CA . GLU A 1 695 ? -11.859 21.570 16.725 1.00 98.19 695 GLU A CA 1
ATOM 5447 C C . GLU A 1 695 ? -12.962 21.289 15.692 1.00 98.19 695 GLU A C 1
ATOM 5449 O O . GLU A 1 695 ? -14.088 21.785 15.803 1.00 98.19 695 GLU A O 1
ATOM 5454 N N . TYR A 1 696 ? -12.671 20.425 14.715 1.00 98.44 696 TYR A N 1
ATOM 5455 C CA . TYR A 1 696 ? -13.656 20.003 13.725 1.00 98.44 696 TYR A CA 1
ATOM 5456 C C . TYR A 1 696 ? -14.837 19.249 14.360 1.00 98.44 696 TYR A C 1
ATOM 5458 O O . TYR A 1 696 ? -15.999 19.565 14.087 1.00 98.44 696 TYR A O 1
ATOM 5466 N N . LEU A 1 697 ? -14.559 18.269 15.226 1.00 98.38 697 LEU A N 1
ATOM 5467 C CA . LEU A 1 697 ? -15.591 17.465 15.889 1.00 98.38 697 LEU A CA 1
ATOM 5468 C C . LEU A 1 697 ? -16.453 18.291 16.855 1.00 98.38 697 LEU A C 1
ATOM 5470 O O . LEU A 1 697 ? -17.658 18.054 16.926 1.00 98.38 697 LEU A O 1
ATOM 5474 N N . GLU A 1 698 ? -15.892 19.293 17.534 1.00 98.38 698 GLU A N 1
ATOM 5475 C CA . GLU A 1 698 ? -16.657 20.254 18.338 1.00 98.38 698 GLU A CA 1
ATOM 5476 C C . GLU A 1 698 ? -17.652 21.041 17.479 1.00 98.38 698 GLU A C 1
ATOM 5478 O O . GLU A 1 698 ? -18.790 21.280 17.891 1.00 98.38 698 GLU A O 1
ATOM 5483 N N . GLY A 1 699 ? -17.244 21.439 16.270 1.00 98.00 699 GLY A N 1
ATOM 5484 C CA . GLY A 1 699 ? -18.128 22.077 15.297 1.00 98.00 699 GLY A CA 1
ATOM 5485 C C . GLY A 1 699 ? -19.311 21.185 14.912 1.00 98.00 699 GLY A C 1
ATOM 5486 O O . GLY A 1 699 ? -20.449 21.654 14.870 1.00 98.00 699 GLY A O 1
ATOM 5487 N N . ILE A 1 700 ? -19.062 19.892 14.694 1.00 98.06 700 ILE A N 1
ATOM 5488 C CA . ILE A 1 700 ? -20.094 18.887 14.397 1.00 98.06 700 ILE A CA 1
ATOM 5489 C C . ILE A 1 700 ? -21.017 18.648 15.602 1.00 98.06 700 ILE A C 1
ATOM 5491 O O . ILE A 1 700 ? -22.239 18.592 15.440 1.00 98.06 700 ILE A O 1
ATOM 5495 N N . GLU A 1 701 ? -20.471 18.558 16.817 1.00 97.38 701 GLU A N 1
ATOM 5496 C CA . GLU A 1 701 ? -21.281 18.390 18.027 1.00 97.38 701 GLU A CA 1
ATOM 5497 C C . GLU A 1 701 ? -22.181 19.611 18.276 1.00 97.38 701 GLU A C 1
ATOM 5499 O O . GLU A 1 701 ? -23.358 19.444 18.603 1.00 97.38 701 GLU A O 1
ATOM 5504 N N . LYS A 1 702 ? -21.682 20.835 18.041 1.00 97.94 702 LYS A N 1
ATOM 5505 C CA . LYS A 1 702 ? -22.475 22.080 18.119 1.00 97.94 702 LYS A CA 1
ATOM 5506 C C . LYS A 1 702 ? -23.645 22.106 17.130 1.00 97.94 702 LYS A C 1
ATOM 5508 O O . LYS A 1 702 ? -24.651 22.754 17.403 1.00 97.94 702 LYS A O 1
ATOM 5513 N N . GLN A 1 703 ? -23.556 21.369 16.021 1.00 97.81 703 GLN A N 1
ATOM 5514 C CA . GLN A 1 703 ? -24.664 21.167 15.075 1.00 97.81 703 GLN A CA 1
ATOM 5515 C C . GLN A 1 703 ? -25.673 20.100 15.543 1.00 97.81 703 GLN A C 1
ATOM 5517 O O . GLN A 1 703 ? -26.610 19.773 14.816 1.00 97.81 703 GLN A O 1
ATOM 5522 N N . GLY A 1 704 ? -25.493 19.522 16.735 1.00 97.38 704 GLY A N 1
ATOM 5523 C CA . GLY A 1 704 ? -26.355 18.479 17.291 1.00 97.38 704 GLY A CA 1
ATOM 5524 C C . GLY A 1 704 ? -26.098 17.079 16.724 1.00 97.38 704 GLY A C 1
ATOM 5525 O O . GLY A 1 704 ? -26.848 16.150 17.031 1.00 97.38 704 GLY A O 1
ATOM 5526 N N . LYS A 1 705 ? -25.047 16.890 15.914 1.00 97.12 705 LYS A N 1
ATOM 5527 C CA . LYS A 1 705 ? -24.683 15.580 15.362 1.00 97.12 705 LYS A CA 1
ATOM 5528 C C . LYS A 1 705 ? -23.801 14.817 16.351 1.00 97.12 705 LYS A C 1
ATOM 5530 O O . LYS A 1 705 ? -22.637 15.140 16.552 1.00 97.12 705 LYS A O 1
ATOM 5535 N N . LEU A 1 706 ? -24.354 13.763 16.951 1.00 96.75 706 LEU A N 1
ATOM 5536 C CA . LEU A 1 706 ? -23.620 12.880 17.875 1.00 96.75 706 LEU A CA 1
ATOM 5537 C C . LEU A 1 706 ? -22.915 11.713 17.171 1.00 96.75 706 LEU A C 1
ATOM 5539 O O . LEU A 1 706 ? -22.051 11.056 17.756 1.00 96.75 706 LEU A O 1
ATOM 5543 N N . LYS A 1 707 ? -23.304 11.438 15.926 1.00 97.00 707 LYS A N 1
ATOM 5544 C CA . LYS A 1 707 ? -22.770 10.373 15.083 1.00 97.00 707 LYS A CA 1
ATOM 5545 C C . LYS A 1 707 ? -22.567 10.918 13.674 1.00 97.00 707 LYS A C 1
ATOM 5547 O O . LYS A 1 707 ? -23.404 11.684 13.202 1.00 97.00 707 LYS A O 1
ATOM 5552 N N . ILE A 1 708 ? -21.473 10.523 13.033 1.00 97.50 708 ILE A N 1
ATOM 5553 C CA . ILE A 1 708 ? -21.141 10.908 11.654 1.00 97.50 708 ILE A CA 1
ATOM 5554 C C . ILE A 1 708 ? -20.762 9.672 10.847 1.00 97.50 708 ILE A C 1
ATOM 5556 O O . ILE A 1 708 ? -20.051 8.801 11.346 1.00 97.50 708 ILE A O 1
ATOM 5560 N N . CYS A 1 709 ? -21.242 9.584 9.613 1.00 96.75 709 CYS A N 1
ATOM 5561 C CA . CYS A 1 709 ? -20.865 8.533 8.669 1.00 96.75 709 CYS A CA 1
ATOM 5562 C C . CYS A 1 709 ? -19.904 9.068 7.597 1.00 96.75 709 CYS A C 1
ATOM 5564 O O . CYS A 1 709 ? -19.653 10.271 7.506 1.00 96.75 709 CYS A O 1
ATOM 5566 N N . CYS A 1 710 ? -19.377 8.182 6.748 1.00 95.62 710 CYS A N 1
ATOM 5567 C CA . CYS A 1 710 ? -18.511 8.580 5.634 1.00 95.62 710 CYS A CA 1
ATOM 5568 C C . CYS A 1 710 ? -19.200 9.612 4.712 1.00 95.62 710 CYS A C 1
ATOM 5570 O O . CYS A 1 710 ? -18.599 10.617 4.325 1.00 95.62 710 CYS A O 1
ATOM 5572 N N . ALA A 1 711 ? -20.500 9.426 4.454 1.00 95.00 711 ALA A N 1
ATOM 5573 C CA . ALA A 1 711 ? -21.298 10.324 3.623 1.00 95.00 711 ALA A CA 1
ATOM 5574 C C . ALA A 1 711 ? -21.467 11.739 4.205 1.00 95.00 711 ALA A C 1
ATOM 5576 O O . ALA A 1 711 ? -21.588 12.685 3.430 1.00 95.00 711 ALA A O 1
ATOM 5577 N N . ASP A 1 712 ? -21.458 11.901 5.534 1.00 96.31 712 ASP A N 1
ATOM 5578 C CA . ASP A 1 712 ? -21.502 13.225 6.172 1.00 96.31 712 ASP A CA 1
ATOM 5579 C C . ASP A 1 712 ? -20.220 14.034 5.923 1.00 96.31 712 ASP A C 1
ATOM 5581 O O . ASP A 1 712 ? -20.256 15.261 5.980 1.00 96.31 712 ASP A O 1
ATOM 5585 N N . LEU A 1 713 ? -19.094 13.352 5.682 1.00 96.94 713 LEU A N 1
ATOM 5586 C CA . LEU A 1 713 ? -17.758 13.951 5.642 1.00 96.94 713 LEU A CA 1
ATOM 5587 C C . LEU A 1 713 ? -17.270 14.234 4.222 1.00 96.94 713 LEU A C 1
ATOM 5589 O O . LEU A 1 713 ? -16.740 15.309 3.960 1.00 96.94 713 LEU A O 1
ATOM 5593 N N . ILE A 1 714 ? -17.444 13.275 3.309 1.00 95.69 714 ILE A N 1
ATOM 5594 C CA . ILE A 1 714 ? -16.934 13.362 1.926 1.00 95.69 714 ILE A CA 1
ATOM 5595 C C . ILE A 1 714 ? -18.037 13.213 0.868 1.00 95.69 714 ILE A C 1
ATOM 5597 O O . ILE A 1 714 ? -17.752 13.128 -0.327 1.00 95.69 714 ILE A O 1
ATOM 5601 N N . GLY A 1 715 ? -19.304 13.197 1.293 1.00 94.50 715 GLY A N 1
ATOM 5602 C CA . GLY A 1 715 ? -20.454 12.998 0.416 1.00 94.50 715 GLY A CA 1
ATOM 5603 C C . GLY A 1 715 ? -20.626 11.549 -0.051 1.00 94.50 715 GLY A C 1
ATOM 5604 O O . GLY A 1 715 ? -19.847 10.653 0.272 1.00 94.50 715 GLY A O 1
ATOM 5605 N N . ARG A 1 716 ? -21.689 11.303 -0.825 1.00 87.88 716 ARG A N 1
ATOM 5606 C CA . ARG A 1 716 ? -21.936 10.016 -1.492 1.00 87.88 716 ARG A CA 1
ATOM 5607 C C . ARG A 1 716 ? -21.554 10.144 -2.956 1.00 87.88 716 ARG A C 1
ATOM 5609 O O . ARG A 1 716 ? -22.380 10.535 -3.773 1.00 87.88 716 ARG A O 1
ATOM 5616 N N . THR A 1 717 ? -20.310 9.830 -3.282 1.00 82.81 717 THR A N 1
ATOM 5617 C CA . THR A 1 717 ? -19.883 9.676 -4.674 1.00 82.81 717 THR A CA 1
ATOM 5618 C C . THR A 1 717 ? -19.844 8.196 -5.030 1.00 82.81 717 THR A C 1
ATOM 5620 O O . THR A 1 717 ? -19.418 7.350 -4.245 1.00 82.81 717 THR A O 1
ATOM 5623 N N . THR A 1 718 ? -20.368 7.872 -6.208 1.00 81.44 718 THR A N 1
ATOM 5624 C CA . THR A 1 718 ? -20.493 6.503 -6.724 1.00 81.44 718 THR A CA 1
ATOM 5625 C C . THR A 1 718 ? -19.538 6.289 -7.890 1.00 81.44 718 THR A C 1
ATOM 5627 O O . THR A 1 718 ? -19.912 5.718 -8.913 1.00 81.44 718 THR A O 1
ATOM 5630 N N . THR A 1 719 ? -18.310 6.792 -7.771 1.00 92.50 719 THR A N 1
ATOM 5631 C CA . THR A 1 719 ? -17.333 6.695 -8.853 1.00 92.50 719 THR A CA 1
ATOM 5632 C C . THR A 1 719 ? -16.991 5.238 -9.126 1.00 92.50 719 THR A C 1
ATOM 5634 O O . THR A 1 719 ? -16.664 4.465 -8.218 1.00 92.50 719 THR A O 1
ATOM 5637 N N . THR A 1 720 ? -17.088 4.865 -10.400 1.00 91.94 720 THR A N 1
ATOM 5638 C CA . THR A 1 720 ? -16.823 3.510 -10.877 1.00 91.94 720 THR A CA 1
ATOM 5639 C C . THR A 1 720 ? -15.335 3.226 -11.014 1.00 91.94 720 THR A C 1
ATOM 5641 O O . THR A 1 720 ? -14.577 4.138 -11.343 1.00 91.94 720 THR A O 1
ATOM 5644 N N . PRO A 1 721 ? -14.901 1.965 -10.838 1.00 93.81 721 PRO A N 1
ATOM 5645 C CA . PRO A 1 721 ? -13.539 1.585 -11.184 1.00 93.81 721 PRO A CA 1
ATOM 5646 C C . PRO A 1 721 ? -13.268 1.853 -12.667 1.00 93.81 721 PRO A C 1
ATOM 5648 O O . PRO A 1 721 ? -14.131 1.620 -13.517 1.00 93.81 721 PRO A O 1
ATOM 5651 N N . ILE A 1 722 ? -12.051 2.291 -12.980 1.00 95.69 722 ILE A N 1
ATOM 5652 C CA . ILE A 1 722 ? -11.561 2.359 -14.359 1.00 95.69 722 ILE A CA 1
ATOM 5653 C C . ILE A 1 722 ? -11.142 0.969 -14.853 1.00 95.69 722 ILE A C 1
ATOM 5655 O O . ILE A 1 722 ? -10.888 0.058 -14.063 1.00 95.69 722 ILE A O 1
ATOM 5659 N N . SER A 1 723 ? -11.061 0.804 -16.175 1.00 95.25 723 SER A N 1
ATOM 5660 C CA . SER A 1 723 ? -10.531 -0.420 -16.788 1.00 95.25 723 SER A CA 1
ATOM 5661 C C . SER A 1 723 ? -9.102 -0.700 -16.320 1.00 95.25 723 SER A C 1
ATOM 5663 O O . SER A 1 723 ? -8.336 0.234 -16.081 1.00 95.25 723 SER A O 1
ATOM 5665 N N . ASP A 1 724 ? -8.705 -1.966 -16.306 1.00 94.81 724 ASP A N 1
ATOM 5666 C CA . ASP A 1 724 ? -7.336 -2.393 -16.012 1.00 94.81 724 ASP A CA 1
ATOM 5667 C C . ASP A 1 724 ? -6.281 -1.770 -16.948 1.00 94.81 724 ASP A C 1
ATOM 5669 O O . ASP A 1 724 ? -5.213 -1.396 -16.475 1.00 94.81 724 ASP A O 1
ATOM 5673 N N . GLY A 1 725 ? -6.587 -1.551 -18.231 1.00 96.56 725 GLY A N 1
ATOM 5674 C CA . GLY A 1 725 ? -5.707 -0.817 -19.153 1.00 96.56 725 GLY A CA 1
ATOM 5675 C C . GLY A 1 725 ? -5.454 0.642 -18.740 1.00 96.56 725 GLY A C 1
ATOM 5676 O O . GLY A 1 725 ? -4.302 1.064 -18.636 1.00 96.56 725 GLY A O 1
ATOM 5677 N N . LEU A 1 726 ? -6.509 1.399 -18.413 1.00 97.19 726 LEU A N 1
ATOM 5678 C CA . LEU A 1 726 ? -6.372 2.750 -17.841 1.00 97.19 726 LEU A CA 1
ATOM 5679 C C . LEU A 1 726 ? -5.683 2.750 -16.472 1.00 97.19 726 LEU A C 1
ATOM 5681 O O . LEU A 1 726 ? -4.914 3.659 -16.179 1.00 97.19 726 LEU A O 1
ATOM 5685 N N . SER A 1 727 ? -5.942 1.747 -15.634 1.00 97.06 727 SER A N 1
ATOM 5686 C CA . SER A 1 727 ? -5.255 1.576 -14.351 1.00 97.06 727 SER A CA 1
ATOM 5687 C C . SER A 1 727 ? -3.752 1.373 -14.551 1.00 97.06 727 SER A C 1
ATOM 5689 O O . SER A 1 727 ? -2.953 2.005 -13.860 1.00 97.06 727 SER A O 1
ATOM 5691 N N . CYS A 1 728 ? -3.362 0.562 -15.542 1.00 97.69 728 CYS A N 1
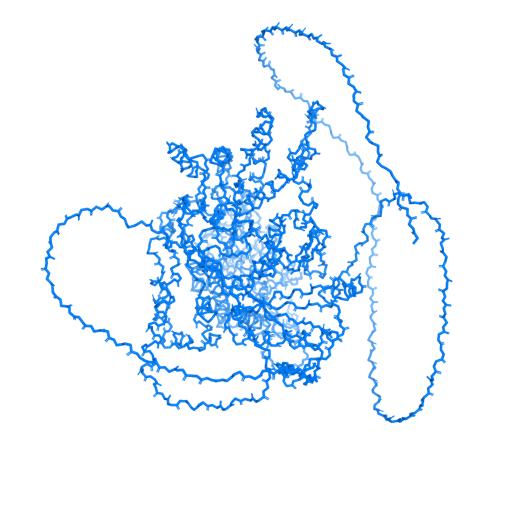ATOM 5692 C CA . CYS A 1 728 ? -1.972 0.404 -15.955 1.00 97.69 728 CYS A CA 1
ATOM 5693 C C . CYS A 1 728 ? -1.364 1.745 -16.364 1.00 97.69 728 CYS A C 1
ATOM 5695 O O . CYS A 1 728 ? -0.305 2.108 -15.862 1.00 97.69 728 CYS A O 1
ATOM 5697 N N . LEU A 1 729 ? -2.048 2.491 -17.235 1.00 97.62 729 LEU A N 1
ATOM 5698 C CA . LEU A 1 729 ? -1.607 3.800 -17.716 1.00 97.62 729 LEU A CA 1
ATOM 5699 C C . LEU A 1 729 ? -1.457 4.826 -16.577 1.00 97.62 729 LEU A C 1
ATOM 5701 O O . LEU A 1 729 ? -0.504 5.599 -16.563 1.00 97.62 729 LEU A O 1
ATOM 5705 N N . ALA A 1 730 ? -2.379 4.828 -15.610 1.00 97.31 730 ALA A N 1
ATOM 5706 C CA . ALA A 1 730 ? -2.330 5.721 -14.455 1.00 97.31 730 ALA A CA 1
ATOM 5707 C C . ALA A 1 730 ? -1.169 5.386 -13.511 1.00 97.31 730 ALA A C 1
ATOM 5709 O O . ALA A 1 730 ? -0.539 6.288 -12.970 1.00 97.31 730 ALA A O 1
ATOM 5710 N N . ALA A 1 731 ? -0.875 4.103 -13.305 1.00 96.88 731 ALA A N 1
ATOM 5711 C CA . ALA A 1 731 ? 0.083 3.679 -12.292 1.00 96.88 731 ALA A CA 1
ATOM 5712 C C . ALA A 1 731 ? 1.504 3.432 -12.834 1.00 96.88 731 ALA A C 1
ATOM 5714 O O . ALA A 1 731 ? 2.449 3.383 -12.054 1.00 96.88 731 ALA A O 1
ATOM 5715 N N . VAL A 1 732 ? 1.700 3.217 -14.136 1.00 95.88 732 VAL A N 1
ATOM 5716 C CA . VAL A 1 732 ? 3.027 2.943 -14.717 1.00 95.88 732 VAL A CA 1
ATOM 5717 C C . VAL A 1 732 ? 3.705 4.250 -15.155 1.00 95.88 732 VAL A C 1
ATOM 5719 O O . VAL A 1 732 ? 3.071 5.061 -15.828 1.00 95.88 732 VAL A O 1
ATOM 5722 N N . PRO A 1 733 ? 4.990 4.467 -14.815 1.00 93.56 733 PRO A N 1
ATOM 5723 C CA . PRO A 1 733 ? 5.735 5.630 -15.290 1.00 93.56 733 PRO A CA 1
ATOM 5724 C C . PRO A 1 733 ? 5.946 5.563 -16.815 1.00 93.56 733 PRO A C 1
ATOM 5726 O O . PRO A 1 733 ? 6.150 4.464 -17.343 1.00 93.56 733 PRO A O 1
ATOM 5729 N N . PRO A 1 734 ? 5.991 6.691 -17.548 1.00 91.69 734 PRO A N 1
ATOM 5730 C CA . PRO A 1 734 ? 6.134 6.658 -19.008 1.00 91.69 734 PRO A CA 1
ATOM 5731 C C . PRO A 1 734 ? 7.428 5.997 -19.503 1.00 91.69 734 PRO A C 1
ATOM 5733 O O . PRO A 1 734 ? 7.497 5.520 -20.627 1.00 91.69 734 PRO A O 1
ATOM 5736 N N . GLN A 1 735 ? 8.464 5.918 -18.669 1.00 91.50 735 GLN A N 1
ATOM 5737 C CA . GLN A 1 735 ? 9.693 5.154 -18.915 1.00 91.50 735 GLN A CA 1
ATOM 5738 C C . GLN A 1 735 ? 9.402 3.678 -19.242 1.00 91.50 735 GLN A C 1
ATOM 5740 O O . GLN A 1 735 ? 10.147 3.031 -19.976 1.00 91.50 735 GLN A O 1
ATOM 5745 N N . ALA A 1 736 ? 8.304 3.146 -18.710 1.00 94.81 736 ALA A N 1
ATOM 5746 C CA . ALA A 1 736 ? 7.835 1.786 -18.917 1.00 94.81 736 ALA A CA 1
ATOM 5747 C C . ALA A 1 736 ? 6.599 1.738 -19.840 1.00 94.81 736 ALA A C 1
ATOM 5749 O O . ALA A 1 736 ? 5.771 0.841 -19.731 1.00 94.81 736 ALA A O 1
ATOM 5750 N N . TRP A 1 737 ? 6.469 2.668 -20.791 1.00 94.69 737 TRP A N 1
ATOM 5751 C CA . TRP A 1 737 ? 5.350 2.702 -21.746 1.00 94.69 737 TRP A CA 1
ATOM 5752 C C . TRP A 1 737 ? 5.136 1.377 -22.502 1.00 94.69 737 TRP A C 1
ATOM 5754 O O . TRP A 1 737 ? 4.004 0.999 -22.780 1.00 94.69 737 TRP A O 1
ATOM 5764 N N . HIS A 1 738 ? 6.211 0.629 -22.772 1.00 95.44 738 HIS A N 1
ATOM 5765 C CA . HIS A 1 738 ? 6.185 -0.634 -23.517 1.00 95.44 738 HIS A CA 1
ATOM 5766 C C . HIS A 1 738 ? 5.417 -1.775 -22.820 1.00 95.44 738 HIS A C 1
ATOM 5768 O O . HIS A 1 738 ? 5.144 -2.793 -23.455 1.00 95.44 738 HIS A O 1
ATOM 5774 N N . ILE A 1 739 ? 5.091 -1.648 -21.524 1.00 96.25 739 ILE A N 1
ATOM 5775 C CA . ILE A 1 739 ? 4.240 -2.621 -20.812 1.00 96.25 739 ILE A CA 1
ATOM 5776 C C . ILE A 1 739 ? 2.765 -2.203 -20.751 1.00 96.25 739 ILE A C 1
ATOM 5778 O O . ILE A 1 739 ? 1.928 -3.021 -20.361 1.00 96.25 739 ILE A O 1
ATOM 5782 N N . VAL A 1 740 ? 2.443 -0.959 -21.120 1.00 96.94 740 VAL A N 1
ATOM 5783 C CA . VAL A 1 740 ? 1.066 -0.456 -21.169 1.00 96.94 740 VAL A CA 1
ATOM 5784 C C . VAL A 1 740 ? 0.348 -1.120 -22.353 1.00 96.94 740 VAL A C 1
ATOM 5786 O O . VAL A 1 740 ? 0.914 -1.179 -23.443 1.00 96.94 740 VAL A O 1
ATOM 5789 N N . PRO A 1 741 ? -0.870 -1.659 -22.173 1.00 96.25 741 PRO A N 1
ATOM 5790 C CA . PRO A 1 741 ? -1.589 -2.322 -23.258 1.00 96.25 741 PRO A CA 1
ATOM 5791 C C . PRO A 1 741 ? -2.098 -1.326 -24.308 1.00 96.25 741 PRO A C 1
ATOM 5793 O O . PRO A 1 741 ? -2.444 -0.187 -23.988 1.00 96.25 741 PRO A O 1
ATOM 5796 N N . GLU A 1 742 ? -2.227 -1.779 -25.554 1.00 94.81 742 GLU A N 1
ATOM 5797 C CA . GLU A 1 742 ? -2.978 -1.048 -26.578 1.00 94.81 742 GLU A CA 1
ATOM 5798 C C . GLU A 1 742 ? -4.476 -0.970 -26.215 1.00 94.81 742 GLU A C 1
ATOM 5800 O O . GLU A 1 742 ? -5.015 -1.899 -25.603 1.00 94.81 742 GLU A O 1
ATOM 5805 N N . PRO A 1 743 ? -5.171 0.123 -26.580 1.00 95.88 743 PRO A N 1
ATOM 5806 C CA . PRO A 1 743 ? -4.657 1.287 -27.315 1.00 95.88 743 PRO A CA 1
ATOM 5807 C C . PRO A 1 743 ? -3.953 2.329 -26.421 1.00 95.88 743 PRO A C 1
ATOM 5809 O O . PRO A 1 743 ? -3.459 3.338 -26.910 1.00 95.88 743 PRO A O 1
ATOM 5812 N N . TYR A 1 744 ? -3.898 2.125 -25.101 1.00 97.38 744 TYR A N 1
ATOM 5813 C CA . TYR A 1 744 ? -3.403 3.126 -24.146 1.00 97.38 744 TYR A CA 1
ATOM 5814 C C . TYR A 1 744 ? -1.904 3.428 -24.274 1.00 97.38 744 TYR A C 1
ATOM 5816 O O . TYR A 1 744 ? -1.485 4.539 -23.948 1.00 97.38 744 TYR A O 1
ATOM 5824 N N . SER A 1 745 ? -1.101 2.485 -24.776 1.00 96.25 745 SER A N 1
ATOM 5825 C CA . SER A 1 745 ? 0.322 2.702 -25.075 1.00 96.25 745 SER A CA 1
ATOM 5826 C C . SER A 1 745 ? 0.562 3.878 -26.026 1.00 96.25 745 SER A C 1
ATOM 5828 O O . SER A 1 745 ? 1.544 4.595 -25.847 1.00 96.25 745 SER A O 1
ATOM 5830 N N . TRP A 1 746 ? -0.359 4.157 -26.957 1.00 95.75 746 TRP A N 1
ATOM 5831 C CA . TRP A 1 746 ? -0.256 5.270 -27.912 1.00 95.75 746 TRP A CA 1
ATOM 5832 C C . TRP A 1 746 ? -0.257 6.653 -27.248 1.00 95.75 746 TRP A C 1
ATOM 5834 O O . TRP A 1 746 ? 0.133 7.644 -27.871 1.00 95.75 746 TRP A O 1
ATOM 5844 N N . LEU A 1 747 ? -0.719 6.750 -25.996 1.00 96.56 747 LEU A N 1
ATOM 5845 C CA . LEU A 1 747 ? -0.690 7.991 -25.221 1.00 96.56 747 LEU A CA 1
ATOM 5846 C C . LEU A 1 747 ? 0.691 8.258 -24.611 1.00 96.56 747 LEU A C 1
ATOM 5848 O O . LEU A 1 747 ? 1.036 9.413 -24.403 1.00 96.56 747 LEU A O 1
ATOM 5852 N N . VAL A 1 748 ? 1.477 7.212 -24.344 1.00 95.81 748 VAL A N 1
ATOM 5853 C CA . VAL A 1 748 ? 2.750 7.275 -23.598 1.00 95.81 748 VAL A CA 1
ATOM 5854 C C . VAL A 1 748 ? 3.974 6.931 -24.441 1.00 95.81 748 VAL A C 1
ATOM 5856 O O . VAL A 1 748 ? 5.065 6.754 -23.902 1.00 95.81 748 VAL A O 1
ATOM 5859 N N . GLU A 1 749 ? 3.824 6.858 -25.762 1.00 94.00 749 GLU A N 1
ATOM 5860 C CA . GLU A 1 749 ? 4.963 6.726 -26.669 1.00 94.00 749 GLU A CA 1
ATOM 5861 C C . GLU A 1 749 ? 6.007 7.832 -26.425 1.00 94.00 749 GLU A C 1
ATOM 5863 O O . GLU A 1 749 ? 5.642 8.947 -26.035 1.00 94.00 749 GLU A O 1
ATOM 5868 N N . PRO A 1 750 ? 7.304 7.581 -26.693 1.00 94.94 750 PRO A N 1
ATOM 5869 C CA . PRO A 1 750 ? 8.368 8.551 -26.428 1.00 94.94 750 PRO A CA 1
ATOM 5870 C C . PRO A 1 750 ? 8.116 9.951 -27.011 1.00 94.94 750 PRO A C 1
ATOM 5872 O O . PRO A 1 750 ? 8.471 10.941 -26.383 1.00 94.94 750 PRO A O 1
ATOM 5875 N N . SER A 1 751 ? 7.448 10.042 -28.166 1.00 95.12 751 SER A N 1
ATOM 5876 C CA . SER A 1 751 ? 7.083 11.304 -28.830 1.00 95.12 751 SER A CA 1
ATOM 5877 C C . SER A 1 751 ? 5.953 12.085 -28.140 1.00 95.12 751 SER A C 1
ATOM 5879 O O . SER A 1 751 ? 5.742 13.256 -28.448 1.00 95.12 751 SER A O 1
ATOM 5881 N N . ARG A 1 752 ? 5.202 11.450 -27.232 1.00 94.00 752 ARG A N 1
ATOM 5882 C CA . ARG A 1 752 ? 4.012 12.000 -26.556 1.00 94.00 752 ARG A CA 1
ATOM 5883 C C . ARG A 1 752 ? 4.125 12.003 -25.028 1.00 94.00 752 ARG A C 1
ATOM 5885 O O . ARG A 1 752 ? 3.213 12.496 -24.369 1.00 94.00 752 ARG A O 1
ATOM 5892 N N . LYS A 1 753 ? 5.235 11.507 -24.466 1.00 92.94 753 LYS A N 1
ATOM 5893 C CA . LYS A 1 753 ? 5.473 11.391 -23.016 1.00 92.94 753 LYS A CA 1
ATOM 5894 C C . LYS A 1 753 ? 5.162 12.681 -22.247 1.00 92.94 753 LYS A C 1
ATOM 5896 O O . LYS A 1 753 ? 4.424 12.630 -21.270 1.00 92.94 753 LYS A O 1
ATOM 5901 N N . GLU A 1 754 ? 5.694 13.819 -22.690 1.00 93.69 754 GLU A N 1
ATOM 5902 C CA . GLU A 1 754 ? 5.495 15.115 -22.017 1.00 93.69 754 GLU A CA 1
ATOM 5903 C C . GLU A 1 754 ? 4.021 15.535 -22.030 1.00 93.69 754 GLU A C 1
ATOM 5905 O O . GLU A 1 754 ? 3.437 15.814 -20.987 1.00 93.69 754 GLU A O 1
ATOM 5910 N N . ARG A 1 755 ? 3.373 15.440 -23.197 1.00 95.81 755 ARG A N 1
ATOM 5911 C CA . ARG A 1 755 ? 1.941 15.728 -23.351 1.00 95.81 755 ARG A CA 1
ATOM 5912 C C . ARG A 1 755 ? 1.066 14.830 -22.473 1.00 95.81 755 ARG A C 1
ATOM 5914 O O . ARG A 1 755 ? 0.019 15.272 -21.999 1.00 95.81 755 ARG A O 1
ATOM 5921 N N . PHE A 1 756 ? 1.451 13.569 -22.280 1.00 95.94 756 PHE A N 1
ATOM 5922 C CA . PHE A 1 756 ? 0.735 12.681 -21.371 1.00 95.94 756 PHE A CA 1
ATOM 5923 C C . PHE A 1 756 ? 0.909 13.084 -19.910 1.00 95.94 756 PHE A C 1
ATOM 5925 O O . PHE A 1 756 ? -0.078 13.066 -19.180 1.00 95.94 756 PHE A O 1
ATOM 5932 N N . GLU A 1 757 ? 2.111 13.465 -19.478 1.00 95.25 757 GLU A N 1
ATOM 5933 C CA . GLU A 1 757 ? 2.311 13.964 -18.113 1.00 95.25 757 GLU A CA 1
ATOM 5934 C C . GLU A 1 757 ? 1.508 15.245 -17.868 1.00 95.25 757 GLU A C 1
ATOM 5936 O O . GLU A 1 757 ? 0.858 15.358 -16.832 1.00 95.25 757 GLU A O 1
ATOM 5941 N N . ASP A 1 758 ? 1.424 16.156 -18.838 1.00 96.31 758 ASP A N 1
ATOM 5942 C CA . ASP A 1 758 ? 0.543 17.327 -18.745 1.00 96.31 758 ASP A CA 1
ATOM 5943 C C . ASP A 1 758 ? -0.934 16.928 -18.625 1.00 96.31 758 ASP A C 1
ATOM 5945 O O . ASP A 1 758 ? -1.671 17.455 -17.784 1.00 96.31 758 ASP A O 1
ATOM 5949 N N . LEU A 1 759 ? -1.380 15.951 -19.424 1.00 97.25 759 LEU A N 1
ATOM 5950 C CA . LEU A 1 759 ? -2.732 15.402 -19.329 1.00 97.25 759 LEU A CA 1
ATOM 5951 C C . LEU A 1 759 ? -2.980 14.792 -17.948 1.00 97.25 759 LEU A C 1
ATOM 5953 O O . LEU A 1 759 ? -4.000 15.107 -17.330 1.00 97.25 759 LEU A O 1
ATOM 5957 N N . TYR A 1 760 ? -2.066 13.959 -17.454 1.00 96.25 760 TYR A N 1
ATOM 5958 C CA . TYR A 1 760 ? -2.155 13.313 -16.148 1.00 96.25 760 TYR A CA 1
ATOM 5959 C C . TYR A 1 760 ? -2.200 14.357 -15.026 1.00 96.25 760 TYR A C 1
ATOM 5961 O O . TYR A 1 760 ? -3.143 14.367 -14.237 1.00 96.25 760 TYR A O 1
ATOM 5969 N N . ASN A 1 761 ? -1.269 15.314 -15.024 1.00 95.31 761 ASN A N 1
ATOM 5970 C CA . ASN A 1 761 ? -1.190 16.406 -14.053 1.00 95.31 761 ASN A CA 1
ATOM 5971 C C . ASN A 1 761 ? -2.433 17.305 -14.079 1.00 95.31 761 ASN A C 1
ATOM 5973 O O . ASN A 1 761 ? -2.890 17.762 -13.031 1.00 95.31 761 ASN A O 1
ATOM 5977 N N . SER A 1 762 ? -3.052 17.497 -15.247 1.00 97.12 762 SER A N 1
ATOM 5978 C CA . SER A 1 762 ? -4.315 18.236 -15.368 1.00 97.12 762 SER A CA 1
ATOM 5979 C C . SER A 1 762 ? -5.523 17.517 -14.744 1.00 97.12 762 SER A C 1
ATOM 5981 O O . SER A 1 762 ? -6.620 18.079 -14.709 1.00 97.12 762 SER A O 1
ATOM 5983 N N . CYS A 1 763 ? -5.369 16.261 -14.313 1.00 97.69 763 CYS A N 1
ATOM 5984 C CA . CYS A 1 763 ? -6.394 15.495 -13.598 1.00 97.69 763 CYS A CA 1
ATOM 5985 C C . CYS A 1 763 ? -6.291 15.653 -12.076 1.00 97.69 763 CYS A C 1
ATOM 5987 O O . CYS A 1 763 ? -7.110 15.093 -11.356 1.00 97.69 763 CYS A O 1
ATOM 5989 N N . PHE A 1 764 ? -5.319 16.417 -11.574 1.00 96.56 764 PHE A N 1
ATOM 5990 C CA . PHE A 1 764 ? -5.201 16.719 -10.154 1.00 96.56 764 PHE A CA 1
ATOM 5991 C C . PHE A 1 764 ? -5.894 18.033 -9.830 1.00 96.56 764 PHE A C 1
ATOM 5993 O O . PHE A 1 764 ? -5.737 19.032 -10.536 1.00 96.56 764 PHE A O 1
ATOM 6000 N N . HIS A 1 765 ? -6.619 18.066 -8.715 1.00 96.06 765 HIS A N 1
ATOM 6001 C CA . HIS A 1 765 ? -7.157 19.320 -8.211 1.00 96.06 765 HIS A CA 1
ATOM 6002 C C . HIS A 1 765 ? -5.999 20.289 -7.881 1.00 96.06 765 HIS A C 1
ATOM 6004 O O . HIS A 1 765 ? -5.089 19.915 -7.133 1.00 96.06 765 HIS A O 1
ATOM 6010 N N . PRO A 1 766 ? -6.014 21.542 -8.376 1.00 94.25 766 PRO A N 1
ATOM 6011 C CA . PRO A 1 766 ? -4.843 22.425 -8.356 1.00 94.25 766 PRO A CA 1
ATOM 6012 C C . PRO A 1 766 ? -4.357 22.774 -6.946 1.00 94.25 766 PRO A C 1
ATOM 6014 O O . PRO A 1 766 ? -3.170 23.008 -6.749 1.00 94.25 766 PRO A O 1
ATOM 6017 N N . LYS A 1 767 ? -5.263 22.800 -5.959 1.00 92.56 767 LYS A N 1
ATOM 6018 C CA . LYS A 1 767 ? -4.919 23.150 -4.571 1.00 92.56 767 LYS A CA 1
ATOM 6019 C C . LYS A 1 767 ? -4.615 21.947 -3.695 1.00 92.56 767 LYS A C 1
ATOM 6021 O O . LYS A 1 767 ? -3.757 22.034 -2.835 1.00 92.56 767 LYS A O 1
ATOM 6026 N N . THR A 1 768 ? -5.359 20.860 -3.858 1.00 91.94 768 THR A N 1
ATOM 6027 C CA . THR A 1 768 ? -5.338 19.726 -2.914 1.00 91.94 768 THR A CA 1
ATOM 6028 C C . THR A 1 768 ? -4.585 18.529 -3.466 1.00 91.94 768 THR A C 1
ATOM 6030 O O . THR A 1 768 ? -4.327 17.590 -2.722 1.00 91.94 768 THR A O 1
ATOM 6033 N N . ARG A 1 769 ? -4.246 18.559 -4.764 1.00 94.50 769 ARG A N 1
ATOM 6034 C CA . ARG A 1 769 ? -3.625 17.452 -5.492 1.00 94.50 769 ARG A CA 1
ATOM 6035 C C . ARG A 1 769 ? -4.411 16.145 -5.336 1.00 94.50 769 ARG A C 1
ATOM 6037 O O . ARG A 1 769 ? -3.813 15.086 -5.268 1.00 94.50 769 ARG A O 1
ATOM 6044 N N . VAL A 1 770 ? -5.739 16.236 -5.256 1.00 95.81 770 VAL A N 1
ATOM 6045 C CA . VAL A 1 770 ? -6.633 15.069 -5.295 1.00 95.81 770 VAL A CA 1
ATOM 6046 C C . VAL A 1 770 ? -6.738 14.597 -6.741 1.00 95.81 770 VAL A C 1
ATOM 6048 O O . VAL A 1 770 ? -7.018 15.420 -7.618 1.00 95.81 770 VAL A O 1
ATOM 6051 N N . PHE A 1 771 ? -6.509 13.311 -6.983 1.00 96.50 771 PHE A N 1
ATOM 6052 C CA . PHE A 1 771 ? -6.576 12.694 -8.302 1.00 96.50 771 PHE A CA 1
ATOM 6053 C C . PHE A 1 771 ? -8.026 12.426 -8.738 1.00 96.50 771 PHE A C 1
ATOM 6055 O O . PHE A 1 771 ? -8.716 11.568 -8.187 1.00 96.50 771 PHE A O 1
ATOM 6062 N N . ASP A 1 772 ? -8.487 13.135 -9.770 1.00 97.25 772 ASP A N 1
ATOM 6063 C CA . ASP A 1 772 ? -9.804 12.934 -10.378 1.00 97.25 772 ASP A CA 1
ATOM 6064 C C . ASP A 1 772 ? -9.747 11.811 -11.427 1.00 97.25 772 ASP A C 1
ATOM 6066 O O . ASP A 1 772 ? -9.439 12.012 -12.610 1.00 97.25 772 ASP A O 1
ATOM 6070 N N . ILE A 1 773 ? -10.065 10.600 -10.968 1.00 96.56 773 ILE A N 1
ATOM 6071 C CA . ILE A 1 773 ? -10.035 9.379 -11.779 1.00 96.56 773 ILE A CA 1
ATOM 6072 C C . ILE A 1 773 ? -11.046 9.401 -12.946 1.00 96.56 773 ILE A C 1
ATOM 6074 O O . ILE A 1 773 ? -10.790 8.811 -14.002 1.00 96.56 773 ILE A O 1
ATOM 6078 N N . GLU A 1 774 ? -12.177 10.103 -12.808 1.00 96.81 774 GLU A N 1
ATOM 6079 C CA . GLU A 1 774 ? -13.194 10.214 -13.864 1.00 96.81 774 GLU A CA 1
ATOM 6080 C C . GLU A 1 774 ? -12.749 11.187 -14.958 1.00 96.81 774 GLU A C 1
ATOM 6082 O O . GLU A 1 774 ? -12.895 10.903 -16.153 1.00 96.81 774 GLU A O 1
ATOM 6087 N N . SER A 1 775 ? -12.170 12.323 -14.562 1.00 97.50 775 SER A N 1
ATOM 6088 C CA . SER A 1 775 ? -11.524 13.272 -15.471 1.00 97.50 775 SER A CA 1
ATOM 6089 C C . SER A 1 775 ? -10.381 12.608 -16.236 1.00 97.50 775 SER A C 1
ATOM 6091 O O . SER A 1 775 ? -10.331 12.720 -17.464 1.00 97.50 775 SER A O 1
ATOM 6093 N N . PHE A 1 776 ? -9.538 11.826 -15.552 1.00 97.88 776 PHE A N 1
ATOM 6094 C CA . PHE A 1 776 ? -8.464 11.054 -16.180 1.00 97.88 776 PHE A CA 1
ATOM 6095 C C . PHE A 1 776 ? -8.988 10.079 -17.239 1.00 97.88 776 PHE A C 1
ATOM 6097 O O . PHE A 1 776 ? -8.550 10.124 -18.393 1.00 97.88 776 PHE A O 1
ATOM 6104 N N . SER A 1 777 ? -9.974 9.248 -16.884 1.00 97.56 777 SER A N 1
ATOM 6105 C CA . SER A 1 777 ? -10.599 8.303 -17.816 1.00 97.56 777 SER A CA 1
ATOM 6106 C C . SER A 1 777 ? -11.157 9.015 -19.053 1.00 97.56 777 SER A C 1
ATOM 6108 O O . SER A 1 777 ? -10.869 8.630 -20.189 1.00 97.56 777 SER A O 1
ATOM 6110 N N . ARG A 1 778 ? -11.911 10.101 -18.857 1.00 98.00 778 ARG A N 1
ATOM 6111 C CA . ARG A 1 778 ? -12.534 10.875 -19.940 1.00 98.00 778 ARG A CA 1
ATOM 6112 C C . ARG A 1 778 ? -11.502 11.503 -20.876 1.00 98.00 778 ARG A C 1
ATOM 6114 O O . ARG A 1 778 ? -11.649 11.405 -22.093 1.00 98.00 778 ARG A O 1
ATOM 6121 N N . LYS A 1 779 ? -10.459 12.128 -20.321 1.00 98.31 779 LYS A N 1
ATOM 6122 C CA . LYS A 1 779 ? -9.388 12.776 -21.093 1.00 98.31 779 LYS A CA 1
ATOM 6123 C C . LYS A 1 779 ? -8.586 11.762 -21.905 1.00 98.31 779 LYS A C 1
ATOM 6125 O O . LYS A 1 779 ? -8.344 12.007 -23.083 1.00 98.31 779 LYS A O 1
ATOM 6130 N N . CYS A 1 780 ? -8.256 10.603 -21.332 1.00 97.81 780 CYS A N 1
ATOM 6131 C CA . CYS A 1 780 ? -7.557 9.540 -22.060 1.00 97.81 780 CYS A CA 1
ATOM 6132 C C . CYS A 1 780 ? -8.367 9.043 -23.265 1.00 97.81 780 CYS A C 1
ATOM 6134 O O . CYS A 1 780 ? -7.842 8.982 -24.373 1.00 97.81 780 CYS A O 1
ATOM 6136 N N . HIS A 1 781 ? -9.659 8.748 -23.086 1.00 97.94 781 HIS A N 1
ATOM 6137 C CA . HIS A 1 781 ? -10.516 8.319 -24.198 1.00 97.94 781 HIS A CA 1
ATOM 6138 C C . HIS A 1 781 ? -10.685 9.407 -25.270 1.00 97.94 781 HIS A C 1
ATOM 6140 O O . HIS A 1 781 ? -10.726 9.099 -26.464 1.00 97.94 781 HIS A O 1
ATOM 6146 N N . ALA A 1 782 ? -10.754 10.680 -24.868 1.00 97.88 782 ALA A N 1
ATOM 6147 C CA . ALA A 1 782 ? -10.818 11.799 -25.803 1.00 97.88 782 ALA A CA 1
ATOM 6148 C C . ALA A 1 782 ? -9.536 11.924 -26.643 1.00 97.88 782 ALA A C 1
ATOM 6150 O O . ALA A 1 782 ? -9.625 12.150 -27.849 1.00 97.88 782 ALA A O 1
ATOM 6151 N N . GLU A 1 783 ? -8.356 11.748 -26.040 1.00 97.50 783 GLU A N 1
ATOM 6152 C CA . GLU A 1 783 ? -7.081 11.754 -26.767 1.00 97.50 783 GLU A CA 1
ATOM 6153 C C . GLU A 1 783 ? -6.922 10.539 -27.685 1.00 97.50 783 GLU A C 1
ATOM 6155 O O . GLU A 1 783 ? -6.559 10.707 -28.848 1.00 97.50 783 GLU A O 1
ATOM 6160 N N . LEU A 1 784 ? -7.288 9.337 -27.229 1.00 96.56 784 LEU A N 1
ATOM 6161 C CA . LEU A 1 784 ? -7.297 8.139 -28.079 1.00 96.56 784 LEU A CA 1
ATOM 6162 C C . LEU A 1 784 ? -8.191 8.322 -29.307 1.00 96.56 784 LEU A C 1
ATOM 6164 O O . LEU A 1 784 ? -7.779 8.025 -30.425 1.00 96.56 784 LEU A O 1
ATOM 6168 N N . SER A 1 785 ? -9.367 8.927 -29.128 1.00 96.25 785 SER A N 1
ATOM 6169 C CA . SER A 1 785 ? -10.279 9.234 -30.236 1.00 96.25 785 SER A CA 1
ATOM 6170 C C . SER A 1 785 ? -9.676 10.205 -31.263 1.00 96.25 785 SER A C 1
ATOM 6172 O O . SER A 1 785 ? -10.076 10.192 -32.428 1.00 96.25 785 SER A O 1
ATOM 6174 N N . LYS A 1 786 ? -8.734 11.075 -30.866 1.00 96.19 786 LYS A N 1
ATOM 6175 C CA . LYS A 1 786 ? -8.005 11.965 -31.792 1.00 96.19 786 LYS A CA 1
ATOM 6176 C C . LYS A 1 786 ? -6.930 11.196 -32.564 1.00 96.19 786 LYS A C 1
ATOM 6178 O O . LYS A 1 786 ? -6.775 11.415 -33.765 1.00 96.19 786 LYS A O 1
ATOM 6183 N N . ILE A 1 787 ? -6.231 10.283 -31.891 1.00 94.38 787 ILE A N 1
ATOM 6184 C CA . ILE A 1 787 ? -5.186 9.435 -32.482 1.00 94.38 787 ILE A CA 1
ATOM 6185 C C . ILE A 1 787 ? -5.801 8.483 -33.514 1.00 94.38 787 ILE A C 1
ATOM 6187 O O . ILE A 1 787 ? -5.381 8.481 -34.668 1.00 94.38 787 ILE A O 1
ATOM 6191 N N . GLU A 1 788 ? -6.885 7.785 -33.161 1.00 93.69 788 GLU A N 1
ATOM 6192 C CA . GLU A 1 788 ? -7.585 6.854 -34.059 1.00 93.69 788 GLU A CA 1
ATOM 6193 C C . GLU A 1 788 ? -8.082 7.515 -35.351 1.00 93.69 788 GLU A C 1
ATOM 6195 O O . GLU A 1 788 ? -8.097 6.888 -36.408 1.00 93.69 788 GLU A O 1
ATOM 6200 N N . ARG A 1 789 ? -8.485 8.793 -35.301 1.00 93.50 789 ARG A N 1
ATOM 6201 C CA . ARG A 1 789 ? -8.882 9.546 -36.506 1.00 93.50 789 ARG A CA 1
ATOM 6202 C C . ARG A 1 789 ? -7.714 9.796 -37.456 1.00 93.50 789 ARG A C 1
ATOM 6204 O O . ARG A 1 789 ? -7.950 9.955 -38.648 1.00 93.50 789 ARG A O 1
ATOM 6211 N N . THR A 1 790 ? -6.495 9.824 -36.931 1.00 90.56 790 THR A N 1
ATOM 6212 C CA . THR A 1 790 ? -5.272 10.097 -37.690 1.00 90.56 790 THR A CA 1
ATOM 6213 C C . THR A 1 790 ? -4.704 8.820 -38.321 1.00 90.56 790 THR A C 1
ATOM 6215 O O . THR A 1 790 ? -4.087 8.887 -39.378 1.00 90.56 790 THR A O 1
ATOM 6218 N N . GLU A 1 791 ? -4.956 7.650 -37.723 1.00 83.00 791 GLU A N 1
ATOM 6219 C CA . GLU A 1 791 ? -4.209 6.414 -38.016 1.00 83.00 791 GLU A CA 1
ATOM 6220 C C . GLU A 1 791 ? -5.020 5.295 -38.697 1.00 83.00 791 GLU A C 1
ATOM 6222 O O . GLU A 1 791 ? -4.545 4.164 -38.774 1.00 83.00 791 GLU A O 1
ATOM 6227 N N . LYS A 1 792 ? -6.228 5.558 -39.223 1.00 79.31 792 LYS A N 1
ATOM 6228 C CA . LYS A 1 792 ? -7.084 4.508 -39.821 1.00 79.31 792 LYS A CA 1
ATOM 6229 C C . LYS A 1 792 ? -6.401 3.743 -40.970 1.00 79.31 792 LYS A C 1
ATOM 6231 O O . LYS A 1 792 ? -6.534 4.107 -42.135 1.00 79.31 792 LYS A O 1
ATOM 6236 N N . SER A 1 793 ? -5.775 2.615 -40.639 1.00 55.44 793 SER A N 1
ATOM 6237 C CA . SER A 1 793 ? -5.482 1.508 -41.549 1.00 55.44 793 SER A CA 1
ATOM 6238 C C . SER A 1 793 ? -6.499 0.375 -41.357 1.00 55.44 793 SER A C 1
ATOM 6240 O O . SER A 1 793 ? -6.914 0.098 -40.229 1.00 55.44 793 SER A O 1
ATOM 6242 N N . PRO A 1 794 ? -6.919 -0.300 -42.441 1.00 57.22 794 PRO A N 1
ATOM 6243 C CA . PRO A 1 794 ? -7.889 -1.386 -42.380 1.00 57.22 794 PRO A CA 1
ATOM 6244 C C . PRO A 1 794 ? -7.228 -2.664 -41.843 1.00 57.22 794 PRO A C 1
ATOM 6246 O O . PRO A 1 794 ? -6.476 -3.328 -42.553 1.00 57.22 794 PRO A O 1
ATOM 6249 N N . VAL A 1 795 ? -7.515 -3.035 -40.592 1.00 52.81 795 VAL A N 1
ATOM 6250 C CA . VAL A 1 795 ? -7.045 -4.304 -40.012 1.00 52.81 795 VAL A CA 1
ATOM 6251 C C . VAL A 1 795 ? -8.090 -5.402 -40.228 1.00 52.81 795 VAL A C 1
ATOM 6253 O O . VAL A 1 795 ? -9.240 -5.293 -39.805 1.00 52.81 795 VAL A O 1
ATOM 6256 N N . LEU A 1 796 ? -7.659 -6.471 -40.907 1.00 45.62 796 LEU A N 1
ATOM 6257 C CA . LEU A 1 796 ? -8.420 -7.688 -41.192 1.00 45.62 796 LEU A CA 1
ATOM 6258 C C . LEU A 1 796 ? -8.787 -8.446 -39.905 1.00 45.62 796 LEU A C 1
ATOM 6260 O O . LEU A 1 796 ? -7.918 -8.873 -39.146 1.00 45.62 796 LEU A O 1
ATOM 6264 N N . SER A 1 797 ? -10.076 -8.728 -39.721 1.00 40.06 797 SER A N 1
ATOM 6265 C CA . SER A 1 797 ? -10.577 -9.631 -38.682 1.00 40.06 797 SER A CA 1
ATOM 6266 C C . SER A 1 797 ? -10.301 -11.099 -39.044 1.00 40.06 797 SER A C 1
ATOM 6268 O O . SER A 1 797 ? -10.926 -11.642 -39.958 1.00 40.06 797 SER A O 1
ATOM 6270 N N . GLN A 1 798 ? -9.388 -11.762 -38.328 1.00 39.94 798 GLN A N 1
ATOM 6271 C CA . GLN A 1 798 ? -9.137 -13.202 -38.468 1.00 39.94 798 GLN A CA 1
ATOM 6272 C C . GLN A 1 798 ? -10.160 -14.058 -37.702 1.00 39.94 798 GLN A C 1
ATOM 6274 O O . GLN A 1 798 ? -10.622 -13.716 -36.614 1.00 39.94 798 GLN A O 1
ATOM 6279 N N . GLY A 1 799 ? -10.515 -15.186 -38.326 1.00 46.94 799 GLY A N 1
ATOM 6280 C CA . GLY A 1 799 ? -11.631 -16.062 -37.978 1.00 46.94 799 GLY A CA 1
ATOM 6281 C C . GLY A 1 799 ? -11.541 -16.780 -36.626 1.00 46.94 799 GLY A C 1
ATOM 6282 O O . GLY A 1 799 ? -10.481 -17.163 -36.135 1.00 46.94 799 GLY A O 1
ATOM 6283 N N . ILE A 1 800 ? -12.722 -16.999 -36.050 1.00 44.19 800 ILE A N 1
ATOM 6284 C CA . ILE A 1 800 ? -12.960 -17.535 -34.708 1.00 44.19 800 ILE A CA 1
ATOM 6285 C C . ILE A 1 800 ? -12.904 -19.074 -34.714 1.00 44.19 800 ILE A C 1
ATOM 6287 O O . ILE A 1 800 ? -13.594 -19.742 -35.484 1.00 44.19 800 ILE A O 1
ATOM 6291 N N . SER A 1 801 ? -12.118 -19.657 -33.805 1.00 46.62 801 SER A N 1
ATOM 6292 C CA . SER A 1 801 ? -12.016 -21.110 -33.594 1.00 46.62 801 SER A CA 1
ATOM 6293 C C . SER A 1 801 ? -13.281 -21.723 -32.966 1.00 46.62 801 SER A C 1
ATOM 6295 O O . SER A 1 801 ? -13.855 -21.146 -32.040 1.00 46.62 801 SER A O 1
ATOM 6297 N N . LYS A 1 802 ? -13.649 -22.942 -33.382 1.00 50.53 802 LYS A N 1
ATOM 6298 C CA . LYS A 1 802 ? -14.822 -23.708 -32.913 1.00 50.53 802 LYS A CA 1
ATOM 6299 C C . LYS A 1 802 ? -14.542 -24.461 -31.589 1.00 50.53 802 LYS A C 1
ATOM 6301 O O . LYS A 1 802 ? -14.058 -25.586 -31.624 1.00 50.53 802 LYS A O 1
ATOM 6306 N N . GLY A 1 803 ? -14.858 -23.876 -30.424 1.00 64.81 803 GLY A N 1
ATOM 6307 C CA . GLY A 1 803 ? -14.837 -24.576 -29.118 1.00 64.81 803 GLY A CA 1
ATOM 6308 C C . GLY A 1 803 ? -15.247 -23.709 -27.911 1.00 64.81 803 GLY A C 1
ATOM 6309 O O . GLY A 1 803 ? -15.042 -22.495 -27.929 1.00 64.81 803 GLY A O 1
ATOM 6310 N N . ARG A 1 804 ? -15.820 -24.310 -26.842 1.00 76.00 804 ARG A N 1
ATOM 6311 C CA . ARG A 1 804 ? -16.157 -23.591 -25.587 1.00 76.00 804 ARG A CA 1
ATOM 6312 C C . ARG A 1 804 ? -14.878 -23.235 -24.828 1.00 76.00 804 ARG A C 1
ATOM 6314 O O . ARG A 1 804 ? -14.280 -24.097 -24.182 1.00 76.00 804 ARG A O 1
ATOM 6321 N N . ARG A 1 805 ? -14.484 -21.961 -24.871 1.00 84.00 805 ARG A N 1
ATOM 6322 C CA . ARG A 1 805 ? -13.339 -21.433 -24.119 1.00 84.00 805 ARG A CA 1
ATOM 6323 C C . ARG A 1 805 ? -13.750 -21.054 -22.695 1.00 84.00 805 ARG A C 1
ATOM 6325 O O . ARG A 1 805 ? -14.874 -20.610 -22.448 1.00 84.00 805 ARG A O 1
ATOM 6332 N N . ILE A 1 806 ? -12.834 -21.222 -21.742 1.00 83.44 806 ILE A N 1
ATOM 6333 C CA . ILE A 1 806 ? -13.006 -20.643 -20.407 1.00 83.44 806 ILE A CA 1
ATOM 6334 C C . ILE A 1 806 ? -12.837 -19.135 -20.558 1.00 83.44 806 ILE A C 1
ATOM 6336 O O . ILE A 1 806 ? -11.727 -18.628 -20.671 1.00 83.44 806 ILE A O 1
ATOM 6340 N N . HIS A 1 807 ? -13.954 -18.422 -20.593 1.00 79.88 807 HIS A N 1
ATOM 6341 C CA . HIS A 1 807 ? -13.930 -16.970 -20.591 1.00 79.88 807 HIS A CA 1
ATOM 6342 C C . HIS A 1 807 ? -13.570 -16.479 -19.199 1.00 79.88 807 HIS A C 1
ATOM 6344 O O . HIS A 1 807 ? -14.261 -16.824 -18.241 1.00 79.88 807 HIS A O 1
ATOM 6350 N N . VAL A 1 808 ? -12.557 -15.629 -19.133 1.00 80.44 808 VAL A N 1
ATOM 6351 C CA . VAL A 1 808 ? -12.238 -14.771 -17.994 1.00 80.44 808 VAL A CA 1
ATOM 6352 C C . VAL A 1 808 ? -12.697 -13.352 -18.344 1.00 80.44 808 VAL A C 1
ATOM 6354 O O . VAL A 1 808 ? -12.830 -13.031 -19.524 1.00 80.44 808 VAL A O 1
ATOM 6357 N N . GLY A 1 809 ? -13.048 -12.531 -17.357 1.00 76.06 809 GLY A N 1
ATOM 6358 C CA . GLY A 1 809 ? -13.485 -11.164 -17.624 1.00 76.06 809 GLY A CA 1
ATOM 6359 C C . GLY A 1 809 ? -13.595 -10.323 -16.364 1.00 76.06 809 GLY A C 1
ATOM 6360 O O . GLY A 1 809 ? -13.597 -10.845 -15.252 1.00 76.06 809 GLY A O 1
ATOM 6361 N N . SER A 1 810 ? -13.730 -9.013 -16.547 1.00 78.81 810 SER A N 1
ATOM 6362 C CA . SER A 1 810 ? -13.710 -8.017 -15.468 1.00 78.81 810 SER A CA 1
ATOM 6363 C C . SER A 1 810 ? -14.895 -8.068 -14.504 1.00 78.81 810 SER A C 1
ATOM 6365 O O . SER A 1 810 ? -14.846 -7.502 -13.417 1.00 78.81 810 SER A O 1
ATOM 6367 N N . LYS A 1 811 ? -15.963 -8.780 -14.875 1.00 83.38 811 LYS A N 1
ATOM 6368 C CA . LYS A 1 811 ? -17.225 -8.814 -14.123 1.00 83.38 811 LYS A CA 1
ATOM 6369 C C . LYS A 1 811 ? -17.427 -10.084 -13.303 1.00 83.38 811 LYS A C 1
ATOM 6371 O O . LYS A 1 811 ? -18.469 -10.231 -12.667 1.00 83.38 811 LYS A O 1
ATOM 6376 N N . PHE A 1 812 ? -16.513 -11.054 -13.362 1.00 85.31 812 PHE A N 1
ATOM 6377 C CA . PHE A 1 812 ? -16.744 -12.335 -12.702 1.00 85.31 812 PHE A CA 1
ATOM 6378 C C . PHE A 1 812 ? -15.470 -13.083 -12.307 1.00 85.31 812 PHE A C 1
ATOM 6380 O O . PHE A 1 812 ? -14.468 -13.104 -13.013 1.00 85.31 812 PHE A O 1
ATOM 6387 N N . TRP A 1 813 ? -15.574 -13.806 -11.201 1.00 87.44 813 TRP A N 1
ATOM 6388 C CA . TRP A 1 813 ? -14.623 -14.813 -10.775 1.00 87.44 813 TRP A CA 1
ATOM 6389 C C . TRP A 1 813 ? -14.854 -16.090 -11.576 1.00 87.44 813 TRP A C 1
ATOM 6391 O O . TRP A 1 813 ? -15.993 -16.489 -11.853 1.00 87.44 813 TRP A O 1
ATOM 6401 N N . THR A 1 814 ? -13.767 -16.773 -11.908 1.00 88.75 814 THR A N 1
ATOM 6402 C CA . THR A 1 814 ? -13.811 -18.073 -12.574 1.00 88.75 814 THR A CA 1
ATOM 6403 C C . THR A 1 814 ? -13.667 -19.173 -11.533 1.00 88.75 814 THR A C 1
ATOM 6405 O O . THR A 1 814 ? -12.669 -19.245 -10.824 1.00 88.75 814 THR A O 1
ATOM 6408 N N . VAL A 1 815 ? -14.664 -20.048 -11.434 1.00 89.38 815 VAL A N 1
ATOM 6409 C CA . VAL A 1 815 ? -14.646 -21.194 -10.519 1.00 89.38 815 VAL A CA 1
ATOM 6410 C C . VAL A 1 815 ? -14.427 -22.464 -11.310 1.00 89.38 815 VAL A C 1
ATOM 6412 O O . VAL A 1 815 ? -15.275 -22.838 -12.122 1.00 89.38 815 VAL A O 1
ATOM 6415 N N . ILE A 1 816 ? -13.323 -23.147 -11.032 1.00 92.06 816 ILE A N 1
ATOM 6416 C CA . ILE A 1 816 ? -12.977 -24.434 -11.626 1.00 92.06 816 ILE A CA 1
ATOM 6417 C C . ILE A 1 816 ? -13.222 -25.518 -10.581 1.00 92.06 816 ILE A C 1
ATOM 6419 O O . ILE A 1 816 ? -12.760 -25.444 -9.442 1.00 92.06 816 ILE A O 1
ATOM 6423 N N . SER A 1 817 ? -13.988 -26.530 -10.968 1.00 93.69 817 SER A N 1
ATOM 6424 C CA . SER A 1 817 ? -14.343 -27.658 -10.108 1.00 93.69 817 SER A CA 1
ATOM 6425 C C . SER A 1 817 ? -14.486 -28.927 -10.935 1.00 93.69 817 SER A C 1
ATOM 6427 O O . SER A 1 817 ? -14.724 -28.868 -12.144 1.00 93.69 817 SER A O 1
ATOM 6429 N N . ARG A 1 818 ? -14.346 -30.082 -10.289 1.00 93.44 818 ARG A N 1
ATOM 6430 C CA . ARG A 1 818 ? -14.638 -31.366 -10.918 1.00 93.44 818 ARG A CA 1
ATOM 6431 C C . ARG A 1 818 ? -16.112 -31.704 -10.702 1.00 93.44 818 ARG A C 1
ATOM 6433 O O . ARG A 1 818 ? -16.626 -31.577 -9.597 1.00 93.44 818 ARG A O 1
ATOM 6440 N N . SER A 1 819 ? -16.791 -32.092 -11.772 1.00 93.31 819 SER A N 1
ATOM 6441 C CA . SER A 1 819 ? -18.145 -32.626 -11.736 1.00 93.31 819 SER A CA 1
ATOM 6442 C C . SER A 1 819 ? -18.099 -34.137 -11.523 1.00 93.31 819 SER A C 1
ATOM 6444 O O . SER A 1 819 ? -17.219 -34.828 -12.049 1.00 93.31 819 SER A O 1
ATOM 6446 N N . ASP A 1 820 ? -19.065 -34.647 -10.764 1.00 92.75 820 ASP A N 1
ATOM 6447 C CA . ASP A 1 820 ? -19.225 -36.086 -10.558 1.00 92.75 820 ASP A CA 1
ATOM 6448 C C . ASP A 1 820 ? -19.640 -36.796 -11.856 1.00 92.75 820 ASP A C 1
ATOM 6450 O O . ASP A 1 820 ? -19.197 -37.918 -12.113 1.00 92.75 820 ASP A O 1
ATOM 6454 N N . LEU A 1 821 ? -20.389 -36.105 -12.724 1.00 94.75 821 LEU A N 1
ATOM 6455 C CA . LEU A 1 821 ? -20.842 -36.593 -14.027 1.00 94.75 821 LEU A CA 1
ATOM 6456 C C . LEU A 1 821 ? -20.055 -35.946 -15.184 1.00 94.75 821 LEU A C 1
ATOM 6458 O O . LEU A 1 821 ? -19.630 -34.793 -15.071 1.00 94.75 821 LEU A O 1
ATOM 6462 N N . PRO A 1 822 ? -19.849 -36.657 -16.308 1.00 94.38 822 PRO A N 1
ATOM 6463 C CA . PRO A 1 822 ? -19.338 -36.049 -17.534 1.00 94.38 822 PRO A CA 1
ATOM 6464 C C . PRO A 1 822 ? -20.260 -34.926 -18.033 1.00 94.38 822 PRO A C 1
ATOM 6466 O O . PRO A 1 822 ? -21.481 -35.052 -18.018 1.00 94.38 822 PRO A O 1
ATOM 6469 N N . LEU A 1 823 ? -19.670 -33.825 -18.484 1.00 91.94 823 LEU A N 1
ATOM 6470 C CA . LEU A 1 823 ? -20.355 -32.708 -19.124 1.00 91.94 823 LEU A CA 1
ATOM 6471 C C . LEU A 1 823 ? -20.679 -33.057 -20.578 1.00 91.94 823 LEU A C 1
ATOM 6473 O O . LEU A 1 823 ? -19.830 -33.618 -21.270 1.00 91.94 823 LEU A O 1
ATOM 6477 N N . ALA A 1 824 ? -21.862 -32.643 -21.041 1.00 91.25 824 ALA A N 1
ATOM 6478 C CA . ALA A 1 824 ? -22.299 -32.828 -22.426 1.00 91.25 824 ALA A CA 1
ATOM 6479 C C . ALA A 1 824 ? -21.334 -32.172 -23.432 1.00 91.25 824 ALA A C 1
ATOM 6481 O O . ALA A 1 824 ? -20.886 -32.835 -24.361 1.00 91.25 824 ALA A O 1
ATOM 6482 N N . ASP A 1 825 ? -20.916 -30.921 -23.184 1.00 87.44 825 ASP A N 1
ATOM 6483 C CA . ASP A 1 825 ? -19.901 -30.248 -24.014 1.00 87.44 825 ASP A CA 1
ATOM 6484 C C . ASP A 1 825 ? -18.683 -29.821 -23.171 1.00 87.44 825 ASP A C 1
ATOM 6486 O O . ASP A 1 825 ? -18.663 -28.758 -22.544 1.00 87.44 825 ASP A O 1
ATOM 6490 N N . PRO A 1 826 ? -17.629 -30.637 -23.101 1.00 89.44 826 PRO A N 1
ATOM 6491 C CA . PRO A 1 826 ? -16.460 -30.303 -22.299 1.00 89.44 826 PRO A CA 1
ATOM 6492 C C . PRO A 1 826 ? -15.809 -28.987 -22.744 1.00 89.44 826 PRO A C 1
ATOM 6494 O O . PRO A 1 826 ? -15.706 -28.730 -23.947 1.00 89.44 826 PRO A O 1
ATOM 6497 N N . PHE A 1 827 ? -15.336 -28.191 -21.780 1.00 90.19 827 PHE A N 1
ATOM 6498 C CA . PHE A 1 827 ? -14.491 -27.026 -22.057 1.00 90.19 827 PHE A CA 1
ATOM 6499 C C . PHE A 1 827 ? -13.184 -27.464 -22.724 1.00 90.19 827 PHE A C 1
ATOM 6501 O O . PHE A 1 827 ? -12.649 -28.532 -22.408 1.00 90.19 827 PHE A O 1
ATOM 6508 N N . GLU A 1 828 ? -12.667 -26.631 -23.624 1.00 90.75 828 GLU A N 1
ATOM 6509 C CA . GLU A 1 828 ? -11.297 -26.800 -24.098 1.00 90.75 828 GLU A CA 1
ATOM 6510 C C . GLU A 1 828 ? -10.319 -26.436 -22.970 1.00 90.75 828 GLU A C 1
ATOM 6512 O O . GLU A 1 828 ? -10.567 -25.474 -22.227 1.00 90.75 828 GLU A O 1
ATOM 6517 N N . PRO A 1 829 ? -9.233 -27.209 -22.788 1.00 89.44 829 PRO A N 1
ATOM 6518 C CA . PRO A 1 829 ? -8.219 -26.860 -21.811 1.00 89.44 829 PRO A CA 1
ATOM 6519 C C . PRO A 1 829 ? -7.574 -25.511 -22.178 1.00 89.44 829 PRO A C 1
ATOM 6521 O O . PRO A 1 829 ? -7.434 -25.210 -23.365 1.00 89.44 829 PRO A O 1
ATOM 6524 N N . PRO A 1 830 ? -7.141 -24.710 -21.188 1.00 90.00 830 PRO A N 1
ATOM 6525 C CA . PRO A 1 830 ? -6.360 -23.506 -21.455 1.00 90.00 830 PRO A CA 1
ATOM 6526 C C . PRO A 1 830 ? -5.113 -23.829 -22.284 1.00 90.00 830 PRO A C 1
ATOM 6528 O O . PRO A 1 830 ? -4.451 -24.845 -22.039 1.00 90.00 830 PRO A O 1
ATOM 6531 N N . GLU A 1 831 ? -4.784 -22.958 -23.237 1.00 88.12 831 GLU A N 1
ATOM 6532 C CA . GLU A 1 831 ? -3.553 -23.078 -24.016 1.00 88.12 831 GLU A CA 1
ATOM 6533 C C . GLU A 1 831 ? -2.319 -23.017 -23.096 1.00 88.12 831 GLU A C 1
ATOM 6535 O O . GLU A 1 831 ? -2.347 -22.360 -22.046 1.00 88.12 831 GLU A O 1
ATOM 6540 N N . PRO A 1 832 ? -1.231 -23.733 -23.434 1.00 87.44 832 PRO A N 1
ATOM 6541 C CA . PRO A 1 832 ? 0.004 -23.631 -22.674 1.00 87.44 832 PRO A CA 1
ATOM 6542 C C . PRO A 1 832 ? 0.541 -22.196 -22.754 1.00 87.44 832 PRO A C 1
ATOM 6544 O O . PRO A 1 832 ? 0.635 -21.611 -23.824 1.00 87.44 832 PRO A O 1
ATOM 6547 N N . TYR A 1 833 ? 0.938 -21.636 -21.613 1.00 83.88 833 TYR A N 1
ATOM 6548 C CA . TYR A 1 833 ? 1.464 -20.266 -21.512 1.00 83.88 833 TYR A CA 1
ATOM 6549 C C . TYR A 1 833 ? 2.930 -20.133 -21.976 1.00 83.88 833 TYR A C 1
ATOM 6551 O O . TYR A 1 833 ? 3.538 -19.074 -21.838 1.00 83.88 833 TYR A O 1
ATOM 6559 N N . SER A 1 834 ? 3.527 -21.228 -22.450 1.00 87.00 834 SER A N 1
ATOM 6560 C CA . SER A 1 834 ? 4.883 -21.322 -22.990 1.00 87.00 834 SER A CA 1
ATOM 6561 C C . SER A 1 834 ? 5.012 -22.625 -23.777 1.00 87.00 834 SER A C 1
ATOM 6563 O O . SER A 1 834 ? 4.495 -23.653 -23.336 1.00 87.00 834 SER A O 1
ATOM 6565 N N . ASP A 1 835 ? 5.788 -22.622 -24.861 1.00 86.19 835 ASP A N 1
ATOM 6566 C CA . ASP A 1 835 ? 6.063 -23.817 -25.678 1.00 86.19 835 ASP A CA 1
ATOM 6567 C C . ASP A 1 835 ? 6.736 -24.958 -24.901 1.00 86.19 835 ASP A C 1
ATOM 6569 O O . ASP A 1 835 ? 6.672 -26.121 -25.291 1.00 86.19 835 ASP A O 1
ATOM 6573 N N . ARG A 1 836 ? 7.362 -24.646 -23.759 1.00 90.12 836 ARG A N 1
ATOM 6574 C CA . ARG A 1 836 ? 7.987 -25.641 -22.873 1.00 90.12 836 ARG A CA 1
ATOM 6575 C C . ARG A 1 836 ? 6.974 -26.393 -22.007 1.00 90.12 836 ARG A C 1
ATOM 6577 O O . ARG A 1 836 ? 7.341 -27.353 -21.330 1.00 90.12 836 ARG A O 1
ATOM 6584 N N . VAL A 1 837 ? 5.722 -25.940 -21.966 1.00 89.19 837 VAL A N 1
ATOM 6585 C CA . VAL A 1 837 ? 4.665 -26.531 -21.145 1.00 89.19 837 VAL A CA 1
ATOM 6586 C C . VAL A 1 837 ? 3.822 -27.460 -22.023 1.00 89.19 837 VAL A C 1
ATOM 6588 O O . VAL A 1 837 ? 3.297 -27.023 -23.046 1.00 89.19 837 VAL A O 1
ATOM 6591 N N . PRO A 1 838 ? 3.655 -28.744 -21.649 1.00 92.25 838 PRO A N 1
ATOM 6592 C CA . PRO A 1 838 ? 2.901 -29.686 -22.466 1.00 92.25 838 PRO A CA 1
ATOM 6593 C C . PRO A 1 838 ? 1.429 -29.276 -22.568 1.00 92.25 838 PRO A C 1
ATOM 6595 O O . PRO A 1 838 ? 0.846 -28.753 -21.622 1.00 92.25 838 PRO A O 1
ATOM 6598 N N . ARG A 1 839 ? 0.794 -29.571 -23.703 1.00 94.00 839 ARG A N 1
ATOM 6599 C CA . ARG A 1 839 ? -0.647 -29.346 -23.872 1.00 94.00 839 ARG A CA 1
ATOM 6600 C C . ARG A 1 839 ? -1.443 -30.256 -22.931 1.00 94.00 839 ARG A C 1
ATOM 6602 O O . ARG A 1 839 ? -1.160 -31.450 -22.809 1.00 94.00 839 ARG A O 1
ATOM 6609 N N . LEU A 1 840 ? -2.452 -29.696 -22.266 1.00 92.62 840 LEU A N 1
ATOM 6610 C CA . LEU A 1 840 ? -3.356 -30.469 -21.413 1.00 92.62 840 LEU A CA 1
ATOM 6611 C C . LEU A 1 840 ? -4.343 -31.262 -22.268 1.00 92.62 840 LEU A C 1
ATOM 6613 O O . LEU A 1 840 ? -4.780 -30.813 -23.323 1.00 92.62 840 LEU A O 1
ATOM 6617 N N . ARG A 1 841 ? -4.728 -32.445 -21.781 1.00 92.69 841 ARG A N 1
ATOM 6618 C CA . ARG A 1 841 ? -5.791 -33.238 -22.403 1.00 92.69 841 ARG A CA 1
ATOM 6619 C C . ARG A 1 841 ? -7.157 -32.675 -22.022 1.00 92.69 841 ARG A C 1
ATOM 6621 O O . ARG A 1 841 ? -7.370 -32.250 -20.880 1.00 92.69 841 ARG A O 1
ATOM 6628 N N . ARG A 1 842 ? -8.093 -32.741 -22.970 1.00 91.81 842 ARG A N 1
ATOM 6629 C CA . ARG A 1 842 ? -9.509 -32.452 -22.737 1.00 91.81 842 ARG A CA 1
ATOM 6630 C C . ARG A 1 842 ? -10.048 -33.367 -21.634 1.00 91.81 842 ARG A C 1
ATOM 6632 O O . ARG A 1 842 ? -9.714 -34.549 -21.580 1.00 91.81 842 ARG A O 1
ATOM 6639 N N . ASN A 1 843 ? -10.868 -32.818 -20.742 1.00 91.75 843 ASN A N 1
ATOM 6640 C CA . ASN A 1 843 ? -11.435 -33.544 -19.609 1.00 91.75 843 ASN A CA 1
ATOM 6641 C C . ASN A 1 843 ? -12.932 -33.251 -19.526 1.00 91.75 843 ASN A C 1
ATOM 6643 O O . ASN A 1 843 ? -13.336 -32.128 -19.227 1.00 91.75 843 ASN A O 1
ATOM 6647 N N . SER A 1 844 ? -13.754 -34.275 -19.760 1.00 94.44 844 SER A N 1
ATOM 6648 C CA . SER A 1 844 ? -15.210 -34.138 -19.760 1.00 94.44 844 SER A CA 1
ATOM 6649 C C . SER A 1 844 ? -15.805 -33.835 -18.394 1.00 94.44 844 SER A C 1
ATOM 6651 O O . SER A 1 844 ? -16.964 -33.466 -18.322 1.00 94.44 844 SER A O 1
ATOM 6653 N N . ARG A 1 845 ? -15.043 -33.939 -17.304 1.00 95.50 845 ARG A N 1
ATOM 6654 C CA . ARG A 1 845 ? -15.548 -33.716 -15.944 1.00 95.50 845 ARG A CA 1
ATOM 6655 C C . ARG A 1 845 ? -15.137 -32.376 -15.347 1.00 95.50 845 ARG A C 1
ATOM 6657 O O . ARG A 1 845 ? -15.509 -32.100 -14.212 1.00 95.50 845 ARG A O 1
ATOM 6664 N N . ILE A 1 846 ? -14.373 -31.538 -16.045 1.00 93.31 846 ILE A N 1
ATOM 6665 C CA . ILE A 1 846 ? -14.006 -30.220 -15.509 1.00 93.31 846 ILE A CA 1
ATOM 6666 C C . ILE A 1 846 ? -15.074 -29.198 -15.859 1.00 93.31 846 ILE A C 1
ATOM 6668 O O . ILE A 1 846 ? -15.326 -28.907 -17.025 1.00 93.31 846 ILE A O 1
ATOM 6672 N N . LYS A 1 847 ? -15.663 -28.609 -14.819 1.00 93.44 847 LYS A N 1
ATOM 6673 C CA . LYS A 1 847 ? -16.660 -27.551 -14.913 1.00 93.44 847 LYS A CA 1
ATOM 6674 C C . LYS A 1 847 ? -16.021 -26.209 -14.576 1.00 93.44 847 LYS A C 1
ATOM 6676 O O . LYS A 1 847 ? -15.514 -26.030 -13.467 1.00 93.44 847 LYS A O 1
ATOM 6681 N N . ALA A 1 848 ? -16.127 -25.258 -15.498 1.00 92.00 848 ALA A N 1
ATOM 6682 C CA . ALA A 1 848 ? -15.888 -23.846 -15.235 1.00 92.00 848 ALA A CA 1
ATOM 6683 C C . ALA A 1 848 ? -17.235 -23.131 -15.041 1.00 92.00 848 ALA A C 1
ATOM 6685 O O . ALA A 1 848 ? -18.150 -23.279 -15.852 1.00 92.00 848 ALA A O 1
ATOM 6686 N N . THR A 1 849 ? -17.386 -22.372 -13.957 1.00 90.50 849 THR A N 1
ATOM 6687 C CA . THR A 1 849 ? -18.555 -21.503 -13.739 1.00 90.50 849 THR A CA 1
ATOM 6688 C C . THR A 1 849 ? -18.123 -20.082 -13.450 1.00 90.50 849 THR A C 1
ATOM 6690 O O . THR A 1 849 ? -17.090 -19.872 -12.824 1.00 90.50 849 THR A O 1
ATOM 6693 N N . LYS A 1 850 ? -18.938 -19.119 -13.872 1.00 88.38 850 LYS A N 1
ATOM 6694 C CA . LYS A 1 850 ? -18.736 -17.706 -13.570 1.00 88.38 850 LYS A CA 1
ATOM 6695 C C . LYS A 1 850 ? -19.478 -17.335 -12.294 1.00 88.38 850 LYS A C 1
ATOM 6697 O O . LYS A 1 850 ? -20.609 -17.779 -12.074 1.00 88.38 850 LYS A O 1
ATOM 6702 N N . LEU A 1 851 ? -18.835 -16.530 -11.466 1.00 83.56 851 LEU A N 1
ATOM 6703 C CA . LEU A 1 851 ? -19.418 -15.911 -10.288 1.00 83.56 851 LEU A CA 1
ATOM 6704 C C . LEU A 1 851 ? -19.335 -14.402 -10.435 1.00 83.56 851 LEU A C 1
ATOM 6706 O O . LEU A 1 851 ? -18.216 -13.924 -10.554 1.00 83.56 851 LEU A O 1
ATOM 6710 N N . PRO A 1 852 ? -20.451 -13.658 -10.434 1.00 81.38 852 PRO A N 1
ATOM 6711 C CA . PRO A 1 852 ? -20.391 -12.203 -10.512 1.00 81.38 852 PRO A CA 1
ATOM 6712 C C . PRO A 1 852 ? -19.449 -11.647 -9.440 1.00 81.38 852 PRO A C 1
ATOM 6714 O O . PRO A 1 852 ? -19.584 -12.008 -8.272 1.00 81.38 852 PRO A O 1
ATOM 6717 N N . ALA A 1 853 ? -18.491 -10.821 -9.853 1.00 79.19 853 ALA A N 1
ATOM 6718 C CA . ALA A 1 853 ? -17.763 -9.954 -8.942 1.00 79.19 853 ALA A CA 1
ATOM 6719 C C . ALA A 1 853 ? -18.700 -8.789 -8.618 1.00 79.19 853 ALA A C 1
ATOM 6721 O O . ALA A 1 853 ? -19.302 -8.228 -9.538 1.00 79.19 853 ALA A O 1
ATOM 6722 N N . LYS A 1 854 ? -18.877 -8.442 -7.343 1.00 67.75 854 LYS A N 1
ATOM 6723 C CA . LYS A 1 854 ? -19.665 -7.258 -7.014 1.00 67.75 854 LYS A CA 1
ATOM 6724 C C . LYS A 1 854 ? -18.856 -6.009 -7.353 1.00 67.75 854 LYS A C 1
ATOM 6726 O O . LYS A 1 854 ? -17.826 -5.750 -6.749 1.00 67.75 854 LYS A O 1
ATOM 6731 N N . SER A 1 855 ? -19.359 -5.202 -8.278 1.00 58.19 855 SER A N 1
ATOM 6732 C CA . SER A 1 855 ? -19.091 -3.764 -8.300 1.00 58.19 855 SER A CA 1
ATOM 6733 C C . SER A 1 855 ? -20.318 -3.105 -7.677 1.00 58.19 855 SER A C 1
ATOM 6735 O O . SER A 1 855 ? -21.386 -3.130 -8.281 1.00 58.19 855 SER A O 1
ATOM 6737 N N . HIS A 1 856 ? -20.221 -2.607 -6.446 1.00 52.75 856 HIS A N 1
ATOM 6738 C CA . HIS A 1 856 ? -21.370 -2.207 -5.616 1.00 52.75 856 HIS A CA 1
ATOM 6739 C C . HIS A 1 856 ? -22.109 -0.923 -6.092 1.00 52.75 856 HIS A C 1
ATOM 6741 O O . HIS A 1 856 ? -22.799 -0.269 -5.314 1.00 52.75 856 HIS A O 1
ATOM 6747 N N . ILE A 1 857 ? -21.996 -0.544 -7.365 1.00 49.97 857 ILE A N 1
ATOM 6748 C CA . ILE A 1 857 ? -22.283 0.816 -7.858 1.00 49.97 857 ILE A CA 1
ATOM 6749 C C . ILE A 1 857 ? -23.604 0.891 -8.622 1.00 49.97 857 ILE A C 1
ATOM 6751 O O . ILE A 1 857 ? -23.769 1.616 -9.591 1.00 49.97 857 ILE A O 1
ATOM 6755 N N . GLU A 1 858 ? -24.595 0.157 -8.151 1.00 44.78 858 GLU A N 1
ATOM 6756 C CA . GLU A 1 858 ? -25.972 0.541 -8.409 1.00 44.78 858 GLU A CA 1
ATOM 6757 C C . GLU A 1 858 ? -26.585 0.657 -7.015 1.00 44.78 858 GLU A C 1
ATOM 6759 O O . GLU A 1 858 ? -26.876 -0.339 -6.362 1.00 44.78 858 GLU A O 1
ATOM 6764 N N . ARG A 1 859 ? -26.660 1.872 -6.477 1.00 46.44 859 ARG A N 1
ATOM 6765 C CA . ARG A 1 859 ? -27.710 2.253 -5.532 1.00 46.44 859 ARG A CA 1
ATOM 6766 C C . ARG A 1 859 ? -28.538 3.259 -6.319 1.00 46.44 859 ARG A C 1
ATOM 6768 O O . ARG A 1 859 ? -28.080 4.371 -6.528 1.00 46.44 859 ARG A O 1
ATOM 6775 N N . SER A 1 860 ? -29.683 2.826 -6.831 1.00 40.62 860 SER A N 1
ATOM 6776 C CA . SER A 1 860 ? -30.671 3.637 -7.537 1.00 40.62 860 SER A CA 1
ATOM 6777 C C . SER A 1 860 ? -31.078 4.803 -6.641 1.00 40.62 860 SER A C 1
ATOM 6779 O O . SER A 1 860 ? -31.918 4.642 -5.757 1.00 40.62 860 SER A O 1
ATOM 6781 N N . SER A 1 861 ? -30.459 5.962 -6.839 1.00 44.34 861 SER A N 1
ATOM 6782 C CA . SER A 1 861 ? -30.822 7.220 -6.183 1.00 44.34 861 SER A CA 1
ATOM 6783 C C . SER A 1 861 ? -32.009 7.924 -6.852 1.00 44.34 861 SER A C 1
ATOM 6785 O O . SER A 1 861 ? -32.410 8.980 -6.380 1.00 44.34 861 SER A O 1
ATOM 6787 N N . ASP A 1 862 ? -32.625 7.338 -7.883 1.00 39.62 862 ASP A N 1
ATOM 6788 C CA . ASP A 1 862 ? -33.680 7.987 -8.682 1.00 39.62 862 ASP A CA 1
ATOM 6789 C C . ASP A 1 862 ? -35.088 7.964 -8.049 1.00 39.62 862 ASP A C 1
ATOM 6791 O O . ASP A 1 862 ? -36.096 8.093 -8.737 1.00 39.62 862 ASP A O 1
ATOM 6795 N N . ALA A 1 863 ? -35.188 7.866 -6.721 1.00 40.62 863 ALA A N 1
ATOM 6796 C CA . ALA A 1 863 ? -36.434 8.145 -6.003 1.00 40.62 863 ALA A CA 1
ATOM 6797 C C . ALA A 1 863 ? -36.462 9.613 -5.522 1.00 40.62 863 ALA A C 1
ATOM 6799 O O . ALA A 1 863 ? -36.265 9.901 -4.346 1.00 40.62 863 ALA A O 1
ATOM 6800 N N . THR A 1 864 ? -36.682 10.507 -6.490 1.00 41.34 864 THR A N 1
ATOM 6801 C CA . THR A 1 864 ? -37.402 11.798 -6.424 1.00 41.34 864 THR A CA 1
ATOM 6802 C C . THR A 1 864 ? -37.024 12.841 -5.352 1.00 41.34 864 THR A C 1
ATOM 6804 O O . THR A 1 864 ? -37.437 12.752 -4.200 1.00 41.34 864 THR A O 1
ATOM 6807 N N . ILE A 1 865 ? -36.437 13.963 -5.799 1.00 36.53 865 ILE A N 1
ATOM 6808 C CA . ILE A 1 865 ? -36.833 15.316 -5.354 1.00 36.53 865 ILE A CA 1
ATOM 6809 C C . ILE A 1 865 ? -37.032 16.166 -6.614 1.00 36.53 865 ILE A C 1
ATOM 6811 O O . ILE A 1 865 ? -36.133 16.846 -7.102 1.00 36.53 865 ILE A O 1
ATOM 6815 N N . THR A 1 866 ? -38.226 16.093 -7.185 1.00 42.00 866 THR A N 1
ATOM 6816 C CA . THR A 1 866 ? -38.724 17.102 -8.118 1.00 42.00 866 THR A CA 1
ATOM 6817 C C . THR A 1 866 ? -40.192 17.286 -7.800 1.00 42.00 866 THR A C 1
ATOM 6819 O O . THR A 1 866 ? -41.035 16.624 -8.381 1.00 42.00 866 THR A O 1
ATOM 6822 N N . GLU A 1 867 ? -40.487 18.131 -6.817 1.00 40.78 867 GLU A N 1
ATOM 6823 C CA . GLU A 1 867 ? -41.763 18.836 -6.744 1.00 40.78 867 GLU A CA 1
ATOM 6824 C C . GLU A 1 867 ? -41.654 20.013 -5.767 1.00 40.78 867 GLU A C 1
ATOM 6826 O O . GLU A 1 867 ? -41.060 19.891 -4.698 1.00 40.78 867 GLU A O 1
ATOM 6831 N N . LEU A 1 868 ? -42.264 21.132 -6.178 1.00 39.72 868 LEU A N 1
ATOM 6832 C CA . LEU A 1 868 ? -42.423 22.428 -5.504 1.00 39.72 868 LEU A CA 1
ATOM 6833 C C . LEU A 1 868 ? -41.292 23.459 -5.693 1.00 39.72 868 LEU A C 1
ATOM 6835 O O . LEU A 1 868 ? -40.516 23.736 -4.787 1.00 39.72 868 LEU A O 1
ATOM 6839 N N . SER A 1 869 ? -41.320 24.179 -6.824 1.00 33.00 869 SER A N 1
ATOM 6840 C CA . SER A 1 869 ? -41.727 25.596 -6.776 1.00 33.00 869 SER A CA 1
ATOM 6841 C C . SER A 1 869 ? -41.998 26.205 -8.168 1.00 33.00 869 SER A C 1
ATOM 6843 O O . SER A 1 869 ? -41.153 26.160 -9.051 1.00 33.00 869 SER A O 1
ATOM 6845 N N . LYS A 1 870 ? -43.175 26.843 -8.258 1.00 32.12 870 LYS A N 1
ATOM 6846 C CA . LYS A 1 870 ? -43.564 28.008 -9.082 1.00 32.12 870 LYS A CA 1
ATOM 6847 C C . LYS A 1 870 ? -43.948 27.828 -10.563 1.00 32.12 870 LYS A C 1
ATOM 6849 O O . LYS A 1 870 ? -43.120 27.727 -11.457 1.00 32.12 870 LYS A O 1
ATOM 6854 N N . ASN A 1 871 ? -45.270 27.921 -10.749 1.00 36.94 871 ASN A N 1
ATOM 6855 C CA . ASN A 1 871 ? -46.007 28.561 -11.843 1.00 36.94 871 ASN A CA 1
ATOM 6856 C C . ASN A 1 871 ? -45.245 29.708 -12.536 1.00 36.94 871 ASN A C 1
ATOM 6858 O O . ASN A 1 871 ? -44.756 30.594 -11.842 1.00 36.94 871 ASN A O 1
ATOM 6862 N N . GLU A 1 872 ? -45.251 29.748 -13.871 1.00 33.38 872 GLU A N 1
ATOM 6863 C CA . GLU A 1 872 ? -46.101 30.646 -14.678 1.00 33.38 872 GLU A CA 1
ATOM 6864 C C . GLU A 1 872 ? -45.901 30.387 -16.188 1.00 33.38 872 GLU A C 1
ATOM 6866 O O . GLU A 1 872 ? -44.800 30.124 -16.657 1.00 33.38 872 GLU A O 1
ATOM 6871 N N . GLU A 1 873 ? -47.032 30.391 -16.896 1.00 36.44 873 GLU A N 1
ATOM 6872 C CA . GLU A 1 873 ? -47.277 30.669 -18.320 1.00 36.44 873 GLU A CA 1
ATOM 6873 C C . GLU A 1 873 ? -46.139 30.529 -19.353 1.00 36.44 873 GLU A C 1
ATOM 6875 O O . GLU A 1 873 ? -45.227 31.344 -19.431 1.00 36.44 873 GLU A O 1
ATOM 6880 N N . THR A 1 874 ? -46.316 29.627 -20.326 1.00 30.14 874 THR A N 1
ATOM 6881 C CA . THR A 1 874 ? -46.624 30.034 -21.716 1.00 30.14 874 THR A CA 1
ATOM 6882 C C . THR A 1 874 ? -46.947 28.840 -22.616 1.00 30.14 874 THR A C 1
ATOM 6884 O O . THR A 1 874 ? -46.313 27.789 -22.607 1.00 30.14 874 THR A O 1
ATOM 6887 N N . SER A 1 875 ? -47.998 29.042 -23.402 1.00 30.77 875 SER A N 1
ATOM 6888 C CA . SER A 1 875 ? -48.531 28.173 -24.445 1.00 30.77 875 SER A CA 1
ATOM 6889 C C . SER A 1 875 ? -47.654 28.206 -25.704 1.00 30.77 875 SER A C 1
ATOM 6891 O O . SER A 1 875 ? -47.286 29.291 -26.146 1.00 30.77 875 SER A O 1
ATOM 6893 N N . SER A 1 876 ? -47.378 27.053 -26.330 1.00 30.69 876 SER A N 1
ATOM 6894 C CA . SER A 1 876 ? -47.723 26.787 -27.746 1.00 30.69 876 SER A CA 1
ATOM 6895 C C . SER A 1 876 ? -47.093 25.498 -28.322 1.00 30.69 876 SER A C 1
ATOM 6897 O O . SER A 1 876 ? -45.885 25.318 -28.342 1.00 30.69 876 SER A O 1
ATOM 6899 N N . ARG A 1 877 ? -47.983 24.623 -28.823 1.00 30.39 877 ARG A N 1
ATOM 6900 C CA . ARG A 1 877 ? -47.973 23.907 -30.124 1.00 30.39 877 ARG A CA 1
ATOM 6901 C C . ARG A 1 877 ? -46.685 23.241 -30.666 1.00 30.39 877 ARG A C 1
ATOM 6903 O O . ARG A 1 877 ? -45.748 23.928 -31.042 1.00 30.39 877 ARG A O 1
ATOM 6910 N N . ILE A 1 878 ? -46.790 21.922 -30.909 1.00 26.83 878 ILE A N 1
ATOM 6911 C CA . ILE A 1 878 ? -46.593 21.140 -32.172 1.00 26.83 878 ILE A CA 1
ATOM 6912 C C . ILE A 1 878 ? -46.400 19.666 -31.732 1.00 26.83 878 ILE A C 1
ATOM 6914 O O . ILE A 1 878 ? -45.461 19.359 -31.012 1.00 26.83 878 ILE A O 1
ATOM 6918 N N . GLN A 1 879 ? -47.413 18.796 -31.803 1.00 26.17 879 GLN A N 1
ATOM 6919 C CA . GLN A 1 879 ? -47.900 17.996 -32.943 1.00 26.17 879 GLN A CA 1
ATOM 6920 C C . GLN A 1 879 ? -46.989 16.805 -33.336 1.00 26.17 879 GLN A C 1
ATOM 6922 O O . GLN A 1 879 ? -45.900 16.989 -33.860 1.00 26.17 879 GLN A O 1
ATOM 6927 N N . GLU A 1 880 ? -47.520 15.605 -33.052 1.00 26.92 880 GLU A N 1
ATOM 6928 C CA . GLU A 1 880 ? -47.408 14.304 -33.747 1.00 26.92 880 GLU A CA 1
ATOM 6929 C C . GLU A 1 880 ? -46.037 13.773 -34.213 1.00 26.92 880 GLU A C 1
ATOM 6931 O O . GLU A 1 880 ? -45.408 14.321 -35.107 1.00 26.92 880 GLU A O 1
ATOM 6936 N N . CYS A 1 881 ? -45.683 12.564 -33.752 1.00 24.19 881 CYS A N 1
ATOM 6937 C CA . CYS A 1 881 ? -45.659 11.374 -34.621 1.00 24.19 881 CYS A CA 1
ATOM 6938 C C . CYS A 1 881 ? -45.524 10.084 -33.794 1.00 24.19 881 CYS A C 1
ATOM 6940 O O . CYS A 1 881 ? -44.483 9.783 -33.212 1.00 24.19 881 CYS A O 1
ATOM 6942 N N . VAL A 1 882 ? -46.614 9.320 -33.782 1.00 23.95 882 VAL A N 1
ATOM 6943 C CA . VAL A 1 882 ? -46.684 7.905 -33.415 1.00 23.95 882 VAL A CA 1
ATOM 6944 C C . VAL A 1 882 ? -46.331 7.099 -34.664 1.00 23.95 882 VAL A C 1
ATOM 6946 O O . VAL A 1 882 ? -46.963 7.286 -35.699 1.00 23.95 882 VAL A O 1
ATOM 6949 N N . HIS A 1 883 ? -45.384 6.169 -34.563 1.00 25.45 883 HIS A N 1
ATOM 6950 C CA . HIS A 1 883 ? -45.329 5.019 -35.462 1.00 25.45 883 HIS A CA 1
ATOM 6951 C C . HIS A 1 883 ? -45.118 3.738 -34.654 1.00 25.45 883 HIS A C 1
ATOM 6953 O O . HIS A 1 883 ? -44.010 3.403 -34.241 1.00 25.45 883 HIS A O 1
ATOM 6959 N N . ASP A 1 884 ? -46.229 3.036 -34.449 1.00 25.72 884 ASP A N 1
ATOM 6960 C CA . ASP A 1 884 ? -46.281 1.597 -34.224 1.00 25.72 884 ASP A CA 1
ATOM 6961 C C . ASP A 1 884 ? -45.985 0.841 -35.532 1.00 25.72 884 ASP A C 1
ATOM 6963 O O . ASP A 1 884 ? -46.329 1.330 -36.611 1.00 25.72 884 ASP A O 1
ATOM 6967 N N . ILE A 1 885 ? -45.428 -0.377 -35.403 1.00 26.36 885 ILE A N 1
ATOM 6968 C CA . ILE A 1 885 ? -45.849 -1.662 -36.028 1.00 26.36 885 ILE A CA 1
ATOM 6969 C C . ILE A 1 885 ? -44.666 -2.661 -36.170 1.00 26.36 885 ILE A C 1
ATOM 6971 O O . ILE A 1 885 ? -43.519 -2.256 -36.344 1.00 26.36 885 ILE A O 1
ATOM 6975 N N . PRO A 1 886 ? -44.922 -3.986 -36.045 1.00 38.56 886 PRO A N 1
ATOM 6976 C CA . PRO A 1 886 ? -44.054 -4.944 -35.355 1.00 38.56 886 PRO A CA 1
ATOM 6977 C C . PRO A 1 886 ? -43.589 -6.122 -36.235 1.00 38.56 886 PRO A C 1
ATOM 6979 O O . PRO A 1 886 ? -44.063 -6.288 -37.354 1.00 38.56 886 PRO A O 1
ATOM 6982 N N . TYR A 1 887 ? -42.774 -7.040 -35.688 1.00 23.75 887 TYR A N 1
ATOM 6983 C CA . TYR A 1 887 ? -42.722 -8.421 -36.192 1.00 23.75 887 TYR A CA 1
ATOM 6984 C C . TYR A 1 887 ? -42.713 -9.496 -35.089 1.00 23.75 887 TYR A C 1
ATOM 6986 O O . TYR A 1 887 ? -41.864 -9.558 -34.204 1.00 23.75 887 TYR A O 1
ATOM 6994 N N . LYS A 1 888 ? -43.728 -10.347 -35.233 1.00 26.25 888 LYS A N 1
ATOM 6995 C CA . LYS A 1 888 ? -44.080 -11.652 -34.652 1.00 26.25 888 LYS A CA 1
ATOM 6996 C C . LYS A 1 888 ? -43.318 -12.709 -35.494 1.00 26.25 888 LYS A C 1
ATOM 6998 O O . LYS A 1 888 ? -43.281 -12.554 -36.707 1.00 26.25 888 LYS A O 1
ATOM 7003 N N . THR A 1 889 ? -42.664 -13.773 -35.017 1.00 27.20 889 THR A N 1
ATOM 7004 C CA . THR A 1 889 ? -43.167 -15.132 -34.655 1.00 27.20 889 THR A CA 1
ATOM 7005 C C . THR A 1 889 ? -41.980 -16.084 -34.949 1.00 27.20 889 THR A C 1
ATOM 7007 O O . THR A 1 889 ? -41.320 -15.891 -35.962 1.00 27.20 889 THR A O 1
ATOM 7010 N N . ALA A 1 890 ? -41.564 -17.033 -34.103 1.00 26.17 890 ALA A N 1
ATOM 7011 C CA . ALA A 1 890 ? -41.912 -18.474 -34.083 1.00 26.17 890 ALA A CA 1
ATOM 7012 C C . ALA A 1 890 ? -40.595 -19.220 -33.693 1.00 26.17 890 ALA A C 1
ATOM 7014 O O . ALA A 1 890 ? -39.527 -18.719 -34.016 1.00 26.17 890 ALA A O 1
ATOM 7015 N N . PHE A 1 891 ? -40.493 -20.341 -32.972 1.00 25.38 891 PHE A N 1
ATOM 7016 C CA . PHE A 1 891 ? -41.311 -21.548 -32.881 1.00 25.38 891 PHE A CA 1
ATOM 7017 C C . PHE A 1 891 ? -41.098 -22.233 -31.508 1.00 25.38 891 PHE A C 1
ATOM 7019 O O . PHE A 1 891 ? -39.977 -22.336 -31.011 1.00 25.38 891 PHE A O 1
ATOM 7026 N N . LYS A 1 892 ? -42.193 -22.740 -30.930 1.00 27.41 892 LYS A N 1
ATOM 7027 C CA . LYS A 1 892 ? -42.267 -23.778 -29.881 1.00 27.41 892 LYS A CA 1
ATOM 7028 C C . LYS A 1 892 ? -42.227 -25.159 -30.546 1.00 27.41 892 LYS A C 1
ATOM 7030 O O . LYS A 1 892 ? -42.894 -25.298 -31.558 1.00 27.41 892 LYS A O 1
ATOM 7035 N N . LEU A 1 893 ? -41.607 -26.161 -29.912 1.00 25.80 893 LEU A N 1
ATOM 7036 C CA . LEU A 1 893 ? -41.930 -27.611 -29.969 1.00 25.80 893 LEU A CA 1
ATOM 7037 C C . LEU A 1 893 ? -41.199 -28.275 -28.766 1.00 25.80 893 LEU A C 1
ATOM 7039 O O . LEU A 1 893 ? -39.975 -28.227 -28.706 1.00 25.80 893 LEU A O 1
ATOM 7043 N N . SER A 1 894 ? -41.857 -28.526 -27.618 1.00 27.84 894 SER A N 1
ATOM 7044 C CA . SER A 1 894 ? -42.404 -29.829 -27.135 1.00 27.84 894 SER A CA 1
ATOM 7045 C C . SER A 1 894 ? -41.411 -31.018 -27.235 1.00 27.84 894 SER A C 1
ATOM 7047 O O . SER A 1 894 ? -41.117 -31.420 -28.352 1.00 27.84 894 SER A O 1
ATOM 7049 N N . ILE A 1 895 ? -40.728 -31.475 -26.157 1.00 27.64 895 ILE A N 1
ATOM 7050 C CA . ILE A 1 895 ? -41.123 -32.473 -25.096 1.00 27.64 895 ILE A CA 1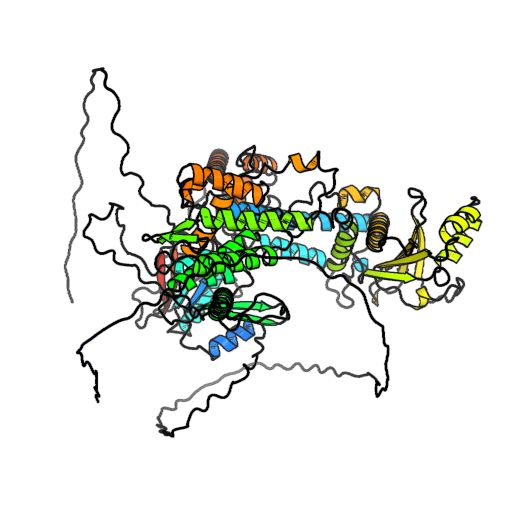
ATOM 7051 C C . ILE A 1 895 ? -41.312 -33.914 -25.670 1.00 27.64 895 ILE A C 1
ATOM 7053 O O . ILE A 1 895 ? -41.849 -33.983 -26.771 1.00 27.64 895 ILE A O 1
ATOM 7057 N N . PRO A 1 896 ? -41.084 -35.073 -24.978 1.00 43.12 896 PRO A N 1
ATOM 7058 C CA . PRO A 1 896 ? -40.223 -35.476 -23.832 1.00 43.12 896 PRO A CA 1
ATOM 7059 C C . PRO A 1 896 ? -39.432 -36.813 -24.031 1.00 43.12 896 PRO A C 1
ATOM 7061 O O . PRO A 1 896 ? -39.818 -37.668 -24.827 1.00 43.12 896 PRO A O 1
ATOM 7064 N N . LYS A 1 897 ? -38.442 -37.082 -23.165 1.00 31.98 897 LYS A N 1
ATOM 7065 C CA . LYS A 1 897 ? -38.434 -38.203 -22.191 1.00 31.98 897 LYS A CA 1
ATOM 7066 C C . LYS A 1 897 ? -37.327 -38.001 -21.162 1.00 31.98 897 LYS A C 1
ATOM 7068 O O . LYS A 1 897 ? -36.222 -37.590 -21.577 1.00 31.98 897 LYS A O 1
#